Protein 5GGI (pdb70)

Nearest PDB structures (foldseek):
  5ggi-assembly1_A  TM=1.003E+00  e=5.857E-87  Homo sapiens
  5ggi-assembly2_B  TM=1.000E+00  e=3.140E-81  Homo sapiens
  5ggg-assembly1_A  TM=9.984E-01  e=1.823E-74  Homo sapiens
  1foa-assembly1_A  TM=8.583E-01  e=1.737E-26  Oryctolagus cuniculus
  1fo8-assembly1_A  TM=8.227E-01  e=7.008E-26  Oryctolagus cuniculus

InterPro domains:
  IPR004139 Glycosyl transferase, family 13 [PF03071] (301-560)
  IPR029044 Nucleotide-diphospho-sugar transferases [G3DSA:3.90.550.10] (301-516)
  IPR029044 Nucleotide-diphospho-sugar transferases [SSF53448] (302-629)
  IPR039474 Protein O-linked-mannose beta-1,2-N-acetylglucosaminyltransferase 1, PANDER-like domain [cd13937] (99-246)
  IPR039477 ILEI/PANDER domain [PF15711] (129-218)
  IPR052463 O-linked-mannose beta-1,2-N-acetylglucosaminyltransferase [PTHR46396] (1-652)

Organism: Homo sapiens (NCBI:txid9606)

Secondary structure (DSSP, 8-state):
----SSHHHHHHHHHHTT----GGGS-SSSPPPSS--PPP-SS-TTTT--EEEEE-S-HHHHHHHHHHHTTSTT--GGGEEEEESS--HHHHHHHHHHT-EEEE----SSHHHHHHHHHHHHHHHHHHH-TT-SEEEEEETTEEE-TTHHHHHHHHHHHHHH-TTEEEEES--TT-BTTT---TT-EEEESS---SSEEEEHHHIIIIIGGGPPPTT----HHHHHTSHHHHTT-EEEEESSBSEEE---SSSS--HHHHHHHTTTB-B---TTPPPS-GGGGSHHHHHHHHHHHHHHPEEP-TTS-TTSGGGS-S-SS-EEEEEEEE-STT--HHHHHHHHHHTS--SS--S-SSSEEEEEETTEEEEEEEEETSGGGGG--TTPPPB-----/-EEEEEEEEBSS-EEEEETTEEEEEE--SSS--EEEEEEE-TTT--EEEEEEE-TTSTTHHHHHHHHHHTSPTT-EEEEEEES---TT--HHHHHHHHHTT-SSGGG--TT-EEEEEEETTS-EEEEEEE--SSTTSPPPPEEEEEEEE---SSTTS------HHHHHHHHHHTT----GGGS-SSSPPPSS--PPP-TT-S-TT--EEEEE-S-HHHHHHHHHHHTTSTT--GGGEEEEEES--HHHHHHHHHTT-EEEEE---SSTHHHHHHHHHHHHHHHHHH-TT-SEEEEEETTEEEPTTHHHHHHHHHHHHHH-TTEEEEES--TT-BTTT---TT-EEEESS---SSEEEEHHHIIIIIGGGPPPTT----HHHHHTSHHHHTT-EEEEESS-SEEE---SSSS--HHHHHHHTTTB-----TTPPPS-GGGGSHHHHHHHHHHHHHHPEEP-TTS-TTSGGGS-S-SS-EEEEEEEE-STT--HHHHHHHHHTTS--SS--SEETTEEEEEETTEEEEEEEEETSGGGGGS-SS---B-----/--SSSS---/-PPP-

Foldseek 3Di:
DCPDDDPLVVLLCVLLVPDDDPPQCNDDPNHDDLAEDAAEDPPQQCLPAAEEEEEEPPQVLLLQQVVQQNRAYNHDQARYEYEYAADDDNNVSSCSSSPHHYDYDDFDADFQLRVLVSVLVRVVVSCVVPVPHFKHKYAYSQKRFENCNSLVCRQQVVLVVPAPLAQWAALDDQFQFLQWFDDQQAKAKKLFDDDNIMMHGPCLCVVPDNVPRDDSVDNDHRRVVCRDCSNSVNGIYMYGSAGRMAGDDQDDSPHHPVVCVQAGPRHGHDHDHNDHHDPNVCRHDVSVVVVVVVLLVQAAEWDQVDDLLDLVRDPPDAAGHHEAEAEDPEPPRCFQVLVNCVSVRGDRPDDIQDDQQWHWIHHNHYIYIYHYPPRRPPNVSDDPVDDHHYDHDD/DKWKWKWKAAAFWTWIAINNRTPDIGGDDPDQAAKWKWKAQQAPRDTADTDGFNQLDAPSLVVVVLQVQFFDAFIKMKIWGYNFYHNNNDQVSLVVCVQQVDDCSNVDDGQKTKIFIGGHVDYTFWIDIFDDPDNVDHTHMDMIIGMRHGDDPVPSAADDDDDPLVVLLRVQLSRHTRPHQCNPRPDHDDLAEDAAEDPQQQCLLAAEEEEEEPDQVLLLQQVVQQRRAYHHDQASYEYEYAADDDNNVSSCSSNPHHYDYDDFFADALLRSLVSVLVRVVVSCVVRVPHFKYKYAYSQKRFENCNSVVCRQQVVLVVPAPLAQWAALDAQFQFLFWFDDQQDKDKWLFDPDNIIMHGPCLCPVPDNVPRDDSVDSDHRRVVCSDCSNSVNGIYMYGSAGRMAGDCQDDRPHHPVVCVQAGPRHGHDHDHNDHHDPSVCRHDPSVVVVVVVLLVQADEWDPPDDLLDPVSDPQDAAHHHEAEAADPEPPRCFQVLVSCVSVSGDNPDDIQDDQQWHWIDHNNYIYIYHHPPRHPVCVSPDPVDDHDYDHDD/DDPDPDDDD/DDDDD

B-factor: mean 59.79, std 22.18, range [22.99, 195.92]

Sequence (959 aa):
CHWADTELNRRRRRFCSKVEGYGSVCSCKDPTPIEFSPDPLPDNKVLNVPVAVIAGNRPNNYLYRMLRSLLSAQGVSPQMITVFIDGYYEEPMDVVALFGLRGIQHTPISIKNARVSQHYKASLTATFNLFPEAKFAVVLEEDLDIAVDFFSFLSQSIHLLEEDDSLYCISAWNDQGYEHTAEDPALLYRVETMPGLGWVLRRSLYKEELEPKWPTPEKLWDWDMWMRMPEQRRGRECIIPDVSRSYHFGIVGLNMNNGYFHEAYFKKHKFNTVPGVQLRNVDSLKKEAYEVEVHRLLSEAEVLDHSKNPCEDSFLPDTEGHTYVAFIRMEKDDDFTTWTQLAKCLHIWDLDVRGNHRGLWRLFRKKNHFLVVGVPASPYSVKKPPSVTPIFLEPPRVLDVEVYSSRSKVYVAVDGTTVLEDEAREQGRGIHVIVLNQATGHVMAKKRVFDTYSPHEDEAMVLFLNMVAPGRVLICTVKDEGSFHLKDTAKALLRSLGSQAGPALGWRDTWAFVGRKGGPVFGEKHSKSPALSSWGDPVLLKTDVPLSSAEEAECHWADTELNRRRRRFCSKVEGYGSVCSCKDPTPIEFSPDPLPDDNKVLNVPVAVIAGNRPNNYLYRMLRSLLSAQGVSPQMITVFIDGYYEEPMDVVALFGLRGIQHTPISIKNARVSQHYKASLTATFNLFPEAKFAVVLEEDLDIAVDFFSFLSQSIHLLEEDDSLYCISAWNDQGYEEHTAEDPALLYRVETMPGLGWVLRRSLYKEELEPKWPTPEKLWDWDMWMRMPEQRRGRECIIPDVSRSYHFGIVGLNMNGYFHEAYFKKHKFNTVPGVQLRNVDSLKKEAYEVEVHRLLSEAEVLDHSKNPCEDSFLPDTEGHTYVAFIRMEEKDDDFTTWTQLAKCLHIWDLDVRGNHRRGLWRLFRKKNHFLVVGVPASPYSVKKPPSVTPIFLEPPAAPTPVAAPAAPTP

Radius of gyration: 34.6 Å; Cα contacts (8 Å, |Δi|>4): 1963; chains: 4; bounding box: 85×71×92 Å

CATH classification: 3.90.550.10

Structure (mmCIF, N/CA/C/O backbone):
data_5GGI
#
_entry.id   5GGI
#
_cell.length_a   68.162
_cell.length_b   126.539
_cell.length_c   172.865
_cell.angle_alpha   90.00
_cell.angle_beta   90.00
_cell.angle_gamma   90.00
#
_symmetry.space_group_name_H-M   'P 2 21 21'
#
loop_
_entity.id
_entity.type
_entity.pdbx_description
1 polymer 'Protein O-linked-mannose beta-1,2-N-acetylglucosaminyltransferase 1'
2 polymer mannosyl-peptide
3 non-polymer "URIDINE-5'-DIPHOSPHATE"
4 non-polymer 'MANGANESE (II) ION'
5 non-polymer 'PHOSPHATE ION'
6 non-polymer alpha-D-mannopyranose
7 water water
#
loop_
_atom_site.group_PDB
_atom_site.id
_atom_site.type_symbol
_atom_site.label_atom_id
_atom_site.label_alt_id
_atom_site.label_comp_id
_atom_site.label_asym_id
_atom_site.label_entity_id
_atom_site.label_seq_id
_atom_site.pdbx_PDB_ins_code
_atom_site.Cartn_x
_atom_site.Cartn_y
_atom_site.Cartn_z
_atom_site.occupancy
_atom_site.B_iso_or_equiv
_atom_site.auth_seq_id
_atom_site.auth_comp_id
_atom_site.auth_asym_id
_atom_site.auth_atom_id
_atom_site.pdbx_PDB_model_num
ATOM 1 N N . CYS A 1 163 ? 49.271 147.735 1.778 1.00 160.88 254 CYS A N 1
ATOM 2 C CA . CYS A 1 163 ? 49.216 146.279 1.719 1.00 162.53 254 CYS A CA 1
ATOM 3 C C . CYS A 1 163 ? 48.979 145.698 0.342 1.00 158.61 254 CYS A C 1
ATOM 4 O O . CYS A 1 163 ? 48.758 146.415 -0.636 1.00 159.19 254 CYS A O 1
ATOM 7 N N . HIS A 1 164 ? 49.051 144.373 0.284 1.00 154.78 255 HIS A N 1
ATOM 8 C CA . HIS A 1 164 ? 48.914 143.625 -0.955 1.00 153.97 255 HIS A CA 1
ATOM 9 C C . HIS A 1 164 ? 47.780 142.605 -0.844 1.00 145.11 255 HIS A C 1
ATOM 10 O O . HIS A 1 164 ? 47.852 141.496 -1.376 1.00 153.59 255 HIS A O 1
ATOM 17 N N . TRP A 1 165 ? 46.691 142.996 -0.178 1.00 128.43 256 TRP A N 1
ATOM 18 C CA . TRP A 1 165 ? 45.505 142.150 -0.115 1.00 113.79 256 TRP A CA 1
ATOM 19 C C . TRP A 1 165 ? 45.086 141.713 -1.514 1.00 106.32 256 TRP A C 1
ATOM 20 O O . TRP A 1 165 ? 45.376 142.383 -2.509 1.00 107.91 256 TRP A O 1
ATOM 31 N N . ALA A 1 166 ? 44.410 140.568 -1.588 1.00 112.52 257 ALA A N 1
ATOM 32 C CA . ALA A 1 166 ? 43.973 140.044 -2.876 1.00 113.25 257 ALA A CA 1
ATOM 33 C C . ALA A 1 166 ? 43.039 141.034 -3.561 1.00 113.11 257 ALA A C 1
ATOM 34 O O . ALA A 1 166 ? 42.100 141.549 -2.947 1.00 111.12 257 ALA A O 1
ATOM 36 N N . ASP A 1 167 ? 43.308 141.303 -4.838 1.00 115.18 258 ASP A N 1
ATOM 37 C CA . ASP A 1 167 ? 42.575 142.320 -5.583 1.00 113.58 258 ASP A CA 1
ATOM 38 C C . ASP A 1 167 ? 41.131 141.901 -5.834 1.00 107.73 258 ASP A C 1
ATOM 39 O O . ASP A 1 167 ? 40.827 141.265 -6.848 1.00 110.83 258 ASP A O 1
ATOM 44 N N . THR A 1 168 ? 40.240 142.243 -4.907 1.00 99.34 259 THR A N 1
ATOM 45 C CA . THR A 1 168 ? 38.807 142.042 -5.060 1.00 90.57 259 THR A CA 1
ATOM 46 C C . THR A 1 168 ? 38.093 143.336 -4.696 1.00 87.75 259 THR A C 1
ATOM 47 O O . THR A 1 168 ? 38.700 144.283 -4.189 1.00 85.61 259 THR A O 1
ATOM 51 N N . GLU A 1 169 ? 36.784 143.366 -4.959 1.00 89.82 260 GLU A N 1
ATOM 52 C CA . GLU A 1 169 ? 36.000 144.561 -4.666 1.00 88.85 260 GLU A CA 1
ATOM 53 C C . GLU A 1 169 ? 36.038 144.901 -3.182 1.00 89.40 260 GLU A C 1
ATOM 54 O O . GLU A 1 169 ? 36.149 146.076 -2.810 1.00 94.89 260 GLU A O 1
ATOM 60 N N . LEU A 1 170 ? 35.948 143.884 -2.319 1.00 87.62 261 LEU A N 1
ATOM 61 C CA . LEU A 1 170 ? 35.945 144.129 -0.880 1.00 82.45 261 LEU A CA 1
ATOM 62 C C . LEU A 1 170 ? 37.257 144.734 -0.406 1.00 79.29 261 LEU A C 1
ATOM 63 O O . LEU A 1 170 ? 37.263 145.569 0.506 1.00 72.11 261 LEU A O 1
ATOM 68 N N . ASN A 1 171 ? 38.375 144.329 -1.001 1.00 82.85 262 ASN A N 1
ATOM 69 C CA . ASN A 1 171 ? 39.652 144.870 -0.567 1.00 83.64 262 ASN A CA 1
ATOM 70 C C . ASN A 1 171 ? 39.962 146.220 -1.191 1.00 78.48 262 ASN A C 1
ATOM 71 O O . ASN A 1 171 ? 40.617 147.041 -0.545 1.00 75.51 262 ASN A O 1
ATOM 76 N N . ARG A 1 172 ? 39.487 146.487 -2.411 1.00 73.88 263 ARG A N 1
ATOM 77 C CA . ARG A 1 172 ? 39.563 147.845 -2.946 1.00 73.46 263 ARG A CA 1
ATOM 78 C C . ARG A 1 172 ? 38.776 148.821 -2.077 1.00 72.33 263 ARG A C 1
ATOM 79 O O . ARG A 1 172 ? 39.240 149.934 -1.800 1.00 72.86 263 ARG A O 1
ATOM 87 N N . ARG A 1 173 ? 37.581 148.420 -1.635 1.00 67.14 264 ARG A N 1
ATOM 88 C CA . ARG A 1 173 ? 36.849 149.210 -0.649 1.00 63.12 264 ARG A CA 1
ATOM 89 C C . ARG A 1 173 ? 37.663 149.394 0.624 1.00 64.03 264 ARG A C 1
ATOM 90 O O . ARG A 1 173 ? 37.576 150.440 1.279 1.00 60.20 264 ARG A O 1
ATOM 98 N N . ARG A 1 174 ? 38.460 148.389 0.981 1.00 63.49 265 ARG A N 1
ATOM 99 C CA . ARG A 1 174 ? 39.272 148.449 2.190 1.00 64.61 265 ARG A CA 1
ATOM 100 C C . ARG A 1 174 ? 40.451 149.407 2.033 1.00 77.47 265 ARG A C 1
ATOM 101 O O . ARG A 1 174 ? 40.830 150.095 2.991 1.00 68.14 265 ARG A O 1
ATOM 109 N N . ARG A 1 175 ? 41.051 149.463 0.839 1.00 77.61 266 ARG A N 1
ATOM 110 C CA . ARG A 1 175 ? 42.196 150.347 0.630 1.00 80.92 266 ARG A CA 1
ATOM 111 C C . ARG A 1 175 ? 41.796 151.802 0.788 1.00 83.34 266 ARG A C 1
ATOM 112 O O . ARG A 1 175 ? 42.466 152.570 1.487 1.00 86.46 266 ARG A O 1
ATOM 120 N N . ARG A 1 176 ? 40.720 152.205 0.108 1.00 79.45 267 ARG A N 1
ATOM 121 C CA . ARG A 1 176 ? 40.295 153.597 0.152 1.00 79.52 267 ARG A CA 1
ATOM 122 C C . ARG A 1 176 ? 40.004 154.040 1.578 1.00 77.25 267 ARG A C 1
ATOM 123 O O . ARG A 1 176 ? 40.274 155.192 1.939 1.00 79.30 267 ARG A O 1
ATOM 131 N N . PHE A 1 177 ? 39.484 153.132 2.408 1.00 72.55 268 PHE A N 1
ATOM 132 C CA . PHE A 1 177 ? 39.194 153.466 3.798 1.00 70.40 268 PHE A CA 1
ATOM 133 C C . PHE A 1 177 ? 40.471 153.518 4.627 1.00 77.95 268 PHE A C 1
ATOM 134 O O . PHE A 1 177 ? 40.743 154.512 5.310 1.00 81.78 268 PHE A O 1
ATOM 142 N N . CYS A 1 178 ? 41.273 152.455 4.571 1.00 83.35 269 CYS A N 1
ATOM 143 C CA . CYS A 1 178 ? 42.476 152.379 5.389 1.00 91.54 269 CYS A CA 1
ATOM 144 C C . CYS A 1 178 ? 43.553 153.364 4.963 1.00 89.75 269 CYS A C 1
ATOM 145 O O . CYS A 1 178 ? 44.500 153.581 5.725 1.00 90.92 269 CYS A O 1
ATOM 148 N N . SER A 1 179 ? 43.435 153.963 3.780 1.00 89.67 270 SER A N 1
ATOM 149 C CA . SER A 1 179 ? 44.372 154.997 3.361 1.00 94.59 270 SER A CA 1
ATOM 150 C C . SER A 1 179 ? 44.046 156.361 3.953 1.00 94.97 270 SER A C 1
ATOM 151 O O . SER A 1 179 ? 44.876 157.271 3.858 1.00 96.99 270 SER A O 1
ATOM 154 N N . LYS A 1 180 ? 42.875 156.522 4.564 1.00 91.50 271 LYS A N 1
ATOM 155 C CA . LYS A 1 180 ? 42.374 157.835 4.951 1.00 90.69 271 LYS A CA 1
ATOM 156 C C . LYS A 1 180 ? 42.191 158.012 6.450 1.00 90.87 271 LYS A C 1
ATOM 157 O O . LYS A 1 180 ? 42.436 159.106 6.965 1.00 98.73 271 LYS A O 1
ATOM 163 N N . VAL A 1 181 ? 41.762 156.976 7.172 1.00 83.24 272 VAL A N 1
ATOM 164 C CA . VAL A 1 181 ? 41.425 157.115 8.582 1.00 82.48 272 VAL A CA 1
ATOM 165 C C . VAL A 1 181 ? 42.223 156.112 9.404 1.00 83.09 272 VAL A C 1
ATOM 166 O O . VAL A 1 181 ? 42.731 155.111 8.895 1.00 86.22 272 VAL A O 1
ATOM 170 N N . GLU A 1 182 ? 42.313 156.392 10.702 1.00 83.51 273 GLU A N 1
ATOM 171 C CA . GLU A 1 182 ? 43.071 155.582 11.643 1.00 91.80 273 GLU A CA 1
ATOM 172 C C . GLU A 1 182 ? 42.183 155.232 12.833 1.00 89.98 273 GLU A C 1
ATOM 173 O O . GLU A 1 182 ? 41.113 155.813 13.032 1.00 92.59 273 GLU A O 1
ATOM 179 N N . GLY A 1 183 ? 42.629 154.258 13.621 1.00 88.34 274 GLY A N 1
ATOM 180 C CA . GLY A 1 183 ? 41.964 153.926 14.864 1.00 87.11 274 GLY A CA 1
ATOM 181 C C . GLY A 1 183 ? 40.927 152.833 14.782 1.00 91.95 274 GLY A C 1
ATOM 182 O O . GLY A 1 183 ? 40.042 152.776 15.645 1.00 99.96 274 GLY A O 1
ATOM 183 N N . TYR A 1 184 ? 41.001 151.956 13.782 1.00 88.92 275 TYR A N 1
ATOM 184 C CA . TYR A 1 184 ? 40.024 150.885 13.634 1.00 86.65 275 TYR A CA 1
ATOM 185 C C . TYR A 1 184 ? 40.660 149.501 13.662 1.00 90.41 275 TYR A C 1
ATOM 186 O O . TYR A 1 184 ? 39.982 148.511 13.364 1.00 91.19 275 TYR A O 1
ATOM 195 N N . GLY A 1 185 ? 41.941 149.407 14.013 1.00 93.75 276 GLY A N 1
ATOM 196 C CA . GLY A 1 185 ? 42.570 148.135 14.310 1.00 92.88 276 GLY A CA 1
ATOM 197 C C . GLY A 1 185 ? 42.721 147.173 13.150 1.00 89.70 276 GLY A C 1
ATOM 198 O O . GLY A 1 185 ? 43.294 147.514 12.111 1.00 84.81 276 GLY A O 1
ATOM 199 N N . SER A 1 186 ? 42.198 145.959 13.325 1.00 92.60 277 SER A N 1
ATOM 200 C CA . SER A 1 186 ? 42.452 144.850 12.413 1.00 97.12 277 SER A CA 1
ATOM 201 C C . SER A 1 186 ? 41.802 145.025 11.045 1.00 95.90 277 SER A C 1
ATOM 202 O O . SER A 1 186 ? 42.041 144.194 10.161 1.00 95.75 277 SER A O 1
ATOM 205 N N . VAL A 1 187 ? 40.990 146.064 10.841 1.00 96.17 278 VAL A N 1
ATOM 206 C CA . VAL A 1 187 ? 40.483 146.325 9.499 1.00 92.23 278 VAL A CA 1
ATOM 207 C C . VAL A 1 187 ? 41.627 146.692 8.558 1.00 94.52 278 VAL A C 1
ATOM 208 O O . VAL A 1 187 ? 41.605 146.339 7.375 1.00 87.78 278 VAL A O 1
ATOM 212 N N . CYS A 1 188 ? 42.665 147.351 9.071 1.00 100.19 279 CYS A N 1
ATOM 213 C CA . CYS A 1 188 ? 43.734 147.884 8.239 1.00 106.97 279 CYS A CA 1
ATOM 214 C C . CYS A 1 188 ? 45.014 147.061 8.276 1.00 112.93 279 CYS A C 1
ATOM 215 O O . CYS A 1 188 ? 45.968 147.398 7.565 1.00 117.96 279 CYS A O 1
ATOM 218 N N . SER A 1 189 ? 45.066 145.998 9.074 1.00 113.65 280 SER A N 1
ATOM 219 C CA . SER A 1 189 ? 46.247 145.148 9.107 1.00 111.90 280 SER A CA 1
ATOM 220 C C . SER A 1 189 ? 46.381 144.375 7.802 1.00 114.83 280 SER A C 1
ATOM 221 O O . SER A 1 189 ? 45.394 144.059 7.134 1.00 112.58 280 SER A O 1
ATOM 224 N N . CYS A 1 190 ? 47.624 144.049 7.457 1.00 122.84 281 CYS A N 1
ATOM 225 C CA . CYS A 1 190 ? 47.929 143.449 6.167 1.00 128.08 281 CYS A CA 1
ATOM 226 C C . CYS A 1 190 ? 47.350 142.045 6.161 1.00 127.59 281 CYS A C 1
ATOM 227 O O . CYS A 1 190 ? 46.272 141.798 5.608 1.00 135.49 281 CYS A O 1
ATOM 230 N N . LYS A 1 191 ? 48.068 141.125 6.795 1.00 121.85 282 LYS A N 1
ATOM 231 C CA . LYS A 1 191 ? 47.459 139.883 7.219 1.00 120.15 282 LYS A CA 1
ATOM 232 C C . LYS A 1 191 ? 46.420 140.176 8.305 1.00 124.97 282 LYS A C 1
ATOM 233 O O . LYS A 1 191 ? 46.307 141.294 8.814 1.00 128.94 282 LYS A O 1
ATOM 239 N N . ASP A 1 192 ? 45.647 139.149 8.641 1.00 126.30 283 ASP A N 1
ATOM 240 C CA . ASP A 1 192 ? 44.505 139.152 9.559 1.00 126.86 283 ASP A CA 1
ATOM 241 C C . ASP A 1 192 ? 43.462 140.243 9.294 1.00 115.54 283 ASP A C 1
ATOM 242 O O . ASP A 1 192 ? 42.913 140.802 10.251 1.00 122.09 283 ASP A O 1
ATOM 247 N N . PRO A 1 193 ? 43.080 140.519 8.043 1.00 102.57 284 PRO A N 1
ATOM 248 C CA . PRO A 1 193 ? 42.066 141.559 7.818 1.00 94.76 284 PRO A CA 1
ATOM 249 C C . PRO A 1 193 ? 40.705 141.114 8.339 1.00 87.99 284 PRO A C 1
ATOM 250 O O . PRO A 1 193 ? 40.286 139.973 8.137 1.00 83.77 284 PRO A O 1
ATOM 254 N N . THR A 1 194 ? 40.030 142.020 9.039 1.00 86.72 285 THR A N 1
ATOM 255 C CA . THR A 1 194 ? 38.708 141.714 9.575 1.00 85.70 285 THR A CA 1
ATOM 256 C C . THR A 1 194 ? 37.681 141.727 8.450 1.00 78.77 285 THR A C 1
ATOM 257 O O . THR A 1 194 ? 37.694 142.641 7.618 1.00 78.94 285 THR A O 1
ATOM 261 N N . PRO A 1 195 ? 36.795 140.735 8.380 1.00 79.19 286 PRO A N 1
ATOM 262 C CA . PRO A 1 195 ? 35.739 140.751 7.357 1.00 80.32 286 PRO A CA 1
ATOM 263 C C . PRO A 1 195 ? 34.894 142.014 7.444 1.00 78.71 286 PRO A C 1
ATOM 264 O O . PRO A 1 195 ? 34.405 142.386 8.514 1.00 78.19 286 PRO A O 1
ATOM 268 N N . ILE A 1 196 ? 34.740 142.684 6.302 1.00 76.56 287 ILE A N 1
ATOM 269 C CA . ILE A 1 196 ? 33.802 143.791 6.178 1.00 70.37 287 ILE A CA 1
ATOM 270 C C . ILE A 1 196 ? 32.553 143.385 5.403 1.00 75.40 287 ILE A C 1
ATOM 271 O O . ILE A 1 196 ? 31.761 144.249 5.014 1.00 74.06 287 ILE A O 1
ATOM 276 N N . GLU A 1 197 ? 32.358 142.092 5.165 1.00 83.75 288 GLU A N 1
ATOM 277 C CA . GLU A 1 197 ? 31.060 141.579 4.757 1.00 89.23 288 GLU A CA 1
ATOM 278 C C . GLU A 1 197 ? 30.712 140.383 5.637 1.00 93.26 288 GLU A C 1
ATOM 279 O O . GLU A 1 197 ? 31.589 139.692 6.165 1.00 97.39 288 GLU A O 1
ATOM 285 N N . PHE A 1 198 ? 29.414 140.157 5.781 1.00 91.37 289 PHE A N 1
ATOM 286 C CA . PHE A 1 198 ? 28.829 139.319 6.808 1.00 85.35 289 PHE A CA 1
ATOM 287 C C . PHE A 1 198 ? 27.951 138.289 6.121 1.00 82.35 289 PHE A C 1
ATOM 288 O O . PHE A 1 198 ? 27.536 138.469 4.976 1.00 81.81 289 PHE A O 1
ATOM 296 N N . SER A 1 199 ? 27.662 137.198 6.812 1.00 82.43 290 SER A N 1
ATOM 297 C CA . SER A 1 199 ? 26.722 136.200 6.306 1.00 87.01 290 SER A CA 1
ATOM 298 C C . SER A 1 199 ? 25.694 135.895 7.383 1.00 91.41 290 SER A C 1
ATOM 299 O O . SER A 1 199 ? 25.737 134.837 8.023 1.00 102.04 290 SER A O 1
ATOM 302 N N . PRO A 1 200 ? 24.755 136.810 7.619 1.00 86.62 291 PRO A N 1
ATOM 303 C CA . PRO A 1 200 ? 23.669 136.505 8.546 1.00 86.19 291 PRO A CA 1
ATOM 304 C C . PRO A 1 200 ? 22.815 135.372 8.005 1.00 90.19 291 PRO A C 1
ATOM 305 O O . PRO A 1 200 ? 22.836 135.046 6.816 1.00 89.30 291 PRO A O 1
ATOM 309 N N . ASP A 1 201 ? 22.066 134.759 8.901 1.00 97.45 292 ASP A N 1
ATOM 310 C CA . ASP A 1 201 ? 21.191 133.671 8.518 1.00 108.41 292 ASP A CA 1
ATOM 311 C C . ASP A 1 201 ? 19.965 134.199 7.773 1.00 107.67 292 ASP A C 1
ATOM 312 O O . ASP A 1 201 ? 19.527 135.333 7.990 1.00 99.34 292 ASP A O 1
ATOM 317 N N . PRO A 1 202 ? 19.397 133.396 6.881 1.00 114.86 293 PRO A N 1
ATOM 318 C CA . PRO A 1 202 ? 18.121 133.765 6.259 1.00 116.96 293 PRO A CA 1
ATOM 319 C C . PRO A 1 202 ? 16.969 133.670 7.248 1.00 118.98 293 PRO A C 1
ATOM 320 O O . PRO A 1 202 ? 16.997 132.902 8.211 1.00 118.97 293 PRO A O 1
ATOM 324 N N . LEU A 1 203 ? 15.940 134.472 6.990 1.00 69.12 294 LEU A N 1
ATOM 325 C CA . LEU A 1 203 ? 14.696 134.436 7.759 1.00 71.45 294 LEU A CA 1
ATOM 326 C C . LEU A 1 203 ? 13.573 133.926 6.865 1.00 75.42 294 LEU A C 1
ATOM 327 O O . LEU A 1 203 ? 13.092 134.664 5.986 1.00 76.85 294 LEU A O 1
ATOM 332 N N . PRO A 1 204 ? 13.131 132.680 7.033 1.00 78.49 295 PRO A N 1
ATOM 333 C CA . PRO A 1 204 ? 12.064 132.154 6.170 1.00 80.52 295 PRO A CA 1
ATOM 334 C C . PRO A 1 204 ? 10.744 132.875 6.415 1.00 81.16 295 PRO A C 1
ATOM 335 O O . PRO A 1 204 ? 10.337 133.090 7.560 1.00 75.59 295 PRO A O 1
ATOM 339 N N . ASP A 1 205 ? 10.079 133.242 5.317 1.00 83.44 296 ASP A N 1
ATOM 340 C CA . ASP A 1 205 ? 8.865 134.054 5.323 1.00 88.96 296 ASP A CA 1
ATOM 341 C C . ASP A 1 205 ? 9.068 135.339 6.118 1.00 80.72 296 ASP A C 1
ATOM 342 O O . ASP A 1 205 ? 8.601 135.460 7.255 1.00 80.54 296 ASP A O 1
ATOM 347 N N . ASN A 1 206 ? 9.749 136.308 5.512 1.00 73.19 297 ASN A N 1
ATOM 348 C CA . ASN A 1 206 ? 10.141 137.546 6.183 1.00 68.63 297 ASN A CA 1
ATOM 349 C C . ASN A 1 206 ? 9.100 138.619 5.877 1.00 63.88 297 ASN A C 1
ATOM 350 O O . ASN A 1 206 ? 9.066 139.176 4.776 1.00 69.26 297 ASN A O 1
ATOM 355 N N . LYS A 1 207 ? 8.244 138.912 6.859 1.00 58.26 298 LYS A N 1
ATOM 356 C CA . LYS A 1 207 ? 7.201 139.920 6.709 1.00 55.44 298 LYS A CA 1
ATOM 357 C C . LYS A 1 207 ? 7.741 141.343 6.771 1.00 57.74 298 LYS A C 1
ATOM 358 O O . LYS A 1 207 ? 7.000 142.285 6.473 1.00 59.91 298 LYS A O 1
ATOM 364 N N . VAL A 1 208 ? 9.007 141.510 7.155 1.00 56.12 299 VAL A N 1
ATOM 365 C CA . VAL A 1 208 ? 9.648 142.811 7.299 1.00 54.67 299 VAL A CA 1
ATOM 366 C C . VAL A 1 208 ? 10.579 143.117 6.125 1.00 57.27 299 VAL A C 1
ATOM 367 O O . VAL A 1 208 ? 11.109 144.234 6.019 1.00 49.97 299 VAL A O 1
ATOM 371 N N . LEU A 1 209 ? 10.683 142.183 5.173 1.00 65.82 300 LEU A N 1
ATOM 372 C CA . LEU A 1 209 ? 11.646 142.234 4.075 1.00 68.36 300 LEU A CA 1
ATOM 373 C C . LEU A 1 209 ? 11.538 143.493 3.214 1.00 67.66 300 LEU A C 1
ATOM 374 O O . LEU A 1 209 ? 12.482 143.803 2.478 1.00 66.90 300 LEU A O 1
ATOM 379 N N . ASN A 1 210 ? 10.421 144.221 3.271 1.00 63.91 301 ASN A N 1
ATOM 380 C CA . ASN A 1 210 ? 10.247 145.424 2.463 1.00 65.16 301 ASN A CA 1
ATOM 381 C C . ASN A 1 210 ? 10.067 146.678 3.313 1.00 62.62 301 ASN A C 1
ATOM 382 O O . ASN A 1 210 ? 9.525 147.677 2.827 1.00 63.00 301 ASN A O 1
ATOM 387 N N . VAL A 1 211 ? 10.503 146.649 4.565 1.00 49.70 302 VAL A N 1
ATOM 388 C CA . VAL A 1 211 ? 10.413 147.798 5.461 1.00 40.24 302 VAL A CA 1
ATOM 389 C C . VAL A 1 211 ? 11.772 148.494 5.459 1.00 42.15 302 VAL A C 1
ATOM 390 O O . VAL A 1 211 ? 12.786 147.842 5.750 1.00 43.16 302 VAL A O 1
ATOM 394 N N . PRO A 1 212 ? 11.847 149.777 5.113 1.00 40.31 303 PRO A N 1
ATOM 395 C CA . PRO A 1 212 ? 13.142 150.471 5.141 1.00 39.92 303 PRO A CA 1
ATOM 396 C C . PRO A 1 212 ? 13.627 150.730 6.557 1.00 35.61 303 PRO A C 1
ATOM 397 O O . PRO A 1 212 ? 12.836 150.890 7.490 1.00 37.87 303 PRO A O 1
ATOM 401 N N . VAL A 1 213 ? 14.950 150.799 6.698 1.00 33.15 304 VAL A N 1
ATOM 402 C CA . VAL A 1 213 ? 15.621 151.004 7.976 1.00 34.75 304 VAL A CA 1
ATOM 403 C C . VAL A 1 213 ? 16.375 152.329 7.921 1.00 38.75 304 VAL A C 1
ATOM 404 O O . VAL A 1 213 ? 17.276 152.499 7.091 1.00 45.07 304 VAL A O 1
ATOM 408 N N . ALA A 1 214 ? 16.030 153.251 8.823 1.00 33.33 305 ALA A N 1
ATOM 409 C CA . ALA A 1 214 ? 16.659 154.569 8.905 1.00 31.63 305 ALA A CA 1
ATOM 410 C C . ALA A 1 214 ? 17.595 154.617 10.112 1.00 39.82 305 ALA A C 1
ATOM 411 O O . ALA A 1 214 ? 17.145 154.533 11.261 1.00 40.91 305 ALA A O 1
ATOM 413 N N . VAL A 1 215 ? 18.891 154.767 9.849 1.00 38.19 306 VAL A N 1
ATOM 414 C CA . VAL A 1 215 ? 19.908 154.898 10.888 1.00 33.04 306 VAL A CA 1
ATOM 415 C C . VAL A 1 215 ? 20.224 156.378 11.063 1.00 37.61 306 VAL A C 1
ATOM 416 O O . VAL A 1 215 ? 20.681 157.037 10.122 1.00 41.67 306 VAL A O 1
ATOM 420 N N . ILE A 1 216 ? 19.996 156.903 12.263 1.00 39.85 307 ILE A N 1
ATOM 421 C CA . ILE A 1 216 ? 20.218 158.315 12.561 1.00 42.26 307 ILE A CA 1
ATOM 422 C C . ILE A 1 216 ? 21.605 158.463 13.178 1.00 41.67 307 ILE A C 1
ATOM 423 O O . ILE A 1 216 ? 21.912 157.825 14.193 1.00 36.89 307 ILE A O 1
ATOM 428 N N . ALA A 1 217 ? 22.443 159.313 12.581 1.00 37.88 308 ALA A N 1
ATOM 429 C CA . ALA A 1 217 ? 23.820 159.467 13.034 1.00 39.86 308 ALA A CA 1
ATOM 430 C C . ALA A 1 217 ? 24.256 160.928 12.967 1.00 47.53 308 ALA A C 1
ATOM 431 O O . ALA A 1 217 ? 23.757 161.713 12.156 1.00 49.46 308 ALA A O 1
ATOM 433 N N . GLY A 1 218 ? 25.192 161.280 13.850 1.00 46.04 309 GLY A N 1
ATOM 434 C CA . GLY A 1 218 ? 25.873 162.563 13.832 1.00 34.12 309 GLY A CA 1
ATOM 435 C C . GLY A 1 218 ? 27.358 162.366 13.599 1.00 41.37 309 GLY A C 1
ATOM 436 O O . GLY A 1 218 ? 27.738 161.568 12.737 1.00 52.16 309 GLY A O 1
ATOM 437 N N . ASN A 1 219 ? 28.215 163.051 14.354 1.00 44.88 310 ASN A N 1
ATOM 438 C CA . ASN A 1 219 ? 29.663 162.885 14.193 1.00 51.13 310 ASN A CA 1
ATOM 439 C C . ASN A 1 219 ? 30.236 162.051 15.339 1.00 52.24 310 ASN A C 1
ATOM 440 O O . ASN A 1 219 ? 30.967 162.528 16.209 1.00 50.82 310 ASN A O 1
ATOM 445 N N . ARG A 1 220 ? 29.894 160.766 15.310 1.00 54.23 311 ARG A N 1
ATOM 446 C CA . ARG A 1 220 ? 30.412 159.775 16.252 1.00 51.31 311 ARG A CA 1
ATOM 447 C C . ARG A 1 220 ? 30.819 158.536 15.464 1.00 48.77 311 ARG A C 1
ATOM 448 O O . ARG A 1 220 ? 30.215 157.463 15.600 1.00 42.41 311 ARG A O 1
ATOM 456 N N . PRO A 1 221 ? 31.864 158.651 14.636 1.00 49.02 312 PRO A N 1
ATOM 457 C CA . PRO A 1 221 ? 32.163 157.579 13.668 1.00 51.77 312 PRO A CA 1
ATOM 458 C C . PRO A 1 221 ? 32.473 156.242 14.313 1.00 53.67 312 PRO A C 1
ATOM 459 O O . PRO A 1 221 ? 32.159 155.195 13.732 1.00 47.02 312 PRO A O 1
ATOM 463 N N . ASN A 1 222 ? 33.081 156.246 15.499 1.00 60.35 313 ASN A N 1
ATOM 464 C CA A ASN A 1 222 ? 33.408 154.988 16.159 0.99 60.72 313 ASN A CA 1
ATOM 465 C CA B ASN A 1 222 ? 33.408 154.992 16.167 0.01 62.19 313 ASN A CA 1
ATOM 466 C C . ASN A 1 222 ? 32.150 154.261 16.619 1.00 57.39 313 ASN A C 1
ATOM 467 O O . ASN A 1 222 ? 32.061 153.032 16.497 1.00 55.74 313 ASN A O 1
ATOM 476 N N . TYR A 1 223 ? 31.165 154.997 17.142 1.00 50.15 314 TYR A N 1
ATOM 477 C CA . TYR A 1 223 ? 29.910 154.368 17.546 1.00 43.29 314 TYR A CA 1
ATOM 478 C C . TYR A 1 223 ? 29.192 153.777 16.342 1.00 41.82 314 TYR A C 1
ATOM 479 O O . TYR A 1 223 ? 28.715 152.637 16.384 1.00 33.57 314 TYR A O 1
ATOM 488 N N . LEU A 1 224 ? 29.108 154.550 15.256 1.00 42.54 315 LEU A N 1
ATOM 489 C CA . LEU A 1 224 ? 28.383 154.113 14.067 1.00 45.13 315 LEU A CA 1
ATOM 490 C C . LEU A 1 224 ? 28.955 152.816 13.511 1.00 44.39 315 LEU A C 1
ATOM 491 O O . LEU A 1 224 ? 28.205 151.910 13.132 1.00 44.57 315 LEU A O 1
ATOM 496 N N . TYR A 1 225 ? 30.285 152.706 13.463 1.00 48.51 316 TYR A N 1
ATOM 497 C CA . TYR A 1 225 ? 30.914 151.478 12.983 1.00 49.93 316 TYR A CA 1
ATOM 498 C C . TYR A 1 225 ? 30.563 150.298 13.880 1.00 53.09 316 TYR A C 1
ATOM 499 O O . TYR A 1 225 ? 30.272 149.200 13.390 1.00 55.58 316 TYR A O 1
ATOM 508 N N . ARG A 1 226 ? 30.586 150.503 15.197 1.00 51.63 317 ARG A N 1
ATOM 509 C CA . ARG A 1 226 ? 30.185 149.444 16.118 1.00 51.09 317 ARG A CA 1
ATOM 510 C C . ARG A 1 226 ? 28.735 149.024 15.881 1.00 47.43 317 ARG A C 1
ATOM 511 O O . ARG A 1 226 ? 28.422 147.828 15.825 1.00 44.78 317 ARG A O 1
ATOM 519 N N . MET A 1 227 ? 27.836 149.996 15.716 1.00 38.94 318 MET A N 1
ATOM 520 C CA . MET A 1 227 ? 26.420 149.661 15.595 1.00 44.81 318 MET A CA 1
ATOM 521 C C . MET A 1 227 ? 26.122 148.970 14.265 1.00 48.35 318 MET A C 1
ATOM 522 O O . MET A 1 227 ? 25.319 148.030 14.217 1.00 47.85 318 MET A O 1
ATOM 527 N N . LEU A 1 228 ? 26.772 149.400 13.177 1.00 46.53 319 LEU A N 1
ATOM 528 C CA . LEU A 1 228 ? 26.511 148.779 11.879 1.00 45.39 319 LEU A CA 1
ATOM 529 C C . LEU A 1 228 ? 26.990 147.331 11.828 1.00 41.76 319 LEU A C 1
ATOM 530 O O . LEU A 1 228 ? 26.382 146.509 11.134 1.00 34.09 319 LEU A O 1
ATOM 535 N N . ARG A 1 229 ? 28.063 146.993 12.550 1.00 41.05 320 ARG A N 1
ATOM 536 C CA . ARG A 1 229 ? 28.528 145.609 12.541 1.00 44.88 320 ARG A CA 1
ATOM 537 C C . ARG A 1 229 ? 27.476 144.667 13.119 1.00 49.49 320 ARG A C 1
ATOM 538 O O . ARG A 1 229 ? 27.304 143.546 12.628 1.00 52.84 320 ARG A O 1
ATOM 546 N N . SER A 1 230 ? 26.753 145.099 14.154 1.00 49.74 321 SER A N 1
ATOM 547 C CA . SER A 1 230 ? 25.721 144.227 14.706 1.00 52.26 321 SER A CA 1
ATOM 548 C C . SER A 1 230 ? 24.435 144.282 13.890 1.00 53.85 321 SER A C 1
ATOM 549 O O . SER A 1 230 ? 23.677 143.307 13.877 1.00 58.51 321 SER A O 1
ATOM 552 N N . LEU A 1 231 ? 24.174 145.396 13.202 1.00 52.19 322 LEU A N 1
ATOM 553 C CA . LEU A 1 231 ? 22.995 145.471 12.342 1.00 51.00 322 LEU A CA 1
ATOM 554 C C . LEU A 1 231 ? 23.131 144.535 11.148 1.00 53.19 322 LEU A C 1
ATOM 555 O O . LEU A 1 231 ? 22.178 143.838 10.782 1.00 53.21 322 LEU A O 1
ATOM 560 N N . LEU A 1 232 ? 24.314 144.507 10.529 1.00 57.77 323 LEU A N 1
ATOM 561 C CA . LEU A 1 232 ? 24.572 143.631 9.391 1.00 52.84 323 LEU A CA 1
ATOM 562 C C . LEU A 1 232 ? 24.718 142.170 9.793 1.00 53.88 323 LEU A C 1
ATOM 563 O O . LEU A 1 232 ? 24.806 141.307 8.913 1.00 52.73 323 LEU A O 1
ATOM 568 N N . SER A 1 233 ? 24.735 141.874 11.090 1.00 57.79 324 SER A N 1
ATOM 569 C CA . SER A 1 233 ? 24.857 140.510 11.579 1.00 58.02 324 SER A CA 1
ATOM 570 C C . SER A 1 233 ? 23.523 139.900 11.987 1.00 53.41 324 SER A C 1
ATOM 571 O O . SER A 1 233 ? 23.470 138.697 12.264 1.00 55.49 324 SER A O 1
ATOM 574 N N . ALA A 1 234 ? 22.455 140.693 12.028 1.00 47.10 325 ALA A N 1
ATOM 575 C CA . ALA A 1 234 ? 21.160 140.192 12.462 1.00 45.30 325 ALA A CA 1
ATOM 576 C C . ALA A 1 234 ? 20.518 139.337 11.378 1.00 51.84 325 ALA A C 1
ATOM 577 O O . ALA A 1 234 ? 20.692 139.576 10.180 1.00 55.36 325 ALA A O 1
ATOM 579 N N . GLN A 1 235 ? 19.758 138.337 11.816 1.00 53.29 326 GLN A N 1
ATOM 580 C CA . GLN A 1 235 ? 19.082 137.436 10.892 1.00 54.71 326 GLN A CA 1
ATOM 581 C C . GLN A 1 235 ? 18.021 138.176 10.082 1.00 51.69 326 GLN A C 1
ATOM 582 O O . GLN A 1 235 ? 17.264 138.993 10.615 1.00 50.68 326 GLN A O 1
ATOM 588 N N . GLY A 1 236 ? 17.978 137.891 8.781 1.00 48.54 327 GLY A N 1
ATOM 589 C CA . GLY A 1 236 ? 16.947 138.437 7.916 1.00 37.74 327 GLY A CA 1
ATOM 590 C C . GLY A 1 236 ? 17.113 139.890 7.546 1.00 37.88 327 GLY A C 1
ATOM 591 O O . GLY A 1 236 ? 16.150 140.515 7.100 1.00 46.88 327 GLY A O 1
ATOM 592 N N . VAL A 1 237 ? 18.306 140.452 7.721 1.00 43.53 328 VAL A N 1
ATOM 593 C CA . VAL A 1 237 ? 18.543 141.859 7.416 1.00 48.85 328 VAL A CA 1
ATOM 594 C C . VAL A 1 237 ? 18.634 142.039 5.905 1.00 51.22 328 VAL A C 1
ATOM 595 O O . VAL A 1 237 ? 19.080 141.146 5.176 1.00 56.54 328 VAL A O 1
ATOM 599 N N . SER A 1 238 ? 18.185 143.199 5.425 1.00 52.20 329 SER A N 1
ATOM 600 C CA . SER A 1 238 ? 18.253 143.558 4.007 1.00 51.63 329 SER A CA 1
ATOM 601 C C . SER A 1 238 ? 19.139 144.785 3.838 1.00 50.02 329 SER A C 1
ATOM 602 O O . SER A 1 238 ? 18.661 145.923 3.996 1.00 53.96 329 SER A O 1
ATOM 605 N N . PRO A 1 239 ? 20.425 144.614 3.518 1.00 48.84 330 PRO A N 1
ATOM 606 C CA . PRO A 1 239 ? 21.310 145.786 3.383 1.00 49.63 330 PRO A CA 1
ATOM 607 C C . PRO A 1 239 ? 20.817 146.833 2.390 1.00 52.48 330 PRO A C 1
ATOM 608 O O . PRO A 1 239 ? 21.121 148.021 2.564 1.00 52.52 330 PRO A O 1
ATOM 612 N N . GLN A 1 240 ? 20.058 146.439 1.362 1.00 53.01 331 GLN A N 1
ATOM 613 C CA . GLN A 1 240 ? 19.564 147.417 0.394 1.00 52.36 331 GLN A CA 1
ATOM 614 C C . GLN A 1 240 ? 18.560 148.388 1.010 1.00 44.82 331 GLN A C 1
ATOM 615 O O . GLN A 1 240 ? 18.426 149.520 0.534 1.00 45.26 331 GLN A O 1
ATOM 621 N N . MET A 1 241 ? 17.847 147.975 2.055 1.00 37.61 332 MET A N 1
ATOM 622 C CA . MET A 1 241 ? 16.831 148.825 2.662 1.00 41.01 332 MET A CA 1
ATOM 623 C C . MET A 1 241 ? 17.398 149.807 3.678 1.00 43.98 332 MET A C 1
ATOM 624 O O . MET A 1 241 ? 16.666 150.692 4.135 1.00 44.19 332 MET A O 1
ATOM 629 N N . ILE A 1 242 ? 18.676 149.683 4.029 1.00 43.12 333 ILE A N 1
ATOM 630 C CA . ILE A 1 242 ? 19.292 150.528 5.046 1.00 36.71 333 ILE A CA 1
ATOM 631 C C . ILE A 1 242 ? 19.680 151.868 4.437 1.00 34.45 333 ILE A C 1
ATOM 632 O O . ILE A 1 242 ? 20.183 151.934 3.310 1.00 43.59 333 ILE A O 1
ATOM 637 N N . THR A 1 243 ? 19.442 152.945 5.184 1.00 28.71 334 THR A N 1
ATOM 638 C CA . THR A 1 243 ? 19.900 154.279 4.820 1.00 27.08 334 THR A CA 1
ATOM 639 C C . THR A 1 243 ? 20.440 154.959 6.068 1.00 29.36 334 THR A C 1
ATOM 640 O O . THR A 1 243 ? 19.760 155.001 7.099 1.00 27.56 334 THR A O 1
ATOM 644 N N . VAL A 1 244 ? 21.660 155.484 5.976 1.00 30.47 335 VAL A N 1
ATOM 645 C CA . VAL A 1 244 ? 22.308 156.169 7.087 1.00 29.87 335 VAL A CA 1
ATOM 646 C C . VAL A 1 244 ? 22.199 157.671 6.852 1.00 32.99 335 VAL A C 1
ATOM 647 O O . VAL A 1 244 ? 22.696 158.191 5.845 1.00 35.24 335 VAL A O 1
ATOM 651 N N . PHE A 1 245 ? 21.538 158.363 7.781 1.00 31.89 336 PHE A N 1
ATOM 652 C CA . PHE A 1 245 ? 21.322 159.806 7.711 1.00 33.94 336 PHE A CA 1
ATOM 653 C C . PHE A 1 245 ? 22.273 160.502 8.680 1.00 36.12 336 PHE A C 1
ATOM 654 O O . PHE A 1 245 ? 22.151 160.344 9.898 1.00 40.22 336 PHE A O 1
ATOM 662 N N . ILE A 1 246 ? 23.196 161.293 8.141 1.00 40.28 337 ILE A N 1
ATOM 663 C CA . ILE A 1 246 ? 24.246 161.940 8.922 1.00 39.05 337 ILE A CA 1
ATOM 664 C C . ILE A 1 246 ? 23.908 163.418 9.095 1.00 46.39 337 ILE A C 1
ATOM 665 O O . ILE A 1 246 ? 23.606 164.115 8.118 1.00 50.37 337 ILE A O 1
ATOM 670 N N . ASP A 1 247 ? 23.971 163.899 10.339 1.00 44.59 338 ASP A N 1
ATOM 671 C CA . ASP A 1 247 ? 23.597 165.278 10.666 1.00 49.74 338 ASP A CA 1
ATOM 672 C C . ASP A 1 247 ? 24.794 166.210 10.452 1.00 55.84 338 ASP A C 1
ATOM 673 O O . ASP A 1 247 ? 25.380 166.770 11.382 1.00 58.16 338 ASP A O 1
ATOM 678 N N . GLY A 1 248 ? 25.149 166.381 9.182 1.00 55.47 339 GLY A N 1
ATOM 679 C CA . GLY A 1 248 ? 26.293 167.200 8.833 1.00 50.78 339 GLY A CA 1
ATOM 680 C C . GLY A 1 248 ? 27.118 166.601 7.715 1.00 47.99 339 GLY A C 1
ATOM 681 O O . GLY A 1 248 ? 26.761 165.555 7.166 1.00 55.46 339 GLY A O 1
ATOM 682 N N . TYR A 1 249 ? 28.227 167.247 7.367 1.00 47.34 340 TYR A N 1
ATOM 683 C CA . TYR A 1 249 ? 29.081 166.808 6.269 1.00 55.33 340 TYR A CA 1
ATOM 684 C C . TYR A 1 249 ? 30.434 166.307 6.769 1.00 61.99 340 TYR A C 1
ATOM 685 O O . TYR A 1 249 ? 31.461 166.487 6.113 1.00 67.36 340 TYR A O 1
ATOM 694 N N . TYR A 1 250 ? 30.445 165.658 7.931 1.00 63.08 341 TYR A N 1
ATOM 695 C CA . TYR A 1 250 ? 31.684 165.123 8.479 1.00 57.18 341 TYR A CA 1
ATOM 696 C C . TYR A 1 250 ? 32.193 163.971 7.620 1.00 55.64 341 TYR A C 1
ATOM 697 O O . TYR A 1 250 ? 31.421 163.129 7.156 1.00 54.23 341 TYR A O 1
ATOM 706 N N . GLU A 1 251 ? 33.512 163.929 7.424 1.00 61.63 342 GLU A N 1
ATOM 707 C CA . GLU A 1 251 ? 34.089 163.000 6.456 1.00 61.92 342 GLU A CA 1
ATOM 708 C C . GLU A 1 251 ? 34.120 161.573 6.990 1.00 57.68 342 GLU A C 1
ATOM 709 O O . GLU A 1 251 ? 33.718 160.633 6.295 1.00 53.64 342 GLU A O 1
ATOM 715 N N . GLU A 1 252 ? 34.600 161.388 8.220 1.00 54.42 343 GLU A N 1
ATOM 716 C CA . GLU A 1 252 ? 34.794 160.033 8.731 1.00 55.41 343 GLU A CA 1
ATOM 717 C C . GLU A 1 252 ? 33.501 159.223 8.815 1.00 53.43 343 GLU A C 1
ATOM 718 O O . GLU A 1 252 ? 33.534 158.034 8.451 1.00 50.68 343 GLU A O 1
ATOM 724 N N . PRO A 1 253 ? 32.357 159.765 9.261 1.00 51.27 344 PRO A N 1
ATOM 725 C CA . PRO A 1 253 ? 31.122 158.959 9.200 1.00 50.54 344 PRO A CA 1
ATOM 726 C C . PRO A 1 253 ? 30.771 158.500 7.794 1.00 45.87 344 PRO A C 1
ATOM 727 O O . PRO A 1 253 ? 30.372 157.344 7.606 1.00 44.36 344 PRO A O 1
ATOM 731 N N . MET A 1 254 ? 30.915 159.374 6.795 1.00 45.30 345 MET A N 1
ATOM 732 C CA . MET A 1 254 ? 30.645 158.964 5.421 1.00 43.00 345 MET A CA 1
ATOM 733 C C . MET A 1 254 ? 31.623 157.886 4.967 1.00 43.44 345 MET A C 1
ATOM 734 O O . MET A 1 254 ? 31.249 156.976 4.218 1.00 49.18 345 MET A O 1
ATOM 739 N N . ASP A 1 255 ? 32.878 157.959 5.424 1.00 45.95 346 ASP A N 1
ATOM 740 C CA . ASP A 1 255 ? 33.852 156.921 5.092 1.00 51.11 346 ASP A CA 1
ATOM 741 C C . ASP A 1 255 ? 33.436 155.566 5.655 1.00 48.99 346 ASP A C 1
ATOM 742 O O . ASP A 1 255 ? 33.589 154.535 4.988 1.00 43.97 346 ASP A O 1
ATOM 747 N N . VAL A 1 256 ? 32.910 155.547 6.885 1.00 43.50 347 VAL A N 1
ATOM 748 C CA . VAL A 1 256 ? 32.488 154.291 7.503 1.00 46.87 347 VAL A CA 1
ATOM 749 C C . VAL A 1 256 ? 31.322 153.680 6.734 1.00 41.46 347 VAL A C 1
ATOM 750 O O . VAL A 1 256 ? 31.280 152.466 6.499 1.00 38.45 347 VAL A O 1
ATOM 754 N N . VAL A 1 257 ? 30.356 154.509 6.336 1.00 42.79 348 VAL A N 1
ATOM 755 C CA . VAL A 1 257 ? 29.230 154.010 5.551 1.00 43.99 348 VAL A CA 1
ATOM 756 C C . VAL A 1 257 ? 29.721 153.420 4.236 1.00 47.57 348 VAL A C 1
ATOM 757 O O . VAL A 1 257 ? 29.234 152.374 3.787 1.00 47.51 348 VAL A O 1
ATOM 761 N N . ALA A 1 258 ? 30.711 154.066 3.612 1.00 46.15 349 ALA A N 1
ATOM 762 C CA . ALA A 1 258 ? 31.249 153.568 2.349 1.00 46.61 349 ALA A CA 1
ATOM 763 C C . ALA A 1 258 ? 31.959 152.229 2.515 1.00 43.38 349 ALA A C 1
ATOM 764 O O . ALA A 1 258 ? 31.924 151.398 1.601 1.00 42.43 349 ALA A O 1
ATOM 766 N N . LEU A 1 259 ? 32.596 151.996 3.667 1.00 46.55 350 LEU A N 1
ATOM 767 C CA . LEU A 1 259 ? 33.365 150.767 3.854 1.00 52.16 350 LEU A CA 1
ATOM 768 C C . LEU A 1 259 ? 32.463 149.539 3.827 1.00 50.71 350 LEU A C 1
ATOM 769 O O . LEU A 1 259 ? 32.851 148.484 3.308 1.00 53.84 350 LEU A O 1
ATOM 774 N N . PHE A 1 260 ? 31.253 149.657 4.369 1.00 44.55 351 PHE A N 1
ATOM 775 C C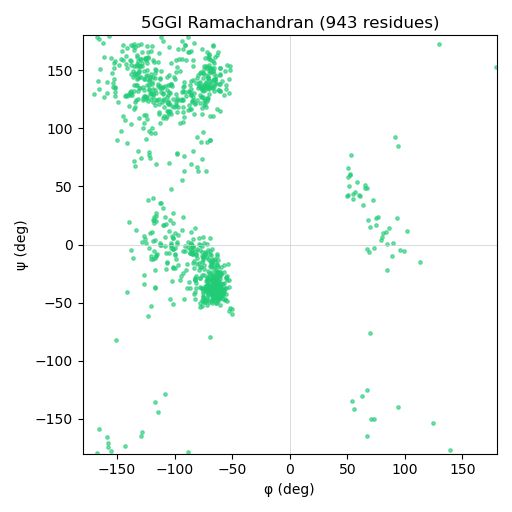A . PHE A 1 260 ? 30.273 148.579 4.326 1.00 50.11 351 PHE A CA 1
ATOM 776 C C . PHE A 1 260 ? 29.435 148.588 3.054 1.00 60.43 351 PHE A C 1
ATOM 777 O O . PHE A 1 260 ? 28.658 147.651 2.838 1.00 59.20 351 PHE A O 1
ATOM 785 N N . GLY A 1 261 ? 29.568 149.614 2.219 1.00 62.65 352 GLY A N 1
ATOM 786 C CA . GLY A 1 261 ? 28.826 149.679 0.970 1.00 57.92 352 GLY A CA 1
ATOM 787 C C . GLY A 1 261 ? 27.346 149.959 1.122 1.00 50.55 352 GLY A C 1
ATOM 788 O O . GLY A 1 261 ? 26.534 149.389 0.384 1.00 52.74 352 GLY A O 1
ATOM 789 N N . LEU A 1 262 ? 26.971 150.822 2.061 1.00 43.20 353 LEU A N 1
ATOM 790 C CA . LEU A 1 262 ? 25.580 151.198 2.256 1.00 45.41 353 LEU A CA 1
ATOM 791 C C . LEU A 1 262 ? 25.314 152.597 1.703 1.00 46.40 353 LEU A C 1
ATOM 792 O O . LEU A 1 262 ? 26.228 153.349 1.352 1.00 45.05 353 LEU A O 1
ATOM 797 N N . ARG A 1 263 ? 24.030 152.939 1.643 1.00 45.62 354 ARG A N 1
ATOM 798 C CA . ARG A 1 263 ? 23.585 154.239 1.159 1.00 44.29 354 ARG A CA 1
ATOM 799 C C . ARG A 1 263 ? 23.650 155.279 2.277 1.00 46.08 354 ARG A C 1
ATOM 800 O O . ARG A 1 263 ? 23.146 155.049 3.383 1.00 41.62 354 ARG A O 1
ATOM 808 N N . GLY A 1 264 ? 24.258 156.422 1.986 1.00 44.38 355 GLY A N 1
ATOM 809 C CA . GLY A 1 264 ? 24.371 157.512 2.949 1.00 44.62 355 GLY A CA 1
ATOM 810 C C . GLY A 1 264 ? 23.736 158.786 2.426 1.00 45.51 355 GLY A C 1
ATOM 811 O O . GLY A 1 264 ? 23.796 159.070 1.229 1.00 45.39 355 GLY A O 1
ATOM 812 N N . ILE A 1 265 ? 23.125 159.549 3.330 1.00 46.84 356 ILE A N 1
ATOM 813 C CA . ILE A 1 265 ? 22.491 160.821 2.996 1.00 42.51 356 ILE A CA 1
ATOM 814 C C . ILE A 1 265 ? 22.962 161.871 3.996 1.00 43.57 356 ILE A C 1
ATOM 815 O O . ILE A 1 265 ? 22.832 161.679 5.211 1.00 45.56 356 ILE A O 1
ATOM 820 N N . GLN A 1 266 ? 23.501 162.975 3.486 1.00 44.50 357 GLN A N 1
ATOM 821 C CA . GLN A 1 266 ? 23.990 164.070 4.311 1.00 43.14 357 GLN A CA 1
ATOM 822 C C . GLN A 1 266 ? 22.925 165.148 4.468 1.00 46.64 357 GLN A C 1
ATOM 823 O O . GLN A 1 266 ? 22.107 165.379 3.576 1.00 47.49 357 GLN A O 1
ATOM 829 N N . HIS A 1 267 ? 22.958 165.824 5.614 1.00 49.84 358 HIS A N 1
ATOM 830 C CA . HIS A 1 267 ? 21.966 166.832 5.962 1.00 45.31 358 HIS A CA 1
ATOM 831 C C . HIS A 1 267 ? 22.683 168.019 6.584 1.00 45.34 358 HIS A C 1
ATOM 832 O O . HIS A 1 267 ? 23.534 167.836 7.460 1.00 60.67 358 HIS A O 1
ATOM 839 N N . THR A 1 268 ? 22.357 169.225 6.131 1.00 38.79 359 THR A N 1
ATOM 840 C CA . THR A 1 268 ? 22.929 170.420 6.754 1.00 43.14 359 THR A CA 1
ATOM 841 C C . THR A 1 268 ? 22.239 170.683 8.090 1.00 44.51 359 THR A C 1
ATOM 842 O O . THR A 1 268 ? 21.008 170.759 8.142 1.00 41.81 359 THR A O 1
ATOM 846 N N . PRO A 1 269 ? 22.986 170.826 9.181 1.00 42.93 360 PRO A N 1
ATOM 847 C CA . PRO A 1 269 ? 22.346 170.959 10.498 1.00 38.86 360 PRO A CA 1
ATOM 848 C C . PRO A 1 269 ? 21.521 172.234 10.614 1.00 37.80 360 PRO A C 1
ATOM 849 O O . PRO A 1 269 ? 21.894 173.290 10.098 1.00 42.73 360 PRO A O 1
ATOM 853 N N . ILE A 1 270 ? 20.390 172.119 11.305 1.00 37.84 361 ILE A N 1
ATOM 854 C CA . ILE A 1 270 ? 19.476 173.229 11.552 1.00 41.84 361 ILE A CA 1
ATOM 855 C C . ILE A 1 270 ? 19.345 173.412 13.059 1.00 46.35 361 ILE A C 1
ATOM 856 O O . ILE A 1 270 ? 19.120 172.438 13.786 1.00 48.41 361 ILE A O 1
ATOM 861 N N . SER A 1 271 ? 19.504 174.654 13.521 1.00 52.93 362 SER A N 1
ATOM 862 C CA . SER A 1 271 ? 19.315 175.026 14.921 1.00 52.93 362 SER A CA 1
ATOM 863 C C . SER A 1 271 ? 20.368 174.393 15.828 1.00 58.03 362 SER A C 1
ATOM 864 O O . SER A 1 271 ? 21.399 173.910 15.347 1.00 64.29 362 SER A O 1
ATOM 867 N N . ILE A 1 272 ? 20.124 174.394 17.143 1.00 56.17 363 ILE A N 1
ATOM 868 C CA . ILE A 1 272 ? 21.132 174.029 18.132 1.00 52.52 363 ILE A CA 1
ATOM 869 C C . ILE A 1 272 ? 20.551 173.054 19.150 1.00 47.68 363 ILE A C 1
ATOM 870 O O . ILE A 1 272 ? 19.334 172.929 19.305 1.00 48.43 363 ILE A O 1
ATOM 875 N N . LYS A 1 273 ? 21.457 172.363 19.849 1.00 47.15 364 LYS A N 1
ATOM 876 C CA . LYS A 1 273 ? 21.163 171.496 21.014 1.00 46.05 364 LYS A CA 1
ATOM 877 C C . LYS A 1 273 ? 20.094 170.475 20.627 1.00 46.75 364 LYS A C 1
ATOM 878 O O . LYS A 1 273 ? 20.195 169.864 19.553 1.00 47.98 364 LYS A O 1
ATOM 884 N N . ASN A 1 274 ? 19.070 170.258 21.461 1.00 42.72 365 ASN A N 1
ATOM 885 C CA . ASN A 1 274 ? 18.083 169.217 21.190 1.00 42.00 365 ASN A CA 1
ATOM 886 C C . ASN A 1 274 ? 17.163 169.592 20.038 1.00 39.94 365 ASN A C 1
ATOM 887 O O . ASN A 1 274 ? 16.672 168.704 19.331 1.00 40.44 365 ASN A O 1
ATOM 892 N N . ALA A 1 275 ? 16.918 170.889 19.835 1.00 40.12 366 ALA A N 1
ATOM 893 C CA . ALA A 1 275 ? 16.122 171.317 18.690 1.00 46.77 366 ALA A CA 1
ATOM 894 C C . ALA A 1 275 ? 16.730 170.824 17.385 1.00 47.43 366 ALA A C 1
ATOM 895 O O . ALA A 1 275 ? 16.003 170.501 16.438 1.00 46.34 366 ALA A O 1
ATOM 897 N N . ARG A 1 276 ? 18.058 170.729 17.329 1.00 43.23 367 ARG A N 1
ATOM 898 C CA . ARG A 1 276 ? 18.717 170.305 16.102 1.00 42.70 367 ARG A CA 1
ATOM 899 C C . ARG A 1 276 ? 18.613 168.800 15.897 1.00 42.52 367 ARG A C 1
ATOM 900 O O . ARG A 1 276 ? 18.472 168.339 14.760 1.00 44.99 367 ARG A O 1
ATOM 908 N N . VAL A 1 277 ? 18.708 168.019 16.976 1.00 45.89 368 VAL A N 1
ATOM 909 C CA . VAL A 1 277 ? 18.393 166.596 16.886 1.00 38.98 368 VAL A CA 1
ATOM 910 C C . VAL A 1 277 ? 16.973 166.411 16.373 1.00 39.47 368 VAL A C 1
ATOM 911 O O . VAL A 1 277 ? 16.702 165.534 15.543 1.00 38.14 368 VAL A O 1
ATOM 915 N N . SER A 1 278 ? 16.048 167.246 16.853 1.00 40.10 369 SER A N 1
ATOM 916 C CA . SER A 1 278 ? 14.656 167.144 16.437 1.00 36.18 369 SER A CA 1
ATOM 917 C C . SER A 1 278 ? 14.511 167.393 14.940 1.00 38.50 369 SER A C 1
ATOM 918 O O . SER A 1 278 ? 13.826 166.638 14.238 1.00 35.27 369 SER A O 1
ATOM 921 N N . GLN A 1 279 ? 15.159 168.446 14.428 1.00 36.71 370 GLN A N 1
ATOM 922 C CA . GLN A 1 279 ? 15.030 168.772 13.009 1.00 36.87 370 GLN A CA 1
ATOM 923 C C . GLN A 1 279 ? 15.678 167.714 12.126 1.00 41.09 370 GLN A C 1
ATOM 924 O O . GLN A 1 279 ? 15.215 167.480 11.003 1.00 36.80 370 GLN A O 1
ATOM 930 N N . HIS A 1 280 ? 16.740 167.062 12.611 1.00 40.81 371 HIS A N 1
ATOM 931 C CA . HIS A 1 280 ? 17.353 165.986 11.839 1.00 41.76 371 HIS A CA 1
ATOM 932 C C . HIS A 1 280 ? 16.411 164.795 11.723 1.00 43.85 371 HIS A C 1
ATOM 933 O O . HIS A 1 280 ? 16.265 164.212 10.641 1.00 41.40 371 HIS A O 1
ATOM 940 N N . TYR A 1 281 ? 15.761 164.423 12.834 1.00 41.99 372 TYR A N 1
ATOM 941 C CA . TYR A 1 281 ? 14.779 163.340 12.811 1.00 43.53 372 TYR A CA 1
ATOM 942 C C . TYR A 1 281 ? 13.677 163.611 11.795 1.00 40.16 372 TYR A C 1
ATOM 943 O O . TYR A 1 281 ? 13.317 162.732 11.002 1.00 37.55 372 TYR A O 1
ATOM 952 N N . LYS A 1 282 ? 13.130 164.829 11.804 1.00 32.50 373 LYS A N 1
ATOM 953 C CA . LYS A 1 282 ? 12.060 165.160 10.869 1.00 39.61 373 LYS A CA 1
ATOM 954 C C . LYS A 1 282 ? 12.534 165.070 9.421 1.00 39.87 373 LYS A C 1
ATOM 955 O O . LYS A 1 282 ? 11.802 164.586 8.551 1.00 37.80 373 LYS A O 1
ATOM 961 N N . ALA A 1 283 ? 13.756 165.527 9.141 1.00 35.47 374 ALA A N 1
ATOM 962 C CA . ALA A 1 283 ? 14.272 165.421 7.781 1.00 28.69 374 ALA A CA 1
ATOM 963 C C . ALA A 1 283 ? 14.495 163.964 7.388 1.00 31.04 374 ALA A C 1
ATOM 964 O O . ALA A 1 283 ? 14.231 163.575 6.246 1.00 39.46 374 ALA A O 1
ATOM 966 N N . SER A 1 284 ? 14.960 163.137 8.325 1.00 33.84 375 SER A N 1
ATOM 967 C CA . SER A 1 284 ? 15.259 161.749 7.989 1.00 38.33 375 SER A CA 1
ATOM 968 C C . SER A 1 284 ? 13.986 160.937 7.773 1.00 37.01 375 SER A C 1
ATOM 969 O O . SER A 1 284 ? 13.926 160.098 6.868 1.00 38.03 375 SER A O 1
ATOM 972 N N . LEU A 1 285 ? 12.958 161.170 8.592 1.00 36.11 376 LEU A N 1
ATOM 973 C CA . LEU A 1 285 ? 11.714 160.425 8.438 1.00 36.31 376 LEU A CA 1
ATOM 974 C C . LEU A 1 285 ? 11.003 160.806 7.146 1.00 42.40 376 LEU A C 1
ATOM 975 O O . LEU A 1 285 ? 10.476 159.938 6.438 1.00 40.65 376 LEU A O 1
ATOM 980 N N . THR A 1 286 ? 10.991 162.101 6.817 1.00 40.62 377 THR A N 1
ATOM 981 C CA . THR A 1 286 ? 10.399 162.541 5.560 1.00 40.42 377 THR A CA 1
ATOM 982 C C . THR A 1 286 ? 11.182 162.017 4.362 1.00 41.00 377 THR A C 1
ATOM 983 O O . THR A 1 286 ? 10.591 161.710 3.318 1.00 42.29 377 THR A O 1
ATOM 987 N N . ALA A 1 287 ? 12.504 161.884 4.497 1.00 33.20 378 ALA A N 1
ATOM 988 C CA . ALA A 1 287 ? 13.301 161.348 3.398 1.00 35.62 378 ALA A CA 1
ATOM 989 C C . ALA A 1 287 ? 13.053 159.854 3.209 1.00 41.74 378 ALA A C 1
ATOM 990 O O . ALA A 1 287 ? 12.917 159.383 2.074 1.00 40.04 378 ALA A O 1
ATOM 992 N N . THR A 1 288 ? 12.984 159.095 4.307 1.00 38.37 379 THR A N 1
ATOM 993 C CA . THR A 1 288 ? 12.749 157.656 4.206 1.00 36.31 379 THR A CA 1
ATOM 994 C C . THR A 1 288 ? 11.470 157.346 3.430 1.00 35.83 379 THR A C 1
ATOM 995 O O . THR A 1 288 ? 11.464 156.502 2.527 1.00 32.42 379 THR A O 1
ATOM 999 N N . PHE A 1 289 ? 10.371 158.020 3.767 1.00 36.56 380 PHE A N 1
ATOM 1000 C CA . PHE A 1 289 ? 9.129 157.754 3.057 1.00 35.63 380 PHE A CA 1
ATOM 1001 C C . PHE A 1 289 ? 9.105 158.363 1.659 1.00 40.05 380 PHE A C 1
ATOM 1002 O O . PHE A 1 289 ? 8.232 157.998 0.865 1.00 46.66 380 PHE A O 1
ATOM 1010 N N . ASN A 1 290 ? 10.032 159.271 1.333 1.00 37.00 381 ASN A N 1
ATOM 1011 C CA . ASN A 1 290 ? 10.200 159.684 -0.058 1.00 33.30 381 ASN A CA 1
ATOM 1012 C C . ASN A 1 290 ? 11.052 158.690 -0.845 1.00 37.20 381 ASN A C 1
ATOM 1013 O O . ASN A 1 290 ? 10.807 158.483 -2.037 1.00 42.01 381 ASN A O 1
ATOM 1018 N N . LEU A 1 291 ? 12.035 158.058 -0.194 1.00 35.79 382 LEU A N 1
ATOM 1019 C CA . LEU A 1 291 ? 12.869 157.067 -0.871 1.00 36.75 382 LEU A CA 1
ATOM 1020 C C . LEU A 1 291 ? 12.062 155.846 -1.297 1.00 38.70 382 LEU A C 1
ATOM 1021 O O . LEU A 1 291 ? 12.307 155.280 -2.370 1.00 46.46 382 LEU A O 1
ATOM 1026 N N . PHE A 1 292 ? 11.104 155.418 -0.471 1.00 41.04 383 PHE A N 1
ATOM 1027 C CA . PHE A 1 292 ? 10.234 154.276 -0.764 1.00 46.61 383 PHE A CA 1
ATOM 1028 C C . PHE A 1 292 ? 8.781 154.724 -0.667 1.00 46.14 383 PHE A C 1
ATOM 1029 O O . PHE A 1 292 ? 8.172 154.671 0.415 1.00 49.45 383 PHE A O 1
ATOM 1037 N N . PRO A 1 293 ? 8.188 155.184 -1.776 1.00 46.00 384 PRO A N 1
ATOM 1038 C CA . PRO A 1 293 ? 6.803 155.689 -1.723 1.00 47.86 384 PRO A CA 1
ATOM 1039 C C . PRO A 1 293 ? 5.772 154.640 -1.342 1.00 48.51 384 PRO A C 1
ATOM 1040 O O . PRO A 1 293 ? 4.664 155.011 -0.940 1.00 49.50 384 PRO A O 1
ATOM 1044 N N . GLU A 1 294 ? 6.094 153.351 -1.439 1.00 52.80 385 GLU A N 1
ATOM 1045 C CA . GLU A 1 294 ? 5.134 152.289 -1.169 1.00 59.68 385 GLU A CA 1
ATOM 1046 C C . GLU A 1 294 ? 5.301 151.660 0.208 1.00 58.86 385 GLU A C 1
ATOM 1047 O O . GLU A 1 294 ? 4.497 150.800 0.584 1.00 66.80 385 GLU A O 1
ATOM 1053 N N . ALA A 1 295 ? 6.313 152.066 0.970 1.00 47.59 386 ALA A N 1
ATOM 1054 C CA . ALA A 1 295 ? 6.503 151.518 2.303 1.00 48.19 386 ALA A CA 1
ATOM 1055 C C . ALA A 1 295 ? 5.443 152.061 3.251 1.00 51.95 386 ALA A C 1
ATOM 1056 O O . ALA A 1 295 ? 5.079 153.238 3.196 1.00 59.34 386 ALA A O 1
ATOM 1058 N N . LYS A 1 296 ? 4.942 151.193 4.125 1.00 50.54 387 LYS A N 1
ATOM 1059 C CA . LYS A 1 296 ? 3.917 151.580 5.082 1.00 53.73 387 LYS A CA 1
ATOM 1060 C C . LYS A 1 296 ? 4.449 151.705 6.502 1.00 47.42 387 LYS A C 1
ATOM 1061 O O . LYS A 1 296 ? 3.773 152.296 7.350 1.00 44.75 387 LYS A O 1
ATOM 1067 N N . PHE A 1 297 ? 5.641 151.179 6.772 1.00 48.55 388 PHE A N 1
ATOM 1068 C CA . PHE A 1 297 ? 6.321 151.336 8.046 1.00 46.79 388 PHE A CA 1
ATOM 1069 C C . PHE A 1 297 ? 7.781 151.687 7.789 1.00 43.93 388 PHE A C 1
ATOM 1070 O O . PHE A 1 297 ? 8.274 151.615 6.660 1.00 45.39 388 PHE A O 1
ATOM 1078 N N . ALA A 1 298 ? 8.474 152.067 8.860 1.00 38.60 389 ALA A N 1
ATOM 1079 C CA . ALA A 1 298 ? 9.905 152.313 8.797 1.00 38.41 389 ALA A CA 1
ATOM 1080 C C . ALA A 1 298 ? 10.511 152.046 10.167 1.00 35.06 389 ALA A C 1
ATOM 1081 O O . ALA A 1 298 ? 9.962 152.466 11.189 1.00 37.31 389 ALA A O 1
ATOM 1083 N N . VAL A 1 299 ? 11.633 151.338 10.176 1.00 28.81 390 VAL A N 1
ATOM 1084 C CA . VAL A 1 299 ? 12.395 151.083 11.392 1.00 36.35 390 VAL A CA 1
ATOM 1085 C C . VAL A 1 299 ? 13.369 152.234 11.605 1.00 39.75 390 VAL A C 1
ATOM 1086 O O . VAL A 1 299 ? 14.096 152.622 10.681 1.00 40.86 390 VAL A O 1
ATOM 1090 N N . VAL A 1 300 ? 13.390 152.778 12.821 1.00 36.48 391 VAL A N 1
ATOM 1091 C CA . VAL A 1 300 ? 14.228 153.919 13.176 1.00 37.00 391 VAL A CA 1
ATOM 1092 C C . VAL A 1 300 ? 15.266 153.454 14.191 1.00 35.20 391 VAL A C 1
ATOM 1093 O O . VAL A 1 300 ? 14.908 152.968 15.273 1.00 38.25 391 VAL A O 1
ATOM 1097 N N . LEU A 1 301 ? 16.548 153.611 13.853 1.00 32.62 392 LEU A N 1
ATOM 1098 C CA . LEU A 1 301 ? 17.646 153.130 14.686 1.00 39.97 392 LEU A CA 1
ATOM 1099 C C . LEU A 1 301 ? 18.651 154.242 14.967 1.00 44.69 392 LEU A C 1
ATOM 1100 O O . LEU A 1 301 ? 19.050 154.975 14.058 1.00 43.45 392 LEU A O 1
ATOM 1105 N N . GLU A 1 302 ? 19.075 154.344 16.226 1.00 48.09 393 GLU A N 1
ATOM 1106 C CA . GLU A 1 302 ? 20.139 155.263 16.608 1.00 47.92 393 GLU A CA 1
ATOM 1107 C C . GLU A 1 302 ? 21.510 154.633 16.364 1.00 47.89 393 GLU A C 1
ATOM 1108 O O . GLU A 1 302 ? 21.673 153.408 16.386 1.00 47.88 393 GLU A O 1
ATOM 1114 N N . GLU A 1 303 ? 22.510 155.492 16.150 1.00 47.74 394 GLU A N 1
ATOM 1115 C CA . GLU A 1 303 ? 23.855 155.032 15.818 1.00 51.79 394 GLU A CA 1
ATOM 1116 C C . GLU A 1 303 ? 24.609 154.448 17.006 1.00 49.66 394 GLU A C 1
ATOM 1117 O O . GLU A 1 303 ? 25.694 153.892 16.807 1.00 53.51 394 GLU A O 1
ATOM 1123 N N . ASP A 1 304 ? 24.085 154.569 18.224 1.00 43.61 395 ASP A N 1
ATOM 1124 C CA . ASP A 1 304 ? 24.782 154.108 19.421 1.00 52.75 395 ASP A CA 1
ATOM 1125 C C . ASP A 1 304 ? 24.074 152.926 20.083 1.00 53.40 395 ASP A C 1
ATOM 1126 O O . ASP A 1 304 ? 24.083 152.794 21.311 1.00 51.52 395 ASP A O 1
ATOM 1131 N N . LEU A 1 305 ? 23.481 152.049 19.275 1.00 48.43 396 LEU A N 1
ATOM 1132 C CA . LEU A 1 305 ? 22.773 150.871 19.756 1.00 43.06 396 LEU A CA 1
ATOM 1133 C C . LEU A 1 305 ? 23.441 149.611 19.226 1.00 39.72 396 LEU A C 1
ATOM 1134 O O . LEU A 1 305 ? 23.751 149.525 18.038 1.00 43.10 396 LEU A O 1
ATOM 1139 N N . ASP A 1 306 ? 23.647 148.632 20.096 1.00 37.91 397 ASP A N 1
ATOM 1140 C CA . ASP A 1 306 ? 23.861 147.276 19.622 1.00 37.96 397 ASP A CA 1
ATOM 1141 C C . ASP A 1 306 ? 22.512 146.670 19.250 1.00 40.65 397 ASP A C 1
ATOM 1142 O O . ASP A 1 306 ? 21.511 146.876 19.942 1.00 39.50 397 ASP A O 1
ATOM 1147 N N . ILE A 1 307 ? 22.481 145.944 18.138 1.00 44.29 398 ILE A N 1
ATOM 1148 C CA . ILE A 1 307 ? 21.256 145.339 17.627 1.00 42.60 398 ILE A CA 1
ATOM 1149 C C . ILE A 1 307 ? 21.295 143.841 17.896 1.00 42.40 398 ILE A C 1
ATOM 1150 O O . ILE A 1 307 ? 22.280 143.167 17.567 1.00 41.88 398 ILE A O 1
ATOM 1155 N N . ALA A 1 308 ? 20.227 143.319 18.497 1.00 41.58 399 ALA A N 1
ATOM 1156 C CA . ALA A 1 308 ? 20.172 141.902 18.826 1.00 38.94 399 ALA A CA 1
ATOM 1157 C C . ALA A 1 308 ? 20.161 141.054 17.560 1.00 42.74 399 ALA A C 1
ATOM 1158 O O . ALA A 1 308 ? 19.693 141.480 16.499 1.00 49.14 399 ALA A O 1
ATOM 1160 N N . VAL A 1 309 ? 20.681 139.832 17.686 1.00 39.25 400 VAL A N 1
ATOM 1161 C CA . VAL A 1 309 ? 20.802 138.945 16.537 1.00 46.44 400 VAL A CA 1
ATOM 1162 C C . VAL A 1 309 ? 19.437 138.502 16.014 1.00 49.73 400 VAL A C 1
ATOM 1163 O O . VAL A 1 309 ? 19.341 138.018 14.881 1.00 53.16 400 VAL A O 1
ATOM 1167 N N . ASP A 1 310 ? 18.369 138.674 16.798 1.00 43.39 401 ASP A N 1
ATOM 1168 C CA . ASP A 1 310 ? 17.022 138.310 16.374 1.00 38.96 401 ASP A CA 1
ATOM 1169 C C . ASP A 1 310 ? 16.111 139.531 16.282 1.00 40.44 401 ASP A C 1
ATOM 1170 O O . ASP A 1 310 ? 14.892 139.416 16.424 1.00 37.76 401 ASP A O 1
ATOM 1175 N N . PHE A 1 311 ? 16.694 140.707 16.030 1.00 46.21 402 PHE A N 1
ATOM 1176 C CA . PHE A 1 311 ? 15.907 141.938 15.970 1.00 45.65 402 PHE A CA 1
ATOM 1177 C C . PHE A 1 311 ? 14.838 141.870 14.886 1.00 45.02 402 PHE A C 1
ATOM 1178 O O . PHE A 1 311 ? 13.690 142.273 15.111 1.00 42.63 402 PHE A O 1
ATOM 1186 N N . PHE A 1 312 ? 15.192 141.367 13.702 1.00 44.25 403 PHE A N 1
ATOM 1187 C CA . PHE A 1 312 ? 14.233 141.344 12.603 1.00 45.99 403 PHE A CA 1
ATOM 1188 C C . PHE A 1 312 ? 13.288 140.157 12.697 1.00 43.77 403 PHE A C 1
ATOM 1189 O O . PHE A 1 312 ? 12.146 140.244 12.230 1.00 43.60 403 PHE A O 1
ATOM 1197 N N . SER A 1 313 ? 13.735 139.049 13.291 1.00 47.56 404 SER A N 1
ATOM 1198 C CA . SER A 1 313 ? 12.811 137.967 13.618 1.00 50.29 404 SER A CA 1
ATOM 1199 C C . SER A 1 313 ? 11.731 138.449 14.581 1.00 51.06 404 SER A C 1
ATOM 1200 O O . SER A 1 313 ? 10.566 138.049 14.478 1.00 45.29 404 SER A O 1
ATOM 1203 N N . PHE A 1 314 ? 12.105 139.324 15.517 1.00 53.20 405 PHE A N 1
ATOM 1204 C CA . PHE A 1 314 ? 11.141 139.889 16.455 1.00 50.03 405 PHE A CA 1
ATOM 1205 C C . PHE A 1 314 ? 10.150 140.811 15.746 1.00 49.19 405 PHE A C 1
ATOM 1206 O O . PHE A 1 314 ? 8.946 140.762 16.022 1.00 46.47 405 PHE A O 1
ATOM 1214 N N . LEU A 1 315 ? 10.633 141.647 14.820 1.00 45.95 406 LEU A N 1
ATOM 1215 C CA . LEU A 1 315 ? 9.730 142.549 14.109 1.00 46.32 406 LEU A CA 1
ATOM 1216 C C . LEU A 1 315 ? 8.848 141.791 13.127 1.00 44.79 406 LEU A C 1
ATOM 1217 O O . LEU A 1 315 ? 7.680 142.150 12.927 1.00 37.73 406 LEU A O 1
ATOM 1222 N N . SER A 1 316 ? 9.391 140.746 12.497 1.00 45.08 407 SER A N 1
ATOM 1223 C CA . SER A 1 316 ? 8.626 140.003 11.503 1.00 45.65 407 SER A CA 1
ATOM 1224 C C . SER A 1 316 ? 7.393 139.346 12.113 1.00 43.97 407 SER A C 1
ATOM 1225 O O . SER A 1 316 ? 6.348 139.266 11.461 1.00 45.17 407 SER A O 1
ATOM 1228 N N . GLN A 1 317 ? 7.486 138.889 13.361 1.00 47.87 408 GLN A N 1
ATOM 1229 C CA . GLN A 1 317 ? 6.372 138.185 13.983 1.00 47.80 408 GLN A CA 1
ATOM 1230 C C . GLN A 1 317 ? 5.339 139.122 14.598 1.00 50.24 408 GLN A C 1
ATOM 1231 O O . GLN A 1 317 ? 4.218 138.684 14.875 1.00 50.95 408 GLN A O 1
ATOM 1237 N N . SER A 1 318 ? 5.682 140.391 14.811 1.00 47.98 409 SER A N 1
ATOM 1238 C CA . SER A 1 318 ? 4.785 141.324 15.477 1.00 45.13 409 SER A CA 1
ATOM 1239 C C . SER A 1 318 ? 4.322 142.486 14.605 1.00 43.14 409 SER A C 1
ATOM 1240 O O . SER A 1 318 ? 3.408 143.209 15.016 1.00 43.26 409 SER A O 1
ATOM 1243 N N . ILE A 1 319 ? 4.905 142.676 13.416 1.00 40.82 410 ILE A N 1
ATOM 1244 C CA . ILE A 1 319 ? 4.567 143.827 12.578 1.00 42.15 410 ILE A CA 1
ATOM 1245 C C . ILE A 1 319 ? 3.095 143.812 12.172 1.00 47.63 410 ILE A C 1
ATOM 1246 O O . ILE A 1 319 ? 2.508 144.868 11.903 1.00 51.43 410 ILE A O 1
ATOM 1251 N N . HIS A 1 320 ? 2.468 142.633 12.130 1.00 46.01 411 HIS A N 1
ATOM 1252 C CA . HIS A 1 320 ? 1.062 142.565 11.745 1.00 46.46 411 HIS A CA 1
ATOM 1253 C C . HIS A 1 320 ? 0.131 143.143 12.806 1.00 52.43 411 HIS A C 1
ATOM 1254 O O . HIS A 1 320 ? -1.048 143.363 12.512 1.00 54.72 411 HIS A O 1
ATOM 1261 N N . LEU A 1 321 ? 0.625 143.391 14.022 1.00 50.65 412 LEU A N 1
ATOM 1262 C CA . LEU A 1 321 ? -0.206 144.016 15.048 1.00 47.64 412 LEU A CA 1
ATOM 1263 C C . LEU A 1 321 ? -0.443 145.491 14.745 1.00 53.08 412 LEU A C 1
ATOM 1264 O O . LEU A 1 321 ? -1.545 146.005 14.968 1.00 56.18 412 LEU A O 1
ATOM 1269 N N . LEU A 1 322 ? 0.586 146.193 14.259 1.00 49.57 413 LEU A N 1
ATOM 1270 C CA . LEU A 1 322 ? 0.404 147.586 13.863 1.00 51.59 413 LEU A CA 1
ATOM 1271 C C . LEU A 1 322 ? -0.619 147.718 12.747 1.00 54.58 413 LEU A C 1
ATOM 1272 O O . LEU A 1 322 ? -1.350 148.712 12.686 1.00 52.76 413 LEU A O 1
ATOM 1277 N N . GLU A 1 323 ? -0.689 146.725 11.863 1.00 56.72 414 GLU A N 1
ATOM 1278 C CA . GLU A 1 323 ? -1.570 146.805 10.708 1.00 63.21 414 GLU A CA 1
ATOM 1279 C C . GLU A 1 323 ? -3.026 146.556 11.072 1.00 61.09 414 GLU A C 1
ATOM 1280 O O . GLU A 1 323 ? -3.925 147.040 10.375 1.00 70.91 414 GLU A O 1
ATOM 1286 N N . GLU A 1 324 ? -3.281 145.815 12.148 1.00 54.47 415 GLU A N 1
ATOM 1287 C CA . GLU A 1 324 ? -4.631 145.388 12.480 1.00 57.95 415 GLU A CA 1
ATOM 1288 C C . GLU A 1 324 ? -5.232 146.103 13.681 1.00 59.24 415 GLU A C 1
ATOM 1289 O O . GLU A 1 324 ? -6.460 146.135 13.801 1.00 69.56 415 GLU A O 1
ATOM 1295 N N . ASP A 1 325 ? -4.415 146.686 14.554 1.00 54.57 416 ASP A N 1
ATOM 1296 C CA . ASP A 1 325 ? -4.890 147.316 15.783 1.00 56.84 416 ASP A CA 1
ATOM 1297 C C . ASP A 1 325 ? -4.630 148.815 15.689 1.00 56.73 416 ASP A C 1
ATOM 1298 O O . ASP A 1 325 ? -3.475 149.253 15.709 1.00 63.44 416 ASP A O 1
ATOM 1303 N N . ASP A 1 326 ? -5.706 149.598 15.599 1.00 53.55 417 ASP A N 1
ATOM 1304 C CA . ASP A 1 326 ? -5.605 151.047 15.492 1.00 52.02 417 ASP A CA 1
ATOM 1305 C C . ASP A 1 326 ? -5.276 151.722 16.820 1.00 52.54 417 ASP A C 1
ATOM 1306 O O . ASP A 1 326 ? -4.999 152.926 16.832 1.00 49.16 417 ASP A O 1
ATOM 1311 N N . SER A 1 327 ? -5.311 150.988 17.932 1.00 50.68 418 SER A N 1
ATOM 1312 C CA . SER A 1 327 ? -4.953 151.540 19.232 1.00 46.09 418 SER A CA 1
ATOM 1313 C C . SER A 1 327 ? -3.453 151.510 19.495 1.00 39.66 418 SER A C 1
ATOM 1314 O O . SER A 1 327 ? -3.020 151.981 20.551 1.00 39.19 418 SER A O 1
ATOM 1317 N N . LEU A 1 328 ? -2.657 150.974 18.573 1.00 39.25 419 LEU A N 1
ATOM 1318 C CA . LEU A 1 328 ? -1.220 150.843 18.772 1.00 46.52 419 LEU A CA 1
ATOM 1319 C C . LEU A 1 328 ? -0.491 152.060 18.214 1.00 47.92 419 LEU A C 1
ATOM 1320 O O . LEU A 1 328 ? -0.748 152.492 17.087 1.00 45.70 419 LEU A O 1
ATOM 1325 N N . TYR A 1 329 ? 0.415 152.612 19.021 1.00 49.89 420 TYR A N 1
ATOM 1326 C CA . TYR A 1 329 ? 1.237 153.747 18.621 1.00 43.28 420 TYR A CA 1
ATOM 1327 C C . TYR A 1 329 ? 2.456 153.296 17.828 1.00 43.02 420 TYR A C 1
ATOM 1328 O O . TYR A 1 329 ? 2.806 153.914 16.819 1.00 46.50 420 TYR A O 1
ATOM 1337 N N . CYS A 1 330 ? 3.113 152.226 18.271 1.00 41.95 421 CYS A N 1
ATOM 1338 C CA . CYS A 1 330 ? 4.385 151.808 17.693 1.00 41.96 421 CYS A CA 1
ATOM 1339 C C . CYS A 1 330 ? 4.719 150.408 18.198 1.00 36.61 421 CYS A C 1
ATOM 1340 O O . CYS A 1 330 ? 3.958 149.795 18.952 1.00 30.39 421 CYS A O 1
ATOM 1343 N N . ILE A 1 331 ? 5.867 149.906 17.749 1.00 34.18 422 ILE A N 1
ATOM 1344 C CA . ILE A 1 331 ? 6.518 148.715 18.281 1.00 32.76 422 ILE A CA 1
ATOM 1345 C C . ILE A 1 331 ? 7.945 149.111 18.625 1.00 37.24 422 ILE A C 1
ATOM 1346 O O . ILE A 1 331 ? 8.619 149.759 17.819 1.00 38.67 422 ILE A O 1
ATOM 1351 N N . SER A 1 332 ? 8.405 148.735 19.813 1.00 33.72 423 SER A N 1
ATOM 1352 C CA . SER A 1 332 ? 9.734 149.111 20.265 1.00 34.08 423 SER A CA 1
ATOM 1353 C C . SER A 1 332 ? 10.504 147.867 20.678 1.00 38.63 423 SER A C 1
ATOM 1354 O O . SER A 1 332 ? 9.923 146.878 21.135 1.00 44.15 423 SER A O 1
ATOM 1357 N N . ALA A 1 333 ? 11.822 147.920 20.497 1.00 37.07 424 ALA A N 1
ATOM 1358 C CA . ALA A 1 333 ? 12.688 146.837 20.943 1.00 39.38 424 ALA A CA 1
ATOM 1359 C C . ALA A 1 333 ? 13.123 146.983 22.397 1.00 37.99 424 ALA A C 1
ATOM 1360 O O . ALA A 1 333 ? 13.771 146.073 22.927 1.00 38.23 424 ALA A O 1
ATOM 1362 N N . TRP A 1 334 ? 12.758 148.079 23.056 1.00 31.27 425 TRP A N 1
ATOM 1363 C CA . TRP A 1 334 ? 13.336 148.479 24.332 1.00 35.67 425 TRP A CA 1
ATOM 1364 C C . TRP A 1 334 ? 12.270 148.442 25.423 1.00 35.00 425 TRP A C 1
ATOM 1365 O O . TRP A 1 334 ? 11.224 149.087 25.296 1.00 40.57 425 TRP A O 1
ATOM 1376 N N . ASN A 1 335 ? 12.541 147.696 26.493 1.00 35.68 426 ASN A N 1
ATOM 1377 C CA . ASN A 1 335 ? 11.676 147.645 27.671 1.00 40.20 426 ASN A CA 1
ATOM 1378 C C . ASN A 1 335 ? 12.350 148.460 28.773 1.00 37.67 426 ASN A C 1
ATOM 1379 O O . ASN A 1 335 ? 13.405 148.068 29.286 1.00 36.52 426 ASN A O 1
ATOM 1384 N N . ASP A 1 336 ? 11.729 149.589 29.142 1.00 32.70 427 ASP A N 1
ATOM 1385 C CA . ASP A 1 336 ? 12.337 150.514 30.097 1.00 39.54 427 ASP A CA 1
ATOM 1386 C C . ASP A 1 336 ? 12.607 149.868 31.453 1.00 44.29 427 ASP A C 1
ATOM 1387 O O . ASP A 1 336 ? 13.495 150.321 32.184 1.00 51.04 427 ASP A O 1
ATOM 1392 N N . GLN A 1 337 ? 11.860 148.824 31.814 1.00 36.22 428 GLN A N 1
ATOM 1393 C CA . GLN A 1 337 ? 12.017 148.177 33.109 1.00 39.71 428 GLN A CA 1
ATOM 1394 C C . GLN A 1 337 ? 12.618 146.780 32.993 1.00 45.19 428 GLN A C 1
ATOM 1395 O O . GLN A 1 337 ? 12.534 145.992 33.942 1.00 39.99 428 GLN A O 1
ATOM 1401 N N . GLY A 1 338 ? 13.231 146.461 31.854 1.00 45.79 429 GLY A N 1
ATOM 1402 C CA . GLY A 1 338 ? 13.848 145.162 31.669 1.00 43.45 429 GLY A CA 1
ATOM 1403 C C . GLY A 1 338 ? 15.314 145.121 32.060 1.00 47.87 429 GLY A C 1
ATOM 1404 O O . GLY A 1 338 ? 16.194 145.127 31.194 1.00 50.80 429 GLY A O 1
ATOM 1405 N N . TYR A 1 339 ? 15.593 145.079 33.359 1.00 44.49 430 TYR A N 1
ATOM 1406 C CA . TYR A 1 339 ? 16.966 144.995 33.829 1.00 43.29 430 TYR A CA 1
ATOM 1407 C C . TYR A 1 339 ? 17.373 143.541 34.038 1.00 44.79 430 TYR A C 1
ATOM 1408 O O . TYR A 1 339 ? 16.549 142.623 34.026 1.00 48.32 430 TYR A O 1
ATOM 1417 N N . GLU A 1 340 ? 18.679 143.345 34.234 1.00 44.70 431 GLU A N 1
ATOM 1418 C CA . GLU A 1 340 ? 19.247 142.003 34.296 1.00 52.31 431 GLU A CA 1
ATOM 1419 C C . GLU A 1 340 ? 18.556 141.128 35.334 1.00 56.99 431 GLU A C 1
ATOM 1420 O O . GLU A 1 340 ? 18.469 139.907 35.155 1.00 58.11 431 GLU A O 1
ATOM 1426 N N . HIS A 1 341 ? 18.049 141.727 36.412 1.00 59.00 432 HIS A N 1
ATOM 1427 C CA . HIS A 1 341 ? 17.412 140.980 37.490 1.00 55.71 432 HIS A CA 1
ATOM 1428 C C . HIS A 1 341 ? 15.888 141.058 37.463 1.00 48.74 432 HIS A C 1
ATOM 1429 O O . HIS A 1 341 ? 15.240 140.456 38.325 1.00 46.63 432 HIS A O 1
ATOM 1436 N N . THR A 1 342 ? 15.295 141.771 36.500 1.00 46.13 433 THR A N 1
ATOM 1437 C CA . THR A 1 342 ? 13.843 141.899 36.441 1.00 50.05 433 THR A CA 1
ATOM 1438 C C . THR A 1 342 ? 13.24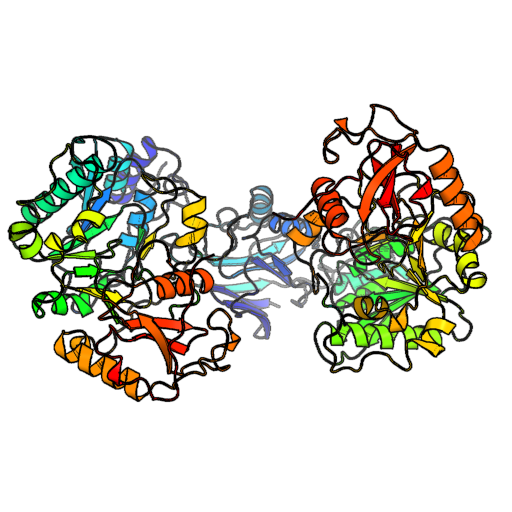6 141.517 35.087 1.00 50.36 433 THR A C 1
ATOM 1439 O O . THR A 1 342 ? 12.042 141.713 34.885 1.00 47.83 433 THR A O 1
ATOM 1443 N N . ALA A 1 343 ? 14.040 140.982 34.157 1.00 57.06 434 ALA A N 1
ATOM 1444 C CA . ALA A 1 343 ? 13.533 140.489 32.880 1.00 53.88 434 ALA A CA 1
ATOM 1445 C C . ALA A 1 343 ? 13.995 139.052 32.676 1.00 54.30 434 ALA A C 1
ATOM 1446 O O . ALA A 1 343 ? 15.121 138.700 33.040 1.00 51.76 434 ALA A O 1
ATOM 1448 N N . GLU A 1 344 ? 13.128 138.222 32.089 1.00 54.57 435 GLU A N 1
ATOM 1449 C CA . GLU A 1 344 ? 13.388 136.786 32.098 1.00 56.97 435 GLU A CA 1
ATOM 1450 C C . GLU A 1 344 ? 13.013 136.061 30.807 1.00 55.85 435 GLU A C 1
ATOM 1451 O O . GLU A 1 344 ? 13.752 135.178 30.363 1.00 57.54 435 GLU A O 1
ATOM 1457 N N . ASP A 1 345 ? 11.875 136.407 30.200 1.00 54.29 436 ASP A N 1
ATOM 1458 C CA . ASP A 1 345 ? 11.279 135.580 29.151 1.00 53.50 436 ASP A CA 1
ATOM 1459 C C . ASP A 1 345 ? 11.377 136.257 27.789 1.00 53.31 436 ASP A C 1
ATOM 1460 O O . ASP A 1 345 ? 10.650 137.232 27.535 1.00 54.97 436 ASP A O 1
ATOM 1465 N N . PRO A 1 346 ? 12.222 135.773 26.874 1.00 53.86 437 PRO A N 1
ATOM 1466 C CA . PRO A 1 346 ? 12.359 136.429 25.566 1.00 50.62 437 PRO A CA 1
ATOM 1467 C C . PRO A 1 346 ? 11.231 136.127 24.592 1.00 46.35 437 PRO A C 1
ATOM 1468 O O . PRO A 1 346 ? 11.259 136.639 23.469 1.00 56.71 437 PRO A O 1
ATOM 1472 N N . ALA A 1 347 ? 10.246 135.318 24.974 1.00 46.06 438 ALA A N 1
ATOM 1473 C CA . ALA A 1 347 ? 9.081 135.067 24.134 1.00 46.16 438 ALA A CA 1
ATOM 1474 C C . ALA A 1 347 ? 7.875 135.924 24.514 1.00 44.42 438 ALA A C 1
ATOM 1475 O O . ALA A 1 347 ? 6.817 135.790 23.891 1.00 45.00 438 ALA A O 1
ATOM 1477 N N . LEU A 1 348 ? 8.018 136.811 25.494 1.00 37.30 439 LEU A N 1
ATOM 1478 C CA . LEU A 1 348 ? 6.905 137.526 26.098 1.00 41.44 439 LEU A CA 1
ATOM 1479 C C . LEU A 1 348 ? 6.858 138.972 25.615 1.00 39.37 439 LEU A C 1
ATOM 1480 O O . LEU A 1 348 ? 7.894 139.599 25.377 1.00 37.48 439 LEU A O 1
ATOM 1485 N N . LEU A 1 349 ? 5.636 139.497 25.482 1.00 38.81 440 LEU A N 1
ATOM 1486 C CA . LEU A 1 349 ? 5.394 140.865 25.040 1.00 40.01 440 LEU A CA 1
ATOM 1487 C C . LEU A 1 349 ? 4.402 141.549 25.975 1.00 46.30 440 LEU A C 1
ATOM 1488 O O . LEU A 1 349 ? 3.615 140.895 26.665 1.00 47.84 440 LEU A O 1
ATOM 1493 N N . TYR A 1 350 ? 4.432 142.884 25.974 1.00 44.31 441 TYR A N 1
ATOM 1494 C CA . TYR A 1 350 ? 3.516 143.701 26.763 1.00 46.57 441 TYR A CA 1
ATOM 1495 C C . TYR A 1 350 ? 2.968 144.853 25.926 1.00 42.56 441 TYR A C 1
ATOM 1496 O O . TYR A 1 350 ? 3.466 145.160 24.839 1.00 41.58 441 TYR A O 1
ATOM 1505 N N . ARG A 1 351 ? 1.933 145.496 26.467 1.00 37.25 442 ARG A N 1
ATOM 1506 C CA . ARG A 1 351 ? 1.458 146.802 26.029 1.00 39.52 442 ARG A CA 1
ATOM 1507 C C . ARG A 1 351 ? 1.820 147.833 27.090 1.00 45.65 442 ARG A C 1
ATOM 1508 O O . ARG A 1 351 ? 1.650 147.582 28.288 1.00 51.82 442 ARG A O 1
ATOM 1516 N N . VAL A 1 352 ? 2.314 148.994 26.661 1.00 36.95 443 VAL A N 1
ATOM 1517 C CA . VAL A 1 352 ? 2.691 150.052 27.592 1.00 41.60 443 VAL A CA 1
ATOM 1518 C C . VAL A 1 352 ? 2.182 151.387 27.070 1.00 44.09 443 VAL A C 1
ATOM 1519 O O . VAL A 1 352 ? 2.088 151.607 25.860 1.00 40.19 443 VAL A O 1
ATOM 1523 N N . GLU A 1 353 ? 1.860 152.287 27.999 1.00 49.62 444 GLU A N 1
ATOM 1524 C CA . GLU A 1 353 ? 1.312 153.601 27.654 1.00 49.50 444 GLU A CA 1
ATOM 1525 C C . GLU A 1 353 ? 2.426 154.643 27.514 1.00 44.19 444 GLU A C 1
ATOM 1526 O O . GLU A 1 353 ? 2.489 155.631 28.245 1.00 48.79 444 GLU A O 1
ATOM 1532 N N . THR A 1 354 ? 3.303 154.412 26.540 1.00 39.97 445 THR A N 1
ATOM 1533 C CA . THR A 1 354 ? 4.369 155.356 26.210 1.00 45.92 445 THR A CA 1
ATOM 1534 C C . THR A 1 354 ? 4.989 154.944 24.875 1.00 44.33 445 THR A C 1
ATOM 1535 O O . THR A 1 354 ? 4.604 153.939 24.269 1.00 47.14 445 THR A O 1
ATOM 1539 N N . MET A 1 355 ? 5.959 155.736 24.425 1.00 39.84 446 MET A N 1
ATOM 1540 C CA . MET A 1 355 ? 6.720 155.472 23.202 1.00 41.71 446 MET A CA 1
ATOM 1541 C C . MET A 1 355 ? 8.187 155.333 23.590 1.00 48.42 446 MET A C 1
ATOM 1542 O O . MET A 1 355 ? 8.877 156.348 23.800 1.00 49.00 446 MET A O 1
ATOM 1547 N N . PRO A 1 356 ? 8.710 154.110 23.709 1.00 47.54 447 PRO A N 1
ATOM 1548 C CA . PRO A 1 356 ? 10.050 153.948 24.299 1.00 42.85 447 PRO A CA 1
ATOM 1549 C C . PRO A 1 356 ? 11.179 154.398 23.391 1.00 43.98 447 PRO A C 1
ATOM 1550 O O . PRO A 1 356 ? 12.213 154.852 23.897 1.00 47.55 447 PRO A O 1
ATOM 1554 N N . GLY A 1 357 ? 11.022 154.281 22.072 1.00 45.87 448 GLY A N 1
ATOM 1555 C CA . GLY A 1 357 ? 12.124 154.571 21.174 1.00 39.97 448 GLY A CA 1
ATOM 1556 C C . GLY A 1 357 ? 13.182 153.480 21.223 1.00 43.39 448 GLY A C 1
ATOM 1557 O O . GLY A 1 357 ? 12.895 152.305 21.481 1.00 40.43 448 GLY A O 1
ATOM 1558 N N . LEU A 1 358 ? 14.428 153.884 20.969 1.00 47.17 449 LEU A N 1
ATOM 1559 C CA . LEU A 1 358 ? 15.603 153.010 21.036 1.00 45.20 449 LEU A CA 1
ATOM 1560 C C . LEU A 1 358 ? 15.388 151.721 20.242 1.00 42.64 449 LEU A C 1
ATOM 1561 O O . LEU A 1 358 ? 15.488 150.606 20.762 1.00 37.10 449 LEU A O 1
ATOM 1566 N N . GLY A 1 359 ? 15.101 151.899 18.952 1.00 36.45 450 GLY A N 1
ATOM 1567 C CA . GLY A 1 359 ? 14.757 150.793 18.081 1.00 31.83 450 GLY A CA 1
ATOM 1568 C C . GLY A 1 359 ? 13.257 150.602 18.004 1.00 36.94 450 GLY A C 1
ATOM 1569 O O . GLY A 1 359 ? 12.697 149.787 18.742 1.00 40.17 450 GLY A O 1
ATOM 1570 N N . TRP A 1 360 ? 12.590 151.341 17.117 1.00 33.82 451 TRP A N 1
ATOM 1571 C CA . TRP A 1 360 ? 11.136 151.372 17.100 1.00 35.84 451 TRP A CA 1
ATOM 1572 C C . TRP A 1 360 ? 10.624 151.430 15.667 1.00 38.04 451 TRP A C 1
ATOM 1573 O O . TRP A 1 360 ? 11.357 151.769 14.736 1.00 40.22 451 TRP A O 1
ATOM 1584 N N . VAL A 1 361 ? 9.344 151.098 15.503 1.00 35.72 452 VAL A N 1
ATOM 1585 C CA . VAL A 1 361 ? 8.693 151.025 14.199 1.00 37.93 452 VAL A CA 1
ATOM 1586 C C . VAL A 1 361 ? 7.700 152.173 14.085 1.00 41.24 452 VAL A C 1
ATOM 1587 O O . VAL A 1 361 ? 6.858 152.364 14.971 1.00 46.01 452 VAL A O 1
ATOM 1591 N N . LEU A 1 362 ? 7.784 152.918 12.986 1.00 46.09 453 LEU A N 1
ATOM 1592 C CA . LEU A 1 362 ? 6.958 154.093 12.740 1.00 44.07 453 LEU A CA 1
ATOM 1593 C C . LEU A 1 362 ? 5.989 153.807 11.601 1.00 41.34 453 LEU A C 1
ATOM 1594 O O . LEU A 1 362 ? 6.397 153.313 10.546 1.00 47.21 453 LEU A O 1
ATOM 1599 N N . ARG A 1 363 ? 4.713 154.118 11.813 1.00 40.33 454 ARG A N 1
ATOM 1600 C CA . ARG A 1 363 ? 3.688 153.909 10.796 1.00 40.04 454 ARG A CA 1
ATOM 1601 C C . ARG A 1 363 ? 3.607 155.134 9.894 1.00 40.21 454 ARG A C 1
ATOM 1602 O O . ARG A 1 363 ? 3.540 156.269 10.379 1.00 41.33 454 ARG A O 1
ATOM 1610 N N . ARG A 1 364 ? 3.606 154.899 8.579 1.00 38.78 455 ARG A N 1
ATOM 1611 C CA . ARG A 1 364 ? 3.667 156.006 7.631 1.00 29.12 455 ARG A CA 1
ATOM 1612 C C . ARG A 1 364 ? 2.452 156.919 7.753 1.00 33.04 455 ARG A C 1
ATOM 1613 O O . ARG A 1 364 ? 2.591 158.149 7.747 1.00 41.13 455 ARG A O 1
ATOM 1621 N N . SER A 1 365 ? 1.252 156.342 7.868 1.00 31.83 456 SER A N 1
ATOM 1622 C CA . SER A 1 365 ? 0.055 157.169 8.011 1.00 40.87 456 SER A CA 1
ATOM 1623 C C . SER A 1 365 ? 0.131 158.033 9.263 1.00 45.92 456 SER A C 1
ATOM 1624 O O . SER A 1 365 ? -0.307 159.190 9.254 1.00 50.23 456 SER A O 1
ATOM 1627 N N . LEU A 1 366 ? 0.694 157.493 10.349 1.00 44.08 457 LEU A N 1
ATOM 1628 C CA . LEU A 1 366 ? 0.865 158.286 11.562 1.00 38.10 457 LEU A CA 1
ATOM 1629 C C . LEU A 1 366 ? 1.801 159.465 11.327 1.00 37.99 457 LEU A C 1
ATOM 1630 O O . LEU A 1 366 ? 1.518 160.588 11.759 1.00 40.44 457 LEU A O 1
ATOM 1635 N N . TYR A 1 367 ? 2.919 159.236 10.636 1.00 29.96 458 TYR A N 1
ATOM 1636 C CA . TYR A 1 367 ? 3.864 160.325 10.419 1.00 32.56 458 TYR A CA 1
ATOM 1637 C C . TYR A 1 367 ? 3.338 161.328 9.398 1.00 37.94 458 TYR A C 1
ATOM 1638 O O . TYR A 1 367 ? 3.376 162.541 9.635 1.00 47.52 458 TYR A O 1
ATOM 1647 N N . LYS A 1 368 ? 2.847 160.846 8.252 1.00 33.17 459 LYS A N 1
ATOM 1648 C CA . LYS A 1 368 ? 2.471 161.766 7.180 1.00 41.85 459 LYS A CA 1
ATOM 1649 C C . LYS A 1 368 ? 1.199 162.546 7.499 1.00 48.53 459 LYS A C 1
ATOM 1650 O O . LYS A 1 368 ? 1.057 163.693 7.062 1.00 54.74 459 LYS A O 1
ATOM 1656 N N . GLU A 1 369 ? 0.268 161.960 8.250 1.00 52.69 460 GLU A N 1
ATOM 1657 C CA . GLU A 1 369 ? -1.022 162.598 8.479 1.00 54.73 460 GLU A CA 1
ATOM 1658 C C . GLU A 1 369 ? -1.154 163.272 9.839 1.00 50.16 460 GLU A C 1
ATOM 1659 O O . GLU A 1 369 ? -2.021 164.138 9.992 1.00 47.34 460 GLU A O 1
ATOM 1665 N N . GLU A 1 370 ? -0.325 162.913 10.819 1.00 39.64 461 GLU A N 1
ATOM 1666 C CA . GLU A 1 370 ? -0.428 163.491 12.154 1.00 43.71 461 GLU A CA 1
ATOM 1667 C C . GLU A 1 370 ? 0.834 164.217 12.595 1.00 44.61 461 GLU A C 1
ATOM 1668 O O . GLU A 1 370 ? 0.758 165.383 12.996 1.00 51.42 461 GLU A O 1
ATOM 1674 N N . LEU A 1 371 ? 1.999 163.569 12.533 1.00 42.85 462 LEU A N 1
ATOM 1675 C CA . LEU A 1 371 ? 3.178 164.111 13.203 1.00 43.00 462 LEU A CA 1
ATOM 1676 C C . LEU A 1 371 ? 3.882 165.177 12.365 1.00 46.91 462 LEU A C 1
ATOM 1677 O O . LEU A 1 371 ? 4.222 166.250 12.876 1.00 47.62 462 LEU A O 1
ATOM 1682 N N . GLU A 1 372 ? 4.108 164.902 11.083 1.00 47.96 463 GLU A N 1
ATOM 1683 C CA . GLU A 1 372 ? 4.830 165.856 10.242 1.00 43.15 463 GLU A CA 1
ATOM 1684 C C . GLU A 1 372 ? 4.190 167.237 10.158 1.00 41.49 463 GLU A C 1
ATOM 1685 O O . GLU A 1 372 ? 4.935 168.229 10.243 1.00 46.49 463 GLU A O 1
ATOM 1691 N N . PRO A 1 373 ? 2.874 167.391 9.993 1.00 41.18 464 PRO A N 1
ATOM 1692 C CA . PRO A 1 373 ? 2.320 168.760 9.916 1.00 38.08 464 PRO A CA 1
ATOM 1693 C C . PRO A 1 373 ? 2.491 169.594 11.183 1.00 44.96 464 PRO A C 1
ATOM 1694 O O . PRO A 1 373 ? 2.494 170.828 11.084 1.00 52.71 464 PRO A O 1
ATOM 1698 N N . LYS A 1 374 ? 2.657 168.983 12.362 1.00 43.18 465 LYS A N 1
ATOM 1699 C CA . LYS A 1 374 ? 2.797 169.741 13.604 1.00 42.40 465 LYS A CA 1
ATOM 1700 C C . LYS A 1 374 ? 4.148 169.521 14.280 1.00 43.67 465 LYS A C 1
ATOM 1701 O O . LYS A 1 374 ? 4.269 169.731 15.492 1.00 45.63 465 LYS A O 1
ATOM 1707 N N . TRP A 1 375 ? 5.167 169.121 13.523 1.00 37.89 466 TRP A N 1
ATOM 1708 C CA . TRP A 1 375 ? 6.480 168.896 14.108 1.00 36.83 466 TRP A CA 1
ATOM 1709 C C . TRP A 1 375 ? 7.052 170.214 14.628 1.00 42.45 466 TRP A C 1
ATOM 1710 O O . TRP A 1 375 ? 6.929 171.251 13.964 1.00 42.74 466 TRP A O 1
ATOM 1721 N N . PRO A 1 376 ? 7.671 170.215 15.807 1.00 47.66 467 PRO A N 1
ATOM 1722 C CA . PRO A 1 376 ? 8.124 171.480 16.403 1.00 46.77 467 PRO A CA 1
ATOM 1723 C C . PRO A 1 376 ? 9.132 172.212 15.525 1.00 45.33 467 PRO A C 1
ATOM 1724 O O . PRO A 1 376 ? 10.046 171.613 14.956 1.00 43.55 467 PRO A O 1
ATOM 1728 N N . THR A 1 377 ? 8.956 173.530 15.439 1.00 43.45 468 THR A N 1
ATOM 1729 C CA . THR A 1 377 ? 9.802 174.397 14.635 1.00 45.17 468 THR A CA 1
ATOM 1730 C C . THR A 1 377 ? 11.183 174.550 15.284 1.00 50.38 468 THR A C 1
ATOM 1731 O O . THR A 1 377 ? 11.375 174.195 16.449 1.00 52.74 468 THR A O 1
ATOM 1735 N N . PRO A 1 378 ? 12.176 175.069 14.547 1.00 48.25 469 PRO A N 1
ATOM 1736 C CA . PRO A 1 378 ? 13.568 174.983 15.030 1.00 48.56 469 PRO A CA 1
ATOM 1737 C C . PRO A 1 378 ? 13.877 175.797 16.279 1.00 47.70 469 PRO A C 1
ATOM 1738 O O . PRO A 1 378 ? 14.943 175.581 16.868 1.00 47.91 469 PRO A O 1
ATOM 1742 N N . GLU A 1 379 ? 13.015 176.719 16.705 1.00 46.80 470 GLU A N 1
ATOM 1743 C CA . GLU A 1 379 ? 13.345 177.526 17.875 1.00 50.38 470 GLU A CA 1
ATOM 1744 C C . GLU A 1 379 ? 13.016 176.830 19.189 1.00 50.43 470 GLU A C 1
ATOM 1745 O O . GLU A 1 379 ? 13.494 177.269 20.242 1.00 51.88 470 GLU A O 1
ATOM 1751 N N . LYS A 1 380 ? 12.230 175.761 19.156 1.00 42.23 471 LYS A N 1
ATOM 1752 C CA . LYS A 1 380 ? 11.740 175.123 20.369 1.00 48.90 471 LYS A CA 1
ATOM 1753 C C . LYS A 1 380 ? 12.757 174.102 20.865 1.00 48.62 471 LYS A C 1
ATOM 1754 O O . LYS A 1 380 ? 13.035 173.110 20.181 1.00 40.86 471 LYS A O 1
ATOM 1760 N N . LEU A 1 381 ? 13.302 174.349 22.060 1.00 50.63 472 LEU A N 1
ATOM 1761 C CA . LEU A 1 381 ? 14.296 173.473 22.684 1.00 53.07 472 LEU A CA 1
ATOM 1762 C C . LEU A 1 381 ? 13.587 172.288 23.344 1.00 55.27 472 LEU A C 1
ATOM 1763 O O . LEU A 1 381 ? 13.559 172.128 24.567 1.00 52.40 472 LEU A O 1
ATOM 1768 N N . TRP A 1 382 ? 12.991 171.450 22.499 1.00 52.59 473 TRP A N 1
ATOM 1769 C CA . TRP A 1 382 ? 12.258 170.272 22.937 1.00 46.34 473 TRP A CA 1
ATOM 1770 C C . TRP A 1 382 ? 12.941 169.018 22.413 1.00 45.36 473 TRP A C 1
ATOM 1771 O O . TRP A 1 382 ? 13.564 169.028 21.347 1.00 47.79 473 TRP A O 1
ATOM 1782 N N . ASP A 1 383 ? 12.815 167.936 23.170 1.00 42.72 474 ASP A N 1
ATOM 1783 C CA . ASP A 1 383 ? 13.279 166.632 22.728 1.00 39.68 474 ASP A CA 1
ATOM 1784 C C . ASP A 1 383 ? 12.175 165.979 21.912 1.00 37.67 474 ASP A C 1
ATOM 1785 O O . ASP A 1 383 ? 11.016 165.945 22.341 1.00 37.13 474 ASP A O 1
ATOM 1790 N N . TRP A 1 384 ? 12.534 165.474 20.731 1.00 37.14 475 TRP A N 1
ATOM 1791 C CA . TRP A 1 384 ? 11.531 164.909 19.833 1.00 40.81 475 TRP A CA 1
ATOM 1792 C C . TRP A 1 384 ? 10.749 163.784 20.510 1.00 40.72 475 TRP A C 1
ATOM 1793 O O . TRP A 1 384 ? 9.527 163.685 20.349 1.00 44.93 475 TRP A O 1
ATOM 1804 N N . ASP A 1 385 ? 11.429 162.945 21.296 1.00 35.91 476 ASP A N 1
ATOM 1805 C CA . ASP A 1 385 ? 10.767 161.785 21.889 1.00 46.18 476 ASP A CA 1
ATOM 1806 C C . ASP A 1 385 ? 9.871 162.178 23.064 1.00 45.21 476 ASP A C 1
ATOM 1807 O O . ASP A 1 385 ? 8.791 161.603 23.243 1.00 42.51 476 ASP A O 1
ATOM 1812 N N . MET A 1 386 ? 10.300 163.143 23.884 1.00 36.29 477 MET A N 1
ATOM 1813 C CA . MET A 1 386 ? 9.413 163.662 24.923 1.00 36.18 477 MET A CA 1
ATOM 1814 C C . MET A 1 386 ? 8.178 164.323 24.314 1.00 44.19 477 MET A C 1
ATOM 1815 O O . MET A 1 386 ? 7.082 164.253 24.883 1.00 44.57 477 MET A O 1
ATOM 1820 N N . TRP A 1 387 ? 8.335 164.975 23.158 1.00 42.68 478 TRP A N 1
ATOM 1821 C CA . TRP A 1 387 ? 7.182 165.563 22.483 1.00 36.27 478 TRP A CA 1
ATOM 1822 C C . TRP A 1 387 ? 6.224 164.482 21.995 1.00 39.38 478 TRP A C 1
ATOM 1823 O O . TRP A 1 387 ? 5.000 164.631 22.105 1.00 36.73 478 TRP A O 1
ATOM 1834 N N . MET A 1 388 ? 6.762 163.376 21.471 1.00 35.27 479 MET A N 1
ATOM 1835 C CA . MET A 1 388 ? 5.916 162.284 21.003 1.00 36.77 479 MET A CA 1
ATOM 1836 C C . MET A 1 388 ? 5.216 161.558 22.143 1.00 39.82 479 MET A C 1
ATOM 1837 O O . MET A 1 388 ? 4.234 160.850 21.895 1.00 40.75 479 MET A O 1
ATOM 1842 N N . ARG A 1 389 ? 5.698 161.703 23.377 1.00 38.74 480 ARG A N 1
ATOM 1843 C CA . ARG A 1 389 ? 5.027 161.098 24.520 1.00 42.57 480 ARG A CA 1
ATOM 1844 C C . ARG A 1 389 ? 3.936 161.984 25.102 1.00 46.89 480 ARG A C 1
ATOM 1845 O O . ARG A 1 389 ? 3.193 161.528 25.976 1.00 50.47 480 ARG A O 1
ATOM 1853 N N . MET A 1 390 ? 3.816 163.223 24.630 1.00 49.05 481 MET A N 1
ATOM 1854 C CA . MET A 1 390 ? 2.768 164.111 25.103 1.00 51.65 481 MET A CA 1
ATOM 1855 C C . MET A 1 390 ? 1.390 163.579 24.703 1.00 52.19 481 MET A C 1
ATOM 1856 O O . MET A 1 390 ? 1.233 162.961 23.645 1.00 50.08 481 MET A O 1
ATOM 1861 N N . PRO A 1 391 ? 0.373 163.805 25.538 1.00 54.13 482 PRO A N 1
ATOM 1862 C CA . PRO A 1 391 ? -0.983 163.339 25.193 1.00 50.47 482 PRO A CA 1
ATOM 1863 C C . PRO A 1 391 ? -1.469 163.792 23.825 1.00 50.08 482 PRO A C 1
ATOM 1864 O O . PRO A 1 391 ? -2.167 163.029 23.147 1.00 52.35 482 PRO A O 1
ATOM 1868 N N . GLU A 1 392 ? -1.124 165.011 23.398 1.00 52.83 483 GLU A N 1
ATOM 1869 C CA . GLU A 1 392 ? -1.615 165.518 22.120 1.00 52.91 483 GLU A CA 1
ATOM 1870 C C . GLU A 1 392 ? -1.077 164.733 20.933 1.00 53.25 483 GLU A C 1
ATOM 1871 O O . GLU A 1 392 ? -1.673 164.781 19.852 1.00 59.13 483 GLU A O 1
ATOM 1877 N N . GLN A 1 393 ? 0.028 164.013 21.108 1.00 45.04 484 GLN A N 1
ATOM 1878 C CA . GLN A 1 393 ? 0.598 163.185 20.057 1.00 35.77 484 GLN A CA 1
ATOM 1879 C C . GLN A 1 393 ? 0.259 161.709 20.235 1.00 37.70 484 GLN A C 1
ATOM 1880 O O . GLN A 1 393 ? -0.248 161.076 19.301 1.00 40.48 484 GLN A O 1
ATOM 1886 N N . ARG A 1 394 ? 0.499 161.150 21.426 1.00 38.92 485 ARG A N 1
ATOM 1887 C CA . ARG A 1 394 ? 0.227 159.730 21.639 1.00 41.18 485 ARG A CA 1
ATOM 1888 C C . ARG A 1 394 ? -1.274 159.445 21.664 1.00 38.47 485 ARG A C 1
ATOM 1889 O O . ARG A 1 394 ? -1.749 158.512 21.006 1.00 34.10 485 ARG A O 1
ATOM 1897 N N . ARG A 1 395 ? -2.029 160.215 22.450 1.00 39.62 486 ARG A N 1
ATOM 1898 C CA . ARG A 1 395 ? -3.497 160.169 22.450 1.00 41.33 486 ARG A CA 1
ATOM 1899 C C . ARG A 1 395 ? -4.040 158.827 22.947 1.00 43.69 486 ARG A C 1
ATOM 1900 O O . ARG A 1 395 ? -4.917 158.220 22.329 1.00 44.02 486 ARG A O 1
ATOM 1908 N N . GLY A 1 396 ? -3.526 158.372 24.086 1.00 40.02 487 GLY A N 1
ATOM 1909 C CA . GLY A 1 396 ? -4.024 157.150 24.684 1.00 41.86 487 GLY A CA 1
ATOM 1910 C C . GLY A 1 396 ? -3.619 155.870 23.989 1.00 40.83 487 GLY A C 1
ATOM 1911 O O . GLY A 1 396 ? -3.961 154.789 24.478 1.00 42.56 487 GLY A O 1
ATOM 1912 N N . ARG A 1 397 ? -2.906 155.947 22.870 1.00 37.10 488 ARG A N 1
ATOM 1913 C CA . ARG A 1 397 ? -2.445 154.742 22.200 1.00 40.41 488 ARG A CA 1
ATOM 1914 C C . ARG A 1 397 ? -1.251 154.140 22.947 1.00 47.74 488 ARG A C 1
ATOM 1915 O O . ARG A 1 397 ? -0.669 154.752 23.850 1.00 47.38 488 ARG A O 1
ATOM 1923 N N . GLU A 1 398 ? -0.897 152.913 22.571 1.00 45.89 489 GLU A N 1
ATOM 1924 C CA . GLU A 1 398 ? 0.117 152.143 23.279 1.00 45.49 489 GLU A CA 1
ATOM 1925 C C . GLU A 1 398 ? 1.105 151.543 22.286 1.00 43.24 489 GLU A C 1
ATOM 1926 O O . GLU A 1 398 ? 0.838 151.468 21.085 1.00 45.08 489 GLU A O 1
ATOM 1932 N N . CYS A 1 399 ? 2.259 151.111 22.799 1.00 37.28 490 CYS A N 1
ATOM 1933 C CA . CYS A 1 399 ? 3.257 150.426 21.990 1.00 51.12 490 CYS A CA 1
ATOM 1934 C C . CYS A 1 399 ? 3.485 149.010 22.510 1.00 44.60 490 CYS A C 1
ATOM 1935 O O . CYS A 1 399 ? 3.220 148.696 23.673 1.00 40.26 490 CYS A O 1
ATOM 1938 N N . ILE A 1 400 ? 3.974 148.155 21.616 1.00 38.08 491 ILE A N 1
ATOM 1939 C CA . ILE A 1 400 ? 4.343 146.784 21.946 1.00 36.77 491 ILE A CA 1
ATOM 1940 C C . ILE A 1 400 ? 5.827 146.742 22.295 1.00 39.67 491 ILE A C 1
ATOM 1941 O O . ILE A 1 400 ? 6.666 147.283 21.562 1.00 31.95 491 ILE A O 1
ATOM 1946 N N . ILE A 1 401 ? 6.158 146.103 23.413 1.00 43.87 492 ILE A N 1
ATOM 1947 C CA . ILE A 1 401 ? 7.554 145.924 23.810 1.00 40.48 492 ILE A CA 1
ATOM 1948 C C . ILE A 1 401 ? 7.775 144.476 24.234 1.00 39.86 492 ILE A C 1
ATOM 1949 O O . ILE A 1 401 ? 6.824 143.799 24.651 1.00 36.19 492 ILE A O 1
ATOM 1954 N N . PRO A 1 402 ? 8.994 143.956 24.132 1.00 39.71 493 PRO A N 1
ATOM 1955 C CA . PRO A 1 402 ? 9.290 142.636 24.688 1.00 38.39 493 PRO A CA 1
ATOM 1956 C C . PRO A 1 402 ? 9.765 142.747 26.129 1.00 37.02 493 PRO A C 1
ATOM 1957 O O . PRO A 1 402 ? 10.225 143.796 26.583 1.00 33.07 493 PRO A O 1
ATOM 1961 N N . ASP A 1 403 ? 9.643 141.633 26.850 1.00 40.34 494 ASP A N 1
ATOM 1962 C CA . ASP A 1 403 ? 10.185 141.589 28.203 1.00 40.69 494 ASP A CA 1
ATOM 1963 C C . ASP A 1 403 ? 11.706 141.703 28.187 1.00 44.84 494 ASP A C 1
ATOM 1964 O O . ASP A 1 403 ? 12.287 142.419 29.011 1.00 51.46 494 ASP A O 1
ATOM 1969 N N . VAL A 1 404 ? 12.365 141.025 27.248 1.00 42.55 495 VAL A N 1
ATOM 1970 C CA . VAL A 1 404 ? 13.814 141.104 27.078 1.00 44.90 495 VAL A CA 1
ATOM 1971 C C . VAL A 1 404 ? 14.116 141.960 25.852 1.00 40.65 495 VAL A C 1
ATOM 1972 O O . VAL A 1 404 ? 13.691 141.633 24.738 1.00 42.34 495 VAL A O 1
ATOM 1976 N N . SER A 1 405 ? 14.875 143.037 26.049 1.00 38.20 496 SER A N 1
ATOM 1977 C CA . SER A 1 405 ? 15.104 144.010 24.987 1.00 38.66 496 SER A CA 1
ATOM 1978 C C . SER A 1 405 ? 15.916 143.421 23.837 1.00 39.40 496 SER A C 1
ATOM 1979 O O . SER A 1 405 ? 16.761 142.541 24.026 1.00 45.51 496 SER A O 1
ATOM 1982 N N . ARG A 1 406 ? 15.659 143.934 22.631 1.00 33.00 497 ARG A N 1
ATOM 1983 C CA . ARG A 1 406 ? 16.415 143.560 21.440 1.00 35.67 497 ARG A CA 1
ATOM 1984 C C . ARG A 1 406 ? 17.356 144.671 20.974 1.00 39.87 497 ARG A C 1
ATOM 1985 O O . ARG A 1 406 ? 17.812 144.655 19.825 1.00 40.62 497 ARG A O 1
ATOM 1993 N N . SER A 1 407 ? 17.654 145.638 21.840 1.00 35.46 498 SER A N 1
ATOM 1994 C CA . SER A 1 407 ? 18.677 146.634 21.561 1.00 37.95 498 SER A CA 1
ATOM 1995 C C . SER A 1 407 ? 19.356 147.010 22.871 1.00 42.66 498 SER A C 1
ATOM 1996 O O . SER A 1 407 ? 18.813 146.792 23.957 1.00 47.32 498 SER A O 1
ATOM 1999 N N . TYR A 1 408 ? 20.561 147.572 22.756 1.00 36.84 499 TYR A N 1
ATOM 2000 C CA . TYR A 1 408 ? 21.362 147.955 23.912 1.00 39.76 499 TYR A CA 1
ATOM 2001 C C . TYR A 1 408 ? 22.021 149.294 23.628 1.00 46.27 499 TYR A C 1
ATOM 2002 O O . TYR A 1 408 ? 22.646 149.467 22.578 1.00 51.94 499 TYR A O 1
ATOM 2011 N N . HIS A 1 409 ? 21.879 150.239 24.554 1.00 41.83 500 HIS A N 1
ATOM 2012 C CA . HIS A 1 409 ? 22.414 151.586 24.383 1.00 41.38 500 HIS A CA 1
ATOM 2013 C C . HIS A 1 409 ? 23.816 151.647 24.980 1.00 46.24 500 HIS A C 1
ATOM 2014 O O . HIS A 1 409 ? 23.978 151.602 26.205 1.00 50.71 500 HIS A O 1
ATOM 2021 N N . PHE A 1 410 ? 24.833 151.764 24.123 1.00 44.33 501 PHE A N 1
ATOM 2022 C CA . PHE A 1 410 ? 26.213 151.805 24.591 1.00 46.54 501 PHE A CA 1
ATOM 2023 C C . PHE A 1 410 ? 26.835 153.194 24.542 1.00 46.84 501 PHE A C 1
ATOM 2024 O O . PHE A 1 410 ? 27.946 153.370 25.050 1.00 47.12 501 PHE A O 1
ATOM 2032 N N . GLY A 1 411 ? 26.155 154.180 23.958 1.00 49.70 502 GLY A N 1
ATOM 2033 C CA . GLY A 1 411 ? 26.732 155.502 23.796 1.00 57.62 502 GLY A CA 1
ATOM 2034 C C . GLY A 1 411 ? 26.962 156.252 25.093 1.00 65.95 502 GLY A C 1
ATOM 2035 O O . GLY A 1 411 ? 26.004 156.664 25.751 1.00 77.57 502 GLY A O 1
ATOM 2036 N N . ILE A 1 412 ? 28.226 156.442 25.468 1.00 64.04 503 ILE A N 1
ATOM 2037 C CA . ILE A 1 412 ? 28.548 157.168 26.693 1.00 71.00 503 ILE A CA 1
ATOM 2038 C C . ILE A 1 412 ? 28.655 158.674 26.456 1.00 75.72 503 ILE A C 1
ATOM 2039 O O . ILE A 1 412 ? 28.329 159.466 27.346 1.00 82.13 503 ILE A O 1
ATOM 2044 N N . VAL A 1 413 ? 29.106 159.093 25.281 1.00 69.67 504 VAL A N 1
ATOM 2045 C CA . VAL A 1 413 ? 29.279 160.506 24.966 1.00 68.75 504 VAL A CA 1
ATOM 2046 C C . VAL A 1 413 ? 28.116 160.922 24.075 1.00 66.50 504 VAL A C 1
ATOM 2047 O O . VAL A 1 413 ? 28.006 160.470 22.930 1.00 64.94 504 VAL A O 1
ATOM 2051 N N . GLY A 1 414 ? 27.244 161.778 24.596 1.00 68.15 505 GLY A N 1
ATOM 2052 C CA . GLY A 1 414 ? 26.075 162.187 23.854 1.00 65.79 505 GLY A CA 1
ATOM 2053 C C . GLY A 1 414 ? 25.521 163.504 24.350 1.00 69.42 505 GLY A C 1
ATOM 2054 O O . GLY A 1 414 ? 26.135 164.193 25.168 1.00 75.08 505 GLY A O 1
ATOM 2055 N N . LEU A 1 415 ? 24.332 163.838 23.843 1.00 73.88 506 LEU A N 1
ATOM 2056 C CA . LEU A 1 415 ? 23.719 165.128 24.142 1.00 78.46 506 LEU A CA 1
ATOM 2057 C C . LEU A 1 415 ? 23.294 165.222 25.605 1.00 81.85 506 LEU A C 1
ATOM 2058 O O . LEU A 1 415 ? 23.498 166.259 26.248 1.00 86.90 506 LEU A O 1
ATOM 2063 N N . ASN A 1 416 ? 22.703 164.156 26.149 1.00 80.20 507 ASN A N 1
ATOM 2064 C CA . ASN A 1 416 ? 22.271 164.133 27.543 1.00 83.24 507 ASN A CA 1
ATOM 2065 C C . ASN A 1 416 ? 22.953 163.040 28.353 1.00 89.16 507 ASN A C 1
ATOM 2066 O O . ASN A 1 416 ? 22.540 162.777 29.489 1.00 97.63 507 ASN A O 1
ATOM 2071 N N . MET A 1 417 ? 23.985 162.402 27.813 1.00 86.73 508 MET A N 1
ATOM 2072 C CA . MET A 1 417 ? 24.557 161.202 28.403 1.00 86.35 508 MET A CA 1
ATOM 2073 C C . MET A 1 417 ? 25.939 161.477 28.981 1.00 84.35 508 MET A C 1
ATOM 2074 O O . MET A 1 417 ? 26.762 162.157 28.358 1.00 89.39 508 MET A O 1
ATOM 2079 N N . ASN A 1 418 ? 26.180 160.957 30.185 1.00 68.96 509 ASN A N 1
ATOM 2080 C CA A ASN A 1 418 ? 27.474 160.999 30.851 0.35 64.95 509 ASN A CA 1
ATOM 2081 C CA B ASN A 1 418 ? 27.504 160.983 30.791 0.65 64.79 509 ASN A CA 1
ATOM 2082 C C . ASN A 1 418 ? 27.818 159.598 31.342 1.00 66.59 509 ASN A C 1
ATOM 2083 O O . ASN A 1 418 ? 26.997 158.678 31.285 1.00 65.24 509 ASN A O 1
ATOM 2092 N N . GLY A 1 419 ? 29.035 159.448 31.867 1.00 69.19 510 GLY A N 1
ATOM 2093 C CA . GLY A 1 419 ? 29.460 158.152 32.370 1.00 68.33 510 GLY A CA 1
ATOM 2094 C C . GLY A 1 419 ? 28.687 157.685 33.587 1.00 68.92 510 GLY A C 1
ATOM 2095 O O . GLY A 1 419 ? 28.451 156.484 33.749 1.00 73.82 510 GLY A O 1
ATOM 2096 N N . TYR A 1 420 ? 28.283 158.615 34.455 1.00 66.64 511 TYR A N 1
ATOM 2097 C CA . TYR A 1 420 ? 27.560 158.239 35.667 1.00 68.57 511 TYR A CA 1
ATOM 2098 C C . TYR A 1 420 ? 26.147 157.769 35.348 1.00 67.12 511 TYR A C 1
ATOM 2099 O O . TYR A 1 420 ? 25.698 156.731 35.850 1.00 69.81 511 TYR A O 1
ATOM 2108 N N . PHE A 1 421 ? 25.425 158.536 34.526 1.00 65.56 512 PHE A N 1
ATOM 2109 C CA . PHE A 1 421 ? 24.047 158.196 34.190 1.00 66.46 512 PHE A CA 1
ATOM 2110 C C . PHE A 1 421 ? 23.958 156.842 33.490 1.00 63.13 512 PHE A C 1
ATOM 2111 O O . PHE A 1 421 ? 22.960 156.129 33.644 1.00 62.11 512 PHE A O 1
ATOM 2119 N N . HIS A 1 422 ? 25.002 156.458 32.749 1.00 58.97 513 HIS A N 1
ATOM 2120 C CA . HIS A 1 422 ? 24.998 155.171 32.059 1.00 59.04 513 HIS A CA 1
ATOM 2121 C C . HIS A 1 422 ? 25.229 154.017 33.027 1.00 62.66 513 HIS A C 1
ATOM 2122 O O . HIS A 1 422 ? 24.552 152.986 32.951 1.00 66.02 513 HIS A O 1
ATOM 2129 N N . GLU A 1 423 ? 26.195 154.167 33.935 1.00 63.11 514 GLU A N 1
ATOM 2130 C CA . GLU A 1 423 ? 26.432 153.129 34.932 1.00 71.65 514 GLU A CA 1
ATOM 2131 C C . GLU A 1 423 ? 25.214 152.925 35.825 1.00 70.77 514 GLU A C 1
ATOM 2132 O O . GLU A 1 423 ? 25.003 151.825 36.347 1.00 72.70 514 GLU A O 1
ATOM 2138 N N . ALA A 1 424 ? 24.385 153.956 35.981 1.00 68.85 515 ALA A N 1
ATOM 2139 C CA . ALA A 1 424 ? 23.277 153.913 36.924 1.00 67.71 515 ALA A CA 1
ATOM 2140 C C . ALA A 1 424 ? 21.962 153.436 36.317 1.00 64.03 515 ALA A C 1
ATOM 2141 O O . ALA A 1 424 ? 21.111 152.932 37.057 1.00 68.24 515 ALA A O 1
ATOM 2143 N N . TYR A 1 425 ? 21.764 153.571 35.001 1.00 60.22 516 TYR A N 1
ATOM 2144 C CA . TYR A 1 425 ? 20.465 153.243 34.423 1.00 59.72 516 TYR A CA 1
ATOM 2145 C C . TYR A 1 425 ? 20.502 152.476 33.107 1.00 55.44 516 TYR A C 1
ATOM 2146 O O . TYR A 1 425 ? 19.433 152.101 32.617 1.00 57.25 516 TYR A O 1
ATOM 2155 N N . PHE A 1 426 ? 21.669 152.234 32.511 1.00 55.21 517 PHE A N 1
ATOM 2156 C CA . PHE A 1 426 ? 21.700 151.563 31.213 1.00 53.96 517 PHE A CA 1
ATOM 2157 C C . PHE A 1 426 ? 22.612 150.344 31.218 1.00 48.61 517 PHE A C 1
ATOM 2158 O O . PHE A 1 426 ? 22.336 149.355 30.531 1.00 45.45 517 PHE A O 1
ATOM 2166 N N . LYS A 1 427 ? 23.700 150.414 31.987 1.00 50.68 518 LYS A N 1
ATOM 2167 C CA . LYS A 1 427 ? 24.714 149.365 31.952 1.00 50.98 518 LYS A CA 1
ATOM 2168 C C . LYS A 1 427 ? 24.117 147.996 32.257 1.00 55.35 518 LYS A C 1
ATOM 2169 O O . LYS A 1 427 ? 24.508 146.991 31.650 1.00 54.39 518 LYS A O 1
ATOM 2175 N N . LYS A 1 428 ? 23.154 147.938 33.173 1.00 60.01 519 LYS A N 1
ATOM 2176 C CA . LYS A 1 428 ? 22.572 146.677 33.612 1.00 61.66 519 LYS A CA 1
ATOM 2177 C C . LYS A 1 428 ? 21.312 146.296 32.841 1.00 53.70 519 LYS A C 1
ATOM 2178 O O . LYS A 1 428 ? 20.604 145.374 33.256 1.00 49.50 519 LYS A O 1
ATOM 2184 N N . HIS A 1 429 ? 21.020 146.970 31.733 1.00 49.15 520 HIS A N 1
ATOM 2185 C CA . HIS A 1 429 ? 19.859 146.604 30.932 1.00 48.16 520 HIS A CA 1
ATOM 2186 C C . HIS A 1 429 ? 20.077 145.241 30.284 1.00 42.53 520 HIS A C 1
ATOM 2187 O O . HIS A 1 429 ? 21.152 144.960 29.748 1.00 45.69 520 HIS A O 1
ATOM 2194 N N . LYS A 1 430 ? 19.055 144.392 30.334 1.00 38.50 521 LYS A N 1
ATOM 2195 C CA . LYS A 1 430 ? 19.174 143.046 29.793 1.00 44.15 521 LYS A CA 1
ATOM 2196 C C . LYS A 1 430 ? 19.064 143.068 28.274 1.00 46.82 521 LYS A C 1
ATOM 2197 O O . LYS A 1 430 ? 18.250 143.800 27.700 1.00 40.53 521 LYS A O 1
ATOM 2203 N N . PHE A 1 431 ? 19.890 142.247 27.629 1.00 45.72 522 PHE A N 1
ATOM 2204 C CA . PHE A 1 431 ? 20.018 142.204 26.179 1.00 45.55 522 PHE A CA 1
ATOM 2205 C C . PHE A 1 431 ? 19.838 140.763 25.727 1.00 46.94 522 PHE A C 1
ATOM 2206 O O . PHE A 1 431 ? 20.515 139.864 26.235 1.00 47.68 522 PHE A O 1
ATOM 2214 N N . ASN A 1 432 ? 18.918 140.540 24.790 1.00 43.85 523 ASN A N 1
ATOM 2215 C CA . ASN A 1 432 ? 18.634 139.189 24.321 1.00 48.12 523 ASN A CA 1
ATOM 2216 C C . ASN A 1 432 ? 19.732 138.701 23.384 1.00 51.38 523 ASN A C 1
ATOM 2217 O O . ASN A 1 432 ? 20.137 139.418 22.463 1.00 49.37 523 ASN A O 1
ATOM 2222 N N . THR A 1 433 ? 20.199 137.468 23.607 1.00 56.37 524 THR A N 1
ATOM 2223 C CA . THR A 1 433 ? 21.219 136.870 22.751 1.00 60.79 524 THR A CA 1
ATOM 2224 C C . THR A 1 433 ? 20.803 135.513 22.189 1.00 58.04 524 THR A C 1
ATOM 2225 O O . THR A 1 433 ? 21.614 134.860 21.523 1.00 62.08 524 THR A O 1
ATOM 2229 N N . VAL A 1 434 ? 19.572 135.074 22.430 1.00 56.85 525 VAL A N 1
ATOM 2230 C CA . VAL A 1 434 ? 19.081 133.797 21.911 1.00 55.44 525 VAL A CA 1
ATOM 2231 C C . VAL A 1 434 ? 18.574 133.994 20.484 1.00 51.93 525 VAL A C 1
ATOM 2232 O O . VAL A 1 434 ? 17.695 134.839 20.251 1.00 46.89 525 VAL A O 1
ATOM 2236 N N . PRO A 1 435 ? 19.081 133.245 19.508 1.00 55.41 526 PRO A N 1
ATOM 2237 C CA . PRO A 1 435 ? 18.654 133.450 18.121 1.00 53.91 526 PRO A CA 1
ATOM 2238 C C . PRO A 1 435 ? 17.283 132.859 17.840 1.00 58.15 526 PRO A C 1
ATOM 2239 O O . PRO A 1 435 ? 16.880 131.850 18.422 1.00 63.56 526 PRO A O 1
ATOM 2243 N N . GLY A 1 436 ? 16.568 133.518 16.929 1.00 66.40 527 GLY A N 1
ATOM 2244 C CA . GLY A 1 436 ? 15.313 133.023 16.389 1.00 65.33 527 GLY A CA 1
ATOM 2245 C C . GLY A 1 436 ? 14.262 132.610 17.398 1.00 64.01 527 GLY A C 1
ATOM 2246 O O . GLY A 1 436 ? 13.705 131.513 17.299 1.00 65.95 527 GLY A O 1
ATOM 2247 N N . VAL A 1 437 ? 13.972 133.477 18.368 1.00 57.77 528 VAL A N 1
ATOM 2248 C CA . VAL A 1 437 ? 12.958 133.160 19.366 1.00 54.29 528 VAL A CA 1
ATOM 2249 C C . VAL A 1 437 ? 11.574 133.257 18.741 1.00 51.21 528 VAL A C 1
ATOM 2250 O O . VAL A 1 437 ? 11.252 134.230 18.046 1.00 51.93 528 VAL A O 1
ATOM 2254 N N . GLN A 1 438 ? 10.745 132.248 18.991 1.00 50.23 529 GLN A N 1
ATOM 2255 C CA . GLN A 1 438 ? 9.351 132.268 18.569 1.00 52.09 529 GLN A CA 1
ATOM 2256 C C . GLN A 1 438 ? 8.519 132.945 19.651 1.00 48.27 529 GLN A C 1
ATOM 2257 O O . GLN A 1 438 ? 8.484 132.481 20.795 1.00 46.43 529 GLN A O 1
ATOM 2263 N N . LEU A 1 439 ? 7.860 134.043 19.291 1.00 45.25 530 LEU A N 1
ATOM 2264 C CA . LEU A 1 439 ? 7.050 134.777 20.252 1.00 48.14 530 LEU A CA 1
ATOM 2265 C C . LEU A 1 439 ? 5.787 133.993 20.600 1.00 48.83 530 LEU A C 1
ATOM 2266 O O . LEU A 1 439 ? 5.198 133.321 19.748 1.00 51.14 530 LEU A O 1
ATOM 2271 N N . ARG A 1 440 ? 5.376 134.077 21.864 1.00 43.42 531 ARG A N 1
ATOM 2272 C CA . ARG A 1 440 ? 4.284 133.263 22.387 1.00 50.57 531 ARG A CA 1
ATOM 2273 C C . ARG A 1 440 ? 2.960 134.015 22.270 1.00 50.31 531 ARG A C 1
ATOM 2274 O O . ARG A 1 440 ? 2.798 135.086 22.866 1.00 43.30 531 ARG A O 1
ATOM 2282 N N . ASN A 1 441 ? 2.029 133.450 21.495 1.00 52.13 532 ASN A N 1
ATOM 2283 C CA . ASN A 1 441 ? 0.638 133.905 21.372 1.00 55.34 532 ASN A CA 1
ATOM 2284 C C . ASN A 1 441 ? 0.548 135.408 21.078 1.00 54.26 532 ASN A C 1
ATOM 2285 O O . ASN A 1 441 ? 0.021 136.199 21.860 1.00 51.56 532 ASN A O 1
ATOM 2290 N N . VAL A 1 442 ? 1.047 135.766 19.891 1.00 56.22 533 VAL A N 1
ATOM 2291 C CA . VAL A 1 442 ? 1.207 137.175 19.528 1.00 52.64 533 VAL A CA 1
ATOM 2292 C C . VAL A 1 442 ? -0.141 137.884 19.453 1.00 51.76 533 VAL A C 1
ATOM 2293 O O . VAL A 1 442 ? -0.265 139.051 19.842 1.00 47.31 533 VAL A O 1
ATOM 2297 N N . ASP A 1 443 ? -1.172 137.199 18.954 1.00 58.35 534 ASP A N 1
ATOM 2298 C CA . ASP A 1 443 ? -2.451 137.859 18.716 1.00 55.77 534 ASP A CA 1
ATOM 2299 C C . ASP A 1 443 ? -3.166 138.269 19.997 1.00 52.77 534 ASP A C 1
ATOM 2300 O O . ASP A 1 443 ? -4.162 138.997 19.921 1.00 53.30 534 ASP A O 1
ATOM 2305 N N . SER A 1 444 ? -2.685 137.837 21.164 1.00 48.42 535 SER A N 1
ATOM 2306 C CA . SER A 1 444 ? -3.277 138.254 22.428 1.00 49.29 535 SER A CA 1
ATOM 2307 C C . SER A 1 444 ? -2.903 139.674 22.820 1.00 51.17 535 SER A C 1
ATOM 2308 O O . SER A 1 444 ? -3.431 140.178 23.816 1.00 54.46 535 SER A O 1
ATOM 2311 N N . LEU A 1 445 ? -2.001 140.321 22.080 1.00 46.04 536 LEU A N 1
ATOM 2312 C CA . LEU A 1 445 ? -1.597 141.685 22.394 1.00 42.49 536 LEU A CA 1
ATOM 2313 C C . LEU A 1 445 ? -2.531 142.727 21.792 1.00 42.07 536 LEU A C 1
ATOM 2314 O O . LEU A 1 445 ? -2.361 143.919 22.071 1.00 36.03 536 LEU A O 1
ATOM 2319 N N . LYS A 1 446 ? -3.507 142.311 20.987 1.00 45.68 537 LYS A N 1
ATOM 2320 C CA . LYS A 1 446 ? -4.530 143.223 20.501 1.00 44.94 537 LYS A CA 1
ATOM 2321 C C . LYS A 1 446 ? -5.393 143.713 21.658 1.00 49.88 537 LYS A C 1
ATOM 2322 O O . LYS A 1 446 ? -5.529 143.048 22.689 1.00 47.77 537 LYS A O 1
ATOM 2328 N N . LYS A 1 447 ? -6.014 144.878 21.448 1.00 54.41 538 LYS A N 1
ATOM 2329 C CA . LYS A 1 447 ? -6.578 145.672 22.539 1.00 50.52 538 LYS A CA 1
ATOM 2330 C C . LYS A 1 447 ? -7.476 144.848 23.454 1.00 54.86 538 LYS A C 1
ATOM 2331 O O . LYS A 1 447 ? -7.222 144.734 24.658 1.00 56.65 538 LYS A O 1
ATOM 2337 N N . GLU A 1 448 ? -8.537 144.263 22.900 1.00 58.02 539 GLU A N 1
ATOM 2338 C CA . GLU A 1 448 ? -9.495 143.559 23.743 1.00 60.21 539 GLU A CA 1
ATOM 2339 C C . GLU A 1 448 ? -8.994 142.181 24.155 1.00 58.98 539 GLU A C 1
ATOM 2340 O O . GLU A 1 448 ? -9.372 141.683 25.221 1.00 61.96 539 GLU A O 1
ATOM 2346 N N . ALA A 1 449 ? -8.152 141.550 23.335 1.00 57.41 540 ALA A N 1
ATOM 2347 C CA . ALA A 1 449 ? -7.596 140.257 23.716 1.00 50.70 540 ALA A CA 1
ATOM 2348 C C . ALA A 1 449 ? -6.597 140.392 24.859 1.00 48.95 540 ALA A C 1
ATOM 2349 O O . ALA A 1 449 ? -6.412 139.443 25.631 1.00 48.23 540 ALA A O 1
ATOM 2351 N N . TYR A 1 450 ? -5.952 141.556 24.991 1.00 40.85 541 TYR A N 1
ATOM 2352 C CA . TYR A 1 450 ? -4.966 141.730 26.053 1.00 44.23 541 TYR A CA 1
ATOM 2353 C C . TYR A 1 450 ? -5.633 141.846 27.417 1.00 47.10 541 TYR A C 1
ATOM 2354 O O . TYR A 1 450 ? -5.121 141.316 28.409 1.00 56.92 541 TYR A O 1
ATOM 2363 N N . GLU A 1 451 ? -6.774 142.535 27.492 1.00 41.44 542 GLU A N 1
ATOM 2364 C CA . GLU A 1 451 ? -7.494 142.599 28.759 1.00 48.25 542 GLU A CA 1
ATOM 2365 C C . GLU A 1 451 ? -7.981 141.222 29.191 1.00 57.53 542 GLU A C 1
ATOM 2366 O O . GLU A 1 451 ? -8.112 140.957 30.392 1.00 67.40 542 GLU A O 1
ATOM 2372 N N . VAL A 1 452 ? -8.246 140.331 28.232 1.00 50.71 543 VAL A N 1
ATOM 2373 C CA . VAL A 1 452 ? -8.526 138.939 28.570 1.00 44.08 543 VAL A CA 1
ATOM 2374 C C . VAL A 1 452 ? -7.298 138.294 29.197 1.00 42.38 543 VAL A C 1
ATOM 2375 O O . VAL A 1 452 ? -7.406 137.513 30.149 1.00 49.23 543 VAL A O 1
ATOM 2379 N N . GLU A 1 453 ? -6.108 138.626 28.687 1.00 44.19 544 GLU A N 1
ATOM 2380 C CA . GLU A 1 453 ? -4.884 137.999 29.181 1.00 44.31 544 GLU A CA 1
ATOM 2381 C C . GLU A 1 453 ? -4.512 138.506 30.569 1.00 43.76 544 GLU A C 1
ATOM 2382 O O . GLU A 1 453 ? -4.048 137.731 31.416 1.00 46.47 544 GLU A O 1
ATOM 2388 N N . VAL A 1 454 ? -4.710 139.802 30.822 1.00 40.54 545 VAL A N 1
ATOM 2389 C CA . VAL A 1 454 ? -4.398 140.366 32.133 1.00 42.37 545 VAL A CA 1
ATOM 2390 C C . VAL A 1 454 ? -5.341 139.810 33.198 1.00 45.03 545 VAL A C 1
ATOM 2391 O O . VAL A 1 454 ? -4.925 139.526 34.330 1.00 45.25 545 VAL A O 1
ATOM 2395 N N . HIS A 1 455 ? -6.622 139.647 32.858 1.00 42.85 546 HIS A N 1
ATOM 2396 C CA . HIS A 1 455 ? -7.565 139.054 33.802 1.00 45.05 546 HIS A CA 1
ATOM 2397 C C . HIS A 1 455 ? -7.221 137.598 34.082 1.00 49.22 546 HIS A C 1
ATOM 2398 O O . HIS A 1 455 ? -7.371 137.128 35.216 1.00 49.96 546 HIS A O 1
ATOM 2405 N N . ARG A 1 456 ? -6.755 136.865 33.065 1.00 47.84 547 ARG A N 1
ATOM 2406 C CA . ARG A 1 456 ? -6.304 135.497 33.304 1.00 53.67 547 ARG A CA 1
ATOM 2407 C C . ARG A 1 456 ? -5.076 135.474 34.208 1.00 54.50 547 ARG A C 1
ATOM 2408 O O . ARG A 1 456 ? -4.962 134.610 35.087 1.00 53.76 547 ARG A O 1
ATOM 2416 N N . LEU A 1 457 ? -4.152 136.420 34.011 1.00 47.93 548 LEU A N 1
ATOM 2417 C CA . LEU A 1 457 ? -2.965 136.495 34.858 1.00 45.19 548 LEU A CA 1
ATOM 2418 C C . LEU A 1 457 ? -3.335 136.804 36.304 1.00 47.48 548 LEU A C 1
ATOM 2419 O O . LEU A 1 457 ? -2.801 136.192 37.237 1.00 45.29 548 LEU A O 1
ATOM 2424 N N . LEU A 1 458 ? -4.253 137.756 36.510 1.00 49.79 549 LEU A N 1
ATOM 2425 C CA . LEU A 1 458 ? -4.626 138.142 37.869 1.00 54.43 549 LEU A CA 1
ATOM 2426 C C . LEU A 1 458 ? -5.415 137.049 38.581 1.00 57.49 549 LEU A C 1
ATOM 2427 O O . LEU A 1 458 ? -5.421 137.002 39.815 1.00 65.38 549 LEU A O 1
ATOM 2432 N N . SER A 1 459 ? -6.086 136.170 37.837 1.00 59.98 550 SER A N 1
ATOM 2433 C CA . SER A 1 459 ? -6.839 135.092 38.468 1.00 62.47 550 SER A CA 1
ATOM 2434 C C . SER A 1 459 ? -5.977 133.880 38.794 1.00 63.27 550 SER A C 1
ATOM 2435 O O . SER A 1 459 ? -6.457 132.965 39.470 1.00 67.92 550 SER A O 1
ATOM 2438 N N . GLU A 1 460 ? -4.727 133.845 38.335 1.00 67.72 551 GLU A N 1
ATOM 2439 C CA . GLU A 1 460 ? -3.799 132.791 38.713 1.00 73.57 551 GLU A CA 1
ATOM 2440 C C . GLU A 1 460 ? -2.723 133.264 39.680 1.00 67.61 551 GLU A C 1
ATOM 2441 O O . GLU A 1 460 ? -1.965 132.432 40.190 1.00 57.41 551 GLU A O 1
ATOM 2447 N N . ALA A 1 461 ? -2.647 134.566 39.952 1.00 51.88 552 ALA A N 1
ATOM 2448 C CA . ALA A 1 461 ? -1.593 135.113 40.792 1.00 48.42 552 ALA A CA 1
ATOM 2449 C C . ALA A 1 461 ? -1.906 134.919 42.270 1.00 53.10 552 ALA A C 1
ATOM 2450 O O . ALA A 1 461 ? -3.061 135.014 42.695 1.00 52.49 552 ALA A O 1
ATOM 2452 N N . GLU A 1 462 ? -0.863 134.651 43.055 1.00 52.30 553 GLU A N 1
ATOM 2453 C CA . GLU A 1 462 ? -0.983 134.561 44.505 1.00 47.35 553 GLU A CA 1
ATOM 2454 C C . GLU A 1 462 ? -0.853 135.952 45.106 1.00 45.64 553 GLU A C 1
ATOM 2455 O O . GLU A 1 462 ? 0.094 136.682 44.799 1.00 51.78 553 GLU A O 1
ATOM 2461 N N . VAL A 1 463 ? -1.812 136.319 45.954 1.00 44.45 554 VAL A N 1
ATOM 2462 C CA . VAL A 1 463 ? -1.749 137.600 46.644 1.00 45.02 554 VAL A CA 1
ATOM 2463 C C . VAL A 1 463 ? -0.696 137.519 47.741 1.00 49.03 554 VAL A C 1
ATOM 2464 O O . VAL A 1 463 ? -0.627 136.531 48.484 1.00 54.96 554 VAL A O 1
ATOM 2468 N N . LEU A 1 464 ? 0.135 138.550 47.841 1.00 49.43 555 LEU A N 1
ATOM 2469 C CA . LEU A 1 464 ? 1.255 138.531 48.771 1.00 53.65 555 LEU A CA 1
ATOM 2470 C C . LEU A 1 464 ? 0.883 139.178 50.101 1.00 56.43 555 LEU A C 1
ATOM 2471 O O . LEU A 1 464 ? -0.070 139.952 50.202 1.00 61.97 555 LEU A O 1
ATOM 2476 N N . ASP A 1 465 ? 1.662 138.841 51.129 1.00 53.01 556 ASP A N 1
ATOM 2477 C CA . ASP A 1 465 ? 1.528 139.439 52.455 1.00 44.59 556 ASP A CA 1
ATOM 2478 C C . ASP A 1 465 ? 1.974 140.894 52.394 1.00 49.40 556 ASP A C 1
ATOM 2479 O O . ASP A 1 465 ? 3.167 141.177 52.237 1.00 53.93 556 ASP A O 1
ATOM 2484 N N . HIS A 1 466 ? 1.025 141.818 52.530 1.00 46.00 557 HIS A N 1
ATOM 2485 C CA . HIS A 1 466 ? 1.313 143.242 52.420 1.00 48.07 557 HIS A CA 1
ATOM 2486 C C . HIS A 1 466 ? 1.773 143.867 53.731 1.00 54.45 557 HIS A C 1
ATOM 2487 O O . HIS A 1 466 ? 2.027 145.075 53.768 1.00 55.74 557 HIS A O 1
ATOM 2494 N N . SER A 1 467 ? 1.898 143.082 54.799 1.00 57.29 558 SER A N 1
ATOM 2495 C CA . SER A 1 467 ? 2.468 143.597 56.036 1.00 60.58 558 SER A CA 1
ATOM 2496 C C . SER A 1 467 ? 3.991 143.613 56.022 1.00 64.20 558 SER A C 1
ATOM 2497 O O . SER A 1 467 ? 4.594 144.163 56.949 1.00 76.33 558 SER A O 1
ATOM 2500 N N . LYS A 1 468 ? 4.620 143.035 55.005 1.00 61.04 559 LYS A N 1
ATOM 2501 C CA . LYS A 1 468 ? 6.068 142.913 54.938 1.00 66.30 559 LYS A CA 1
ATOM 2502 C C . LYS A 1 468 ? 6.668 144.032 54.089 1.00 71.36 559 LYS A C 1
ATOM 2503 O O . LYS A 1 468 ? 5.969 144.758 53.377 1.00 74.05 559 LYS A O 1
ATOM 2509 N N . ASN A 1 469 ? 7.986 144.155 54.170 1.00 68.95 560 ASN A N 1
ATOM 2510 C CA . ASN A 1 469 ? 8.706 145.201 53.452 1.00 65.60 560 ASN A CA 1
ATOM 2511 C C . ASN A 1 469 ? 8.738 144.895 51.960 1.00 65.21 560 ASN A C 1
ATOM 2512 O O . ASN A 1 469 ? 9.306 143.870 51.560 1.00 74.28 560 ASN A O 1
ATOM 2517 N N . PRO A 1 470 ? 8.159 145.743 51.107 1.00 60.44 561 PRO A N 1
ATOM 2518 C CA . PRO A 1 470 ? 8.209 145.476 49.660 1.00 63.96 561 PRO A CA 1
ATOM 2519 C C . PRO A 1 470 ? 9.599 145.597 49.068 1.00 71.42 561 PRO A C 1
ATOM 2520 O O . PRO A 1 470 ? 9.873 144.964 48.040 1.00 69.30 561 PRO A O 1
ATOM 2524 N N . CYS A 1 471 ? 10.483 146.378 49.684 1.00 79.78 562 CYS A N 1
ATOM 2525 C CA . CYS A 1 471 ? 11.767 146.733 49.100 1.00 87.26 562 CYS A CA 1
ATOM 2526 C C . CYS A 1 471 ? 12.848 145.683 49.328 1.00 81.54 562 CYS A C 1
ATOM 2527 O O . CYS A 1 471 ? 14.000 145.915 48.950 1.00 81.11 562 CYS A O 1
ATOM 2530 N N . GLU A 1 472 ? 12.515 144.542 49.930 1.00 82.64 563 GLU A N 1
ATOM 2531 C CA . GLU A 1 472 ? 13.497 143.514 50.246 1.00 82.80 563 GLU A CA 1
ATOM 2532 C C . GLU A 1 472 ? 13.068 142.191 49.628 1.00 77.42 563 GLU A C 1
ATOM 2533 O O . GLU A 1 472 ? 11.893 141.980 49.320 1.00 73.07 563 GLU A O 1
ATOM 2539 N N . ASP A 1 473 ? 14.043 141.292 49.460 1.00 73.75 564 ASP A N 1
ATOM 2540 C CA . ASP A 1 473 ? 13.770 140.027 48.783 1.00 76.57 564 ASP A CA 1
ATOM 2541 C C . ASP A 1 473 ? 12.767 139.175 49.548 1.00 73.28 564 ASP A C 1
ATOM 2542 O O . ASP A 1 473 ? 12.002 138.422 48.933 1.00 75.50 564 ASP A O 1
ATOM 2547 N N . SER A 1 474 ? 12.744 139.286 50.881 1.00 66.87 565 SER A N 1
ATOM 2548 C CA . SER A 1 474 ? 11.791 138.537 51.696 1.00 65.90 565 SER A CA 1
ATOM 2549 C C . SER A 1 474 ? 10.345 138.743 51.263 1.00 64.36 565 SER A C 1
ATOM 2550 O O . SER A 1 474 ? 9.481 137.943 51.642 1.00 72.69 565 SER A O 1
ATOM 2553 N N . PHE A 1 475 ? 10.063 139.790 50.483 1.00 54.81 566 PHE A N 1
ATOM 2554 C CA . PHE A 1 475 ? 8.687 140.099 50.114 1.00 56.57 566 PHE A CA 1
ATOM 2555 C C . PHE A 1 475 ? 8.040 138.958 49.339 1.00 59.22 566 PHE A C 1
ATOM 2556 O O . PHE A 1 475 ? 6.817 138.796 49.385 1.00 63.18 566 PHE A O 1
ATOM 2564 N N . LEU A 1 476 ? 8.844 138.154 48.630 1.00 59.37 567 LEU A N 1
ATOM 2565 C CA . LEU A 1 476 ? 8.372 137.025 47.858 1.00 59.33 567 LEU A CA 1
ATOM 2566 C C . LEU A 1 476 ? 8.855 135.721 48.475 1.00 60.08 567 LEU A C 1
ATOM 2567 O O . LEU A 1 476 ? 9.973 135.668 49.002 1.00 63.15 567 LEU A O 1
ATOM 2572 N N . PRO A 1 477 ? 8.027 134.674 48.458 1.00 59.11 568 PRO A N 1
ATOM 2573 C CA . PRO A 1 477 ? 8.511 133.340 48.828 1.00 59.19 568 PRO A CA 1
ATOM 2574 C C . PRO A 1 477 ? 9.720 132.944 47.991 1.00 64.75 568 PRO A C 1
ATOM 2575 O O . PRO A 1 477 ? 9.932 133.434 46.879 1.00 63.53 568 PRO A O 1
ATOM 2579 N N . ASP A 1 478 ? 10.534 132.055 48.558 1.00 68.03 569 ASP A N 1
ATOM 2580 C CA . ASP A 1 478 ? 11.655 131.472 47.834 1.00 74.48 569 ASP A CA 1
ATOM 2581 C C . ASP A 1 478 ? 11.129 130.552 46.741 1.00 75.10 569 ASP A C 1
ATOM 2582 O O . ASP A 1 478 ? 10.941 129.352 46.969 1.00 74.38 569 ASP A O 1
ATOM 2587 N N . THR A 1 479 ? 10.894 131.094 45.549 1.00 79.99 570 THR A N 1
ATOM 2588 C CA . THR A 1 479 ? 10.281 130.308 44.491 1.00 82.30 570 THR A CA 1
ATOM 2589 C C . THR A 1 479 ? 10.857 130.743 43.150 1.00 74.33 570 THR A C 1
ATOM 2590 O O . THR A 1 479 ? 11.528 131.772 43.041 1.00 66.41 570 THR A O 1
ATOM 2594 N N . GLU A 1 480 ? 10.602 129.924 42.131 1.00 76.95 571 GLU A N 1
ATOM 2595 C CA . GLU A 1 480 ? 10.874 130.259 40.741 1.00 71.12 571 GLU A CA 1
ATOM 2596 C C . GLU A 1 480 ? 9.698 129.785 39.900 1.00 62.77 571 GLU A C 1
ATOM 2597 O O . GLU A 1 480 ? 9.265 128.637 40.032 1.00 60.60 571 GLU A O 1
ATOM 2603 N N . GLY A 1 481 ? 9.178 130.670 39.050 1.00 56.74 572 GLY A N 1
ATOM 2604 C CA . GLY A 1 481 ? 8.121 130.309 38.128 1.00 52.66 572 GLY A CA 1
ATOM 2605 C C . GLY A 1 481 ? 6.708 130.620 38.576 1.00 56.04 572 GLY A C 1
ATOM 2606 O O . GLY A 1 481 ? 5.772 130.410 37.794 1.00 63.34 572 GLY A O 1
ATOM 2607 N N . HIS A 1 482 ? 6.512 131.103 39.800 1.00 50.08 573 HIS A N 1
ATOM 2608 C CA . HIS A 1 482 ? 5.174 131.455 40.240 1.00 47.86 573 HIS A CA 1
ATOM 2609 C C . HIS A 1 482 ? 4.802 132.853 39.759 1.00 51.61 573 HIS A C 1
ATOM 2610 O O . HIS A 1 482 ? 5.618 133.592 39.201 1.00 61.76 573 HIS A O 1
ATOM 2617 N N . THR A 1 483 ? 3.544 133.213 39.991 1.00 50.97 574 THR A N 1
ATOM 2618 C CA . THR A 1 483 ? 3.024 134.537 39.678 1.00 49.88 574 THR A CA 1
ATOM 2619 C C . THR A 1 483 ? 2.451 135.142 40.951 1.00 49.35 574 THR A C 1
ATOM 2620 O O . THR A 1 483 ? 1.582 134.542 41.594 1.00 50.56 574 THR A O 1
ATOM 2624 N N . TYR A 1 484 ? 2.946 136.318 41.320 1.00 46.99 575 TYR A N 1
ATOM 2625 C CA . TYR A 1 484 ? 2.516 137.005 42.526 1.00 50.08 575 TYR A CA 1
ATOM 2626 C C . TYR A 1 484 ? 2.026 138.400 42.169 1.00 48.49 575 TYR A C 1
ATOM 2627 O O . TYR A 1 484 ? 2.492 139.009 41.201 1.00 53.98 575 TYR A O 1
ATOM 2636 N N . VAL A 1 485 ? 1.079 138.900 42.958 1.00 38.71 576 VAL A N 1
ATOM 2637 C CA . VAL A 1 485 ? 0.504 140.221 42.746 1.00 37.62 576 VAL A CA 1
ATOM 2638 C C . VAL A 1 485 ? 0.657 141.039 44.023 1.00 41.31 576 VAL A C 1
ATOM 2639 O O . VAL A 1 485 ? 0.612 140.510 45.138 1.00 47.81 576 VAL A O 1
ATOM 2643 N N . ALA A 1 486 ? 0.872 142.340 43.847 1.00 42.59 577 ALA A N 1
ATOM 2644 C CA . ALA A 1 486 ? 0.939 143.287 44.949 1.00 43.10 577 ALA A CA 1
ATOM 2645 C C . ALA A 1 486 ? 0.150 144.529 44.566 1.00 47.76 577 ALA A C 1
ATOM 2646 O O . ALA A 1 486 ? 0.147 144.935 43.399 1.00 51.22 577 ALA A O 1
ATOM 2648 N N . PHE A 1 487 ? -0.522 145.126 45.545 1.00 38.24 578 PHE A N 1
ATOM 2649 C CA . PHE A 1 487 ? -1.351 146.302 45.324 1.00 36.96 578 PHE A CA 1
ATOM 2650 C C . PHE A 1 487 ? -0.726 147.506 46.020 1.00 42.81 578 PHE A C 1
ATOM 2651 O O . PHE A 1 487 ? -0.290 147.404 47.172 1.00 43.21 578 PHE A O 1
ATOM 2659 N N . ILE A 1 488 ? -0.669 148.637 45.311 1.00 39.48 579 ILE A N 1
ATOM 2660 C CA . ILE A 1 488 ? -0.090 149.867 45.836 1.00 44.92 579 ILE A CA 1
ATOM 2661 C C . ILE A 1 488 ? -1.131 150.978 45.762 1.00 49.76 579 ILE A C 1
ATOM 2662 O O . ILE A 1 488 ? -2.121 150.897 45.029 1.00 42.37 579 ILE A O 1
ATOM 2667 N N . ARG A 1 489 ? -0.890 152.036 46.535 1.00 56.40 580 ARG A N 1
ATOM 2668 C CA . ARG A 1 489 ? -1.821 153.156 46.601 1.00 54.28 580 ARG A CA 1
ATOM 2669 C C . ARG A 1 489 ? -1.656 154.048 45.374 1.00 57.41 580 ARG A C 1
ATOM 2670 O O . ARG A 1 489 ? -0.565 154.570 45.117 1.00 60.47 580 ARG A O 1
ATOM 2678 N N . MET A 1 490 ? -2.744 154.226 44.626 1.00 60.83 581 MET A N 1
ATOM 2679 C CA . MET A 1 490 ? -2.768 155.109 43.460 1.00 57.21 581 MET A CA 1
ATOM 2680 C C . MET A 1 490 ? -4.171 155.706 43.406 1.00 58.02 581 MET A C 1
ATOM 2681 O O . MET A 1 490 ? -5.101 155.063 42.911 1.00 61.48 581 MET A O 1
ATOM 2686 N N . GLU A 1 491 ? -4.321 156.921 43.930 1.00 60.37 582 GLU A N 1
ATOM 2687 C CA . GLU A 1 491 ? -5.649 157.486 44.134 1.00 71.40 582 GLU A CA 1
ATOM 2688 C C . GLU A 1 491 ? -6.169 158.267 42.935 1.00 72.83 582 GLU A C 1
ATOM 2689 O O . GLU A 1 491 ? -7.376 158.521 42.861 1.00 77.13 582 GLU A O 1
ATOM 2695 N N . LYS A 1 492 ? -5.304 158.645 41.998 1.00 69.55 583 LYS A N 1
ATOM 2696 C CA . LYS A 1 492 ? -5.720 159.244 40.739 1.00 68.16 583 LYS A CA 1
ATOM 2697 C C . LYS A 1 492 ? -4.926 158.607 39.607 1.00 67.27 583 LYS A C 1
ATOM 2698 O O . LYS A 1 492 ? -3.997 157.828 39.834 1.00 64.12 583 LYS A O 1
ATOM 2704 N N . ASP A 1 493 ? -5.302 158.945 38.371 1.00 74.45 584 ASP A N 1
ATOM 2705 C CA . ASP A 1 493 ? -4.614 158.399 37.204 1.00 78.97 584 ASP A CA 1
ATOM 2706 C C . ASP A 1 493 ? -3.164 158.852 37.106 1.00 82.23 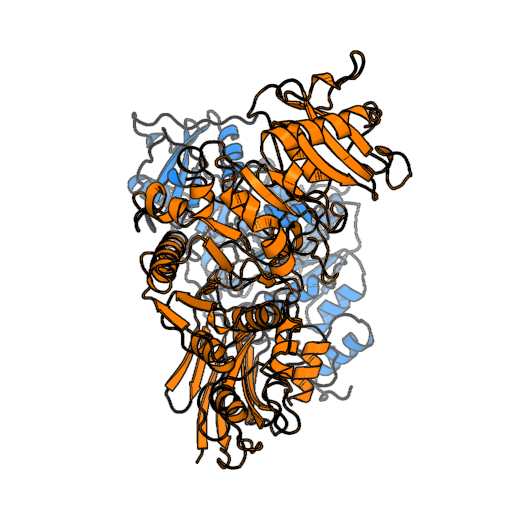584 ASP A C 1
ATOM 2707 O O . ASP A 1 493 ? -2.402 158.267 36.327 1.00 78.06 584 ASP A O 1
ATOM 2712 N N . ASP A 1 494 ? -2.764 159.866 37.871 1.00 89.37 585 ASP A N 1
ATOM 2713 C CA . ASP A 1 494 ? -1.414 160.404 37.820 1.00 91.15 585 ASP A CA 1
ATOM 2714 C C . ASP A 1 494 ? -0.646 160.245 39.125 1.00 82.67 585 ASP A C 1
ATOM 2715 O O . ASP A 1 494 ? 0.485 160.736 39.221 1.00 90.58 585 ASP A O 1
ATOM 2720 N N . ASP A 1 495 ? -1.221 159.587 40.130 1.00 71.72 586 ASP A N 1
ATOM 2721 C CA . ASP A 1 495 ? -0.569 159.420 41.429 1.00 65.78 586 ASP A CA 1
ATOM 2722 C C . ASP A 1 495 ? 0.426 158.273 41.328 1.00 65.42 586 ASP A C 1
ATOM 2723 O O . ASP A 1 495 ? 0.092 157.107 41.544 1.00 71.44 586 ASP A O 1
ATOM 2728 N N . PHE A 1 496 ? 1.675 158.608 41.002 1.00 60.82 587 PHE A N 1
ATOM 2729 C CA . PHE A 1 496 ? 2.737 157.619 40.868 1.00 56.94 587 PHE A CA 1
ATOM 2730 C C . PHE A 1 496 ? 3.752 157.699 42.004 1.00 53.13 587 PHE A C 1
ATOM 2731 O O . PHE A 1 496 ? 4.895 157.259 41.839 1.00 49.93 587 PHE A O 1
ATOM 2739 N N . THR A 1 497 ? 3.351 158.241 43.158 1.00 51.19 588 THR A N 1
ATOM 2740 C CA . THR A 1 497 ? 4.291 158.452 44.255 1.00 54.64 588 THR A CA 1
ATOM 2741 C C . THR A 1 497 ? 4.869 157.134 44.754 1.00 62.00 588 THR A C 1
ATOM 2742 O O . THR A 1 497 ? 6.088 156.999 44.922 1.00 64.46 588 THR A O 1
ATOM 2746 N N . THR A 1 498 ? 4.005 156.148 45.003 1.00 59.34 589 THR A N 1
ATOM 2747 C CA . THR A 1 498 ? 4.480 154.885 45.555 1.00 55.55 589 THR A CA 1
ATOM 2748 C C . THR A 1 498 ? 5.260 154.087 44.518 1.00 53.66 589 THR A C 1
ATOM 2749 O O . THR A 1 498 ? 6.302 153.501 44.837 1.00 52.73 589 THR A O 1
ATOM 2753 N N . TRP A 1 499 ? 4.786 154.060 43.268 1.00 53.06 590 TRP A N 1
ATOM 2754 C CA . TRP A 1 499 ? 5.515 153.326 42.237 1.00 52.07 590 TRP A CA 1
ATOM 2755 C C . TRP A 1 499 ? 6.934 153.857 42.074 1.00 49.20 590 TRP A C 1
ATOM 2756 O O . TRP A 1 499 ? 7.887 153.076 41.948 1.00 43.78 590 TRP A O 1
ATOM 2767 N N . THR A 1 500 ? 7.095 155.183 42.069 1.00 45.91 591 THR A N 1
ATOM 2768 C CA . THR A 1 500 ? 8.426 155.758 41.910 1.00 47.29 591 THR A CA 1
ATOM 2769 C C . THR A 1 500 ? 9.346 155.342 43.051 1.00 48.67 591 THR A C 1
ATOM 2770 O O . THR A 1 500 ? 10.512 154.997 42.823 1.00 45.27 591 THR A O 1
ATOM 2774 N N . GLN A 1 501 ? 8.838 155.358 44.288 1.00 49.69 592 GLN A N 1
ATOM 2775 C CA . GLN A 1 501 ? 9.648 154.899 45.413 1.00 48.67 592 GLN A CA 1
ATOM 2776 C C . GLN A 1 501 ? 9.902 153.399 45.330 1.00 45.12 592 GLN A C 1
ATOM 2777 O O . GLN A 1 501 ? 10.987 152.928 45.691 1.00 47.57 592 GLN A O 1
ATOM 2783 N N . LEU A 1 502 ? 8.919 152.635 44.848 1.00 39.17 593 LEU A N 1
ATOM 2784 C CA . LEU A 1 502 ? 9.120 151.200 44.679 1.00 43.93 593 LEU A CA 1
ATOM 2785 C C . LEU A 1 502 ? 10.184 150.910 43.626 1.00 50.17 593 LEU A C 1
ATOM 2786 O O . LEU A 1 502 ? 11.022 150.020 43.809 1.00 55.53 593 LEU A O 1
ATOM 2791 N N . ALA A 1 503 ? 10.167 151.652 42.515 1.00 48.71 594 ALA A N 1
ATOM 2792 C CA . ALA A 1 503 ? 11.157 151.438 41.463 1.00 47.67 594 ALA A CA 1
ATOM 2793 C C . ALA A 1 503 ? 12.559 151.816 41.924 1.00 51.30 594 ALA A C 1
ATOM 2794 O O . ALA A 1 503 ? 13.542 151.195 41.499 1.00 46.16 594 ALA A O 1
ATOM 2796 N N . LYS A 1 504 ? 12.670 152.827 42.786 1.00 54.60 595 LYS A N 1
ATOM 2797 C CA . LYS A 1 504 ? 13.977 153.242 43.280 1.00 55.45 595 LYS A CA 1
ATOM 2798 C C . LYS A 1 504 ? 14.629 152.132 44.095 1.00 55.58 595 LYS A C 1
ATOM 2799 O O . LYS A 1 504 ? 15.811 151.819 43.907 1.00 60.78 595 LYS A O 1
ATOM 2805 N N . CYS A 1 505 ? 13.868 151.514 45.002 1.00 52.48 596 CYS A N 1
ATOM 2806 C CA . CYS A 1 505 ? 14.429 150.470 45.849 1.00 61.90 596 CYS A CA 1
ATOM 2807 C C . CYS A 1 505 ? 14.502 149.120 45.149 1.00 58.33 596 CYS A C 1
ATOM 2808 O O . CYS A 1 505 ? 15.230 148.237 45.614 1.00 61.38 596 CYS A O 1
ATOM 2811 N N . LEU A 1 506 ? 13.772 148.934 44.049 1.00 51.82 597 LEU A N 1
ATOM 2812 C CA . LEU A 1 506 ? 13.974 147.756 43.217 1.00 48.81 597 LEU A CA 1
ATOM 2813 C C . LEU A 1 506 ? 15.158 147.905 42.271 1.00 49.43 597 LEU A C 1
ATOM 2814 O O . LEU A 1 506 ? 15.545 146.920 41.634 1.00 48.16 597 LEU A O 1
ATOM 2819 N N . HIS A 1 507 ? 15.734 149.107 42.174 1.00 51.21 598 HIS A N 1
ATOM 2820 C CA . HIS A 1 507 ? 16.893 149.384 41.322 1.00 58.54 598 HIS A CA 1
ATOM 2821 C C . HIS A 1 507 ? 16.552 149.220 39.839 1.00 59.67 598 HIS A C 1
ATOM 2822 O O . HIS A 1 507 ? 17.239 148.523 39.089 1.00 59.89 598 HIS A O 1
ATOM 2829 N N . ILE A 1 508 ? 15.473 149.882 39.417 1.00 57.60 599 ILE A N 1
ATOM 2830 C CA . ILE A 1 508 ? 15.093 149.946 38.008 1.00 54.08 599 ILE A CA 1
ATOM 2831 C C . ILE A 1 508 ? 14.863 151.408 37.635 1.00 58.35 599 ILE A C 1
ATOM 2832 O O . ILE A 1 508 ? 15.276 152.313 38.370 1.00 60.77 599 ILE A O 1
ATOM 2837 N N . TRP A 1 509 ? 14.214 151.659 36.497 1.00 58.36 600 TRP A N 1
ATOM 2838 C CA . TRP A 1 509 ? 14.039 153.032 36.031 1.00 56.18 600 TRP A CA 1
ATOM 2839 C C . TRP A 1 509 ? 13.031 153.771 36.908 1.00 55.17 600 TRP A C 1
ATOM 2840 O O . TRP A 1 509 ? 11.879 153.342 37.044 1.00 54.26 600 TRP A O 1
ATOM 2851 N N . ASP A 1 510 ? 13.457 154.908 37.479 1.00 53.49 601 ASP A N 1
ATOM 2852 C CA . ASP A 1 510 ? 12.624 155.621 38.440 1.00 52.70 601 ASP A CA 1
ATOM 2853 C C . ASP A 1 510 ? 12.669 157.138 38.264 1.00 54.40 601 ASP A C 1
ATOM 2854 O O . ASP A 1 510 ? 12.322 157.868 39.200 1.00 54.80 601 ASP A O 1
ATOM 2859 N N . LEU A 1 511 ? 13.083 157.636 37.101 1.00 55.64 602 LEU A N 1
ATOM 2860 C CA . LEU A 1 511 ? 13.161 159.078 36.898 1.00 66.46 602 LEU A CA 1
ATOM 2861 C C . LEU A 1 511 ? 11.858 159.665 36.368 1.00 74.75 602 LEU A C 1
ATOM 2862 O O . LEU A 1 511 ? 11.483 160.779 36.746 1.00 86.61 602 LEU A O 1
ATOM 2867 N N . ASP A 1 512 ? 11.168 158.943 35.490 1.00 69.28 603 ASP A N 1
ATOM 2868 C CA . ASP A 1 512 ? 9.822 159.304 35.075 1.00 67.03 603 ASP A CA 1
ATOM 2869 C C . ASP A 1 512 ? 9.079 158.013 34.769 1.00 60.36 603 ASP A C 1
ATOM 2870 O O . ASP A 1 512 ? 9.692 156.993 34.443 1.00 65.42 603 ASP A O 1
ATOM 2875 N N . VAL A 1 513 ? 7.754 158.064 34.884 1.00 50.76 604 VAL A N 1
ATOM 2876 C CA . VAL A 1 513 ? 6.959 156.845 35.001 1.00 49.21 604 VAL A CA 1
ATOM 2877 C C . VAL A 1 513 ? 6.925 156.112 33.668 1.00 56.95 604 VAL A C 1
ATOM 2878 O O . VAL A 1 513 ? 6.541 156.681 32.639 1.00 66.26 604 VAL A O 1
ATOM 2882 N N . ARG A 1 514 ? 7.321 154.837 33.686 1.00 53.90 605 ARG A N 1
ATOM 2883 C CA . ARG A 1 514 ? 7.178 153.953 32.537 1.00 56.28 605 ARG A CA 1
ATOM 2884 C C . ARG A 1 514 ? 6.874 152.541 33.006 1.00 51.09 605 ARG A C 1
ATOM 2885 O O . ARG A 1 514 ? 7.153 152.164 34.148 1.00 45.05 605 ARG A O 1
ATOM 2893 N N . GLY A 1 515 ? 6.299 151.762 32.090 1.00 48.90 606 GLY A N 1
ATOM 2894 C CA . GLY A 1 515 ? 5.896 150.399 32.353 1.00 43.19 606 GLY A CA 1
ATOM 2895 C C . GLY A 1 515 ? 4.425 150.216 32.656 1.00 49.20 606 GLY A C 1
ATOM 2896 O O . GLY A 1 515 ? 3.975 149.070 32.776 1.00 49.38 606 GLY A O 1
ATOM 2897 N N . ASN A 1 516 ? 3.662 151.301 32.769 1.00 46.89 607 ASN A N 1
ATOM 2898 C CA . ASN A 1 516 ? 2.284 151.214 33.229 1.00 50.88 607 ASN A CA 1
ATOM 2899 C C . ASN A 1 516 ? 1.328 150.875 32.090 1.00 46.61 607 ASN A C 1
ATOM 2900 O O . ASN A 1 516 ? 1.480 151.351 30.961 1.00 39.25 607 ASN A O 1
ATOM 2905 N N . HIS A 1 517 ? 0.333 150.044 32.402 1.00 46.90 608 HIS A N 1
ATOM 2906 C CA . HIS A 1 517 ? -0.789 149.765 31.504 1.00 47.71 608 HIS A CA 1
ATOM 2907 C C . HIS A 1 517 ? -2.049 149.750 32.365 1.00 48.28 608 HIS A C 1
ATOM 2908 O O . HIS A 1 517 ? -2.298 148.780 33.087 1.00 50.52 608 HIS A O 1
ATOM 2915 N N . ARG A 1 518 ? -2.831 150.828 32.295 1.00 48.98 609 ARG A N 1
ATOM 2916 C CA . ARG A 1 518 ? -4.059 150.963 33.081 1.00 48.81 609 ARG A CA 1
ATOM 2917 C C . ARG A 1 518 ? -3.781 150.778 34.573 1.00 48.74 609 ARG A C 1
ATOM 2918 O O . ARG A 1 518 ? -4.560 150.160 35.302 1.00 47.69 609 ARG A O 1
ATOM 2926 N N . GLY A 1 519 ? -2.654 151.317 35.032 1.00 44.27 610 GLY A N 1
ATOM 2927 C CA . GLY A 1 519 ? -2.276 151.172 36.423 1.00 41.84 610 GLY A CA 1
ATOM 2928 C C . GLY A 1 519 ? -1.717 149.820 36.798 1.00 43.14 610 GLY A C 1
ATOM 2929 O O . GLY A 1 519 ? -1.790 149.435 37.970 1.00 48.71 610 GLY A O 1
ATOM 2930 N N . LEU A 1 520 ? -1.168 149.082 35.838 1.00 42.46 611 LEU A N 1
ATOM 2931 C CA . LEU A 1 520 ? -0.564 147.779 36.069 1.00 39.62 611 LEU A CA 1
ATOM 2932 C C . LEU A 1 520 ? 0.887 147.795 35.601 1.00 39.91 611 LEU A C 1
ATOM 2933 O O . LEU A 1 520 ? 1.199 148.339 34.535 1.00 39.68 611 LEU A O 1
ATOM 2938 N N . TRP A 1 521 ? 1.771 147.201 36.402 1.00 39.35 612 TRP A N 1
ATOM 2939 C CA . TRP A 1 521 ? 3.182 147.039 36.063 1.00 37.08 612 TRP A CA 1
ATOM 2940 C C . TRP A 1 521 ? 3.545 145.560 36.093 1.00 34.34 612 TRP A C 1
ATOM 2941 O O . TRP A 1 521 ? 3.209 144.854 37.050 1.00 37.89 612 TRP A O 1
ATOM 2952 N N . ARG A 1 522 ? 4.241 145.097 35.055 1.00 31.64 613 ARG A N 1
ATOM 2953 C CA . ARG A 1 522 ? 4.633 143.700 34.928 1.00 37.08 613 ARG A CA 1
ATOM 2954 C C . ARG A 1 522 ? 6.149 143.602 34.845 1.00 43.32 613 ARG A C 1
ATOM 2955 O O . ARG A 1 522 ? 6.774 144.303 34.044 1.00 46.12 613 ARG A O 1
ATOM 2963 N N . LEU A 1 523 ? 6.732 142.731 35.665 1.00 47.41 614 LEU A N 1
ATOM 2964 C CA . LEU A 1 523 ? 8.177 142.518 35.679 1.00 45.67 614 LEU A CA 1
ATOM 2965 C C . LEU A 1 523 ? 8.449 141.147 36.300 1.00 46.63 614 LEU A C 1
ATOM 2966 O O . LEU A 1 523 ? 7.536 140.325 36.430 1.00 49.05 614 LEU A O 1
ATOM 2971 N N . PHE A 1 524 ? 9.706 140.896 36.669 1.00 47.56 615 PHE A N 1
ATOM 2972 C CA . PHE A 1 524 ? 10.118 139.651 37.302 1.00 44.44 615 PHE A CA 1
ATOM 2973 C C . PHE A 1 524 ? 10.948 139.951 38.541 1.00 46.77 615 PHE A C 1
ATOM 2974 O O . PHE A 1 524 ? 11.710 140.923 38.565 1.00 45.27 615 PHE A O 1
ATOM 2982 N N . ARG A 1 525 ? 10.790 139.118 39.571 1.00 47.75 616 ARG A N 1
ATOM 2983 C CA . ARG A 1 525 ? 11.595 139.195 40.788 1.00 43.54 616 ARG A CA 1
ATOM 2984 C C . ARG A 1 525 ? 12.023 137.788 41.162 1.00 45.22 616 ARG A C 1
ATOM 2985 O O . ARG A 1 525 ? 11.176 136.946 41.472 1.00 48.55 616 ARG A O 1
ATOM 2993 N N . LYS A 1 526 ? 13.333 137.542 41.143 1.00 51.06 617 LYS A N 1
ATOM 2994 C CA . LYS A 1 526 ? 13.892 136.209 41.373 1.00 54.06 617 LYS A CA 1
ATOM 2995 C C . LYS A 1 526 ? 13.198 135.159 40.504 1.00 52.33 617 LYS A C 1
ATOM 2996 O O . LYS A 1 526 ? 12.902 134.048 40.948 1.00 51.13 617 LYS A O 1
ATOM 3002 N N . LYS A 1 527 ? 12.940 135.528 39.244 1.00 52.98 618 LYS A N 1
ATOM 3003 C CA . LYS A 1 527 ? 12.352 134.642 38.235 1.00 52.39 618 LYS A CA 1
ATOM 3004 C C . LYS A 1 527 ? 10.939 134.188 38.598 1.00 46.95 618 LYS A C 1
ATOM 3005 O O . LYS A 1 527 ? 10.531 133.065 38.284 1.00 50.43 618 LYS A O 1
ATOM 3011 N N . ASN A 1 528 ? 10.181 135.057 39.258 1.00 38.64 619 ASN A N 1
ATOM 3012 C CA . ASN A 1 528 ? 8.736 134.927 39.358 1.00 41.86 619 ASN A CA 1
ATOM 3013 C C . ASN A 1 528 ? 8.111 136.132 38.679 1.00 41.17 619 ASN A C 1
ATOM 3014 O O . ASN A 1 528 ? 8.650 137.240 38.760 1.00 44.64 619 ASN A O 1
ATOM 3019 N N . HIS A 1 529 ? 6.984 135.925 38.008 1.00 39.60 620 HIS A N 1
ATOM 3020 C CA . HIS A 1 529 ? 6.271 137.060 37.441 1.00 37.50 620 HIS A CA 1
ATOM 3021 C C . HIS A 1 529 ? 5.643 137.868 38.570 1.00 42.46 620 HIS A C 1
ATOM 3022 O O . HIS A 1 529 ? 5.071 137.310 39.511 1.00 44.64 620 HIS A O 1
ATOM 3029 N N . PHE A 1 530 ? 5.773 139.190 38.483 1.00 45.27 621 PHE A N 1
ATOM 3030 C CA . PHE A 1 530 ? 5.450 140.100 39.578 1.00 47.16 621 PHE A CA 1
ATOM 3031 C C . PHE A 1 530 ? 4.562 141.210 39.031 1.00 48.15 621 PHE A C 1
ATOM 3032 O O . PHE A 1 530 ? 5.026 142.061 38.264 1.00 54.78 621 PHE A O 1
ATOM 3040 N N . LEU A 1 531 ? 3.287 141.193 39.413 1.00 43.68 622 LEU A N 1
ATOM 3041 C CA . LEU A 1 531 ? 2.315 142.182 38.963 1.00 38.85 622 LEU A CA 1
ATOM 3042 C C . LEU A 1 531 ? 2.049 143.203 40.062 1.00 44.93 622 LEU A C 1
ATOM 3043 O O . LEU A 1 531 ? 1.928 142.849 41.238 1.00 46.90 622 LEU A O 1
ATOM 3048 N N . VAL A 1 532 ? 1.969 144.473 39.674 1.00 46.89 623 VAL A N 1
ATOM 3049 C CA . VAL A 1 532 ? 1.722 145.571 40.602 1.00 48.05 623 VAL A CA 1
ATOM 3050 C C . VAL A 1 532 ? 0.511 146.345 40.103 1.00 46.69 623 VAL A C 1
ATOM 3051 O O . VAL A 1 532 ? 0.490 146.796 38.952 1.00 49.26 623 VAL A O 1
ATOM 3055 N N . VAL A 1 533 ? -0.493 146.498 40.964 1.00 42.88 624 VAL A N 1
ATOM 3056 C CA . VAL A 1 533 ? -1.772 147.099 40.603 1.00 39.80 624 VAL A CA 1
ATOM 3057 C C . VAL A 1 533 ? -1.978 148.349 41.447 1.00 47.46 624 VAL A C 1
ATOM 3058 O O . VAL A 1 533 ? -1.844 148.304 42.676 1.00 50.31 624 VAL A O 1
ATOM 3062 N N . GLY A 1 534 ? -2.307 149.458 40.787 1.00 46.60 625 GLY A N 1
ATOM 3063 C CA . GLY A 1 534 ? -2.613 150.692 41.484 1.00 47.07 625 GLY A CA 1
ATOM 3064 C C . GLY A 1 534 ? -4.043 150.757 41.984 1.00 51.58 625 GLY A C 1
ATOM 3065 O O . GLY A 1 534 ? -4.991 150.683 41.199 1.00 51.10 625 GLY A O 1
ATOM 3066 N N . VAL A 1 535 ? -4.213 150.902 43.292 1.00 48.80 626 VAL A N 1
ATOM 3067 C CA . VAL A 1 535 ? -5.537 150.961 43.894 1.00 46.72 626 VAL A CA 1
ATOM 3068 C C . VAL A 1 535 ? -5.723 152.355 44.472 1.00 54.36 626 VAL A C 1
ATOM 3069 O O . VAL A 1 535 ? -4.809 152.871 45.110 1.00 66.10 626 VAL A O 1
ATOM 3073 N N . PRO A 1 536 ? -6.896 152.985 44.279 1.00 56.29 627 PRO A N 1
ATOM 3074 C CA . PRO A 1 536 ? -8.162 152.717 43.571 1.00 57.40 627 PRO A CA 1
ATOM 3075 C C . PRO A 1 536 ? -8.204 153.051 42.066 1.00 61.72 627 PRO A C 1
ATOM 3076 O O . PRO A 1 536 ? -9.252 152.848 41.450 1.00 63.33 627 PRO A O 1
ATOM 3080 N N . ALA A 1 537 ? -7.121 153.578 41.490 1.00 57.64 628 ALA A N 1
ATOM 3081 C CA . ALA A 1 537 ? -7.223 154.163 40.153 1.00 59.31 628 ALA A CA 1
ATOM 3082 C C . ALA A 1 537 ? -7.323 153.101 39.062 1.00 58.53 628 ALA A C 1
ATOM 3083 O O . ALA A 1 537 ? -8.083 153.269 38.101 1.00 60.91 628 ALA A O 1
ATOM 3085 N N . SER A 1 538 ? -6.562 152.016 39.175 1.00 55.19 629 SER A N 1
ATOM 3086 C CA . SER A 1 538 ? -6.556 151.018 38.114 1.00 55.48 629 SER A CA 1
ATOM 3087 C C . SER A 1 538 ? -7.927 150.358 37.986 1.00 56.28 629 SER A C 1
ATOM 3088 O O . SER A 1 538 ? -8.598 150.113 38.994 1.00 60.75 629 SER A O 1
ATOM 3091 N N . PRO A 1 539 ? -8.376 150.079 36.761 1.00 56.14 630 PRO A N 1
ATOM 3092 C CA . PRO A 1 539 ? -9.594 149.268 36.584 1.00 50.01 630 PRO A CA 1
ATOM 3093 C C . PRO A 1 539 ? -9.483 147.885 37.198 1.00 51.57 630 PRO A C 1
ATOM 3094 O O . PRO A 1 539 ? -10.512 147.238 37.429 1.00 57.46 630 PRO A O 1
ATOM 3098 N N . TYR A 1 540 ? -8.267 147.404 37.451 1.00 45.02 631 TYR A N 1
ATOM 3099 C CA . TYR A 1 540 ? -8.039 146.085 38.021 1.00 45.16 631 TYR A CA 1
ATOM 3100 C C . TYR A 1 540 ? -8.109 146.077 39.540 1.00 51.97 631 TYR A C 1
ATOM 3101 O O . TYR A 1 540 ? -7.928 145.014 40.143 1.00 50.87 631 TYR A O 1
ATOM 3110 N N . SER A 1 541 ? -8.366 147.229 40.172 1.00 53.16 632 SER A N 1
ATOM 3111 C CA . SER A 1 541 ? -8.502 147.277 41.625 1.00 54.19 632 SER A CA 1
ATOM 3112 C C . SER A 1 541 ? -9.584 146.336 42.134 1.00 61.23 632 SER A C 1
ATOM 3113 O O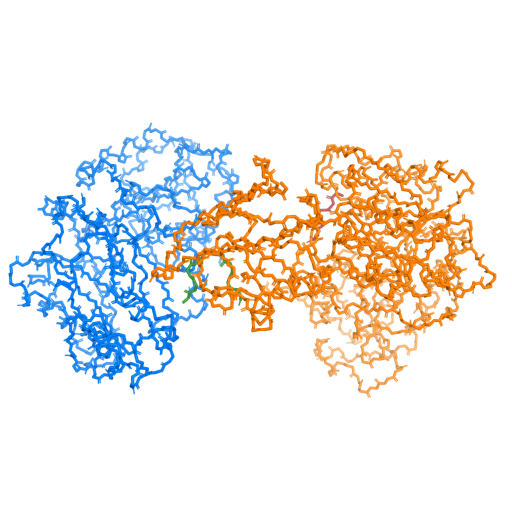 . SER A 1 541 ? -9.528 145.917 43.295 1.00 67.88 632 SER A O 1
ATOM 3116 N N . VAL A 1 542 ? -10.557 145.985 41.290 1.00 57.45 633 VAL A N 1
ATOM 3117 C CA . VAL A 1 542 ? -11.666 145.130 41.688 1.00 59.04 633 VAL A CA 1
ATOM 3118 C C . VAL A 1 542 ? -11.231 143.730 42.101 1.00 55.93 633 VAL A C 1
ATOM 3119 O O . VAL A 1 542 ? -12.056 142.962 42.598 1.00 65.25 633 VAL A O 1
ATOM 3123 N N . LYS A 1 543 ? -9.965 143.371 41.906 1.00 53.61 634 LYS A N 1
ATOM 3124 C CA . LYS A 1 543 ? -9.482 142.047 42.272 1.00 59.63 634 LYS A CA 1
ATOM 3125 C C . LYS A 1 543 ? -8.688 142.039 43.575 1.00 64.07 634 LYS A C 1
ATOM 3126 O O . LYS A 1 543 ? -8.121 141.003 43.936 1.00 69.69 634 LYS A O 1
ATOM 3132 N N . LYS A 1 544 ? -8.639 143.157 44.292 1.00 57.89 635 LYS A N 1
ATOM 3133 C CA . LYS A 1 544 ? -7.972 143.178 45.588 1.00 51.97 635 LYS A CA 1
ATOM 3134 C C . LYS A 1 544 ? -8.898 142.596 46.648 1.00 51.61 635 LYS A C 1
ATOM 3135 O O . LYS A 1 544 ? -10.026 143.077 46.801 1.00 53.54 635 LYS A O 1
ATOM 3141 N N . PRO A 1 545 ? -8.479 141.572 47.385 1.00 50.83 636 PRO A N 1
ATOM 3142 C CA . PRO A 1 545 ? -9.328 141.023 48.447 1.00 48.79 636 PRO A CA 1
ATOM 3143 C C . PRO A 1 545 ? -9.438 141.992 49.611 1.00 50.78 636 PRO A C 1
ATOM 3144 O O . PRO A 1 545 ? -8.599 142.895 49.762 1.00 50.81 636 PRO A O 1
ATOM 3148 N N . PRO A 1 546 ? -10.471 141.852 50.447 1.00 50.21 637 PRO A N 1
ATOM 3149 C CA . PRO A 1 546 ? -10.624 142.769 51.592 1.00 52.09 637 PRO A CA 1
ATOM 3150 C C . PRO A 1 546 ? -9.463 142.732 52.570 1.00 53.93 637 PRO A C 1
ATOM 3151 O O . PRO A 1 546 ? -9.246 143.717 53.290 1.00 51.38 637 PRO A O 1
ATOM 3155 N N . SER A 1 547 ? -8.708 141.636 52.621 1.00 56.65 638 SER A N 1
ATOM 3156 C CA . SER A 1 547 ? -7.638 141.504 53.600 1.00 54.13 638 SER A CA 1
ATOM 3157 C C . SER A 1 547 ? -6.414 142.349 53.271 1.00 50.53 638 SER A C 1
ATOM 3158 O O . SER A 1 547 ? -5.528 142.470 54.122 1.00 59.12 638 SER A O 1
ATOM 3161 N N . VAL A 1 548 ? -6.341 142.939 52.083 1.00 44.34 639 VAL A N 1
ATOM 3162 C CA . VAL A 1 548 ? -5.154 143.659 51.637 1.00 50.97 639 VAL A CA 1
ATOM 3163 C C . VAL A 1 548 ? -5.386 145.155 51.801 1.00 57.00 639 VAL A C 1
ATOM 3164 O O . VAL A 1 548 ? -6.369 145.702 51.287 1.00 56.51 639 VAL A O 1
ATOM 3168 N N . THR A 1 549 ? -4.476 145.815 52.516 1.00 59.81 640 THR A N 1
ATOM 3169 C CA . THR A 1 549 ? -4.409 147.268 52.535 1.00 54.64 640 THR A CA 1
ATOM 3170 C C . THR A 1 549 ? -3.296 147.717 51.603 1.00 55.46 640 THR A C 1
ATOM 3171 O O . THR A 1 549 ? -2.136 147.351 51.837 1.00 61.72 640 THR A O 1
ATOM 3175 N N . PRO A 1 550 ? -3.589 148.481 50.548 1.00 52.01 641 PRO A N 1
ATOM 3176 C CA . PRO A 1 550 ? -2.555 148.821 49.555 1.00 47.21 641 PRO A CA 1
ATOM 3177 C C . PRO A 1 550 ? -1.304 149.418 50.191 1.00 48.22 641 PRO A C 1
ATOM 3178 O O . PRO A 1 550 ? -1.370 150.166 51.170 1.00 57.78 641 PRO A O 1
ATOM 3182 N N . ILE A 1 551 ? -0.154 149.053 49.624 1.00 40.62 642 ILE A N 1
ATOM 3183 C CA . ILE A 1 551 ? 1.134 149.533 50.110 1.00 46.06 642 ILE A CA 1
ATOM 3184 C C . ILE A 1 551 ? 1.330 150.993 49.718 1.00 51.97 642 ILE A C 1
ATOM 3185 O O . ILE A 1 551 ? 1.064 151.395 48.576 1.00 52.79 642 ILE A O 1
ATOM 3190 N N . PHE A 1 552 ? 1.817 151.793 50.665 1.00 55.94 643 PHE A N 1
ATOM 3191 C CA . PHE A 1 552 ? 2.093 153.204 50.445 1.00 55.63 643 PHE A CA 1
ATOM 3192 C C . PHE A 1 552 ? 3.496 153.534 50.934 1.00 54.30 643 PHE A C 1
ATOM 3193 O O . PHE A 1 552 ? 3.899 153.104 52.017 1.00 61.89 643 PHE A O 1
ATOM 3201 N N . LEU A 1 553 ? 4.242 154.285 50.124 1.00 54.98 644 LEU A N 1
ATOM 3202 C CA . LEU A 1 553 ? 5.586 154.738 50.473 1.00 60.38 644 LEU A CA 1
ATOM 3203 C C . LEU A 1 553 ? 5.778 156.160 49.973 1.00 69.92 644 LEU A C 1
ATOM 3204 O O . LEU A 1 553 ? 5.559 156.435 48.790 1.00 68.70 644 LEU A O 1
ATOM 3209 N N . GLU A 1 554 ? 6.203 157.051 50.861 1.00 77.48 645 GLU A N 1
ATOM 3210 C CA . GLU A 1 554 ? 6.458 158.417 50.437 1.00 87.84 645 GLU A CA 1
ATOM 3211 C C . GLU A 1 554 ? 7.950 158.736 50.502 1.00 94.33 645 GLU A C 1
ATOM 3212 O O . GLU A 1 554 ? 8.674 158.178 51.333 1.00 93.59 645 GLU A O 1
ATOM 3218 N N . PRO A 1 555 ? 8.440 159.616 49.633 1.00 102.90 646 PRO A N 1
ATOM 3219 C CA . PRO A 1 555 ? 9.874 159.928 49.615 1.00 107.66 646 PRO A CA 1
ATOM 3220 C C . PRO A 1 555 ? 10.278 160.733 50.836 1.00 114.86 646 PRO A C 1
ATOM 3221 O O . PRO A 1 555 ? 9.517 161.592 51.305 1.00 114.07 646 PRO A O 1
ATOM 3225 N N . PRO A 1 556 ? 11.478 160.484 51.382 1.00 124.41 647 PRO A N 1
ATOM 3226 C CA . PRO A 1 556 ? 12.038 161.255 52.498 1.00 131.31 647 PRO A CA 1
ATOM 3227 C C . PRO A 1 556 ? 12.223 162.730 52.151 1.00 136.45 647 PRO A C 1
ATOM 3228 O O . PRO A 1 556 ? 12.752 163.479 52.972 1.00 141.45 647 PRO A O 1
ATOM 3232 N N . ARG B 1 6 ? 52.789 105.466 20.880 1.00 127.20 97 ARG B N 1
ATOM 3233 C CA . ARG B 1 6 ? 53.595 106.358 21.704 1.00 121.17 97 ARG B CA 1
ATOM 3234 C C . ARG B 1 6 ? 53.082 107.793 21.590 1.00 120.49 97 ARG B C 1
ATOM 3235 O O . ARG B 1 6 ? 53.802 108.750 21.873 1.00 128.82 97 ARG B O 1
ATOM 3243 N N . VAL B 1 7 ? 51.824 107.929 21.180 1.00 115.98 98 VAL B N 1
ATOM 3244 C CA . VAL B 1 7 ? 51.180 109.221 20.978 1.00 103.17 98 VAL B CA 1
ATOM 3245 C C . VAL B 1 7 ? 49.912 109.266 21.821 1.00 96.55 98 VAL B C 1
ATOM 3246 O O . VAL B 1 7 ? 49.241 108.247 22.015 1.00 97.85 98 VAL B O 1
ATOM 3250 N N . LEU B 1 8 ? 49.587 110.449 22.332 1.00 93.93 99 LEU B N 1
ATOM 3251 C CA . LEU B 1 8 ? 48.353 110.643 23.078 1.00 97.69 99 LEU B CA 1
ATOM 3252 C C . LEU B 1 8 ? 47.375 111.509 22.290 1.00 98.63 99 LEU B C 1
ATOM 3253 O O . LEU B 1 8 ? 47.685 112.049 21.225 1.00 92.85 99 LEU B O 1
ATOM 3258 N N . ASP B 1 9 ? 46.178 111.645 22.852 1.00 104.49 100 ASP B N 1
ATOM 3259 C CA . ASP B 1 9 ? 44.992 112.079 22.122 1.00 108.14 100 ASP B CA 1
ATOM 3260 C C . ASP B 1 9 ? 44.379 113.263 22.854 1.00 102.82 100 ASP B C 1
ATOM 3261 O O . ASP B 1 9 ? 43.738 113.080 23.892 1.00 106.45 100 ASP B O 1
ATOM 3266 N N . VAL B 1 10 ? 44.558 114.472 22.325 1.00 97.68 101 VAL B N 1
ATOM 3267 C CA . VAL B 1 10 ? 44.116 115.683 23.007 1.00 89.18 101 VAL B CA 1
ATOM 3268 C C . VAL B 1 10 ? 42.946 116.296 22.246 1.00 82.17 101 VAL B C 1
ATOM 3269 O O . VAL B 1 10 ? 42.965 116.375 21.010 1.00 83.96 101 VAL B O 1
ATOM 3273 N N . GLU B 1 11 ? 41.914 116.692 22.989 1.00 73.01 102 GLU B N 1
ATOM 3274 C CA . GLU B 1 11 ? 40.824 117.503 22.474 1.00 70.50 102 GLU B CA 1
ATOM 3275 C C . GLU B 1 11 ? 40.713 118.743 23.339 1.00 65.24 102 GLU B C 1
ATOM 3276 O O . GLU B 1 11 ? 40.620 118.638 24.565 1.00 65.06 102 GLU B O 1
ATOM 3282 N N . VAL B 1 12 ? 40.728 119.911 22.707 1.00 62.11 103 VAL B N 1
ATOM 3283 C CA . VAL B 1 12 ? 40.566 121.177 23.406 1.00 61.01 103 VAL B CA 1
ATOM 3284 C C . VAL B 1 12 ? 39.319 121.857 22.863 1.00 57.44 103 VAL B C 1
ATOM 3285 O O . VAL B 1 12 ? 39.172 122.016 21.645 1.00 55.98 103 VAL B O 1
ATOM 3289 N N . TYR B 1 13 ? 38.418 122.240 23.764 1.00 55.10 104 TYR B N 1
ATOM 3290 C CA . TYR B 1 13 ? 37.155 122.869 23.403 1.00 58.08 104 TYR B CA 1
ATOM 3291 C C . TYR B 1 13 ? 37.074 124.247 24.041 1.00 61.66 104 TYR B C 1
ATOM 3292 O O . TYR B 1 13 ? 37.218 124.382 25.261 1.00 61.42 104 TYR B O 1
ATOM 3301 N N . SER B 1 14 ? 36.838 125.263 23.213 1.00 61.74 105 SER B N 1
ATOM 3302 C CA . SER B 1 14 ? 36.740 126.647 23.658 1.00 55.38 105 SER B CA 1
ATOM 3303 C C . SER B 1 14 ? 35.427 127.238 23.162 1.00 59.24 105 SER B C 1
ATOM 3304 O O . SER B 1 14 ? 35.121 127.160 21.968 1.00 61.29 105 SER B O 1
ATOM 3307 N N . SER B 1 15 ? 34.652 127.823 24.071 1.00 55.43 106 SER B N 1
ATOM 3308 C CA . SER B 1 15 ? 33.354 128.370 23.700 1.00 56.75 106 SER B CA 1
ATOM 3309 C C . SER B 1 15 ? 32.977 129.471 24.682 1.00 60.60 106 SER B C 1
ATOM 3310 O O . SER B 1 15 ? 33.731 129.809 25.598 1.00 62.93 106 SER B O 1
ATOM 3313 N N . ARG B 1 16 ? 31.778 130.019 24.481 1.00 62.26 107 ARG B N 1
ATOM 3314 C CA . ARG B 1 16 ? 31.280 131.089 25.336 1.00 59.48 107 ARG B CA 1
ATOM 3315 C C . ARG B 1 16 ? 30.995 130.600 26.751 1.00 58.15 107 ARG B C 1
ATOM 3316 O O . ARG B 1 16 ? 31.311 131.292 27.725 1.00 63.88 107 ARG B O 1
ATOM 3324 N N . SER B 1 17 ? 30.392 129.419 26.888 1.00 54.18 108 SER B N 1
ATOM 3325 C CA . SER B 1 17 ? 29.895 128.961 28.177 1.00 58.96 108 SER B CA 1
ATOM 3326 C C . SER B 1 17 ? 30.532 127.670 28.677 1.00 58.45 108 SER B C 1
ATOM 3327 O O . SER B 1 17 ? 30.131 127.179 29.738 1.00 58.65 108 SER B O 1
ATOM 3330 N N . LYS B 1 18 ? 31.506 127.108 27.964 1.00 54.83 109 LYS B N 1
ATOM 3331 C CA . LYS B 1 18 ? 32.073 125.838 28.391 1.00 55.36 109 LYS B CA 1
ATOM 3332 C C . LYS B 1 18 ? 33.457 125.649 27.783 1.00 59.81 109 LYS B C 1
ATOM 3333 O O . LYS B 1 18 ? 33.685 125.996 26.621 1.00 68.33 109 LYS B O 1
ATOM 3339 N N . VAL B 1 19 ? 34.375 125.109 28.584 1.00 54.81 110 VAL B N 1
ATOM 3340 C CA . VAL B 1 19 ? 35.667 124.633 28.109 1.00 54.34 110 VAL B CA 1
ATOM 3341 C C . VAL B 1 19 ? 35.896 123.245 28.682 1.00 60.50 110 VAL B C 1
ATOM 3342 O O . VAL B 1 19 ? 35.443 122.926 29.786 1.00 60.36 110 VAL B O 1
ATOM 3346 N N . TYR B 1 20 ? 36.598 122.410 27.919 1.00 65.30 111 TYR B N 1
ATOM 3347 C CA . TYR B 1 20 ? 37.041 121.126 28.440 1.00 63.47 111 TYR B CA 1
ATOM 3348 C C . TYR B 1 20 ? 38.273 120.673 27.673 1.00 58.52 111 TYR B C 1
ATOM 3349 O O . TYR B 1 20 ? 38.563 121.158 26.576 1.00 59.30 111 TYR B O 1
ATOM 3358 N N . VAL B 1 21 ? 39.006 119.744 28.283 1.00 57.49 112 VAL B N 1
ATOM 3359 C CA . VAL B 1 21 ? 40.184 119.127 27.682 1.00 61.17 112 VAL B CA 1
ATOM 3360 C C . VAL B 1 21 ? 40.157 117.640 28.005 1.00 64.58 112 VAL B C 1
ATOM 3361 O O . VAL B 1 21 ? 39.954 117.255 29.161 1.00 60.96 112 VAL B O 1
ATOM 3365 N N . ALA B 1 22 ? 40.355 116.806 26.987 1.00 68.17 113 ALA B N 1
ATOM 3366 C CA . ALA B 1 22 ? 40.461 115.365 27.157 1.00 69.02 113 ALA B CA 1
ATOM 3367 C C . ALA B 1 22 ? 41.819 114.898 26.659 1.00 71.06 113 ALA B C 1
ATOM 3368 O O . ALA B 1 22 ? 42.321 115.388 25.643 1.00 68.21 113 ALA B O 1
ATOM 3370 N N . VAL B 1 23 ? 42.416 113.960 27.389 1.00 75.58 114 VAL B N 1
ATOM 3371 C CA . VAL B 1 23 ? 43.706 113.374 27.040 1.00 73.36 114 VAL B CA 1
ATOM 3372 C C . VAL B 1 23 ? 43.502 111.868 26.965 1.00 77.49 114 VAL B C 1
ATOM 3373 O O . VAL B 1 23 ? 43.318 111.209 27.997 1.00 74.56 114 VAL B O 1
ATOM 3377 N N . ASP B 1 24 ? 43.528 111.326 25.745 1.00 86.85 115 ASP B N 1
ATOM 3378 C CA . ASP B 1 24 ? 43.292 109.903 25.501 1.00 91.52 115 ASP B CA 1
ATOM 3379 C C . ASP B 1 24 ? 41.940 109.466 26.062 1.00 93.09 115 ASP B C 1
ATOM 3380 O O . ASP B 1 24 ? 41.816 108.432 26.723 1.00 96.48 115 ASP B O 1
ATOM 3385 N N . GLY B 1 25 ? 40.914 110.275 25.795 1.00 92.66 116 GLY B N 1
ATOM 3386 C CA . GLY B 1 25 ? 39.564 109.978 26.222 1.00 98.92 116 GLY B CA 1
ATOM 3387 C C . GLY B 1 25 ? 39.218 110.391 27.636 1.00 97.68 116 GLY B C 1
ATOM 3388 O O . GLY B 1 25 ? 38.032 110.560 27.942 1.00 100.12 116 GLY B O 1
ATOM 3389 N N . THR B 1 26 ? 40.207 110.556 28.509 1.00 93.74 117 THR B N 1
ATOM 3390 C CA . THR B 1 26 ? 39.967 110.957 29.889 1.00 89.23 117 THR B CA 1
ATOM 3391 C C . THR B 1 26 ? 39.871 112.476 29.960 1.00 83.30 117 THR B C 1
ATOM 3392 O O . THR B 1 26 ? 40.795 113.181 29.539 1.00 80.90 117 THR B O 1
ATOM 3396 N N . THR B 1 27 ? 38.757 112.976 30.488 1.00 79.07 118 THR B N 1
ATOM 3397 C CA . THR B 1 27 ? 38.586 114.410 30.681 1.00 79.91 118 THR B CA 1
ATOM 3398 C C . THR B 1 27 ? 39.395 114.851 31.896 1.00 77.82 118 THR B C 1
ATOM 3399 O O . THR B 1 27 ? 39.146 114.394 33.017 1.00 81.72 118 THR B O 1
ATOM 3403 N N . VAL B 1 28 ? 40.383 115.720 31.671 1.00 71.92 119 VAL B N 1
ATOM 3404 C CA . VAL B 1 28 ? 41.173 116.288 32.755 1.00 69.44 119 VAL B CA 1
ATOM 3405 C C . VAL B 1 28 ? 40.715 117.686 33.123 1.00 69.23 119 VAL B C 1
ATOM 3406 O O . VAL B 1 28 ? 41.261 118.285 34.060 1.00 68.67 119 VAL B O 1
ATOM 3410 N N . LEU B 1 29 ? 39.730 118.228 32.410 1.00 70.05 120 LEU B N 1
ATOM 3411 C CA . LEU B 1 29 ? 39.240 119.576 32.660 1.00 68.97 120 LEU B CA 1
ATOM 3412 C C . LEU B 1 29 ? 37.842 119.692 32.078 1.00 74.46 120 LEU B C 1
ATOM 3413 O O . LEU B 1 29 ? 37.617 119.316 30.925 1.00 82.17 120 LEU B O 1
ATOM 3418 N N . GLU B 1 30 ? 36.907 120.187 32.878 1.00 74.03 121 GLU B N 1
ATOM 3419 C CA . GLU B 1 30 ? 35.580 120.501 32.372 1.00 79.21 121 GLU B CA 1
ATOM 3420 C C . GLU B 1 30 ? 35.003 121.624 33.208 1.00 84.58 121 GLU B C 1
ATOM 3421 O O . GLU B 1 30 ? 35.018 121.555 34.442 1.00 86.14 121 GLU B O 1
ATOM 3427 N N . ASP B 1 31 ? 34.484 122.644 32.533 1.00 88.81 122 ASP B N 1
ATOM 3428 C CA . ASP B 1 31 ? 34.031 123.849 33.209 1.00 91.88 122 ASP B CA 1
ATOM 3429 C C . ASP B 1 31 ? 32.873 124.468 32.447 1.00 89.89 122 ASP B C 1
ATOM 3430 O O . ASP B 1 31 ? 33.021 124.827 31.275 1.00 81.18 122 ASP B O 1
ATOM 3435 N N . GLU B 1 32 ? 31.740 124.638 33.132 1.00 101.81 123 GLU B N 1
ATOM 3436 C CA . GLU B 1 32 ? 30.535 125.164 32.505 1.00 113.70 123 GLU B CA 1
ATOM 3437 C C . GLU B 1 32 ? 29.786 126.204 33.329 1.00 116.40 123 GLU B C 1
ATOM 3438 O O . GLU B 1 32 ? 28.882 126.845 32.780 1.00 132.08 123 GLU B O 1
ATOM 3444 N N . ALA B 1 33 ? 30.113 126.396 34.608 1.00 105.44 124 ALA B N 1
ATOM 3445 C CA . ALA B 1 33 ? 29.253 127.186 35.481 1.00 100.33 124 ALA B CA 1
ATOM 3446 C C . ALA B 1 33 ? 29.139 128.631 34.995 1.00 91.78 124 ALA B C 1
ATOM 3447 O O . ALA B 1 33 ? 29.908 129.100 34.150 1.00 82.60 124 ALA B O 1
ATOM 3449 N N . ARG B 1 34 ? 28.154 129.341 35.553 1.00 94.23 125 ARG B N 1
ATOM 3450 C CA . ARG B 1 34 ? 27.683 130.602 34.992 1.00 95.10 125 ARG B CA 1
ATOM 3451 C C . ARG B 1 34 ? 28.414 131.823 35.522 1.00 91.68 125 ARG B C 1
ATOM 3452 O O . ARG B 1 34 ? 28.397 132.871 34.863 1.00 86.70 125 ARG B O 1
ATOM 3460 N N . GLU B 1 35 ? 29.035 131.722 36.695 1.00 95.52 126 GLU B N 1
ATOM 3461 C CA . GLU B 1 35 ? 29.750 132.841 37.283 1.00 98.02 126 GLU B CA 1
ATOM 3462 C C . GLU B 1 35 ? 31.242 132.596 37.423 1.00 95.02 126 GLU B C 1
ATOM 3463 O O . GLU B 1 35 ? 31.973 133.532 37.756 1.00 94.21 126 GLU B O 1
ATOM 3469 N N . GLN B 1 36 ? 31.718 131.381 37.190 1.00 94.89 127 GLN B N 1
ATOM 3470 C CA . GLN B 1 36 ? 33.121 131.071 37.396 1.00 94.67 127 GLN B CA 1
ATOM 3471 C C . GLN B 1 36 ? 33.780 130.596 36.107 1.00 82.03 127 GLN B C 1
ATOM 3472 O O . GLN B 1 36 ? 33.117 130.295 35.108 1.00 84.13 127 GLN B O 1
ATOM 3478 N N . GLY B 1 37 ? 35.111 130.555 36.147 1.00 69.02 128 GLY B N 1
ATOM 3479 C CA . GLY B 1 37 ? 35.916 129.988 35.086 1.00 62.30 128 GLY B CA 1
ATOM 3480 C C . GLY B 1 37 ? 36.166 130.878 33.893 1.00 57.10 128 GLY B C 1
ATOM 3481 O O . GLY B 1 37 ? 36.686 130.393 32.882 1.00 62.04 128 GLY B O 1
ATOM 3482 N N . ARG B 1 38 ? 35.817 132.157 33.965 1.00 51.28 129 ARG B N 1
ATOM 3483 C CA . ARG B 1 38 ? 36.058 133.044 32.837 1.00 50.27 129 ARG B CA 1
ATOM 3484 C C . ARG B 1 38 ? 37.552 133.303 32.690 1.00 50.20 129 ARG B C 1
ATOM 3485 O O . ARG B 1 38 ? 38.262 133.511 33.678 1.00 48.13 129 ARG B O 1
ATOM 3493 N N . GLY B 1 39 ? 38.033 133.276 31.446 1.00 50.59 130 GLY B N 1
ATOM 3494 C CA . GLY B 1 39 ? 39.399 133.648 31.142 1.00 49.96 130 GLY B CA 1
ATOM 3495 C C . GLY B 1 39 ? 40.133 132.542 30.404 1.00 46.38 130 GLY B C 1
ATOM 3496 O O . GLY B 1 39 ? 39.521 131.724 29.707 1.00 42.57 130 GLY B O 1
ATOM 3497 N N . ILE B 1 40 ? 41.452 132.533 30.568 1.00 44.50 131 ILE B N 1
ATOM 3498 C CA . ILE B 1 40 ? 42.335 131.589 29.894 1.00 43.45 131 ILE B CA 1
ATOM 3499 C C . ILE B 1 40 ? 42.632 130.451 30.864 1.00 47.66 131 ILE B C 1
ATOM 3500 O O . ILE B 1 40 ? 43.266 130.659 31.905 1.00 50.97 131 ILE B O 1
ATOM 3505 N N . HIS B 1 41 ? 42.165 129.249 30.532 1.00 46.14 132 HIS B N 1
ATOM 3506 C CA . HIS B 1 41 ? 42.521 128.044 31.270 1.00 46.59 132 HIS B CA 1
ATOM 3507 C C . HIS B 1 41 ? 43.814 127.471 30.704 1.00 50.65 132 HIS B C 1
ATOM 3508 O O . HIS B 1 41 ? 44.000 127.418 29.486 1.00 54.08 132 HIS B O 1
ATOM 3515 N N . VAL B 1 42 ? 44.715 127.050 31.590 1.00 53.38 133 VAL B N 1
ATOM 3516 C CA . VAL B 1 42 ? 46.012 126.513 31.188 1.00 52.49 133 VAL B CA 1
ATOM 3517 C C . VAL B 1 42 ? 46.248 125.198 31.918 1.00 47.41 133 VAL B C 1
ATOM 3518 O O . VAL B 1 42 ? 46.031 125.108 33.131 1.00 42.41 133 VAL B O 1
ATOM 3522 N N . ILE B 1 43 ? 46.705 124.187 31.179 1.00 48.25 134 ILE B N 1
ATOM 3523 C CA . ILE B 1 43 ? 46.970 122.856 31.711 1.00 51.76 134 ILE B CA 1
ATOM 3524 C C . ILE B 1 43 ? 48.336 122.396 31.218 1.00 53.44 134 ILE B C 1
ATOM 3525 O O . ILE B 1 43 ? 48.683 122.593 30.049 1.00 56.07 134 ILE B O 1
ATOM 3530 N N . VAL B 1 44 ? 49.116 121.792 32.112 1.00 55.28 135 VAL B N 1
ATOM 3531 C CA . VAL B 1 44 ? 50.477 121.363 31.814 1.00 51.33 135 VAL B CA 1
ATOM 3532 C C . VAL B 1 44 ? 50.552 119.847 31.939 1.00 53.90 135 VAL B C 1
ATOM 3533 O O . VAL B 1 44 ? 50.073 119.275 32.925 1.00 54.33 135 VAL B O 1
ATOM 3537 N N . LEU B 1 45 ? 51.158 119.204 30.946 1.00 60.01 136 LEU B N 1
ATOM 3538 C CA . LEU B 1 45 ? 51.298 117.757 30.912 1.00 59.51 136 LEU B CA 1
ATOM 3539 C C . LEU B 1 45 ? 52.770 117.369 30.939 1.00 60.80 136 LEU B C 1
ATOM 3540 O O . LEU B 1 45 ? 53.630 118.086 30.417 1.00 58.91 136 LEU B O 1
ATOM 3545 N N . ASN B 1 46 ? 53.049 116.223 31.555 1.00 61.08 137 ASN B N 1
ATOM 3546 C CA . ASN B 1 46 ? 54.365 115.612 31.443 1.00 59.47 137 ASN B CA 1
ATOM 3547 C C . ASN B 1 46 ? 54.542 115.068 30.030 1.00 65.33 137 ASN B C 1
ATOM 3548 O O . ASN B 1 46 ? 53.705 114.303 29.541 1.00 62.23 137 ASN B O 1
ATOM 3553 N N . GLN B 1 47 ? 55.628 115.470 29.363 1.00 68.57 138 GLN B N 1
ATOM 3554 C CA . GLN B 1 47 ? 55.804 115.120 27.955 1.00 67.37 138 GLN B CA 1
ATOM 3555 C C . GLN B 1 47 ? 56.238 113.673 27.742 1.00 69.89 138 GLN B C 1
ATOM 3556 O O . GLN B 1 47 ? 56.401 113.260 26.590 1.00 70.60 138 GLN B O 1
ATOM 3562 N N . ALA B 1 48 ? 56.439 112.900 28.805 1.00 72.14 139 ALA B N 1
ATOM 3563 C CA . ALA B 1 48 ? 56.728 111.479 28.664 1.00 71.40 139 ALA B CA 1
ATOM 3564 C C . ALA B 1 48 ? 55.521 110.599 28.950 1.00 76.57 139 ALA B C 1
ATOM 3565 O O . ALA B 1 48 ? 55.392 109.531 28.343 1.00 86.11 139 ALA B O 1
ATOM 3567 N N . THR B 1 49 ? 54.629 111.029 29.849 1.00 69.56 140 THR B N 1
ATOM 3568 C CA . THR B 1 49 ? 53.450 110.258 30.214 1.00 65.25 140 THR B CA 1
ATOM 3569 C C . THR B 1 49 ? 52.133 110.932 29.868 1.00 61.41 140 THR B C 1
ATOM 3570 O O . THR B 1 49 ? 51.119 110.235 29.759 1.00 61.20 140 THR B O 1
ATOM 3574 N N . GLY B 1 50 ? 52.109 112.251 29.704 1.00 61.12 141 GLY B N 1
ATOM 3575 C CA . GLY B 1 50 ? 50.864 112.956 29.492 1.00 57.51 141 GLY B CA 1
ATOM 3576 C C . GLY B 1 50 ? 50.059 113.231 30.742 1.00 64.11 141 GLY B C 1
ATOM 3577 O O . GLY B 1 50 ? 48.928 113.721 30.631 1.00 67.77 141 GLY B O 1
ATOM 3578 N N . HIS B 1 51 ? 50.597 112.935 31.924 1.00 66.02 142 HIS B N 1
ATOM 3579 C CA . HIS B 1 51 ? 49.867 113.180 33.159 1.00 68.51 142 HIS B CA 1
ATOM 3580 C C . HIS B 1 51 ? 49.810 114.671 33.469 1.00 68.24 142 HIS B C 1
ATOM 3581 O O . HIS B 1 51 ? 50.747 115.425 33.194 1.00 70.48 142 HIS B O 1
ATOM 3588 N N . VAL B 1 52 ? 48.690 115.090 34.058 1.00 63.24 143 VAL B N 1
ATOM 3589 C CA . VAL B 1 52 ? 48.510 116.489 34.421 1.00 58.14 143 VAL B CA 1
ATOM 3590 C C . VAL B 1 52 ? 49.427 116.837 35.586 1.00 49.25 143 VAL B C 1
ATOM 3591 O O . VAL B 1 52 ? 49.461 116.137 36.605 1.00 46.63 143 VAL B O 1
ATOM 3595 N N . MET B 1 53 ? 50.187 117.922 35.434 1.00 46.91 144 MET B N 1
ATOM 3596 C CA . MET B 1 53 ? 51.042 118.433 36.491 1.00 47.24 144 MET B CA 1
ATOM 3597 C C . MET B 1 53 ? 50.631 119.809 36.998 1.00 49.88 144 MET B C 1
ATOM 3598 O O . MET B 1 53 ? 51.205 120.272 37.992 1.00 44.14 144 MET B O 1
ATOM 3603 N N . ALA B 1 54 ? 49.672 120.478 36.351 1.00 48.49 145 ALA B N 1
ATOM 3604 C CA . ALA B 1 54 ? 49.229 121.792 36.800 1.00 46.95 145 ALA B CA 1
ATOM 3605 C C . ALA B 1 54 ? 47.922 122.164 36.108 1.00 45.33 145 ALA B C 1
ATOM 3606 O O . ALA B 1 54 ? 47.741 121.888 34.918 1.00 49.19 145 ALA B O 1
ATOM 3608 N N . LYS B 1 55 ? 47.021 122.784 36.871 1.00 42.92 146 LYS B N 1
ATOM 3609 C CA A LYS B 1 55 ? 45.761 123.308 36.359 0.62 40.44 146 LYS B CA 1
ATOM 3610 C CA B LYS B 1 55 ? 45.759 123.307 36.361 0.38 40.68 146 LYS B CA 1
ATOM 3611 C C . LYS B 1 55 ? 45.596 124.738 36.848 1.00 42.91 146 LYS B C 1
ATOM 3612 O O . LYS B 1 55 ? 45.694 125.000 38.051 1.00 50.60 146 LYS B O 1
ATOM 3623 N N . ARG B 1 56 ? 45.351 125.659 35.918 1.00 42.45 147 ARG B N 1
ATOM 3624 C CA . ARG B 1 56 ? 45.191 127.067 36.254 1.00 40.75 147 ARG B CA 1
ATOM 3625 C C . ARG B 1 56 ? 44.107 127.683 35.385 1.00 46.51 147 ARG B C 1
ATOM 3626 O O . ARG B 1 56 ? 43.817 127.209 34.282 1.00 53.40 147 ARG B O 1
ATOM 3634 N N . VAL B 1 57 ? 43.511 128.757 35.900 1.00 42.31 148 VAL B N 1
ATOM 3635 C CA . VAL B 1 57 ? 42.641 129.635 35.127 1.00 48.83 148 VAL B CA 1
ATOM 3636 C C . VAL B 1 57 ? 43.026 131.069 35.460 1.00 44.23 148 VAL B C 1
ATOM 3637 O O . VAL B 1 57 ? 43.285 131.394 36.623 1.00 43.63 148 VAL B O 1
ATOM 3641 N N . PHE B 1 58 ? 43.098 131.918 34.439 1.00 42.20 149 PHE B N 1
ATOM 3642 C CA . PHE B 1 58 ? 43.490 133.314 34.616 1.00 45.56 149 PHE B CA 1
ATOM 3643 C C . PHE B 1 58 ? 42.414 134.192 33.992 1.00 45.10 149 PHE B C 1
ATOM 3644 O O . PHE B 1 58 ? 42.250 134.205 32.768 1.00 43.61 149 PHE B O 1
ATOM 3652 N N . ASP B 1 59 ? 41.680 134.922 34.834 1.00 44.63 150 ASP B N 1
ATOM 3653 C CA . ASP B 1 59 ? 40.624 135.822 34.372 1.00 45.29 150 ASP B CA 1
ATOM 3654 C C . ASP B 1 59 ? 41.257 137.092 33.797 1.00 46.63 150 ASP B C 1
ATOM 3655 O O . ASP B 1 59 ? 41.228 138.174 34.388 1.00 49.36 150 ASP B O 1
ATOM 3660 N N . THR B 1 60 ? 41.832 136.942 32.599 1.00 44.74 151 THR B N 1
ATOM 3661 C CA . THR B 1 60 ? 42.487 138.057 31.921 1.00 51.51 151 THR B CA 1
ATOM 3662 C C . THR B 1 60 ? 41.498 139.088 31.395 1.00 56.12 151 THR B C 1
ATOM 3663 O O . THR B 1 60 ? 41.921 140.074 30.777 1.00 55.24 151 THR B O 1
ATOM 3667 N N . TYR B 1 61 ? 40.200 138.869 31.605 1.00 56.67 152 TYR B N 1
ATOM 3668 C CA . TYR B 1 61 ? 39.226 139.943 31.464 1.00 50.52 152 TYR B CA 1
ATOM 3669 C C . TYR B 1 61 ? 39.457 141.029 32.511 1.00 47.44 152 TYR B C 1
ATOM 3670 O O . TYR B 1 61 ? 39.167 142.207 32.265 1.00 44.24 152 TYR B O 1
ATOM 3679 N N . SER B 1 62 ? 40.014 140.650 33.697 1.00 47.49 153 SER B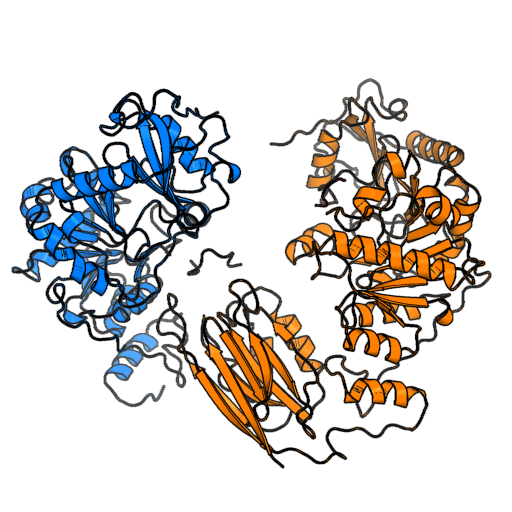 N 1
ATOM 3680 C CA . SER B 1 62 ? 40.248 141.520 34.841 1.00 55.14 153 SER B CA 1
ATOM 3681 C C . SER B 1 62 ? 41.691 142.013 34.873 1.00 59.61 153 SER B C 1
ATOM 3682 O O . SER B 1 62 ? 42.598 141.340 34.371 1.00 58.69 153 SER B O 1
ATOM 3685 N N . PRO B 1 63 ? 41.923 143.188 35.460 1.00 61.84 154 PRO B N 1
ATOM 3686 C CA . PRO B 1 63 ? 43.290 143.717 35.540 1.00 63.32 154 PRO B CA 1
ATOM 3687 C C . PRO B 1 63 ? 44.223 142.799 36.317 1.00 62.22 154 PRO B C 1
ATOM 3688 O O . PRO B 1 63 ? 43.801 142.037 37.189 1.00 64.21 154 PRO B O 1
ATOM 3692 N N . HIS B 1 64 ? 45.509 142.870 35.962 1.00 69.17 155 HIS B N 1
ATOM 3693 C CA . HIS B 1 64 ? 46.606 142.246 36.697 1.00 69.16 155 HIS B CA 1
ATOM 3694 C C . HIS B 1 64 ? 46.612 140.721 36.633 1.00 64.22 155 HIS B C 1
ATOM 3695 O O . HIS B 1 64 ? 47.563 140.089 37.105 1.00 70.32 155 HIS B O 1
ATOM 3702 N N . GLU B 1 65 ? 45.579 140.112 36.048 1.00 54.37 156 GLU B N 1
ATOM 3703 C CA . GLU B 1 65 ? 45.568 138.656 35.950 1.00 54.32 156 GLU B CA 1
ATOM 3704 C C . GLU B 1 65 ? 46.542 138.152 34.890 1.00 53.77 156 GLU B C 1
ATOM 3705 O O . GLU B 1 65 ? 47.034 137.022 34.991 1.00 57.14 156 GLU B O 1
ATOM 3711 N N . ASP B 1 66 ? 46.841 138.965 33.874 1.00 50.72 157 ASP B N 1
ATOM 3712 C CA . ASP B 1 66 ? 47.806 138.539 32.865 1.00 54.13 157 ASP B CA 1
ATOM 3713 C C . ASP B 1 66 ? 49.226 138.517 33.420 1.00 55.60 157 ASP B C 1
ATOM 3714 O O . ASP B 1 66 ? 50.058 137.728 32.957 1.00 54.83 157 ASP B O 1
ATOM 3719 N N . GLU B 1 67 ? 49.523 139.372 34.403 1.00 57.67 158 GLU B N 1
ATOM 3720 C CA . GLU B 1 67 ? 50.822 139.307 35.064 1.00 57.73 158 GLU B CA 1
ATOM 3721 C C . GLU B 1 67 ? 51.000 137.978 35.785 1.00 52.19 158 GLU B C 1
ATOM 3722 O O . GLU B 1 67 ? 52.075 137.369 35.727 1.00 47.68 158 GLU B O 1
ATOM 3728 N N . ALA B 1 68 ? 49.948 137.505 36.461 1.00 49.08 159 ALA B N 1
ATOM 3729 C CA . ALA B 1 68 ? 50.011 136.206 37.120 1.00 43.10 159 ALA B CA 1
ATOM 3730 C C . ALA B 1 68 ? 50.166 135.073 36.114 1.00 43.94 159 ALA B C 1
ATOM 3731 O O . ALA B 1 68 ? 50.800 134.056 36.418 1.00 48.42 159 ALA B O 1
ATOM 3733 N N . MET B 1 69 ? 49.599 135.229 34.916 1.00 39.24 160 MET B N 1
ATOM 3734 C CA . MET B 1 69 ? 49.769 134.212 33.884 1.00 39.92 160 MET B CA 1
ATOM 3735 C C . MET B 1 69 ? 51.206 134.176 33.377 1.00 44.41 160 MET B C 1
ATOM 3736 O O . MET B 1 69 ? 51.764 133.094 33.148 1.00 38.85 160 MET B O 1
ATOM 3741 N N . VAL B 1 70 ? 51.818 135.351 33.198 1.00 43.32 161 VAL B N 1
ATOM 3742 C CA . VAL B 1 70 ? 53.212 135.415 32.765 1.00 44.46 161 VAL B CA 1
ATOM 3743 C C . VAL B 1 70 ? 54.123 134.793 33.812 1.00 43.44 161 VAL B C 1
ATOM 3744 O O . VAL B 1 70 ? 55.054 134.047 33.483 1.00 44.53 161 VAL B O 1
ATOM 3748 N N . LEU B 1 71 ? 53.868 135.083 35.090 1.00 43.17 162 LEU B N 1
ATOM 3749 C CA . LEU B 1 71 ? 54.695 134.523 36.155 1.00 39.04 162 LEU B CA 1
ATOM 3750 C C . LEU B 1 71 ? 54.606 133.001 36.180 1.00 37.38 162 LEU B C 1
ATOM 3751 O O . LEU B 1 71 ? 55.622 132.316 36.346 1.00 39.74 162 LEU B O 1
ATOM 3756 N N . PHE B 1 72 ? 53.402 132.453 35.996 1.00 32.86 163 PHE B N 1
ATOM 3757 C CA . PHE B 1 72 ? 53.240 131.002 36.013 1.00 34.60 163 PHE B CA 1
ATOM 3758 C C . PHE B 1 72 ? 53.947 130.353 34.830 1.00 42.15 163 PHE B C 1
ATOM 3759 O O . PHE B 1 72 ? 54.667 129.361 34.996 1.00 46.26 163 PHE B O 1
ATOM 3767 N N . LEU B 1 73 ? 53.757 130.897 33.623 1.00 43.01 164 LEU B N 1
ATOM 3768 C CA . LEU B 1 73 ? 54.373 130.290 32.445 1.00 40.91 164 LEU B CA 1
ATOM 3769 C C . LEU B 1 73 ? 55.891 130.399 32.480 1.00 43.89 164 LEU B C 1
ATOM 3770 O O . LEU B 1 73 ? 56.585 129.504 31.984 1.00 48.39 164 LEU B O 1
ATOM 3775 N N . ASN B 1 74 ? 56.428 131.468 33.068 1.00 44.91 165 ASN B N 1
ATOM 3776 C CA . ASN B 1 74 ? 57.873 131.565 33.224 1.00 49.19 165 ASN B CA 1
ATOM 3777 C C . ASN B 1 74 ? 58.417 130.545 34.216 1.00 51.08 165 ASN B C 1
ATOM 3778 O O . ASN B 1 74 ? 59.629 130.314 34.241 1.00 56.56 165 ASN B O 1
ATOM 3783 N N . MET B 1 75 ? 57.558 129.925 35.025 1.00 55.37 166 MET B N 1
ATOM 3784 C CA . MET B 1 75 ? 57.993 129.004 36.068 1.00 54.90 166 MET B CA 1
ATOM 3785 C C . MET B 1 75 ? 57.675 127.543 35.757 1.00 54.79 166 MET B C 1
ATOM 3786 O O . MET B 1 75 ? 57.889 126.679 36.613 1.00 65.36 166 MET B O 1
ATOM 3791 N N . VAL B 1 76 ? 57.179 127.247 34.566 1.00 48.79 167 VAL B N 1
ATOM 3792 C CA . VAL B 1 76 ? 57.011 125.874 34.103 1.00 50.47 167 VAL B CA 1
ATOM 3793 C C . VAL B 1 76 ? 58.276 125.467 33.358 1.00 49.56 167 VAL B C 1
ATOM 3794 O O . VAL B 1 76 ? 58.853 126.267 32.614 1.00 55.86 167 VAL B O 1
ATOM 3798 N N . ALA B 1 77 ? 58.714 124.226 33.559 1.00 49.03 168 ALA B N 1
ATOM 3799 C CA . ALA B 1 77 ? 60.000 123.790 33.032 1.00 51.26 168 ALA B CA 1
ATOM 3800 C C . ALA B 1 77 ? 59.972 123.692 31.505 1.00 53.56 168 ALA B C 1
ATOM 3801 O O . ALA B 1 77 ? 58.932 123.399 30.907 1.00 49.48 168 ALA B O 1
ATOM 3803 N N . PRO B 1 78 ? 61.106 123.941 30.850 1.00 59.98 169 PRO B N 1
ATOM 3804 C CA . PRO B 1 78 ? 61.168 123.782 29.388 1.00 65.07 169 PRO B CA 1
ATOM 3805 C C . PRO B 1 78 ? 60.986 122.324 28.985 1.00 63.24 169 PRO B C 1
ATOM 3806 O O . PRO B 1 78 ? 61.629 121.427 29.534 1.00 62.39 169 PRO B O 1
ATOM 3810 N N . GLY B 1 79 ? 60.105 122.097 28.012 1.00 62.65 170 GLY B N 1
ATOM 3811 C CA . GLY B 1 79 ? 59.838 120.778 27.480 1.00 58.47 170 GLY B CA 1
ATOM 3812 C C . GLY B 1 79 ? 58.448 120.250 27.768 1.00 58.26 170 GLY B C 1
ATOM 3813 O O . GLY B 1 79 ? 58.031 119.270 27.136 1.00 62.71 170 GLY B O 1
ATOM 3814 N N . ARG B 1 80 ? 57.722 120.865 28.700 1.00 53.20 171 ARG B N 1
ATOM 3815 C CA . ARG B 1 80 ? 56.392 120.398 29.055 1.00 50.40 171 ARG B CA 1
ATOM 3816 C C . ARG B 1 80 ? 55.383 120.747 27.962 1.00 52.00 171 ARG B C 1
ATOM 3817 O O . ARG B 1 80 ? 55.601 121.634 27.131 1.00 52.55 171 ARG B O 1
ATOM 3825 N N . VAL B 1 81 ? 54.259 120.034 27.978 1.00 48.33 172 VAL B N 1
ATOM 3826 C CA . VAL B 1 81 ? 53.147 120.300 27.073 1.00 46.51 172 VAL B CA 1
ATOM 3827 C C . VAL B 1 81 ? 52.209 121.300 27.730 1.00 50.33 172 VAL B C 1
ATOM 3828 O O . VAL B 1 81 ? 51.772 121.098 28.869 1.00 55.83 172 VAL B O 1
ATOM 3832 N N . LEU B 1 82 ? 51.893 122.378 27.018 1.00 52.39 173 LEU B N 1
ATOM 3833 C CA . LEU B 1 82 ? 50.978 123.403 27.504 1.00 51.62 173 LEU B CA 1
ATOM 3834 C C . LEU B 1 82 ? 49.705 123.407 26.672 1.00 50.12 173 LEU B C 1
ATOM 3835 O O . LEU B 1 82 ? 49.758 123.309 25.443 1.00 52.70 173 LEU B O 1
ATOM 3840 N N . ILE B 1 83 ? 48.563 123.513 27.351 1.00 50.32 174 ILE B N 1
ATOM 3841 C CA . ILE B 1 83 ? 47.246 123.526 26.721 1.00 50.79 174 ILE B CA 1
ATOM 3842 C C . ILE B 1 83 ? 46.501 124.755 27.224 1.00 52.78 174 ILE B C 1
ATOM 3843 O O . ILE B 1 83 ? 46.344 124.928 28.439 1.00 50.81 174 ILE B O 1
ATOM 3848 N N . CYS B 1 84 ? 46.037 125.600 26.299 1.00 53.02 175 CYS B N 1
ATOM 3849 C CA . CYS B 1 84 ? 45.300 126.815 26.634 1.00 51.67 175 CYS B CA 1
ATOM 3850 C C . CYS B 1 84 ? 43.930 126.809 25.969 1.00 52.03 175 CYS B C 1
ATOM 3851 O O . CYS B 1 84 ? 43.790 126.388 24.815 1.00 52.25 175 CYS B O 1
ATOM 3854 N N . THR B 1 85 ? 42.922 127.296 26.694 1.00 49.20 176 THR B N 1
ATOM 3855 C CA . THR B 1 85 ? 41.576 127.411 26.150 1.00 52.98 176 THR B CA 1
ATOM 3856 C C . THR B 1 85 ? 40.840 128.548 26.851 1.00 52.61 176 THR B C 1
ATOM 3857 O O . THR B 1 85 ? 41.013 128.765 28.055 1.00 49.36 176 THR B O 1
ATOM 3861 N N . VAL B 1 86 ? 40.026 129.276 26.085 1.00 48.97 177 VAL B N 1
ATOM 3862 C CA . VAL B 1 86 ? 39.344 130.476 26.561 1.00 46.45 177 VAL B CA 1
ATOM 3863 C C . VAL B 1 86 ? 37.881 130.161 26.838 1.00 51.43 177 VAL B C 1
ATOM 3864 O O . VAL B 1 86 ? 37.220 129.464 26.056 1.00 50.66 177 VAL B O 1
ATOM 3868 N N . LYS B 1 87 ? 37.371 130.683 27.951 1.00 50.33 178 LYS B N 1
ATOM 3869 C CA . LYS B 1 87 ? 35.953 130.630 28.279 1.00 49.13 178 LYS B CA 1
ATOM 3870 C C . LYS B 1 87 ? 35.421 132.054 28.379 1.00 55.02 178 LYS B C 1
ATOM 3871 O O . LYS B 1 87 ? 35.944 132.859 29.160 1.00 57.31 178 LYS B O 1
ATOM 3877 N N . ASP B 1 88 ? 34.395 132.359 27.581 1.00 56.00 179 ASP B N 1
ATOM 3878 C CA . ASP B 1 88 ? 33.700 133.645 27.611 1.00 57.45 179 ASP B CA 1
ATOM 3879 C C . ASP B 1 88 ? 34.572 134.782 27.074 1.00 58.22 179 ASP B C 1
ATOM 3880 O O . ASP B 1 88 ? 34.361 135.240 25.946 1.00 62.27 179 ASP B O 1
ATOM 3885 N N . GLU B 1 89 ? 35.542 135.253 27.857 1.00 46.48 180 GLU B N 1
ATOM 3886 C CA . GLU B 1 89 ? 36.324 136.416 27.454 1.00 45.22 180 GLU B CA 1
ATOM 3887 C C . GLU B 1 89 ? 37.712 136.347 28.075 1.00 46.53 180 GLU B C 1
ATOM 3888 O O . GLU B 1 89 ? 37.843 136.193 29.293 1.00 52.91 180 GLU B O 1
ATOM 3894 N N . GLY B 1 90 ? 38.740 136.482 27.240 1.00 38.45 181 GLY B N 1
ATOM 3895 C CA . GLY B 1 90 ? 40.103 136.375 27.722 1.00 38.85 181 GLY B CA 1
ATOM 3896 C C . GLY B 1 90 ? 41.065 137.447 27.244 1.00 41.81 181 GLY B C 1
ATOM 3897 O O . GLY B 1 90 ? 42.277 137.311 27.436 1.00 50.71 181 GLY B O 1
ATOM 3898 N N . SER B 1 91 ? 40.559 138.525 26.643 1.00 36.68 182 SER B N 1
ATOM 3899 C CA . SER B 1 91 ? 41.426 139.525 26.041 1.00 41.33 182 SER B CA 1
ATOM 3900 C C . SER B 1 91 ? 41.312 140.919 26.644 1.00 44.28 182 SER B C 1
ATOM 3901 O O . SER B 1 91 ? 42.179 141.756 26.361 1.00 46.61 182 SER B O 1
ATOM 3904 N N . PHE B 1 92 ? 40.290 141.193 27.463 1.00 42.72 183 PHE B N 1
ATOM 3905 C CA . PHE B 1 92 ? 40.002 142.569 27.867 1.00 50.51 183 PHE B CA 1
ATOM 3906 C C . PHE B 1 92 ? 41.226 143.242 28.480 1.00 50.81 183 PHE B C 1
ATOM 3907 O O . PHE B 1 92 ? 41.586 144.362 28.098 1.00 57.42 183 PHE B O 1
ATOM 3915 N N . HIS B 1 93 ? 41.884 142.575 29.424 1.00 50.43 184 HIS B N 1
ATOM 3916 C CA . HIS B 1 93 ? 43.078 143.114 30.066 1.00 53.95 184 HIS B CA 1
ATOM 3917 C C . HIS B 1 93 ? 44.288 142.220 29.822 1.00 56.10 184 HIS B C 1
ATOM 3918 O O . HIS B 1 93 ? 45.115 141.996 30.708 1.00 54.28 184 HIS B O 1
ATOM 3925 N N . LEU B 1 94 ? 44.404 141.707 28.601 1.00 57.22 185 LEU B N 1
ATOM 3926 C CA . LEU B 1 94 ? 45.571 140.942 28.177 1.00 50.70 185 LEU B CA 1
ATOM 3927 C C . LEU B 1 94 ? 46.550 141.911 27.521 1.00 49.40 185 LEU B C 1
ATOM 3928 O O . LEU B 1 94 ? 46.329 142.356 26.390 1.00 45.32 185 LEU B O 1
ATOM 3933 N N . LYS B 1 95 ? 47.625 142.243 28.234 1.00 53.43 186 LYS B N 1
ATOM 3934 C CA . LYS B 1 95 ? 48.542 143.295 27.822 1.00 56.63 186 LYS B CA 1
ATOM 3935 C C . LYS B 1 95 ? 49.647 142.747 26.914 1.00 56.45 186 LYS B C 1
ATOM 3936 O O . LYS B 1 95 ? 49.704 141.557 26.596 1.00 51.40 186 LYS B O 1
ATOM 3942 N N . ASP B 1 96 ? 50.556 143.639 26.508 1.00 67.26 187 ASP B N 1
ATOM 3943 C CA . ASP B 1 96 ? 51.503 143.317 25.443 1.00 76.20 187 ASP B CA 1
ATOM 3944 C C . ASP B 1 96 ? 52.574 142.333 25.901 1.00 66.45 187 ASP B C 1
ATOM 3945 O O . ASP B 1 96 ? 53.013 141.484 25.117 1.00 63.93 187 ASP B O 1
ATOM 3950 N N . THR B 1 97 ? 53.024 142.438 27.154 1.00 61.07 188 THR B N 1
ATOM 3951 C CA . THR B 1 97 ? 54.043 141.512 27.640 1.00 55.75 188 THR B CA 1
ATOM 3952 C C . THR B 1 97 ? 53.534 140.074 27.627 1.00 47.21 188 THR B C 1
ATOM 3953 O O . THR B 1 97 ? 54.261 139.153 27.238 1.00 46.43 188 THR B O 1
ATOM 3957 N N . ALA B 1 98 ? 52.279 139.863 28.032 1.00 45.57 189 ALA B N 1
ATOM 3958 C CA . ALA B 1 98 ? 51.703 138.522 27.981 1.00 43.40 189 ALA B CA 1
ATOM 3959 C C . ALA B 1 98 ? 51.525 138.048 26.542 1.00 51.07 189 ALA B C 1
ATOM 3960 O O . ALA B 1 98 ? 51.793 136.880 26.229 1.00 48.79 189 ALA B O 1
ATOM 3962 N N . LYS B 1 99 ? 51.066 138.937 25.654 1.00 52.62 190 LYS B N 1
ATOM 3963 C CA . LYS B 1 99 ? 50.910 138.568 24.250 1.00 49.32 190 LYS B CA 1
ATOM 3964 C C . LYS B 1 99 ? 52.247 138.178 23.635 1.00 48.97 190 LYS B C 1
ATOM 3965 O O . LYS B 1 99 ? 52.322 137.240 22.832 1.00 46.61 190 LYS B O 1
ATOM 3971 N N . ALA B 1 100 ? 53.316 138.895 23.998 1.00 51.30 191 ALA B N 1
ATOM 3972 C CA . ALA B 1 100 ? 54.642 138.559 23.494 1.00 49.91 191 ALA B CA 1
ATOM 3973 C C . ALA B 1 100 ? 55.088 137.187 23.982 1.00 49.86 191 ALA B C 1
ATOM 3974 O O . ALA B 1 100 ? 55.740 136.439 23.244 1.00 54.79 191 ALA B O 1
ATOM 3976 N N . LEU B 1 101 ? 54.748 136.837 25.224 1.00 44.16 192 LEU B N 1
ATOM 3977 C CA . LEU B 1 101 ? 55.102 135.517 25.732 1.00 46.65 192 LEU B CA 1
ATOM 3978 C C . LEU B 1 101 ? 54.366 134.420 24.971 1.00 54.34 192 LEU B C 1
ATOM 3979 O O . LEU B 1 101 ? 54.960 133.392 24.626 1.00 59.87 192 LEU B O 1
ATOM 3984 N N . LEU B 1 102 ? 53.073 134.620 24.699 1.00 50.28 193 LEU B N 1
ATOM 3985 C CA . LEU B 1 102 ? 52.340 133.658 23.882 1.00 51.88 193 LEU B CA 1
ATOM 3986 C C . LEU B 1 102 ? 52.965 133.524 22.498 1.00 53.46 193 LEU B C 1
ATOM 3987 O O . LEU B 1 102 ? 53.024 132.422 21.937 1.00 50.07 193 LEU B O 1
ATOM 3992 N N . ARG B 1 103 ? 53.448 134.635 21.933 1.00 52.71 194 ARG B N 1
ATOM 3993 C CA . ARG B 1 103 ? 54.080 134.575 20.619 1.00 60.06 194 ARG B CA 1
ATOM 3994 C C . ARG B 1 103 ? 55.390 133.800 20.670 1.00 64.54 194 ARG B C 1
ATOM 3995 O O . ARG B 1 103 ? 55.708 133.052 19.738 1.00 72.30 194 ARG B O 1
ATOM 4003 N N . SER B 1 104 ? 56.168 133.965 21.745 1.00 63.08 195 SER B N 1
ATOM 4004 C CA . SER B 1 104 ? 57.417 133.221 21.870 1.00 67.61 195 SER B CA 1
ATOM 4005 C C . SER B 1 104 ? 57.177 131.741 22.131 1.00 64.11 195 SER B C 1
ATOM 4006 O O . SER B 1 104 ? 58.059 130.925 21.842 1.00 64.67 195 SER B O 1
ATOM 4009 N N . LEU B 1 105 ? 56.012 131.380 22.667 1.00 56.74 196 LEU B N 1
ATOM 4010 C CA . LEU B 1 105 ? 55.597 129.989 22.781 1.00 60.32 196 LEU B CA 1
ATOM 4011 C C . LEU B 1 105 ? 55.064 129.425 21.467 1.00 68.89 196 LEU B C 1
ATOM 4012 O O . LEU B 1 105 ? 54.574 128.291 21.451 1.00 79.83 196 LEU B O 1
ATOM 4017 N N . GLY B 1 106 ? 55.141 130.191 20.377 1.00 67.94 197 GLY B N 1
ATOM 4018 C CA . GLY B 1 106 ? 54.728 129.732 19.068 1.00 63.63 197 GLY B CA 1
ATOM 4019 C C . GLY B 1 106 ? 53.280 129.983 18.708 1.00 66.20 197 GLY B C 1
ATOM 4020 O O . GLY B 1 106 ? 52.858 129.587 17.615 1.00 71.11 197 GLY B O 1
ATOM 4021 N N . SER B 1 107 ? 52.505 130.626 19.581 1.00 64.81 198 SER B N 1
ATOM 4022 C CA . SER B 1 107 ? 51.089 130.842 19.312 1.00 63.34 198 SER B CA 1
ATOM 4023 C C . SER B 1 107 ? 50.892 131.944 18.277 1.00 64.82 198 SER B C 1
ATOM 4024 O O . SER B 1 107 ? 51.483 133.023 18.379 1.00 63.86 198 SER B O 1
ATOM 4027 N N . GLN B 1 108 ? 50.049 131.671 17.280 1.00 68.28 199 GLN B N 1
ATOM 4028 C CA . GLN B 1 108 ? 49.764 132.637 16.226 1.00 72.72 199 GLN B CA 1
ATOM 4029 C C . GLN B 1 108 ? 48.508 133.454 16.498 1.00 71.30 199 GLN B C 1
ATOM 4030 O O . GLN B 1 108 ? 48.423 134.609 16.066 1.00 71.67 199 GLN B O 1
ATOM 4036 N N . ALA B 1 109 ? 47.533 132.880 17.201 1.00 68.48 200 ALA B N 1
ATOM 4037 C CA . ALA B 1 109 ? 46.285 133.562 17.511 1.00 61.05 200 ALA B CA 1
ATOM 4038 C C . ALA B 1 109 ? 46.298 134.247 18.867 1.00 61.13 200 ALA B C 1
ATOM 4039 O O . ALA B 1 109 ? 45.573 135.230 19.058 1.00 63.52 200 ALA B O 1
ATOM 4041 N N . GLY B 1 110 ? 47.102 133.748 19.804 1.00 58.70 201 GLY B N 1
ATOM 4042 C CA . GLY B 1 110 ? 47.211 134.309 21.132 1.00 54.29 201 GLY B CA 1
ATOM 4043 C C . GLY B 1 110 ? 47.515 135.796 21.168 1.00 57.10 201 GLY B C 1
ATOM 4044 O O . GLY B 1 110 ? 46.770 136.582 21.762 1.00 61.31 201 GLY B O 1
ATOM 4045 N N . PRO B 1 111 ? 48.621 136.220 20.545 1.00 56.01 202 PRO B N 1
ATOM 4046 C CA . PRO B 1 111 ? 48.975 137.648 20.572 1.00 61.03 202 PRO B CA 1
ATOM 4047 C C . PRO B 1 111 ? 48.023 138.552 19.795 1.00 64.71 202 PRO B C 1
ATOM 4048 O O . PRO B 1 111 ? 48.199 139.776 19.828 1.00 71.50 202 PRO B O 1
ATOM 4052 N N . ALA B 1 112 ? 47.024 138.007 19.101 1.00 57.20 203 ALA B N 1
ATOM 4053 C CA . ALA B 1 112 ? 46.030 138.820 18.408 1.00 59.48 203 ALA B CA 1
ATOM 4054 C C . ALA B 1 112 ? 44.624 138.594 18.959 1.00 61.94 203 ALA B C 1
ATOM 4055 O O . ALA B 1 112 ? 43.638 138.934 18.295 1.00 59.31 203 ALA B O 1
ATOM 4057 N N . LEU B 1 113 ? 44.518 138.036 20.165 1.00 58.91 204 LEU B N 1
ATOM 4058 C CA . LEU B 1 113 ? 43.222 137.695 20.738 1.00 55.90 204 LEU B CA 1
ATOM 4059 C C . LEU B 1 113 ? 42.362 138.941 20.925 1.00 58.96 204 LEU B C 1
ATOM 4060 O O . LEU B 1 113 ? 42.824 139.961 21.447 1.00 58.52 204 LEU B O 1
ATOM 4065 N N . GLY B 1 114 ? 41.102 138.850 20.499 1.00 55.44 205 GLY B N 1
ATOM 4066 C CA . GLY B 1 114 ? 40.172 139.952 20.560 1.00 45.71 205 GLY B CA 1
ATOM 4067 C C . GLY B 1 114 ? 39.046 139.717 21.554 1.00 40.86 205 GLY B C 1
ATOM 4068 O O . GLY B 1 114 ? 38.946 138.680 22.206 1.00 40.42 205 GLY B O 1
ATOM 4069 N N . TRP B 1 115 ? 38.189 140.730 21.654 1.00 41.83 206 TRP B N 1
ATOM 4070 C CA . TRP B 1 115 ? 37.065 140.701 22.581 1.00 44.05 206 TRP B CA 1
ATOM 4071 C C . TRP B 1 115 ? 36.139 139.532 22.264 1.00 48.46 206 TRP B C 1
ATOM 4072 O O . TRP B 1 115 ? 35.542 139.476 21.185 1.00 52.09 206 TRP B O 1
ATOM 4083 N N . ARG B 1 116 ? 36.055 138.587 23.205 1.00 48.08 207 ARG B N 1
ATOM 4084 C CA . ARG B 1 116 ? 35.145 137.438 23.172 1.00 48.64 207 ARG B CA 1
ATOM 4085 C C . ARG B 1 116 ? 35.482 136.436 22.075 1.00 46.26 207 ARG B C 1
ATOM 4086 O O . ARG B 1 116 ? 34.621 135.651 21.665 1.00 49.28 207 ARG B O 1
ATOM 4094 N N . ASP B 1 117 ? 36.716 136.435 21.587 1.00 44.28 208 ASP B N 1
ATOM 4095 C CA . ASP B 1 117 ? 37.121 135.369 20.692 1.00 51.27 208 ASP B CA 1
ATOM 4096 C C . ASP B 1 117 ? 37.247 134.054 21.455 1.00 50.93 208 ASP B C 1
ATOM 4097 O O . ASP B 1 117 ? 37.462 134.022 22.670 1.00 56.16 208 ASP B O 1
ATOM 4102 N N . THR B 1 118 ? 37.095 132.958 20.724 1.00 46.37 209 THR B N 1
ATOM 4103 C CA . THR B 1 118 ? 37.392 131.634 21.245 1.00 46.65 209 THR B CA 1
ATOM 4104 C C . THR B 1 118 ? 38.760 131.206 20.734 1.00 47.75 209 THR B C 1
ATOM 4105 O O . THR B 1 118 ? 39.138 131.526 19.603 1.00 45.34 209 THR B O 1
ATOM 4109 N N . TRP B 1 119 ? 39.507 130.497 21.576 1.00 47.29 210 TRP B N 1
ATOM 4110 C CA . TRP B 1 119 ? 40.883 130.160 21.247 1.00 47.47 210 TRP B CA 1
ATOM 4111 C C . TRP B 1 119 ? 41.270 128.864 21.940 1.00 50.75 210 TRP B C 1
ATOM 4112 O O . TRP B 1 119 ? 40.963 128.665 23.119 1.00 49.44 210 TRP B O 1
ATOM 4123 N N . ALA B 1 120 ? 41.941 127.986 21.194 1.00 53.43 211 ALA B N 1
ATOM 4124 C CA . ALA B 1 120 ? 42.492 126.745 21.717 1.00 51.37 211 ALA B CA 1
ATOM 4125 C C . ALA B 1 120 ? 43.917 126.577 21.206 1.00 51.39 211 ALA B C 1
ATOM 4126 O O . ALA B 1 120 ? 44.239 126.971 20.080 1.00 49.76 211 ALA B O 1
ATOM 4128 N N . PHE B 1 121 ? 44.770 125.989 22.043 1.00 49.78 212 PHE B N 1
ATOM 4129 C CA . PHE B 1 121 ? 46.193 125.918 21.742 1.00 50.59 212 PHE B CA 1
ATOM 4130 C C . PHE B 1 121 ? 46.817 124.713 22.432 1.00 56.37 212 PHE B C 1
ATOM 4131 O O . PHE B 1 121 ? 46.549 124.453 23.609 1.00 64.04 212 PHE B O 1
ATOM 4139 N N . VAL B 1 122 ? 47.652 123.985 21.693 1.00 51.83 213 VAL B N 1
ATOM 4140 C CA . VAL B 1 122 ? 48.461 122.899 22.238 1.00 52.59 213 VAL B CA 1
ATOM 4141 C C . VAL B 1 122 ? 49.876 123.049 21.693 1.00 55.31 213 VAL B C 1
ATOM 4142 O O . VAL B 1 122 ? 50.075 123.066 20.471 1.00 58.12 213 VAL B O 1
ATOM 4146 N N . GLY B 1 123 ? 50.853 123.155 22.592 1.00 54.20 214 GLY B N 1
ATOM 4147 C CA . GLY B 1 123 ? 52.238 123.283 22.180 1.00 55.11 214 GLY B CA 1
ATOM 4148 C C . GLY B 1 123 ? 53.186 122.941 23.304 1.00 57.55 214 GLY B C 1
ATOM 4149 O O . GLY B 1 123 ? 52.814 122.938 24.482 1.00 65.15 214 GLY B O 1
ATOM 4150 N N . ARG B 1 124 ? 54.427 122.655 22.927 1.00 62.93 215 ARG B N 1
ATOM 4151 C CA . ARG B 1 124 ? 55.479 122.313 23.875 1.00 68.56 215 ARG B CA 1
ATOM 4152 C C . ARG B 1 124 ? 56.332 123.543 24.157 1.00 67.99 215 ARG B C 1
ATOM 4153 O O . ARG B 1 124 ? 56.792 124.211 23.224 1.00 67.37 215 ARG B O 1
ATOM 4161 N N . LYS B 1 125 ? 56.542 123.839 25.440 1.00 68.89 216 LYS B N 1
ATOM 4162 C CA . LYS B 1 125 ? 57.364 124.983 25.816 1.00 68.99 216 LYS B CA 1
ATOM 4163 C C . LYS B 1 125 ? 58.794 124.780 25.341 1.00 77.69 216 LYS B C 1
ATOM 4164 O O . LYS B 1 125 ? 59.480 123.853 25.784 1.00 80.28 216 LYS B O 1
ATOM 4170 N N . GLY B 1 126 ? 59.245 125.655 24.442 1.00 82.27 217 GLY B N 1
ATOM 4171 C CA . GLY B 1 126 ? 60.558 125.542 23.850 1.00 85.59 217 GLY B CA 1
ATOM 4172 C C . GLY B 1 126 ? 60.618 124.692 22.600 1.00 96.21 217 GLY B C 1
ATOM 4173 O O . GLY B 1 126 ? 61.651 124.692 21.919 1.00 100.03 217 GLY B O 1
ATOM 4174 N N . GLY B 1 127 ? 59.548 123.973 22.275 1.00 100.57 218 GLY B N 1
ATOM 4175 C CA . GLY B 1 127 ? 59.523 123.132 21.104 1.00 104.78 218 GLY B CA 1
ATOM 4176 C C . GLY B 1 127 ? 58.523 123.607 20.071 1.00 108.86 218 GLY B C 1
ATOM 4177 O O . GLY B 1 127 ? 58.317 124.810 19.875 1.00 123.96 218 GLY B O 1
ATOM 4178 N N . PRO B 1 128 ? 57.876 122.662 19.387 1.00 97.13 219 PRO B N 1
ATOM 4179 C CA . PRO B 1 128 ? 56.963 123.034 18.301 1.00 88.93 219 PRO B CA 1
ATOM 4180 C C . PRO B 1 128 ? 55.546 123.288 18.785 1.00 78.02 219 PRO B C 1
ATOM 4181 O O . PRO B 1 128 ? 55.247 123.155 19.975 1.00 77.06 219 PRO B O 1
ATOM 4185 N N . VAL B 1 129 ? 54.671 123.656 17.859 1.00 71.36 220 VAL B N 1
ATOM 4186 C CA . VAL B 1 129 ? 53.242 123.779 18.115 1.00 66.94 220 VAL B CA 1
ATOM 4187 C C . VAL B 1 129 ? 52.557 122.551 17.538 1.00 66.97 220 VAL B C 1
ATOM 4188 O O . VAL B 1 129 ? 52.880 122.114 16.427 1.00 78.27 220 VAL B O 1
ATOM 4192 N N . PHE B 1 130 ? 51.616 121.982 18.291 1.00 63.76 221 PHE B N 1
ATOM 4193 C CA . PHE B 1 130 ? 50.900 120.802 17.825 1.00 66.90 221 PHE B CA 1
ATOM 4194 C C . PHE B 1 130 ? 49.508 121.113 17.289 1.00 73.83 221 PHE B C 1
ATOM 4195 O O . PHE B 1 130 ? 48.966 120.308 16.523 1.00 78.88 221 PHE B O 1
ATOM 4203 N N . GLY B 1 131 ? 48.926 122.252 17.655 1.00 65.12 222 GLY B N 1
ATOM 4204 C CA . GLY B 1 131 ? 47.625 122.625 17.137 1.00 62.78 222 GLY B CA 1
ATOM 4205 C C . GLY B 1 131 ? 47.123 123.942 17.688 1.00 66.47 222 GLY B C 1
ATOM 4206 O O . GLY B 1 131 ? 47.484 124.330 18.804 1.00 72.62 222 GLY B O 1
ATOM 4207 N N . GLU B 1 132 ? 46.286 124.638 16.920 1.00 65.23 223 GLU B N 1
ATOM 4208 C CA . GLU B 1 132 ? 45.736 125.913 17.363 1.00 63.18 223 GLU B CA 1
ATOM 4209 C C . GLU B 1 132 ? 44.498 126.235 16.539 1.00 64.57 223 GLU B C 1
ATOM 4210 O O . GLU B 1 132 ? 44.556 126.224 15.307 1.00 66.46 223 GLU B O 1
ATOM 4216 N N . LYS B 1 133 ? 43.387 126.519 17.218 1.00 63.23 224 LYS B N 1
ATOM 4217 C CA . LYS B 1 133 ? 42.151 126.932 16.571 1.00 62.00 224 LYS B CA 1
ATOM 4218 C C . LYS B 1 133 ? 41.665 128.246 17.167 1.00 62.94 224 LYS B C 1
ATOM 4219 O O . LYS B 1 133 ? 42.037 128.626 18.281 1.00 62.83 224 LYS B O 1
ATOM 4225 N N . HIS B 1 134 ? 40.807 128.932 16.413 1.00 61.11 225 HIS B N 1
ATOM 4226 C CA . HIS B 1 134 ? 40.613 130.362 16.617 1.00 62.19 225 HIS B CA 1
ATOM 4227 C C . HIS B 1 134 ? 39.352 130.821 15.897 1.00 64.81 225 HIS B C 1
ATOM 4228 O O . HIS B 1 134 ? 39.141 130.474 14.730 1.00 67.52 225 HIS B O 1
ATOM 4235 N N . SER B 1 135 ? 38.524 131.606 16.586 1.00 59.43 226 SER B N 1
ATOM 4236 C CA . SER B 1 135 ? 37.312 132.163 15.996 1.00 59.82 226 SER B CA 1
ATOM 4237 C C . SER B 1 135 ? 37.097 133.571 16.527 1.00 62.13 226 SER B C 1
ATOM 4238 O O . SER B 1 135 ? 37.093 133.779 17.744 1.00 59.48 226 SER B O 1
ATOM 4241 N N . LYS B 1 136 ? 36.914 134.527 15.617 1.00 64.51 227 LYS B N 1
ATOM 4242 C CA . LYS B 1 136 ? 36.710 135.923 15.980 1.00 70.53 227 LYS B CA 1
ATOM 4243 C C . LYS B 1 136 ? 35.241 136.296 15.825 1.00 69.20 227 LYS B C 1
ATOM 4244 O O . LYS B 1 136 ? 34.594 135.918 14.846 1.00 75.74 227 LYS B O 1
ATOM 4250 N N . SER B 1 137 ? 34.719 137.039 16.800 1.00 73.81 228 SER B N 1
ATOM 4251 C CA . SER B 1 137 ? 33.310 137.412 16.793 1.00 77.61 228 SER B CA 1
ATOM 4252 C C . SER B 1 137 ? 33.052 138.527 15.778 1.00 73.24 228 SER B C 1
ATOM 4253 O O . SER B 1 137 ? 33.809 139.500 15.714 1.00 72.44 228 SER B O 1
ATOM 4256 N N . PRO B 1 138 ? 31.994 138.402 14.974 1.00 71.84 229 PRO B N 1
ATOM 4257 C CA . PRO B 1 138 ? 31.689 139.447 13.981 1.00 67.82 229 PRO B CA 1
ATOM 4258 C C . PRO B 1 138 ? 31.405 140.813 14.587 1.00 64.48 229 PRO B C 1
ATOM 4259 O O . PRO B 1 138 ? 31.625 141.832 13.920 1.00 64.15 229 PRO B O 1
ATOM 4263 N N . ALA B 1 139 ? 30.908 140.869 15.821 1.00 61.15 230 ALA B N 1
ATOM 4264 C CA . ALA B 1 139 ? 30.589 142.138 16.459 1.00 56.90 230 ALA B CA 1
ATOM 4265 C C . ALA B 1 139 ? 30.719 141.981 17.966 1.00 49.13 230 ALA B C 1
ATOM 4266 O O . ALA B 1 139 ? 30.649 140.869 18.500 1.00 57.46 230 ALA B O 1
ATOM 4268 N N . LEU B 1 140 ? 30.908 143.116 18.651 1.00 52.09 231 LEU B N 1
ATOM 4269 C CA . LEU B 1 140 ? 31.177 143.083 20.090 1.00 58.46 231 LEU B CA 1
ATOM 4270 C C . LEU B 1 140 ? 30.003 142.528 20.886 1.00 63.64 231 LEU B C 1
ATOM 4271 O O . LEU B 1 140 ? 30.207 141.862 21.906 1.00 73.52 231 LEU B O 1
ATOM 4276 N N . SER B 1 141 ? 28.782 142.792 20.450 1.00 62.74 232 SER B N 1
ATOM 4277 C CA . SER B 1 141 ? 27.604 142.288 21.145 1.00 55.47 232 SER B CA 1
ATOM 4278 C C . SER B 1 141 ? 27.437 140.766 21.034 1.00 53.54 232 SER B C 1
ATOM 4279 O O . SER B 1 141 ? 26.404 140.263 21.514 1.00 52.79 232 SER B O 1
ATOM 4282 N N . SER B 1 142 ? 28.380 140.025 20.447 1.00 48.75 233 SER B N 1
ATOM 4283 C CA . SER B 1 142 ? 28.257 138.582 20.305 1.00 55.61 233 SER B CA 1
ATOM 4284 C C . SER B 1 142 ? 29.610 137.925 20.541 1.00 57.42 233 SER B C 1
ATOM 4285 O O . SER B 1 142 ? 30.648 138.589 20.616 1.00 55.98 233 SER B O 1
ATOM 4288 N N . TRP B 1 143 ? 29.582 136.599 20.656 1.00 60.11 234 TRP B N 1
ATOM 4289 C CA . TRP B 1 143 ? 30.751 135.776 20.930 1.00 58.00 234 TRP B CA 1
ATOM 4290 C C . TRP B 1 143 ? 31.232 135.078 19.665 1.00 67.81 234 TRP B C 1
ATOM 4291 O O . TRP B 1 143 ? 30.470 134.847 18.724 1.00 72.27 234 TRP B O 1
ATOM 4302 N N . GLY B 1 144 ? 32.515 134.727 19.663 1.00 68.76 235 GLY B N 1
ATOM 4303 C CA . GLY B 1 144 ? 33.045 133.905 18.595 1.00 63.92 235 GLY B CA 1
ATOM 4304 C C . GLY B 1 144 ? 32.488 132.496 18.648 1.00 65.97 235 GLY B C 1
ATOM 4305 O O . GLY B 1 144 ? 32.127 131.981 19.706 1.00 71.09 235 GLY B O 1
ATOM 4306 N N . ASP B 1 145 ? 32.409 131.869 17.476 1.00 68.51 236 ASP B N 1
ATOM 4307 C CA . ASP B 1 145 ? 31.898 130.511 17.383 1.00 72.15 236 ASP B CA 1
ATOM 4308 C C . ASP B 1 145 ? 32.770 129.556 18.198 1.00 70.58 236 ASP B C 1
ATOM 4309 O O . ASP B 1 145 ? 33.987 129.744 18.294 1.00 74.96 236 ASP B O 1
ATOM 4314 N N . PRO B 1 146 ? 32.173 128.528 18.802 1.00 65.61 237 PRO B N 1
ATOM 4315 C CA . PRO B 1 146 ? 32.976 127.531 19.521 1.00 60.63 237 PRO B CA 1
ATOM 4316 C C . PRO B 1 146 ? 33.965 126.842 18.592 1.00 67.28 237 PRO B C 1
ATOM 4317 O O . PRO B 1 146 ? 33.738 126.718 17.386 1.00 75.15 237 PRO B O 1
ATOM 4321 N N . VAL B 1 147 ? 35.079 126.397 19.167 1.00 65.41 238 VAL B N 1
ATOM 4322 C CA . VAL B 1 147 ? 36.118 125.696 18.423 1.00 66.46 238 VAL B CA 1
ATOM 4323 C C . VAL B 1 147 ? 36.455 124.400 19.146 1.00 66.05 238 VAL B C 1
ATOM 4324 O O . VAL B 1 147 ? 36.436 124.338 20.380 1.00 65.50 238 VAL B O 1
ATOM 4328 N N . LEU B 1 148 ? 36.750 123.360 18.369 1.00 66.07 239 LEU B N 1
ATOM 4329 C CA . LEU B 1 148 ? 37.081 122.039 18.897 1.00 63.42 239 LEU B CA 1
ATOM 4330 C C . LEU B 1 148 ? 38.409 121.616 18.278 1.00 64.99 239 LEU B C 1
ATOM 4331 O O . LEU B 1 148 ? 38.451 121.167 17.130 1.00 71.95 239 LEU B O 1
ATOM 4336 N N . LEU B 1 149 ? 39.488 121.761 19.039 1.00 65.84 240 LEU B N 1
ATOM 4337 C CA . LEU B 1 149 ? 40.819 121.398 18.572 1.00 67.85 240 LEU B CA 1
ATOM 4338 C C . LEU B 1 149 ? 41.082 119.920 18.823 1.00 71.10 240 LEU B C 1
ATOM 4339 O O . LEU B 1 149 ? 40.707 119.373 19.863 1.00 79.20 240 LEU B O 1
ATOM 4344 N N . LYS B 1 150 ? 41.738 119.280 17.862 1.00 72.37 241 LYS B N 1
ATOM 4345 C CA . LYS B 1 150 ? 42.006 117.846 17.911 1.00 72.07 241 LYS B CA 1
ATOM 4346 C C . LYS B 1 150 ? 43.363 117.599 17.268 1.00 75.79 241 LYS B C 1
ATOM 4347 O O . LYS B 1 150 ? 43.505 117.747 16.051 1.00 77.47 241 LYS B O 1
ATOM 4353 N N . THR B 1 151 ? 44.358 117.219 18.068 1.00 79.46 242 THR B N 1
ATOM 4354 C CA . THR B 1 151 ? 45.697 116.989 17.548 1.00 88.66 242 THR B CA 1
ATOM 4355 C C . THR B 1 151 ? 46.365 115.842 18.297 1.00 95.43 242 THR B C 1
ATOM 4356 O O . THR B 1 151 ? 45.853 115.331 19.297 1.00 99.11 242 THR B O 1
ATOM 4360 N N . ASP B 1 152 ? 47.522 115.432 17.781 1.00 97.63 243 ASP B N 1
ATOM 4361 C CA . ASP B 1 152 ? 48.325 114.357 18.347 1.00 96.19 243 ASP B CA 1
ATOM 4362 C C . ASP B 1 152 ? 49.656 114.927 18.812 1.00 90.40 243 ASP B C 1
ATOM 4363 O O . ASP B 1 152 ? 50.328 115.635 18.056 1.00 91.51 243 ASP B O 1
ATOM 4368 N N . VAL B 1 153 ? 50.035 114.619 20.045 1.00 83.71 244 VAL B N 1
ATOM 4369 C CA . VAL B 1 153 ? 51.291 115.089 20.620 1.00 79.54 244 VAL B CA 1
ATOM 4370 C C . VAL B 1 153 ? 52.252 113.908 20.685 1.00 80.07 244 VAL B C 1
ATOM 4371 O O . VAL B 1 153 ? 51.925 112.883 21.298 1.00 78.69 244 VAL B O 1
ATOM 4375 N N . PRO B 1 154 ? 53.428 113.994 20.064 1.00 77.76 245 PRO B N 1
ATOM 4376 C CA . PRO B 1 154 ? 54.430 112.934 20.234 1.00 79.08 245 PRO B CA 1
ATOM 4377 C C . PRO B 1 154 ? 55.022 112.978 21.635 1.00 80.96 245 PRO B C 1
ATOM 4378 O O . PRO B 1 154 ? 55.362 114.047 22.148 1.00 88.74 245 PRO B O 1
ATOM 4382 N N . LEU B 1 155 ? 55.136 111.809 22.256 1.00 77.67 246 LEU B N 1
ATOM 4383 C CA . LEU B 1 155 ? 55.732 111.700 23.577 1.00 74.68 246 LEU B CA 1
ATOM 4384 C C . LEU B 1 155 ? 57.250 111.578 23.458 1.00 78.87 246 LEU B C 1
ATOM 4385 O O . LEU B 1 155 ? 57.801 111.352 22.378 1.00 83.54 246 LEU B O 1
ATOM 4390 N N . SER B 1 156 ? 57.932 111.743 24.586 1.00 75.52 247 SER B N 1
ATOM 4391 C CA . SER B 1 156 ? 59.384 111.687 24.637 1.00 77.40 247 SER B CA 1
ATOM 4392 C C . SER B 1 156 ? 59.826 110.565 25.566 1.00 80.05 247 SER B C 1
ATOM 4393 O O . SER B 1 156 ? 59.020 109.962 26.279 1.00 81.21 247 SER B O 1
ATOM 4396 N N . SER B 1 157 ? 61.127 110.285 25.545 1.00 82.55 248 SER B N 1
ATOM 4397 C CA . SER B 1 157 ? 61.686 109.273 26.426 1.00 83.65 248 SER B CA 1
ATOM 4398 C C . SER B 1 157 ? 61.682 109.768 27.868 1.00 84.81 248 SER B C 1
ATOM 4399 O O . SER B 1 157 ? 61.586 110.967 28.143 1.00 78.44 248 SER B O 1
ATOM 4402 N N . ALA B 1 158 ? 61.795 108.817 28.798 1.00 94.95 249 ALA B N 1
ATOM 4403 C CA . ALA B 1 158 ? 61.833 109.149 30.216 1.00 94.95 249 ALA B CA 1
ATOM 4404 C C . ALA B 1 158 ? 63.164 109.753 30.644 1.00 99.60 249 ALA B C 1
ATOM 4405 O O . ALA B 1 158 ? 63.216 110.418 31.684 1.00 97.34 249 ALA B O 1
ATOM 4407 N N . GLU B 1 159 ? 64.237 109.529 29.878 1.00 107.71 250 GLU B N 1
ATOM 4408 C CA . GLU B 1 159 ? 65.503 110.204 30.159 1.00 107.59 250 GLU B CA 1
ATOM 4409 C C . GLU B 1 159 ? 65.357 111.709 29.978 1.00 101.55 250 GLU B C 1
ATOM 4410 O O . GLU B 1 159 ? 65.733 112.494 30.855 1.00 92.97 250 GLU B O 1
ATOM 4412 N N . GLU B 1 160 ? 64.812 112.128 28.838 1.00 104.01 251 GLU B N 1
ATOM 4413 C CA . GLU B 1 160 ? 64.264 113.468 28.735 1.00 104.03 251 GLU B CA 1
ATOM 4414 C C . GLU B 1 160 ? 63.045 113.583 29.647 1.00 103.46 251 GLU B C 1
ATOM 4415 O O . GLU B 1 160 ? 62.585 112.600 30.233 1.00 113.95 251 GLU B O 1
ATOM 4417 N N . ALA B 1 161 ? 62.535 114.807 29.788 1.00 87.53 252 ALA B N 1
ATOM 4418 C CA . ALA B 1 161 ? 61.392 115.086 30.657 1.00 86.67 252 ALA B CA 1
ATOM 4419 C C . ALA B 1 161 ? 61.731 114.884 32.131 1.00 84.35 252 ALA B C 1
ATOM 4420 O O . ALA B 1 161 ? 60.907 115.158 33.011 1.00 78.77 252 ALA B O 1
ATOM 4422 N N . GLU B 1 162 ? 62.943 114.414 32.406 1.00 85.06 253 GLU B N 1
ATOM 4423 C CA . GLU B 1 162 ? 63.417 114.144 33.751 1.00 88.27 253 GLU B CA 1
ATOM 4424 C C . GLU B 1 162 ? 64.765 114.824 33.926 1.00 93.76 253 GLU B C 1
ATOM 4425 O O . GLU B 1 162 ? 65.344 115.357 32.977 1.00 97.04 253 GLU B O 1
ATOM 4431 N N . CYS B 1 163 ? 65.271 114.801 35.154 1.00 97.29 254 CYS B N 1
ATOM 4432 C CA . CYS B 1 163 ? 66.508 115.495 35.472 1.00 99.54 254 CYS B CA 1
ATOM 4433 C C . CYS B 1 163 ? 67.361 114.612 36.368 1.00 92.71 254 CYS B C 1
ATOM 4434 O O . CYS B 1 163 ? 66.863 113.695 37.023 1.00 91.04 254 CYS B O 1
ATOM 4437 N N . HIS B 1 164 ? 68.665 114.885 36.377 1.00 87.32 255 HIS B N 1
ATOM 4438 C CA . HIS B 1 164 ? 69.642 113.991 37.002 1.00 92.91 255 HIS B CA 1
ATOM 4439 C C . HIS B 1 164 ? 70.562 114.809 37.903 1.00 86.92 255 HIS B C 1
ATOM 4440 O O . HIS B 1 164 ? 71.685 115.148 37.523 1.00 90.45 255 HIS B O 1
ATOM 4447 N N . TRP B 1 165 ? 70.092 115.116 39.106 1.00 78.51 256 TRP B N 1
ATOM 4448 C CA . TRP B 1 165 ? 70.937 115.789 40.079 1.00 72.20 256 TRP B CA 1
ATOM 4449 C C . TRP B 1 165 ? 71.726 114.774 40.889 1.00 71.78 256 TRP B C 1
ATOM 4450 O O . TRP B 1 165 ? 71.424 113.578 40.898 1.00 71.92 256 TRP B O 1
ATOM 4461 N N . ALA B 1 166 ? 72.740 115.282 41.590 1.00 76.01 257 ALA B N 1
ATOM 4462 C CA . ALA B 1 166 ? 73.496 114.462 42.523 1.00 73.94 257 ALA B CA 1
ATOM 4463 C C . ALA B 1 166 ? 72.556 113.838 43.542 1.00 86.96 257 ALA B C 1
ATOM 4464 O O . ALA B 1 166 ? 71.530 114.419 43.910 1.00 87.15 257 ALA B O 1
ATOM 4466 N N . ASP B 1 167 ? 72.921 112.650 44.010 1.00 88.30 258 ASP B N 1
ATOM 4467 C CA . ASP B 1 167 ? 71.949 111.751 44.620 1.00 96.20 258 ASP B CA 1
ATOM 4468 C C . ASP B 1 167 ? 72.025 111.899 46.138 1.00 98.98 258 ASP B C 1
ATOM 4469 O O . ASP B 1 167 ? 72.608 111.080 46.852 1.00 98.22 258 ASP B O 1
ATOM 4474 N N . THR B 1 168 ? 71.410 112.969 46.633 1.00 98.48 259 THR B N 1
ATOM 4475 C CA . THR B 1 168 ? 71.348 113.272 48.054 1.00 93.93 259 THR B CA 1
ATOM 4476 C C . THR B 1 168 ? 69.905 113.198 48.542 1.00 95.09 259 THR B C 1
ATOM 4477 O O . THR B 1 168 ? 68.957 113.334 47.762 1.00 94.70 259 THR B O 1
ATOM 4481 N N . GLU B 1 169 ? 69.749 112.987 49.855 1.00 78.09 260 GLU B N 1
ATOM 4482 C CA . GLU B 1 169 ? 68.413 112.912 50.443 1.00 83.54 260 GLU B CA 1
ATOM 4483 C C . GLU B 1 169 ? 67.603 114.157 50.120 1.00 77.94 260 GLU B C 1
ATOM 4484 O O . GLU B 1 169 ? 66.369 114.103 50.037 1.00 71.21 260 GLU B O 1
ATOM 4490 N N . LEU B 1 170 ? 68.292 115.278 49.915 1.00 73.94 261 LEU B N 1
ATOM 4491 C CA . LEU B 1 170 ? 67.634 116.512 49.522 1.00 66.20 261 LEU B CA 1
ATOM 4492 C C . LEU B 1 170 ? 67.050 116.421 48.133 1.00 63.68 261 LEU B C 1
ATOM 4493 O O . LEU B 1 170 ? 65.901 116.820 47.909 1.00 56.60 261 LEU B O 1
ATOM 4498 N N . ASN B 1 171 ? 67.850 115.952 47.177 1.00 60.14 262 ASN B N 1
ATOM 4499 C CA . ASN B 1 171 ? 67.387 115.891 45.806 1.00 60.10 262 ASN B CA 1
ATOM 4500 C C . ASN B 1 171 ? 66.365 114.786 45.588 1.00 64.78 262 ASN B C 1
ATOM 4501 O O . ASN B 1 171 ? 65.774 114.730 44.506 1.00 70.57 262 ASN B O 1
ATOM 4506 N N . ARG B 1 172 ? 66.127 113.926 46.586 1.00 68.07 263 ARG B N 1
ATOM 4507 C CA . ARG B 1 172 ? 64.997 113.001 46.523 1.00 72.97 263 ARG B CA 1
ATOM 4508 C C . ARG B 1 172 ? 63.695 113.698 46.850 1.00 63.59 263 ARG B C 1
ATOM 4509 O O . ARG B 1 172 ? 62.686 113.506 46.162 1.00 66.07 263 ARG B O 1
ATOM 4517 N N . ARG B 1 173 ? 63.676 114.428 47.963 1.00 58.52 264 ARG B N 1
ATOM 4518 C CA . ARG B 1 173 ? 62.523 115.258 48.260 1.00 60.93 264 ARG B CA 1
ATOM 4519 C C . ARG B 1 173 ? 62.247 116.202 47.102 1.00 60.88 264 ARG B C 1
ATOM 4520 O O . ARG B 1 173 ? 61.089 116.439 46.742 1.00 74.88 264 ARG B O 1
ATOM 4528 N N . ARG B 1 174 ? 63.309 116.717 46.479 1.00 53.36 265 ARG B N 1
ATOM 4529 C CA . ARG B 1 174 ? 63.145 117.586 45.323 1.00 53.69 265 ARG B CA 1
ATOM 4530 C C . ARG B 1 174 ? 62.618 116.808 44.118 1.00 61.79 265 ARG B C 1
ATOM 4531 O O . ARG B 1 174 ? 61.736 117.294 43.400 1.00 58.67 265 ARG B O 1
ATOM 4539 N N . ARG B 1 175 ? 63.128 115.587 43.898 1.00 46.31 266 ARG B N 1
ATOM 4540 C CA . ARG B 1 175 ? 62.690 114.785 42.756 1.00 54.49 266 ARG B CA 1
ATOM 4541 C C . ARG B 1 175 ? 61.270 114.263 42.943 1.00 52.93 266 ARG B C 1
ATOM 4542 O O . ARG B 1 175 ? 60.488 114.215 41.985 1.00 53.36 266 ARG B O 1
ATOM 4550 N N . ARG B 1 176 ? 60.918 113.863 44.167 1.00 56.23 267 ARG B N 1
ATOM 4551 C CA . ARG B 1 176 ? 59.546 113.449 44.444 1.00 57.16 267 ARG B CA 1
ATOM 4552 C C . ARG B 1 176 ? 58.560 114.563 44.111 1.00 57.30 267 ARG B C 1
ATOM 4553 O O . ARG B 1 176 ? 57.468 114.307 43.587 1.00 59.66 267 ARG B O 1
ATOM 4561 N N . PHE B 1 177 ? 58.940 115.807 44.399 1.00 52.60 268 PHE B N 1
ATOM 4562 C CA . PHE B 1 177 ? 58.101 116.968 44.127 1.00 52.20 268 PHE B CA 1
ATOM 4563 C C . PHE B 1 177 ? 58.147 117.354 42.650 1.00 54.55 268 PHE B C 1
ATOM 4564 O O . PHE B 1 177 ? 57.104 117.440 41.991 1.00 57.36 268 PHE B O 1
ATOM 4572 N N . CYS B 1 178 ? 59.352 117.555 42.106 1.00 54.67 269 CYS B N 1
ATOM 4573 C CA . CYS B 1 178 ? 59.494 118.136 40.774 1.00 58.81 269 CYS B CA 1
ATOM 4574 C C . CYS B 1 178 ? 58.931 117.257 39.662 1.00 62.76 269 CYS B C 1
ATOM 4575 O O . CYS B 1 178 ? 58.548 117.791 38.616 1.00 67.90 269 CYS B O 1
ATOM 4578 N N . SER B 1 179 ? 58.874 115.939 39.843 1.00 63.08 270 SER B N 1
ATOM 4579 C CA . SER B 1 179 ? 58.318 115.072 38.809 1.00 66.75 270 SER B CA 1
ATOM 4580 C C . SER B 1 179 ? 56.809 114.890 38.936 1.00 63.57 270 SER B C 1
ATOM 4581 O O . SER B 1 179 ? 56.216 114.160 38.135 1.00 64.33 270 SER B O 1
ATOM 4584 N N . LYS B 1 180 ? 56.177 115.538 39.906 1.00 61.56 271 LYS B N 1
ATOM 4585 C CA . LYS B 1 180 ? 54.735 115.466 40.101 1.00 65.14 271 LYS B CA 1
ATOM 4586 C C . LYS B 1 180 ? 54.041 116.807 39.921 1.00 63.09 271 LYS B C 1
ATOM 4587 O O . LYS B 1 180 ? 52.941 116.857 39.364 1.00 59.98 271 LYS B O 1
ATOM 4593 N N . VAL B 1 181 ? 54.666 117.897 40.360 1.00 59.57 272 VAL B N 1
ATOM 4594 C CA . VAL B 1 181 ? 54.058 119.222 40.384 1.00 52.74 272 VAL B CA 1
ATOM 4595 C C . VAL B 1 181 ? 54.921 120.173 39.567 1.00 54.69 272 VAL B C 1
ATOM 4596 O O . VAL B 1 181 ? 56.154 120.101 39.615 1.00 53.73 272 VAL B O 1
ATOM 4600 N N . GLU B 1 182 ? 54.275 121.058 38.811 1.00 54.85 273 GLU B N 1
ATOM 4601 C CA . GLU B 1 182 ? 54.960 122.120 38.093 1.00 56.31 273 GLU B CA 1
ATOM 4602 C C . GLU B 1 182 ? 54.387 123.467 38.520 1.00 59.84 273 GLU B C 1
ATOM 4603 O O . GLU B 1 182 ? 53.343 123.549 39.175 1.00 66.12 273 GLU B O 1
ATOM 4609 N N . GLY B 1 183 ? 55.111 124.529 38.179 1.00 57.63 274 GLY B N 1
ATOM 4610 C CA . GLY B 1 183 ? 54.726 125.880 38.516 1.00 46.76 274 GLY B CA 1
ATOM 4611 C C . GLY B 1 183 ? 55.463 126.497 39.682 1.00 49.41 274 GLY B C 1
ATOM 4612 O O . GLY B 1 183 ? 55.048 127.561 40.158 1.00 56.81 274 GLY B O 1
ATOM 4613 N N . TYR B 1 184 ? 56.539 125.873 40.159 1.00 47.35 275 TYR B N 1
ATOM 4614 C CA . TYR B 1 184 ? 57.239 126.362 41.338 1.00 45.35 275 TYR B CA 1
ATOM 4615 C C . TYR B 1 184 ? 58.639 126.887 41.045 1.00 48.60 275 TYR B C 1
ATOM 4616 O O . TYR B 1 184 ? 59.321 127.336 41.973 1.00 50.45 275 TYR B O 1
ATOM 4625 N N . GLY B 1 185 ? 59.082 126.849 39.790 1.00 48.20 276 GLY B N 1
ATOM 4626 C CA . GLY B 1 185 ? 60.171 127.703 39.359 1.00 50.29 276 GLY B CA 1
ATOM 4627 C C . GLY B 1 185 ? 61.573 127.135 39.410 1.00 55.96 276 GLY B C 1
ATOM 4628 O O . GLY B 1 185 ? 61.805 125.974 39.060 1.00 52.72 276 GLY B O 1
ATOM 4629 N N . SER B 1 186 ? 62.525 127.971 39.832 1.00 66.12 277 SER B N 1
ATOM 4630 C CA . SER B 1 186 ? 63.935 127.602 39.825 1.00 70.81 277 SER B CA 1
ATOM 4631 C C . SER B 1 186 ? 64.271 126.524 40.848 1.00 66.86 277 SER B C 1
ATOM 4632 O O . SER B 1 186 ? 65.396 126.014 40.841 1.00 64.36 277 SER B O 1
ATOM 4635 N N . VAL B 1 187 ? 63.332 126.162 41.725 1.00 64.11 278 VAL B N 1
ATOM 4636 C CA . VAL B 1 187 ? 63.565 125.046 42.639 1.00 63.03 278 VAL B CA 1
ATOM 4637 C C . VAL B 1 187 ? 63.462 123.709 41.930 1.00 61.20 278 VAL B C 1
ATOM 4638 O O . VAL B 1 187 ? 63.848 122.677 42.495 1.00 65.67 278 VAL B O 1
ATOM 4642 N N . CYS B 1 188 ? 62.953 123.712 40.703 1.00 56.53 279 CYS B N 1
ATOM 4643 C CA . CYS B 1 188 ? 62.896 122.534 39.867 1.00 58.66 279 CYS B CA 1
ATOM 4644 C C . CYS B 1 188 ? 63.843 122.673 38.683 1.00 64.52 279 CYS B C 1
ATOM 4645 O O . CYS B 1 188 ? 63.943 121.753 37.863 1.00 64.98 279 CYS B O 1
ATOM 4648 N N . SER B 1 189 ? 64.545 123.808 38.588 1.00 72.22 280 SER B N 1
ATOM 4649 C CA . SER B 1 189 ? 65.556 124.009 37.558 1.00 72.81 280 SER B CA 1
ATOM 4650 C C . SER B 1 189 ? 66.586 122.892 37.613 1.00 72.50 280 SER B C 1
ATOM 4651 O O . SER B 1 189 ? 67.073 122.521 38.685 1.00 78.18 280 SER B O 1
ATOM 4654 N N . CYS B 1 190 ? 66.913 122.353 36.452 1.00 79.81 281 CYS B N 1
ATOM 4655 C CA . CYS B 1 190 ? 67.659 121.111 36.394 1.00 98.99 281 CYS B CA 1
ATOM 4656 C C . CYS B 1 190 ? 69.145 121.303 36.138 1.00 100.85 281 CYS B C 1
ATOM 4657 O O . CYS B 1 190 ? 69.901 120.334 36.243 1.00 101.49 281 CYS B O 1
ATOM 4660 N N . LYS B 1 191 ? 69.585 122.519 35.826 1.00 101.58 282 LYS B N 1
ATOM 4661 C CA . LYS B 1 191 ? 71.014 122.793 35.795 1.00 106.98 282 LYS B CA 1
ATOM 4662 C C . LYS B 1 191 ? 71.510 123.298 37.147 1.00 107.01 282 LYS B C 1
ATOM 4663 O O . LYS B 1 191 ? 72.532 122.821 37.653 1.00 111.48 282 LYS B O 1
ATOM 4669 N N . ASP B 1 192 ? 70.798 124.249 37.750 1.00 98.95 283 ASP B N 1
ATOM 4670 C CA . ASP B 1 192 ? 71.158 124.785 39.063 1.00 99.96 283 ASP B CA 1
ATOM 4671 C C . ASP B 1 192 ? 69.891 125.027 39.875 1.00 89.45 283 ASP B C 1
ATOM 4672 O O . ASP B 1 192 ? 69.310 126.118 39.853 1.00 88.83 283 ASP B O 1
ATOM 4677 N N . PRO B 1 193 ? 69.417 124.010 40.591 1.00 76.54 284 PRO B N 1
ATOM 4678 C CA . PRO B 1 193 ? 68.248 124.207 41.455 1.00 68.27 284 PRO B CA 1
ATOM 4679 C C . PRO B 1 193 ? 68.583 125.112 42.629 1.00 67.90 284 PRO B C 1
ATOM 4680 O O . PRO B 1 193 ? 69.742 125.291 43.006 1.00 75.56 284 PRO B O 1
ATOM 4684 N N . THR B 1 194 ? 67.542 125.694 43.201 1.00 58.40 285 THR B N 1
ATOM 4685 C CA . THR B 1 194 ? 67.687 126.615 44.311 1.00 59.02 285 THR B CA 1
ATOM 4686 C C . THR B 1 194 ? 67.423 125.902 45.633 1.00 58.97 285 THR B C 1
ATOM 4687 O O . THR B 1 194 ? 66.792 124.841 45.662 1.00 61.15 285 THR B O 1
ATOM 4691 N N . PRO B 1 195 ? 67.910 126.445 46.753 1.00 57.84 286 PRO B N 1
ATOM 4692 C CA . PRO B 1 195 ? 67.862 125.689 48.012 1.00 58.69 286 PRO B CA 1
ATOM 4693 C C . PRO B 1 195 ? 66.444 125.418 48.496 1.00 58.39 286 PRO B C 1
ATOM 4694 O O . PRO B 1 195 ? 65.551 126.260 48.372 1.00 56.99 286 PRO B O 1
ATOM 4698 N N . ILE B 1 196 ? 66.257 124.218 49.058 1.00 57.50 287 ILE B N 1
ATOM 4699 C CA . ILE B 1 196 ? 65.034 123.833 49.761 1.00 54.00 287 ILE B CA 1
ATOM 4700 C C . ILE B 1 196 ? 65.225 123.726 51.269 1.00 60.77 287 ILE B C 1
ATOM 4701 O O . ILE B 1 196 ? 64.255 123.411 51.974 1.00 65.03 287 ILE B O 1
ATOM 4706 N N . GLU B 1 197 ? 66.434 123.953 51.794 1.00 63.96 288 GLU B N 1
ATOM 4707 C CA . GLU B 1 197 ? 66.615 124.169 53.227 1.00 68.69 288 GLU B CA 1
ATOM 4708 C C . GLU B 1 197 ? 67.288 125.498 53.471 1.00 64.04 288 GLU B C 1
ATOM 4709 O O . GLU B 1 197 ? 68.007 126.020 52.617 1.00 60.67 288 GLU B O 1
ATOM 4715 N N . PHE B 1 198 ? 67.131 125.963 54.698 1.00 67.51 289 PHE B N 1
ATOM 4716 C CA . PHE B 1 198 ? 67.495 127.306 55.086 1.00 71.14 289 PHE B CA 1
ATOM 4717 C C . PHE B 1 198 ? 68.325 127.249 56.357 1.00 70.98 289 PHE B C 1
ATOM 4718 O O . PHE B 1 198 ? 68.181 126.336 57.176 1.00 73.18 289 PHE B O 1
ATOM 4726 N N . SER B 1 199 ? 69.211 128.232 56.503 1.00 67.89 290 SER B N 1
ATOM 4727 C CA . SER B 1 199 ? 70.116 128.326 57.643 1.00 72.54 290 SER B CA 1
ATOM 4728 C C . SER B 1 199 ? 69.881 129.650 58.365 1.00 64.37 290 SER B C 1
ATOM 4729 O O . SER B 1 199 ? 70.692 130.580 58.260 1.00 66.87 290 SER B O 1
ATOM 4732 N N . PRO B 1 200 ? 68.784 129.769 59.107 1.00 54.05 291 PRO B N 1
ATOM 4733 C CA . PRO B 1 200 ? 68.558 130.997 59.875 1.00 53.01 291 PRO B CA 1
ATOM 4734 C C . PRO B 1 200 ? 69.484 131.069 61.079 1.00 50.45 291 PRO B C 1
ATOM 4735 O O . PRO B 1 200 ? 69.947 130.051 61.600 1.00 49.92 291 PRO B O 1
ATOM 4739 N N . ASP B 1 201 ? 69.764 132.292 61.509 1.00 51.85 292 ASP B N 1
ATOM 4740 C CA . ASP B 1 201 ? 70.617 132.478 62.673 1.00 62.91 292 ASP B CA 1
ATOM 4741 C C . ASP B 1 201 ? 69.923 131.932 63.920 1.00 61.27 292 ASP B C 1
ATOM 4742 O O . ASP B 1 201 ? 68.698 132.058 64.058 1.00 56.98 292 ASP B O 1
ATOM 4747 N N . PRO B 1 202 ? 70.660 131.312 64.836 1.00 62.38 293 PRO B N 1
ATOM 4748 C CA . PRO B 1 202 ? 70.049 130.875 66.094 1.00 60.54 293 PRO B CA 1
ATOM 4749 C C . PRO B 1 202 ? 69.700 132.065 66.973 1.00 58.11 293 PRO B C 1
ATOM 4750 O O . PRO B 1 202 ? 70.214 133.175 66.811 1.00 48.94 293 PRO B O 1
ATOM 4754 N N . LEU B 1 203 ? 68.796 131.817 67.912 1.00 59.85 294 LEU B N 1
ATOM 4755 C CA . LEU B 1 203 ? 68.333 132.846 68.834 1.00 58.55 294 LEU B CA 1
ATOM 4756 C C . LEU B 1 203 ? 68.890 132.554 70.219 1.00 65.12 294 LEU B C 1
ATOM 4757 O O . LEU B 1 203 ? 68.481 131.564 70.846 1.00 63.85 294 LEU B O 1
ATOM 4762 N N . PRO B 1 204 ? 69.822 133.356 70.733 1.00 74.92 295 PRO B N 1
ATOM 4763 C CA . PRO B 1 204 ? 70.376 133.070 72.062 1.00 77.55 295 PRO B CA 1
ATOM 4764 C C . PRO B 1 204 ? 69.336 133.307 73.146 1.00 74.99 295 PRO B C 1
ATOM 4765 O O . PRO B 1 204 ? 68.584 134.285 73.107 1.00 76.97 295 PRO B O 1
ATOM 4769 N N . ASP B 1 205 ? 69.298 132.385 74.112 1.00 74.61 296 ASP B N 1
ATOM 4770 C CA A ASP B 1 205 ? 68.316 132.401 75.198 0.44 74.02 296 ASP B CA 1
ATOM 4771 C CA B ASP B 1 205 ? 68.316 132.415 75.196 0.56 74.13 296 ASP B CA 1
ATOM 4772 C C . ASP B 1 205 ? 66.893 132.403 74.639 1.00 69.67 296 ASP B C 1
ATOM 4773 O O . ASP B 1 205 ? 66.068 133.261 74.959 1.00 67.33 296 ASP B O 1
ATOM 4782 N N . ASN B 1 206 ? 66.611 131.415 73.796 1.00 67.83 297 ASN B N 1
ATOM 4783 C CA . ASN B 1 206 ? 65.308 131.297 73.155 1.00 60.05 297 ASN B CA 1
ATOM 4784 C C . ASN B 1 206 ? 64.272 130.798 74.159 1.00 57.15 297 ASN B C 1
ATOM 4785 O O . ASN B 1 206 ? 64.400 129.696 74.702 1.00 60.97 297 ASN B O 1
ATOM 4790 N N . LYS B 1 207 ? 63.236 131.603 74.391 1.00 55.93 298 LYS B N 1
ATOM 4791 C CA . LYS B 1 207 ? 62.179 131.261 75.335 1.00 54.21 298 LYS B CA 1
ATOM 4792 C C . LYS B 1 207 ? 61.007 130.524 74.700 1.00 55.92 298 LYS B C 1
ATOM 4793 O O . LYS B 1 207 ? 60.101 130.101 75.426 1.00 59.76 298 LYS B O 1
ATOM 4799 N N . VAL B 1 208 ? 60.987 130.364 73.378 1.00 51.35 299 VAL B N 1
ATOM 4800 C CA . VAL B 1 208 ? 59.884 129.675 72.721 1.00 49.93 299 VAL B CA 1
ATOM 4801 C C . VAL B 1 208 ? 60.350 128.388 72.035 1.00 46.20 299 VAL B C 1
ATOM 4802 O O . VAL B 1 208 ? 59.696 127.898 71.120 1.00 45.45 299 VAL B O 1
ATOM 4806 N N . LEU B 1 209 ? 61.463 127.816 72.504 1.00 49.03 300 LEU B N 1
ATOM 4807 C CA . LEU B 1 209 ? 61.976 126.579 71.924 1.00 51.33 300 LEU B CA 1
ATOM 4808 C C . LEU B 1 209 ? 60.974 125.437 72.048 1.00 53.86 300 LEU B C 1
ATOM 4809 O O . LEU B 1 209 ? 60.880 124.584 71.157 1.00 62.71 300 LEU B O 1
ATOM 4814 N N . ASN B 1 210 ? 60.224 125.392 73.147 1.00 54.54 301 ASN B N 1
ATOM 4815 C CA . ASN B 1 210 ? 59.260 124.325 73.383 1.00 59.06 301 ASN B CA 1
ATOM 4816 C C . ASN B 1 210 ? 57.826 124.757 73.091 1.00 47.78 301 ASN B C 1
ATOM 4817 O O . ASN B 1 210 ? 56.887 124.200 73.669 1.00 49.89 301 ASN B O 1
ATOM 4822 N N . VAL B 1 211 ? 57.643 125.720 72.199 1.00 43.80 302 VAL B N 1
ATOM 4823 C CA . VAL B 1 211 ? 56.327 126.257 71.844 1.00 45.18 302 VAL B CA 1
ATOM 4824 C C . VAL B 1 211 ? 55.958 125.736 70.463 1.00 42.92 302 VAL B C 1
ATOM 4825 O O . VAL B 1 211 ? 56.570 126.136 69.457 1.00 44.90 302 VAL B O 1
ATOM 4829 N N . PRO B 1 212 ? 54.968 124.851 70.352 1.00 38.11 303 PRO B N 1
ATOM 4830 C CA . PRO B 1 212 ? 54.605 124.280 69.051 1.00 33.82 303 PRO B CA 1
ATOM 4831 C C . PRO B 1 212 ? 53.982 125.317 68.128 1.00 32.95 303 PRO B C 1
ATOM 4832 O O . PRO B 1 212 ? 53.333 126.270 68.567 1.00 34.66 303 PRO B O 1
ATOM 4836 N N . VAL B 1 213 ? 54.178 125.109 66.828 1.00 34.62 304 VAL B N 1
ATOM 4837 C CA . VAL B 1 213 ? 53.672 125.997 65.784 1.00 35.23 304 VAL B CA 1
ATOM 4838 C C . VAL B 1 213 ? 52.661 125.220 64.949 1.00 37.47 304 VAL B C 1
ATOM 4839 O O . VAL B 1 213 ? 52.986 124.156 64.407 1.00 43.64 304 VAL B O 1
ATOM 4843 N N . ALA B 1 214 ? 51.445 125.756 64.833 1.00 35.03 305 ALA B N 1
ATOM 4844 C CA . ALA B 1 214 ? 50.361 125.123 64.085 1.00 36.42 305 ALA B CA 1
ATOM 4845 C C . ALA B 1 214 ? 50.031 125.976 62.863 1.00 36.25 305 ALA B C 1
ATOM 4846 O O . ALA B 1 214 ? 49.551 127.107 62.997 1.00 36.85 305 ALA B O 1
ATOM 4848 N N . VAL B 1 215 ? 50.290 125.435 61.679 1.00 31.25 306 VAL B N 1
ATOM 4849 C CA . VAL B 1 215 ? 49.946 126.092 60.424 1.00 34.27 306 VAL B CA 1
ATOM 4850 C C . VAL B 1 215 ? 48.578 125.610 59.961 1.00 36.23 306 VAL B C 1
ATOM 4851 O O . VAL B 1 215 ? 48.352 124.402 59.814 1.00 41.89 306 VAL B O 1
ATOM 4855 N N . ILE B 1 216 ? 47.669 126.551 59.718 1.00 35.74 307 ILE B N 1
ATOM 4856 C CA . ILE B 1 216 ? 46.321 126.247 59.252 1.00 41.63 307 ILE B CA 1
ATOM 4857 C C . ILE B 1 216 ? 46.288 126.450 57.743 1.00 47.19 307 ILE B C 1
ATOM 4858 O O . ILE B 1 216 ? 46.540 127.558 57.252 1.00 47.61 307 ILE B O 1
ATOM 4863 N N . ALA B 1 217 ? 45.975 125.386 57.004 1.00 46.63 308 ALA B N 1
ATOM 4864 C CA . ALA B 1 217 ? 46.008 125.422 55.551 1.00 44.59 308 ALA B CA 1
ATOM 4865 C C . ALA B 1 217 ? 44.749 124.798 54.963 1.00 45.17 308 ALA B C 1
ATOM 4866 O O . ALA B 1 217 ? 44.169 123.866 55.526 1.00 44.20 308 ALA B O 1
ATOM 4868 N N . GLY B 1 218 ? 44.328 125.339 53.822 1.00 46.58 309 GLY B N 1
ATOM 4869 C CA . GLY B 1 218 ? 43.288 124.740 53.011 1.00 48.55 309 GLY B CA 1
ATOM 4870 C C . GLY B 1 218 ? 43.882 124.160 51.744 1.00 49.12 309 GLY B C 1
ATOM 4871 O O . GLY B 1 218 ? 44.857 123.405 51.812 1.00 50.65 309 GLY B O 1
ATOM 4872 N N . ASN B 1 219 ? 43.332 124.507 50.585 1.00 52.19 310 ASN B N 1
ATOM 4873 C CA . ASN B 1 219 ? 43.866 124.048 49.304 1.00 53.81 310 ASN B CA 1
ATOM 4874 C C . ASN B 1 219 ? 44.364 125.262 48.517 1.00 51.90 310 ASN B C 1
ATOM 4875 O O . ASN B 1 219 ? 43.777 125.650 47.505 1.00 48.03 310 ASN B O 1
ATOM 4880 N N . ARG B 1 220 ? 45.452 125.867 48.993 1.00 50.56 311 ARG B N 1
ATOM 4881 C CA . ARG B 1 220 ? 46.140 126.949 48.286 1.00 46.35 311 ARG B CA 1
ATOM 4882 C C . ARG B 1 220 ? 47.641 126.685 48.336 1.00 41.76 311 ARG B C 1
ATOM 4883 O O . ARG B 1 220 ? 48.382 127.369 49.051 1.00 40.09 311 ARG B O 1
ATOM 4891 N N . PRO B 1 221 ? 48.124 125.690 47.582 1.00 47.23 312 PRO B N 1
ATOM 4892 C CA . PRO B 1 221 ? 49.535 125.274 47.728 1.00 41.92 312 PRO B CA 1
ATOM 4893 C C . PRO B 1 221 ? 50.539 126.372 47.408 1.00 40.41 312 PRO B C 1
ATOM 4894 O O . PRO B 1 221 ? 51.602 126.420 48.038 1.00 42.03 312 PRO B O 1
ATOM 4898 N N . ASN B 1 222 ? 50.246 127.248 46.443 1.00 44.46 313 ASN B N 1
ATOM 4899 C CA A ASN B 1 222 ? 51.174 128.332 46.138 0.54 43.69 313 ASN B CA 1
ATOM 4900 C CA B ASN B 1 222 ? 51.163 128.341 46.133 0.46 43.70 313 ASN B CA 1
ATOM 4901 C C . ASN B 1 222 ? 51.349 129.263 47.332 1.00 44.66 313 ASN B C 1
ATOM 4902 O O . ASN B 1 222 ? 52.465 129.717 47.611 1.00 40.91 313 ASN B O 1
ATOM 4911 N N . TYR B 1 223 ? 50.260 129.555 48.052 1.00 40.03 314 TYR B N 1
ATOM 4912 C CA . TYR B 1 223 ? 50.362 130.381 49.250 1.00 35.59 314 TYR B CA 1
ATOM 4913 C C . TYR B 1 223 ? 51.153 129.664 50.338 1.00 40.33 314 TYR B C 1
ATOM 4914 O O . TYR B 1 223 ? 52.059 130.246 50.952 1.00 34.62 314 TYR B O 1
ATOM 4923 N N . LEU B 1 224 ? 50.812 128.396 50.597 1.00 36.08 315 LEU B N 1
ATOM 4924 C CA . LEU B 1 224 ? 51.495 127.630 51.636 1.00 35.68 315 LEU B CA 1
ATOM 4925 C C . LEU B 1 224 ? 52.983 127.520 51.345 1.00 39.96 315 LEU B C 1
ATOM 4926 O O . LEU B 1 224 ? 53.816 127.647 52.252 1.00 35.10 315 LEU B O 1
ATOM 4931 N N . TYR B 1 225 ? 53.328 127.270 50.080 1.00 39.18 316 TYR B N 1
ATOM 4932 C CA . TYR B 1 225 ? 54.721 127.236 49.652 1.00 36.40 316 TYR B CA 1
ATOM 4933 C C . TYR B 1 225 ? 55.476 128.477 50.114 1.00 42.84 316 TYR B C 1
ATOM 4934 O O . TYR B 1 225 ? 56.504 128.381 50.796 1.00 43.23 316 TYR B O 1
ATOM 4943 N N . ARG B 1 226 ? 54.963 129.657 49.755 1.00 39.81 317 ARG B N 1
ATOM 4944 C CA . ARG B 1 226 ? 55.652 130.908 50.055 1.00 41.21 317 ARG B CA 1
ATOM 4945 C C . ARG B 1 226 ? 55.686 131.195 51.556 1.00 45.60 317 ARG B C 1
ATOM 4946 O O . ARG B 1 226 ? 56.692 131.698 52.073 1.00 48.73 317 ARG B O 1
ATOM 4954 N N . MET B 1 227 ? 54.603 130.878 52.271 1.00 36.22 318 MET B N 1
ATOM 4955 C CA . MET B 1 227 ? 54.561 131.125 53.711 1.00 38.45 318 MET B CA 1
ATOM 4956 C C . MET B 1 227 ? 55.594 130.281 54.452 1.00 40.50 318 MET B C 1
ATOM 4957 O O . MET B 1 227 ? 56.257 130.768 55.378 1.00 40.79 318 MET B O 1
ATOM 4962 N N . LEU B 1 228 ? 55.737 129.008 54.071 1.00 34.36 319 LEU B N 1
ATOM 4963 C CA . LEU B 1 228 ? 56.689 128.139 54.754 1.00 33.24 319 LEU B CA 1
ATOM 4964 C C . LEU B 1 228 ? 58.128 128.579 54.520 1.00 39.73 319 LEU B C 1
ATOM 4965 O O . LEU B 1 228 ? 58.975 128.407 55.404 1.00 48.73 319 LEU B O 1
ATOM 4970 N N . ARG B 1 229 ? 58.428 129.146 53.349 1.00 35.03 320 ARG B N 1
ATOM 4971 C CA . ARG B 1 229 ? 59.792 129.596 53.094 1.00 41.01 320 ARG B CA 1
ATOM 4972 C C . ARG B 1 229 ? 60.207 130.685 54.077 1.00 45.38 320 ARG B C 1
ATOM 4973 O O . ARG B 1 229 ? 61.330 130.668 54.595 1.00 45.30 320 ARG B O 1
ATOM 4981 N N . SER B 1 230 ? 59.310 131.636 54.352 1.00 40.03 321 SER B N 1
ATOM 4982 C CA . SER B 1 230 ? 59.635 132.700 55.295 1.00 42.14 321 SER B CA 1
ATOM 4983 C C . SER B 1 230 ? 59.673 132.175 56.726 1.00 41.70 321 SER B C 1
ATOM 4984 O O . SER B 1 230 ? 60.509 132.608 57.529 1.00 32.87 321 SER B O 1
ATOM 4987 N N . LEU B 1 231 ? 58.776 131.243 57.059 1.00 38.89 322 LEU B N 1
ATOM 4988 C CA . LEU B 1 231 ? 58.747 130.667 58.400 1.00 33.45 322 LEU B CA 1
ATOM 4989 C C . LEU B 1 231 ? 60.054 129.945 58.714 1.00 39.33 322 LEU B C 1
ATOM 4990 O O . LEU B 1 231 ? 60.635 130.125 59.791 1.00 41.06 322 LEU B O 1
ATOM 4995 N N . LEU B 1 232 ? 60.551 129.147 57.768 1.00 39.88 323 LEU B N 1
ATOM 4996 C CA . LEU B 1 232 ? 61.806 128.432 57.970 1.00 36.85 323 LEU B CA 1
ATOM 4997 C C . LEU B 1 232 ? 63.029 129.337 57.886 1.00 36.98 323 LEU B C 1
ATOM 4998 O O . LEU B 1 232 ? 64.135 128.882 58.193 1.00 45.82 323 LEU B O 1
ATOM 5003 N N . SER B 1 233 ? 62.863 130.598 57.490 1.00 36.52 324 SER B N 1
ATOM 5004 C CA . SER B 1 233 ? 63.966 131.549 57.451 1.00 39.86 324 SER B CA 1
ATOM 5005 C C . SER B 1 233 ? 64.015 132.472 58.662 1.00 37.91 324 SER B C 1
ATOM 5006 O O . SER B 1 233 ? 65.031 133.144 58.864 1.00 44.02 324 SER B O 1
ATOM 5009 N N . ALA B 1 234 ? 62.960 132.517 59.471 1.00 38.00 325 ALA B N 1
ATOM 5010 C CA . ALA B 1 234 ? 62.946 133.387 60.639 1.00 39.71 325 ALA B CA 1
ATOM 5011 C C . ALA B 1 234 ? 63.966 132.922 61.672 1.00 42.12 325 ALA B C 1
ATOM 5012 O O . ALA B 1 234 ? 64.161 131.722 61.887 1.00 41.42 325 ALA B O 1
ATOM 5014 N N . GLN B 1 235 ? 64.624 133.887 62.308 1.00 43.64 326 GLN B N 1
ATOM 5015 C CA . GLN B 1 235 ? 65.622 133.575 63.323 1.00 40.31 326 GLN B CA 1
ATOM 5016 C C . GLN B 1 235 ? 64.989 132.826 64.492 1.00 45.20 326 GLN B C 1
ATOM 5017 O O . GLN B 1 235 ? 63.932 133.215 64.998 1.00 48.27 326 GLN B O 1
ATOM 5023 N N . GLY B 1 236 ? 65.635 131.740 64.911 1.00 44.02 327 GLY B N 1
ATOM 5024 C CA . GLY B 1 236 ? 65.186 130.983 66.060 1.00 37.40 327 GLY B CA 1
ATOM 5025 C C . GLY B 1 236 ? 64.103 129.963 65.791 1.00 40.23 327 GLY B C 1
ATOM 5026 O O . GLY B 1 236 ? 63.532 129.426 66.749 1.00 44.39 327 GLY B O 1
ATOM 5027 N N . VAL B 1 237 ? 63.799 129.671 64.525 1.00 37.23 328 VAL B N 1
ATOM 5028 C CA . VAL B 1 237 ? 62.760 128.698 64.214 1.00 39.59 328 VAL B CA 1
ATOM 5029 C C . VAL B 1 237 ? 63.241 127.294 64.579 1.00 43.28 328 VAL B C 1
ATOM 5030 O O . VAL B 1 237 ? 64.443 126.987 64.538 1.00 42.92 328 VAL B O 1
ATOM 5034 N N . SER B 1 238 ? 62.297 126.436 64.962 1.00 42.88 329 SER B N 1
ATOM 5035 C CA . SER B 1 238 ? 62.571 125.022 65.233 1.00 47.06 329 SER B CA 1
ATOM 5036 C C . SER B 1 238 ? 61.726 124.168 64.300 1.00 49.20 329 SER B C 1
ATOM 5037 O O . SER B 1 238 ? 60.553 123.888 64.605 1.00 48.03 329 SER B O 1
ATOM 5040 N N . PRO B 1 239 ? 62.276 123.720 63.166 1.00 52.84 330 PRO B N 1
ATOM 5041 C CA . PRO B 1 239 ? 61.450 123.038 62.151 1.00 52.18 330 PRO B CA 1
ATOM 5042 C C . PRO B 1 239 ? 60.634 121.869 62.678 1.00 52.06 330 PRO B C 1
ATOM 5043 O O . PRO B 1 239 ? 59.540 121.603 62.161 1.00 53.89 330 PRO B O 1
ATOM 5047 N N . GLN B 1 240 ? 61.119 121.168 63.696 1.00 53.26 331 GLN B N 1
ATOM 5048 C CA . GLN B 1 240 ? 60.411 120.001 64.204 1.00 57.20 331 GLN B CA 1
ATOM 5049 C C . GLN B 1 240 ? 59.276 120.362 65.152 1.00 51.49 331 GLN B C 1
ATOM 5050 O O . GLN B 1 240 ? 58.522 119.470 65.553 1.00 47.20 331 GLN B O 1
ATOM 5056 N N . MET B 1 241 ? 59.130 121.640 65.504 1.00 48.95 332 MET B N 1
ATOM 5057 C CA . MET B 1 241 ? 57.984 122.108 66.272 1.00 44.98 332 MET B CA 1
ATOM 5058 C C . MET B 1 241 ? 56.775 122.423 65.399 1.00 46.30 332 MET B C 1
ATOM 5059 O O . MET B 1 241 ? 55.696 122.688 65.939 1.00 44.15 332 MET B O 1
ATOM 5064 N N . ILE B 1 242 ? 56.929 122.389 64.071 1.00 38.11 333 ILE B N 1
ATOM 5065 C CA . ILE B 1 242 ? 55.904 122.841 63.136 1.00 35.96 333 ILE B CA 1
ATOM 5066 C C . ILE B 1 242 ? 55.010 121.670 62.747 1.00 40.80 333 ILE B C 1
ATOM 5067 O O . ILE B 1 242 ? 55.495 120.569 62.459 1.00 47.50 333 ILE B O 1
ATOM 5072 N N . THR B 1 243 ? 53.699 121.908 62.726 1.00 31.89 334 THR B N 1
ATOM 5073 C CA . THR B 1 243 ? 52.736 120.945 62.206 1.00 35.86 334 THR B CA 1
ATOM 5074 C C . THR B 1 243 ? 51.799 121.663 61.249 1.00 34.37 334 THR B C 1
ATOM 5075 O O . THR B 1 243 ? 51.272 122.729 61.583 1.00 32.73 334 THR B O 1
ATOM 5079 N N . VAL B 1 244 ? 51.582 121.076 60.073 1.00 33.47 335 VAL B N 1
ATOM 5080 C CA . VAL B 1 244 ? 50.737 121.661 59.035 1.00 34.06 335 VAL B CA 1
ATOM 5081 C C . VAL B 1 244 ? 49.409 120.911 59.002 1.00 40.21 335 VAL B C 1
ATOM 5082 O O . VAL B 1 244 ? 49.377 119.696 58.760 1.00 48.02 335 VAL B O 1
ATOM 5086 N N . PHE B 1 245 ? 48.314 121.642 59.219 1.00 32.06 336 PHE B N 1
ATOM 5087 C CA . PHE B 1 245 ? 46.968 121.077 59.244 1.00 35.93 336 PHE B CA 1
ATOM 5088 C C . PHE B 1 245 ? 46.224 121.486 57.975 1.00 43.43 336 PHE B C 1
ATOM 5089 O O . PHE B 1 245 ? 45.941 122.671 57.765 1.00 46.51 336 PHE B O 1
ATOM 5097 N N . ILE B 1 246 ? 45.895 120.501 57.142 1.00 43.15 337 ILE B N 1
ATOM 5098 C CA . ILE B 1 246 ? 45.262 120.723 55.846 1.00 44.17 337 ILE B CA 1
ATOM 5099 C C . ILE B 1 246 ? 43.799 120.313 55.956 1.00 48.36 337 ILE B C 1
ATOM 5100 O O . ILE B 1 246 ? 43.489 119.169 56.312 1.00 49.91 337 ILE B O 1
ATOM 5105 N N . ASP B 1 247 ? 42.900 121.246 55.638 1.00 51.21 338 ASP B N 1
ATOM 5106 C CA . ASP B 1 247 ? 41.458 121.026 55.749 1.00 59.37 338 ASP B CA 1
ATOM 5107 C C . ASP B 1 247 ? 40.971 120.330 54.481 1.00 64.35 338 ASP B C 1
ATOM 5108 O O . ASP B 1 247 ? 40.423 120.941 53.561 1.00 74.32 338 ASP B O 1
ATOM 5113 N N . GLY B 1 248 ? 41.170 119.019 54.445 1.00 57.15 339 GLY B N 1
ATOM 5114 C CA . GLY B 1 248 ? 40.855 118.214 53.283 1.00 57.27 339 GLY B CA 1
ATOM 5115 C C . GLY B 1 248 ? 42.021 117.333 52.879 1.00 58.09 339 GLY B C 1
ATOM 5116 O O . GLY B 1 248 ? 43.130 117.429 53.403 1.00 58.78 339 GLY B O 1
ATOM 5117 N N . TYR B 1 249 ? 41.741 116.465 51.913 1.00 51.39 340 TYR B N 1
ATOM 5118 C CA . TYR B 1 249 ? 42.722 115.488 51.435 1.00 55.25 340 TYR B CA 1
ATOM 5119 C C . TYR B 1 249 ? 43.329 115.904 50.100 1.00 61.93 340 TYR B C 1
ATOM 5120 O O . TYR B 1 249 ? 43.445 115.107 49.169 1.00 66.91 340 TYR B O 1
ATOM 5129 N N . TYR B 1 250 ? 43.747 117.164 50.009 1.00 59.33 341 TYR B N 1
ATOM 5130 C CA . TYR B 1 250 ? 44.326 117.692 48.783 1.00 51.67 341 TYR B CA 1
ATOM 5131 C C . TYR B 1 250 ? 45.781 117.260 48.644 1.00 53.21 341 TYR B C 1
ATOM 5132 O O . TYR B 1 250 ? 46.558 117.317 49.602 1.00 57.99 341 TYR B O 1
ATOM 5141 N N . GLU B 1 251 ? 46.153 116.840 47.433 1.00 52.77 342 GLU B N 1
ATOM 5142 C CA . GLU B 1 251 ? 47.468 116.241 47.226 1.00 55.01 342 GLU B CA 1
ATOM 5143 C C . GLU B 1 251 ? 48.586 117.279 47.212 1.00 51.84 342 GLU B C 1
ATOM 5144 O O . GLU B 1 251 ? 49.606 117.106 47.889 1.00 50.11 342 GLU B O 1
ATOM 5150 N N . GLU B 1 252 ? 48.423 118.357 46.443 1.00 49.20 343 GLU B N 1
ATOM 5151 C CA . GLU B 1 252 ? 49.544 119.266 46.218 1.00 51.30 343 GLU B CA 1
ATOM 5152 C C . GLU B 1 252 ? 49.972 120.028 47.476 1.00 54.43 343 GLU B C 1
ATOM 5153 O O . GLU B 1 252 ? 51.177 120.237 47.672 1.00 49.06 343 GLU B O 1
ATOM 5159 N N . PRO B 1 253 ? 49.053 120.470 48.347 1.00 49.19 344 PRO B N 1
ATOM 5160 C CA . PRO B 1 253 ? 49.519 121.035 49.625 1.00 44.31 344 PRO B CA 1
ATOM 5161 C C . PRO B 1 253 ? 50.343 120.050 50.433 1.00 39.91 344 PRO B C 1
ATOM 5162 O O . PRO B 1 253 ? 51.364 120.429 51.023 1.00 42.47 344 PRO B O 1
ATOM 5166 N N . MET B 1 254 ? 49.932 118.783 50.461 1.00 40.04 345 MET B N 1
ATOM 5167 C CA . MET B 1 254 ? 50.694 117.771 51.181 1.00 40.69 345 MET B CA 1
ATOM 5168 C C . MET B 1 254 ? 52.065 117.561 50.555 1.00 43.72 345 MET B C 1
ATOM 5169 O O . MET B 1 254 ? 53.035 117.278 51.269 1.00 42.27 345 MET B O 1
ATOM 5174 N N . ASP B 1 255 ? 52.166 117.709 49.230 1.00 43.26 346 ASP B N 1
ATOM 5175 C CA . ASP B 1 255 ? 53.457 117.581 48.563 1.00 47.49 346 ASP B CA 1
ATOM 5176 C C . ASP B 1 255 ? 54.389 118.733 48.923 1.00 43.14 346 ASP B C 1
ATOM 5177 O O . ASP B 1 255 ? 55.602 118.534 49.061 1.00 45.43 346 ASP B O 1
ATOM 5182 N N . VAL B 1 256 ? 53.848 119.946 49.066 1.00 39.08 347 VAL B N 1
ATOM 5183 C CA . VAL B 1 256 ? 54.665 121.082 49.491 1.00 43.02 347 VAL B CA 1
ATOM 5184 C C . VAL B 1 256 ? 55.259 120.822 50.872 1.00 42.83 347 VAL B C 1
ATOM 5185 O O . VAL B 1 256 ? 56.445 121.075 51.119 1.00 39.12 347 VAL B O 1
ATOM 5189 N N . VAL B 1 257 ? 54.441 120.307 51.793 1.00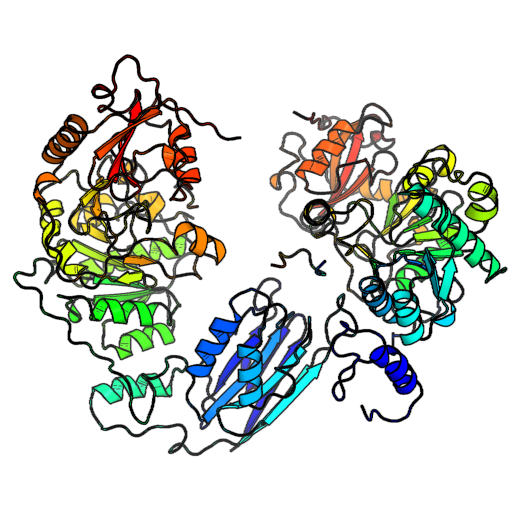 43.05 348 VAL B N 1
ATOM 5190 C CA . VAL B 1 257 ? 54.922 120.020 53.142 1.00 44.89 348 VAL B CA 1
ATOM 5191 C C . VAL B 1 257 ? 55.997 118.940 53.106 1.00 44.78 348 VAL B C 1
ATOM 5192 O O . VAL B 1 257 ? 56.993 119.011 53.837 1.00 47.31 348 VAL B O 1
ATOM 5196 N N . ALA B 1 258 ? 55.822 117.931 52.250 1.00 39.33 349 ALA B N 1
ATOM 5197 C CA . ALA B 1 258 ? 56.836 116.885 52.144 1.00 41.72 349 ALA B CA 1
ATOM 5198 C C . ALA B 1 258 ? 58.129 117.420 51.546 1.00 41.78 349 ALA B C 1
ATOM 5199 O O . ALA B 1 258 ? 59.213 116.922 51.875 1.00 43.56 349 ALA B O 1
ATOM 5201 N N . LEU B 1 259 ? 58.036 118.434 50.680 1.00 38.02 350 LEU B N 1
ATOM 5202 C CA . LEU B 1 259 ? 59.231 118.992 50.054 1.00 45.29 350 LEU B CA 1
ATOM 5203 C C . LEU B 1 259 ? 60.171 119.592 51.092 1.00 51.02 350 LEU B C 1
ATOM 5204 O O . LEU B 1 259 ? 61.397 119.485 50.969 1.00 53.15 350 LEU B O 1
ATOM 5209 N N . PHE B 1 260 ? 59.617 120.224 52.122 1.00 45.21 351 PHE B N 1
ATOM 5210 C CA . PHE B 1 260 ? 60.423 120.800 53.187 1.00 46.34 351 PHE B CA 1
ATOM 5211 C C . PHE B 1 260 ? 60.664 119.829 54.335 1.00 48.52 351 PHE B C 1
ATOM 5212 O O . PHE B 1 260 ? 61.359 120.186 55.291 1.00 51.26 351 PHE B O 1
ATOM 5220 N N . GLY B 1 261 ? 60.118 118.617 54.260 1.00 43.95 352 GLY B N 1
ATOM 5221 C CA . GLY B 1 261 ? 60.332 117.619 55.289 1.00 43.13 352 GLY B CA 1
ATOM 5222 C C . GLY B 1 261 ? 59.702 117.989 56.615 1.00 47.85 352 GLY B C 1
ATOM 5223 O O . GLY B 1 261 ? 60.357 117.925 57.658 1.00 44.81 352 GLY B O 1
ATOM 5224 N N . LEU B 1 262 ? 58.435 118.393 56.586 1.00 47.71 353 LEU B N 1
ATOM 5225 C CA . LEU B 1 262 ? 57.697 118.775 57.780 1.00 43.16 353 LEU B CA 1
ATOM 5226 C C . LEU B 1 262 ? 56.569 117.791 58.051 1.00 41.06 353 LEU B C 1
ATOM 5227 O O . LEU B 1 262 ? 56.174 116.998 57.191 1.00 44.07 353 LEU B O 1
ATOM 5232 N N . ARG B 1 263 ? 56.046 117.872 59.271 1.00 35.77 354 ARG B N 1
ATOM 5233 C CA . ARG B 1 263 ? 54.916 117.056 59.689 1.00 41.49 354 ARG B CA 1
ATOM 5234 C C . ARG B 1 263 ? 53.620 117.635 59.124 1.00 41.09 354 ARG B C 1
ATOM 5235 O O . ARG B 1 263 ? 53.352 118.832 59.266 1.00 37.44 354 ARG B O 1
ATOM 5243 N N . GLY B 1 264 ? 52.826 116.794 58.479 1.00 38.16 355 GLY B N 1
ATOM 5244 C CA . GLY B 1 264 ? 51.565 117.230 57.897 1.00 39.52 355 GLY B CA 1
ATOM 5245 C C . GLY B 1 264 ? 50.431 116.293 58.250 1.00 44.78 355 GLY B C 1
ATOM 5246 O O . GLY B 1 264 ? 50.609 115.077 58.307 1.00 50.89 355 GLY B O 1
ATOM 5247 N N . ILE B 1 265 ? 49.255 116.873 58.482 1.00 39.63 356 ILE B N 1
ATOM 5248 C CA . ILE B 1 265 ? 48.081 116.123 58.911 1.00 37.52 356 ILE B CA 1
ATOM 5249 C C . ILE B 1 265 ? 46.892 116.560 58.069 1.00 39.02 356 ILE B C 1
ATOM 5250 O O . ILE B 1 265 ? 46.564 117.751 58.023 1.00 44.26 356 ILE B O 1
ATOM 5255 N N . GLN B 1 266 ? 46.246 115.601 57.412 1.00 46.75 357 GLN B N 1
ATOM 5256 C CA . GLN B 1 266 ? 45.063 115.862 56.605 1.00 56.22 357 GLN B CA 1
ATOM 5257 C C . GLN B 1 266 ? 43.806 115.507 57.388 1.00 60.62 357 GLN B C 1
ATOM 5258 O O . GLN B 1 266 ? 43.777 114.519 58.128 1.00 54.88 357 GLN B O 1
ATOM 5264 N N . HIS B 1 267 ? 42.765 116.311 57.202 1.00 72.94 358 HIS B N 1
ATOM 5265 C CA . HIS B 1 267 ? 41.588 116.317 58.058 1.00 77.01 358 HIS B CA 1
ATOM 5266 C C . HIS B 1 267 ? 40.337 116.328 57.192 1.00 77.15 358 HIS B C 1
ATOM 5267 O O . HIS B 1 267 ? 40.280 117.035 56.182 1.00 88.36 358 HIS B O 1
ATOM 5274 N N . THR B 1 268 ? 39.346 115.530 57.575 1.00 68.59 359 THR B N 1
ATOM 5275 C CA . THR B 1 268 ? 38.109 115.458 56.799 1.00 63.83 359 THR B CA 1
ATOM 5276 C C . THR B 1 268 ? 37.252 116.689 57.075 1.00 61.02 359 THR B C 1
ATOM 5277 O O . THR B 1 268 ? 36.978 116.997 58.239 1.00 63.00 359 THR B O 1
ATOM 5281 N N . PRO B 1 269 ? 36.818 117.414 56.044 1.00 59.94 360 PRO B N 1
ATOM 5282 C CA . PRO B 1 269 ? 36.085 118.665 56.283 1.00 57.11 360 PRO B CA 1
ATOM 5283 C C . PRO B 1 269 ? 34.699 118.399 56.848 1.00 57.27 360 PRO B C 1
ATOM 5284 O O . PRO B 1 269 ? 34.019 117.447 56.458 1.00 57.47 360 PRO B O 1
ATOM 5288 N N . ILE B 1 270 ? 34.284 119.255 57.776 1.00 57.26 361 ILE B N 1
ATOM 5289 C CA . ILE B 1 270 ? 32.969 119.173 58.395 1.00 61.86 361 ILE B CA 1
ATOM 5290 C C . ILE B 1 270 ? 32.208 120.448 58.075 1.00 63.65 361 ILE B C 1
ATOM 5291 O O . ILE B 1 270 ? 32.801 121.531 58.008 1.00 64.16 361 ILE B O 1
ATOM 5296 N N . SER B 1 271 ? 30.901 120.315 57.879 1.00 67.74 362 SER B N 1
ATOM 5297 C CA . SER B 1 271 ? 29.997 121.442 57.617 1.00 67.85 362 SER B CA 1
ATOM 5298 C C . SER B 1 271 ? 30.530 122.204 56.400 1.00 64.54 362 SER B C 1
ATOM 5299 O O . SER B 1 271 ? 31.025 121.585 55.446 1.00 61.35 362 SER B O 1
ATOM 5302 N N . ILE B 1 272 ? 30.461 123.531 56.391 1.00 63.73 363 ILE B N 1
ATOM 5303 C CA . ILE B 1 272 ? 30.395 124.214 55.110 1.00 68.30 363 ILE B CA 1
ATOM 5304 C C . ILE B 1 272 ? 30.570 125.718 55.310 1.00 69.67 363 ILE B C 1
ATOM 5305 O O . ILE B 1 272 ? 29.937 126.330 56.181 1.00 71.32 363 ILE B O 1
ATOM 5310 N N . LYS B 1 273 ? 31.486 126.299 54.540 1.00 69.81 364 LYS B N 1
ATOM 5311 C CA . LYS B 1 273 ? 31.883 127.704 54.595 1.00 68.89 364 LYS B CA 1
ATOM 5312 C C . LYS B 1 273 ? 32.508 128.099 55.934 1.00 62.68 364 LYS B C 1
ATOM 5313 O O . LYS B 1 273 ? 33.444 127.431 56.385 1.00 60.30 364 LYS B O 1
ATOM 5319 N N . ASN B 1 274 ? 32.054 129.192 56.566 1.00 58.83 365 ASN B N 1
ATOM 5320 C CA . ASN B 1 274 ? 32.748 129.645 57.773 1.00 56.87 365 ASN B CA 1
ATOM 5321 C C . ASN B 1 274 ? 32.593 128.666 58.929 1.00 63.12 365 ASN B C 1
ATOM 5322 O O . ASN B 1 274 ? 33.431 128.659 59.838 1.00 71.78 365 ASN B O 1
ATOM 5327 N N . ALA B 1 275 ? 31.547 127.840 58.914 1.00 60.38 366 ALA B N 1
ATOM 5328 C CA . ALA B 1 275 ? 31.460 126.756 59.884 1.00 58.90 366 ALA B CA 1
ATOM 5329 C C . ALA B 1 275 ? 32.560 125.730 59.651 1.00 57.08 366 ALA B C 1
ATOM 5330 O O . ALA B 1 275 ? 33.153 125.218 60.607 1.00 58.75 366 ALA B O 1
ATOM 5332 N N . ARG B 1 276 ? 32.848 125.422 58.384 1.00 57.99 367 ARG B N 1
ATOM 5333 C CA . ARG B 1 276 ? 33.914 124.479 58.062 1.00 59.70 367 ARG B CA 1
ATOM 5334 C C . ARG B 1 276 ? 35.260 124.969 58.587 1.00 53.55 367 ARG B C 1
ATOM 5335 O O . ARG B 1 276 ? 36.020 124.202 59.190 1.00 47.07 367 ARG B O 1
ATOM 5343 N N . VAL B 1 277 ? 35.568 126.250 58.368 1.00 51.80 368 VAL B N 1
ATOM 5344 C CA . VAL B 1 277 ? 36.826 126.811 58.859 1.00 52.54 368 VAL B CA 1
ATOM 5345 C C . VAL B 1 277 ? 36.886 126.725 60.377 1.00 48.35 368 VAL B C 1
ATOM 5346 O O . VAL B 1 277 ? 37.904 126.326 60.956 1.00 44.69 368 VAL B O 1
ATOM 5350 N N . SER B 1 278 ? 35.786 127.089 61.041 1.00 50.41 369 SER B N 1
ATOM 5351 C CA . SER B 1 278 ? 35.748 127.085 62.499 1.00 52.48 369 SER B CA 1
ATOM 5352 C C . SER B 1 278 ? 36.055 125.700 63.061 1.00 49.67 369 SER B C 1
ATOM 5353 O O . SER B 1 278 ? 36.867 125.561 63.984 1.00 47.08 369 SER B O 1
ATOM 5356 N N . GLN B 1 279 ? 35.417 124.659 62.509 1.00 44.46 370 GLN B N 1
ATOM 5357 C CA . GLN B 1 279 ? 35.655 123.300 62.993 1.00 42.99 370 GLN B CA 1
ATOM 5358 C C . GLN B 1 279 ? 37.065 122.819 62.662 1.00 42.42 370 GLN B C 1
ATOM 5359 O O . GLN B 1 279 ? 37.634 122.013 63.405 1.00 47.59 370 GLN B O 1
ATOM 5365 N N . HIS B 1 280 ? 37.641 123.289 61.556 1.00 39.78 371 HIS B N 1
ATOM 5366 C CA . HIS B 1 280 ? 39.032 122.963 61.258 1.00 40.05 371 HIS B CA 1
ATOM 5367 C C . HIS B 1 280 ? 39.969 123.554 62.306 1.00 40.76 371 HIS B C 1
ATOM 5368 O O . HIS B 1 280 ? 40.954 122.918 62.700 1.00 35.64 371 HIS B O 1
ATOM 5375 N N . TYR B 1 281 ? 39.675 124.770 62.776 1.00 38.33 372 TYR B N 1
ATOM 5376 C CA . TYR B 1 281 ? 40.495 125.383 63.817 1.00 35.36 372 TYR B CA 1
ATOM 5377 C C . TYR B 1 281 ? 40.448 124.573 65.103 1.00 40.61 372 TYR B C 1
ATOM 5378 O O . TYR B 1 281 ? 41.487 124.271 65.703 1.00 44.78 372 TYR B O 1
ATOM 5387 N N . LYS B 1 282 ? 39.244 124.212 65.545 1.00 41.87 373 LYS B N 1
ATOM 5388 C CA . LYS B 1 282 ? 39.119 123.467 66.790 1.00 44.95 373 LYS B CA 1
ATOM 5389 C C . LYS B 1 282 ? 39.774 122.099 66.668 1.00 43.46 373 LYS B C 1
ATOM 5390 O O . LYS B 1 282 ? 40.429 121.630 67.606 1.00 46.51 373 LYS B O 1
ATOM 5396 N N . ALA B 1 283 ? 39.635 121.457 65.505 1.00 45.37 374 ALA B N 1
ATOM 5397 C CA . ALA B 1 283 ? 40.302 120.177 65.278 1.00 46.97 374 ALA B CA 1
ATOM 5398 C C . ALA B 1 283 ? 41.818 120.325 65.315 1.00 42.82 374 ALA B C 1
ATOM 5399 O O . ALA B 1 283 ? 42.522 119.440 65.813 1.00 41.76 374 ALA B O 1
ATOM 5401 N N . SER B 1 284 ? 42.340 121.439 64.799 1.00 34.72 375 SER B N 1
ATOM 5402 C CA . SER B 1 284 ? 43.787 121.621 64.748 1.00 44.30 375 SER B CA 1
ATOM 5403 C C . SER B 1 284 ? 44.353 121.942 66.127 1.00 43.79 375 SER B C 1
ATOM 5404 O O . SER B 1 284 ? 45.367 121.368 66.538 1.00 44.25 375 SER B O 1
ATOM 5407 N N . LEU B 1 285 ? 43.717 122.867 66.854 1.00 43.14 376 LEU B N 1
ATOM 5408 C CA . LEU B 1 285 ? 44.237 123.254 68.163 1.00 42.23 376 LEU B CA 1
ATOM 5409 C C . LEU B 1 285 ? 44.141 122.107 69.159 1.00 40.54 376 LEU B C 1
ATOM 5410 O O . LEU B 1 285 ? 45.044 121.918 69.982 1.00 41.43 376 LEU B O 1
ATOM 5415 N N . THR B 1 286 ? 43.054 121.335 69.103 1.00 42.23 377 THR B N 1
ATOM 5416 C CA . THR B 1 286 ? 42.966 120.130 69.923 1.00 46.31 377 THR B CA 1
ATOM 5417 C C . THR B 1 286 ? 44.101 119.165 69.597 1.00 52.80 377 THR B C 1
ATOM 5418 O O . THR B 1 286 ? 44.713 118.581 70.500 1.00 58.75 377 THR B O 1
ATOM 5422 N N . ALA B 1 287 ? 44.410 119.001 68.308 1.00 51.18 378 ALA B N 1
ATOM 5423 C CA . ALA B 1 287 ? 45.449 118.056 67.914 1.00 49.83 378 ALA B CA 1
ATOM 5424 C C . ALA B 1 287 ? 46.828 118.522 68.365 1.00 49.71 378 ALA B C 1
ATOM 5425 O O . ALA B 1 287 ? 47.648 117.707 68.809 1.00 50.91 378 ALA B O 1
ATOM 5427 N N . THR B 1 288 ? 47.101 119.826 68.259 1.00 43.26 379 THR B N 1
ATOM 5428 C CA . THR B 1 288 ? 48.416 120.341 68.634 1.00 46.08 379 THR B CA 1
ATOM 5429 C C . THR B 1 288 ? 48.710 120.080 70.105 1.00 45.83 379 THR B C 1
ATOM 5430 O O . THR B 1 288 ? 49.797 119.607 70.461 1.00 38.44 379 THR B O 1
ATOM 5434 N N . PHE B 1 289 ? 47.744 120.368 70.976 1.00 44.38 380 PHE B N 1
ATOM 5435 C CA . PHE B 1 289 ? 47.945 120.144 72.401 1.00 46.18 380 PHE B CA 1
ATOM 5436 C C . PHE B 1 289 ? 47.940 118.666 72.771 1.00 46.70 380 PHE B C 1
ATOM 5437 O O . PHE B 1 289 ? 48.306 118.329 73.901 1.00 53.40 380 PHE B O 1
ATOM 5445 N N . ASN B 1 290 ? 47.542 117.781 71.855 1.00 50.22 381 ASN B N 1
ATOM 5446 C CA . ASN B 1 290 ? 47.688 116.344 72.065 1.00 51.37 381 ASN B CA 1
ATOM 5447 C C . ASN B 1 290 ? 49.054 115.838 71.617 1.00 50.44 381 ASN B C 1
ATOM 5448 O O . ASN B 1 290 ? 49.629 114.957 72.264 1.00 50.09 381 ASN B O 1
ATOM 5453 N N . LEU B 1 291 ? 49.585 116.377 70.515 1.00 50.93 382 LEU B N 1
ATOM 5454 C CA . LEU B 1 291 ? 50.920 115.987 70.070 1.00 45.74 382 LEU B CA 1
ATOM 5455 C C . LEU B 1 291 ? 51.996 116.476 71.026 1.00 45.73 382 LEU B C 1
ATOM 5456 O O . LEU B 1 291 ? 53.043 115.831 71.160 1.00 47.52 382 LEU B O 1
ATOM 5461 N N . PHE B 1 292 ? 51.757 117.607 71.697 1.00 50.45 383 PHE B N 1
ATOM 5462 C CA . PHE B 1 292 ? 52.703 118.209 72.635 1.00 47.95 383 PHE B CA 1
ATOM 5463 C C . PHE B 1 292 ? 52.025 118.341 73.997 1.00 49.65 383 PHE B C 1
ATOM 5464 O O . PHE B 1 292 ? 51.591 119.438 74.385 1.00 45.25 383 PHE B O 1
ATOM 5472 N N . PRO B 1 293 ? 51.948 117.249 74.767 1.00 53.60 384 PRO B N 1
ATOM 5473 C CA . PRO B 1 293 ? 51.184 117.272 76.029 1.00 51.23 384 PRO B CA 1
ATOM 5474 C C . PRO B 1 293 ? 51.786 118.160 77.108 1.00 51.88 384 PRO B C 1
ATOM 5475 O O . PRO B 1 293 ? 51.101 118.431 78.102 1.00 55.04 384 PRO B O 1
ATOM 5479 N N . GLU B 1 294 ? 53.026 118.615 76.950 1.00 52.28 385 GLU B N 1
ATOM 5480 C CA . GLU B 1 294 ? 53.674 119.471 77.931 1.00 59.70 385 GLU B CA 1
ATOM 5481 C C . GLU B 1 294 ? 53.714 120.935 77.511 1.00 59.72 385 GLU B C 1
ATOM 5482 O O . GLU B 1 294 ? 54.264 121.763 78.245 1.00 61.75 385 GLU B O 1
ATOM 5488 N N . ALA B 1 295 ? 53.155 121.275 76.355 1.00 59.61 386 ALA B N 1
ATOM 5489 C CA . ALA B 1 295 ? 53.177 122.657 75.900 1.00 51.87 386 ALA B CA 1
ATOM 5490 C C . ALA B 1 295 ? 52.213 123.509 76.716 1.00 47.60 386 ALA B C 1
ATOM 5491 O O . ALA B 1 295 ? 51.104 123.082 77.043 1.00 49.51 386 ALA B O 1
ATOM 5493 N N . LYS B 1 296 ? 52.648 124.724 77.051 1.00 46.19 387 LYS B N 1
ATOM 5494 C CA . LYS B 1 296 ? 51.783 125.693 77.709 1.00 47.80 387 LYS B CA 1
ATOM 5495 C C . LYS B 1 296 ? 51.212 126.728 76.749 1.00 45.64 387 LYS B C 1
ATOM 5496 O O . LYS B 1 296 ? 50.198 127.358 77.071 1.00 48.88 387 LYS B O 1
ATOM 5502 N N . PHE B 1 297 ? 51.831 126.911 75.587 1.00 44.26 388 PHE B N 1
ATOM 5503 C CA . PHE B 1 297 ? 51.364 127.844 74.573 1.00 44.15 388 PHE B CA 1
ATOM 5504 C C . PHE B 1 297 ? 51.437 127.178 73.207 1.00 41.99 388 PHE B C 1
ATOM 5505 O O . PHE B 1 297 ? 51.998 126.090 73.048 1.00 41.45 388 PHE B O 1
ATOM 5513 N N . ALA B 1 298 ? 50.863 127.846 72.210 1.00 39.22 389 ALA B N 1
ATOM 5514 C CA . ALA B 1 298 ? 50.962 127.390 70.830 1.00 34.30 389 ALA B CA 1
ATOM 5515 C C . ALA B 1 298 ? 50.825 128.589 69.907 1.00 29.84 389 ALA B C 1
ATOM 5516 O O . ALA B 1 298 ? 50.001 129.474 70.149 1.00 39.50 389 ALA B O 1
ATOM 5518 N N . VAL B 1 299 ? 51.642 128.614 68.862 1.00 29.82 390 VAL B N 1
ATOM 5519 C CA . VAL B 1 299 ? 51.603 129.670 67.857 1.00 32.30 390 VAL B CA 1
ATOM 5520 C C . VAL B 1 299 ? 50.702 129.206 66.717 1.00 35.37 390 VAL B C 1
ATOM 5521 O O . VAL B 1 299 ? 50.916 128.133 66.140 1.00 39.93 390 VAL B O 1
ATOM 5525 N N . VAL B 1 300 ? 49.690 130.006 66.395 1.00 31.43 391 VAL B N 1
ATOM 5526 C CA . VAL B 1 300 ? 48.738 129.690 65.334 1.00 34.11 391 VAL B CA 1
ATOM 5527 C C . VAL B 1 300 ? 48.999 130.643 64.177 1.00 32.45 391 VAL B C 1
ATOM 5528 O O . VAL B 1 300 ? 48.886 131.863 64.337 1.00 38.43 391 VAL B O 1
ATOM 5532 N N . LEU B 1 301 ? 49.365 130.089 63.018 1.00 33.53 392 LEU B N 1
ATOM 5533 C CA . LEU B 1 301 ? 49.634 130.856 61.806 1.00 35.69 392 LEU B CA 1
ATOM 5534 C C . LEU B 1 301 ? 48.787 130.337 60.658 1.00 39.03 392 LEU B C 1
ATOM 5535 O O . LEU B 1 301 ? 48.579 129.129 60.523 1.00 49.12 392 LEU B O 1
ATOM 5540 N N . GLU B 1 302 ? 48.320 131.248 59.821 1.00 37.50 393 GLU B N 1
ATOM 5541 C CA . GLU B 1 302 ? 47.614 130.868 58.610 1.00 42.90 393 GLU B CA 1
ATOM 5542 C C . GLU B 1 302 ? 48.578 130.856 57.427 1.00 42.89 393 GLU B C 1
ATOM 5543 O O . GLU B 1 302 ? 49.656 131.455 57.467 1.00 42.20 393 GLU B O 1
ATOM 5549 N N . GLU B 1 303 ? 48.182 130.144 56.370 1.00 43.98 394 GLU B N 1
ATOM 5550 C CA . GLU B 1 303 ? 49.082 129.855 55.257 1.00 46.04 394 GLU B CA 1
ATOM 5551 C C . GLU B 1 303 ? 49.280 131.025 54.300 1.00 47.61 394 GLU B C 1
ATOM 5552 O O . GLU B 1 303 ? 50.082 130.904 53.370 1.00 60.49 394 GLU B O 1
ATOM 5558 N N . ASP B 1 304 ? 48.570 132.138 54.478 1.00 43.57 395 ASP B N 1
ATOM 5559 C CA . ASP B 1 304 ? 48.690 133.285 53.586 1.00 57.06 395 ASP B CA 1
ATOM 5560 C C . ASP B 1 304 ? 49.371 134.473 54.265 1.00 50.47 395 ASP B C 1
ATOM 5561 O O . ASP B 1 304 ? 49.082 135.631 53.949 1.00 40.07 395 ASP B O 1
ATOM 5566 N N . LEU B 1 305 ? 50.290 134.194 55.189 1.00 44.24 396 LEU B N 1
ATOM 5567 C CA . LEU B 1 305 ? 51.047 135.216 55.898 1.00 43.29 396 LEU B CA 1
ATOM 5568 C C . LEU B 1 305 ? 52.517 135.162 55.500 1.00 35.99 396 LEU B C 1
ATOM 5569 O O . LEU B 1 305 ? 53.070 134.084 55.285 1.00 42.39 396 LEU B O 1
ATOM 5574 N N . ASP B 1 306 ? 53.152 136.322 55.404 1.00 33.05 397 ASP B N 1
ATOM 5575 C CA . ASP B 1 306 ? 54.606 136.385 55.419 1.00 35.93 397 ASP B CA 1
ATOM 5576 C C . ASP B 1 306 ? 55.063 136.560 56.861 1.00 39.83 397 ASP B C 1
ATOM 5577 O O . ASP B 1 306 ? 54.529 137.406 57.587 1.00 40.82 397 ASP B O 1
ATOM 5582 N N . ILE B 1 307 ? 56.031 135.748 57.278 1.00 37.13 398 ILE B N 1
ATOM 5583 C CA . ILE B 1 307 ? 56.527 135.746 58.651 1.00 38.09 398 ILE B CA 1
ATOM 5584 C C . ILE B 1 307 ? 57.801 136.579 58.706 1.00 34.12 398 ILE B C 1
ATOM 5585 O O . ILE B 1 307 ? 58.757 136.313 57.968 1.00 34.20 398 ILE B O 1
ATOM 5590 N N . ALA B 1 308 ? 57.821 137.580 59.585 1.00 29.43 399 ALA B N 1
ATOM 5591 C CA . ALA B 1 308 ? 58.971 138.470 59.694 1.00 34.16 399 ALA B CA 1
ATOM 5592 C C . ALA B 1 308 ? 60.189 137.734 60.247 1.00 38.05 399 ALA B C 1
ATOM 5593 O O . ALA B 1 308 ? 60.075 136.772 61.011 1.00 41.52 399 ALA B O 1
ATOM 5595 N N . VAL B 1 309 ? 61.374 138.213 59.858 1.00 39.38 400 VAL B N 1
ATOM 5596 C CA . VAL B 1 309 ? 62.614 137.525 60.205 1.00 38.61 400 VAL B CA 1
ATOM 5597 C C . VAL B 1 309 ? 62.847 137.515 61.716 1.00 39.28 400 VAL B C 1
ATOM 5598 O O . VAL B 1 309 ? 63.502 136.608 62.243 1.00 39.84 400 VAL B O 1
ATOM 5602 N N . ASP B 1 310 ? 62.308 138.498 62.439 1.00 41.21 401 ASP B N 1
ATOM 5603 C CA . ASP B 1 310 ? 62.458 138.568 63.886 1.00 39.66 401 ASP B CA 1
ATOM 5604 C C . ASP B 1 310 ? 61.211 138.085 64.624 1.00 45.31 401 ASP B C 1
ATOM 5605 O O . ASP B 1 310 ? 61.048 138.382 65.814 1.00 44.51 401 ASP B O 1
ATOM 5610 N N . PHE B 1 311 ? 60.337 137.337 63.943 1.00 45.40 402 PHE B N 1
ATOM 5611 C CA . PHE B 1 311 ? 59.062 136.937 64.535 1.00 41.41 402 PHE B CA 1
ATOM 5612 C C . PHE B 1 311 ? 59.253 136.205 65.859 1.00 40.26 402 PHE B C 1
ATOM 5613 O O . PHE B 1 311 ? 58.523 136.453 66.826 1.00 43.34 402 PHE B O 1
ATOM 5621 N N . PHE B 1 312 ? 60.227 135.297 65.924 1.00 37.31 403 PHE B N 1
ATOM 5622 C CA . PHE B 1 312 ? 60.418 134.521 67.143 1.00 41.89 403 PHE B CA 1
ATOM 5623 C C . PHE B 1 312 ? 61.223 135.283 68.185 1.00 41.80 403 PHE B C 1
ATOM 5624 O O . PHE B 1 312 ? 61.014 135.080 69.385 1.00 42.68 403 PHE B O 1
ATOM 5632 N N . SER B 1 313 ? 62.139 136.152 67.755 1.00 45.30 404 SER B N 1
ATOM 5633 C CA . SER B 1 313 ? 62.766 137.085 68.687 1.00 51.12 404 SER B CA 1
ATOM 5634 C C . SER B 1 313 ? 61.717 137.946 69.384 1.00 44.51 404 SER B C 1
ATOM 5635 O O . SER B 1 313 ? 61.824 138.230 70.582 1.00 44.66 404 SER B O 1
ATOM 5638 N N . PHE B 1 314 ? 60.692 138.360 68.643 1.00 41.33 405 PHE B N 1
ATOM 5639 C CA . PHE B 1 314 ? 59.604 139.145 69.216 1.00 46.10 405 PHE B CA 1
ATOM 5640 C C . PHE B 1 314 ? 58.818 138.332 70.243 1.00 46.72 405 PHE B C 1
ATOM 5641 O O . PHE B 1 314 ? 58.529 138.815 71.346 1.00 43.62 405 PHE B O 1
ATOM 5649 N N . LEU B 1 315 ? 58.483 137.080 69.908 1.00 37.79 406 LEU B N 1
ATOM 5650 C CA . LEU B 1 315 ? 57.766 136.234 70.858 1.00 35.71 406 LEU B CA 1
ATOM 5651 C C . LEU B 1 315 ? 58.652 135.808 72.020 1.00 39.10 406 LEU B C 1
ATOM 5652 O O . LEU B 1 315 ? 58.169 135.679 73.150 1.00 43.42 406 LEU B O 1
ATOM 5657 N N . SER B 1 316 ? 59.944 135.592 71.770 1.00 38.02 407 SER B N 1
ATOM 5658 C CA . SER B 1 316 ? 60.847 135.178 72.835 1.00 39.66 407 SER B CA 1
ATOM 5659 C C . SER B 1 316 ? 60.994 136.240 73.916 1.00 42.28 407 SER B C 1
ATOM 5660 O O . SER B 1 316 ? 61.367 135.908 75.046 1.00 42.46 407 SER B O 1
ATOM 5663 N N . GLN B 1 317 ? 60.712 137.502 73.597 1.00 39.60 408 GLN B N 1
ATOM 5664 C CA . GLN B 1 317 ? 60.900 138.596 74.536 1.00 35.25 408 GLN B CA 1
ATOM 5665 C C . GLN B 1 317 ? 59.625 138.996 75.261 1.00 38.22 408 GLN B C 1
ATOM 5666 O O . GLN B 1 317 ? 59.709 139.662 76.299 1.00 43.89 408 GLN B O 1
ATOM 5672 N N . SER B 1 318 ? 58.457 138.614 74.746 1.00 34.44 409 SER B N 1
ATOM 5673 C CA . SER B 1 318 ? 57.190 139.022 75.328 1.00 33.60 409 SER B CA 1
ATOM 5674 C C . SER B 1 318 ? 56.339 137.869 75.844 1.00 36.51 409 SER B C 1
ATOM 5675 O O . SER B 1 318 ? 55.293 138.130 76.452 1.00 40.50 409 SER B O 1
ATOM 5678 N N . ILE B 1 319 ? 56.748 136.615 75.624 1.00 32.78 410 ILE B N 1
ATOM 5679 C CA . ILE B 1 319 ? 55.917 135.476 76.013 1.00 42.76 410 ILE B CA 1
ATOM 5680 C C . ILE B 1 319 ? 55.697 135.446 77.521 1.00 49.37 410 ILE B C 1
ATOM 5681 O O . ILE B 1 319 ? 54.646 134.994 77.992 1.00 55.68 410 ILE B O 1
ATOM 5686 N N . HIS B 1 320 ? 56.663 135.940 78.302 1.00 42.45 411 HIS B N 1
ATOM 5687 C CA . HIS B 1 320 ? 56.511 135.912 79.752 1.00 39.51 411 HIS B CA 1
ATOM 5688 C C . HIS B 1 320 ? 55.377 136.813 80.230 1.00 43.23 411 HIS B C 1
ATOM 5689 O O . HIS B 1 320 ? 54.901 136.637 81.358 1.00 46.18 411 HIS B O 1
ATOM 5696 N N . LEU B 1 321 ? 54.929 137.763 79.402 1.00 37.23 412 LEU B N 1
ATOM 5697 C CA . LEU B 1 321 ? 53.767 138.571 79.765 1.00 42.64 412 LEU B CA 1
ATOM 5698 C C . LEU B 1 321 ? 52.514 137.709 79.889 1.00 50.76 412 LEU B C 1
ATOM 5699 O O . LEU B 1 321 ? 51.658 137.968 80.743 1.00 57.10 412 LEU B O 1
ATOM 5704 N N . LEU B 1 322 ? 52.385 136.683 79.040 1.00 51.03 413 LEU B N 1
ATOM 5705 C CA . LEU B 1 322 ? 51.231 135.792 79.132 1.00 54.01 413 LEU B CA 1
ATOM 5706 C C . LEU B 1 322 ? 51.297 134.911 80.370 1.00 60.04 413 LEU B C 1
ATOM 5707 O O . LEU B 1 322 ? 50.254 134.528 80.908 1.00 64.63 413 LEU B O 1
ATOM 5712 N N . GLU B 1 323 ? 52.503 134.571 80.830 1.00 66.27 414 GLU B N 1
ATOM 5713 C CA . GLU B 1 323 ? 52.635 133.749 82.027 1.00 72.32 414 GLU B CA 1
ATOM 5714 C C . GLU B 1 323 ? 52.374 134.531 83.307 1.00 69.44 414 GLU B C 1
ATOM 5715 O O . GLU B 1 323 ? 52.165 133.917 84.359 1.00 75.86 414 GLU B O 1
ATOM 5721 N N . GLU B 1 324 ? 52.373 135.863 83.248 1.00 62.98 415 GLU B N 1
ATOM 5722 C CA . GLU B 1 324 ? 52.355 136.676 84.453 1.00 60.83 415 GLU B CA 1
ATOM 5723 C C . GLU B 1 324 ? 51.163 137.617 84.573 1.00 59.28 415 GLU B C 1
ATOM 5724 O O . GLU B 1 324 ? 50.942 138.159 85.661 1.00 70.79 415 GLU B O 1
ATOM 5730 N N . ASP B 1 325 ? 50.387 137.823 83.513 1.00 50.60 416 ASP B N 1
ATOM 5731 C CA . ASP B 1 325 ? 49.250 138.739 83.542 1.00 52.40 416 ASP B CA 1
ATOM 5732 C C . ASP B 1 325 ? 47.997 137.984 83.113 1.00 52.73 416 ASP B C 1
ATOM 5733 O O . ASP B 1 325 ? 47.863 137.606 81.944 1.00 55.44 416 ASP B O 1
ATOM 5738 N N . ASP B 1 326 ? 47.074 137.779 84.057 1.00 58.56 417 ASP B N 1
ATOM 5739 C CA . ASP B 1 326 ? 45.824 137.089 83.751 1.00 66.55 417 ASP B CA 1
ATOM 5740 C C . ASP B 1 326 ? 44.852 137.951 82.953 1.00 61.60 417 ASP B C 1
ATOM 5741 O O . ASP B 1 326 ? 43.909 137.413 82.365 1.00 53.55 417 ASP B O 1
ATOM 5746 N N . SER B 1 327 ? 45.045 139.266 82.924 1.00 36.71 418 SER B N 1
ATOM 5747 C CA . SER B 1 327 ? 44.204 140.113 82.093 1.00 46.41 418 SER B CA 1
ATOM 5748 C C . SER B 1 327 ? 44.607 140.089 80.620 1.00 46.12 418 SER B C 1
ATOM 5749 O O . SER B 1 327 ? 43.966 140.769 79.811 1.00 46.22 418 SER B O 1
ATOM 5752 N N . LEU B 1 328 ? 45.638 139.328 80.251 1.00 41.37 419 LEU B N 1
ATOM 5753 C CA . LEU B 1 328 ? 46.074 139.235 78.863 1.00 43.09 419 LEU B CA 1
ATOM 5754 C C . LEU B 1 328 ? 45.393 138.051 78.187 1.00 38.34 419 LEU B C 1
ATOM 5755 O O . LEU B 1 328 ? 45.494 136.915 78.658 1.00 46.54 419 LEU B O 1
ATOM 5760 N N . TYR B 1 329 ? 44.705 138.328 77.082 1.00 37.51 420 TYR B N 1
ATOM 5761 C CA . TYR B 1 329 ? 43.994 137.310 76.318 1.00 37.36 420 TYR B CA 1
ATOM 5762 C C . TYR B 1 329 ? 44.930 136.557 75.380 1.00 41.97 420 TYR B C 1
ATOM 5763 O O . TYR B 1 329 ? 44.816 135.335 75.237 1.00 44.16 420 TYR B O 1
ATOM 5772 N N . CYS B 1 330 ? 45.857 137.263 74.736 1.00 41.11 421 CYS B N 1
ATOM 5773 C CA . CYS B 1 330 ? 46.714 136.663 73.719 1.00 44.04 421 CYS B CA 1
ATOM 5774 C C . CYS B 1 330 ? 47.871 137.610 73.432 1.00 40.70 421 CYS B C 1
ATOM 5775 O O . CYS B 1 330 ? 47.947 138.715 73.979 1.00 27.99 421 CYS B O 1
ATOM 5778 N N . ILE B 1 331 ? 48.779 137.153 72.568 1.00 33.83 422 ILE B N 1
ATOM 5779 C CA . ILE B 1 331 ? 49.794 137.980 71.925 1.00 35.33 422 ILE B CA 1
ATOM 5780 C C . ILE B 1 331 ? 49.635 137.810 70.421 1.00 36.93 422 ILE B C 1
ATOM 5781 O O . ILE B 1 331 ? 49.424 136.692 69.940 1.00 37.80 422 ILE B O 1
ATOM 5786 N N . SER B 1 332 ? 49.727 138.912 69.677 1.00 34.03 423 SER B N 1
ATOM 5787 C CA . SER B 1 332 ? 49.547 138.879 68.233 1.00 31.53 423 SER B CA 1
ATOM 5788 C C . SER B 1 332 ? 50.630 139.692 67.541 1.00 32.83 423 SER B C 1
ATOM 5789 O O . SER B 1 332 ? 51.109 140.700 68.067 1.00 34.97 423 SER B O 1
ATOM 5792 N N . ALA B 1 333 ? 50.999 139.249 66.341 1.00 33.68 424 ALA B N 1
ATOM 5793 C CA . ALA B 1 333 ? 51.970 139.950 65.512 1.00 33.48 424 ALA B CA 1
ATOM 5794 C C . ALA B 1 333 ? 51.350 141.057 64.669 1.00 35.94 424 ALA B C 1
ATOM 5795 O O . ALA B 1 333 ? 52.088 141.787 64.000 1.00 33.81 424 ALA B O 1
ATOM 5797 N N . TRP B 1 334 ? 50.028 141.213 64.699 1.00 41.43 425 TRP B N 1
ATOM 5798 C CA . TRP B 1 334 ? 49.297 142.048 63.753 1.00 40.27 425 TRP B CA 1
ATOM 5799 C C . TRP B 1 334 ? 48.769 143.298 64.447 1.00 35.43 425 TRP B C 1
ATOM 5800 O O . TRP B 1 334 ? 48.058 143.198 65.450 1.00 38.95 425 TRP B O 1
ATOM 5811 N N . ASN B 1 335 ? 49.103 144.472 63.903 1.00 39.70 426 ASN B N 1
ATOM 5812 C CA . ASN B 1 335 ? 48.565 145.751 64.367 1.00 38.82 426 ASN B CA 1
ATOM 5813 C C . ASN B 1 335 ? 47.573 146.257 63.324 1.00 42.47 426 ASN B C 1
ATOM 5814 O O . ASN B 1 335 ? 47.976 146.687 62.238 1.00 45.53 426 ASN B O 1
ATOM 5819 N N . ASP B 1 336 ? 46.278 146.219 63.668 1.00 45.98 427 ASP B N 1
ATOM 5820 C CA . ASP B 1 336 ? 45.224 146.531 62.702 1.00 41.35 427 ASP B CA 1
ATOM 5821 C C . ASP B 1 336 ? 45.345 147.945 62.150 1.00 49.62 427 ASP B C 1
ATOM 5822 O O . ASP B 1 336 ? 44.878 148.215 61.037 1.00 51.99 427 ASP B O 1
ATOM 5827 N N . GLN B 1 337 ? 45.958 148.864 62.896 1.00 48.85 428 GLN B N 1
ATOM 5828 C CA . GLN B 1 337 ? 46.046 150.250 62.454 1.00 46.90 428 GLN B CA 1
ATOM 5829 C C . GLN B 1 337 ? 47.462 150.655 62.050 1.00 44.42 428 GLN B C 1
ATOM 5830 O O . GLN B 1 337 ? 47.747 151.850 61.929 1.00 43.85 428 GLN B O 1
ATOM 5836 N N . GLY B 1 338 ? 48.347 149.687 61.815 1.00 39.12 429 GLY B N 1
ATOM 5837 C CA . GLY B 1 338 ? 49.731 150.001 61.519 1.00 31.38 429 GLY B CA 1
ATOM 5838 C C . GLY B 1 338 ? 50.083 149.997 60.044 1.00 37.99 429 GLY B C 1
ATOM 5839 O O . GLY B 1 338 ? 50.689 149.043 59.553 1.00 39.30 429 GLY B O 1
ATOM 5840 N N . TYR B 1 339 ? 49.721 151.057 59.329 1.00 32.21 430 TYR B N 1
ATOM 5841 C CA . TYR B 1 339 ? 50.020 151.151 57.909 1.00 40.04 430 TYR B CA 1
ATOM 5842 C C . TYR B 1 339 ? 51.365 151.842 57.696 1.00 44.98 430 TYR B C 1
ATOM 5843 O O . TYR B 1 339 ? 51.981 152.366 58.629 1.00 44.72 430 TYR B O 1
ATOM 5852 N N . GLU B 1 340 ? 51.825 151.823 56.439 1.00 47.55 431 GLU B N 1
ATOM 5853 C CA A GLU B 1 340 ? 53.149 152.353 56.123 0.52 50.43 431 GLU B CA 1
ATOM 5854 C CA B GLU B 1 340 ? 53.146 152.354 56.116 0.48 50.43 431 GLU B CA 1
ATOM 5855 C C . GLU B 1 340 ? 53.301 153.807 56.550 1.00 49.47 431 GLU B C 1
ATOM 5856 O O . GLU B 1 340 ? 54.419 154.256 56.822 1.00 52.89 431 GLU B O 1
ATOM 5867 N N . HIS B 1 341 ? 52.202 154.556 56.628 1.00 51.88 432 HIS B N 1
ATOM 5868 C CA . HIS B 1 341 ? 52.284 155.958 57.010 1.00 52.39 432 HIS B CA 1
ATOM 5869 C C . HIS B 1 341 ? 51.896 156.228 58.462 1.00 52.15 432 HIS B C 1
ATOM 5870 O O . HIS B 1 341 ? 52.035 157.369 58.912 1.00 60.33 432 HIS B O 1
ATOM 5877 N N . THR B 1 342 ? 51.447 155.218 59.216 1.00 54.21 433 THR B N 1
ATOM 5878 C CA . THR B 1 342 ? 50.994 155.430 60.589 1.00 56.78 433 THR B CA 1
ATOM 5879 C C . THR B 1 342 ? 51.696 154.559 61.634 1.00 55.82 433 THR B C 1
ATOM 5880 O O . THR B 1 342 ? 51.358 154.664 62.820 1.00 51.85 433 THR B O 1
ATOM 5884 N N . ALA B 1 343 ? 52.663 153.719 61.246 1.00 54.43 434 ALA B N 1
ATOM 5885 C CA . ALA B 1 343 ? 53.368 152.820 62.158 1.00 56.35 434 ALA B CA 1
ATOM 5886 C C . ALA B 1 343 ? 54.879 152.945 61.971 1.00 64.08 434 ALA B C 1
ATOM 5887 O O . ALA B 1 343 ? 55.357 153.338 60.907 1.00 62.58 434 ALA B O 1
ATOM 5889 N N . GLU B 1 344 ? 55.643 152.634 63.035 1.00 71.36 435 GLU B N 1
ATOM 5890 C CA . GLU B 1 344 ? 57.020 153.137 63.151 1.00 71.75 435 GLU B CA 1
ATOM 5891 C C . GLU B 1 344 ? 58.024 152.303 63.907 1.00 71.47 435 GLU B C 1
ATOM 5892 O O . GLU B 1 344 ? 58.877 151.626 63.323 1.00 79.29 435 GLU B O 1
ATOM 5898 N N . ASP B 1 345 ? 57.967 152.466 65.216 1.00 68.33 436 ASP B N 1
ATOM 5899 C CA . ASP B 1 345 ? 59.025 152.045 66.106 1.00 61.85 436 ASP B CA 1
ATOM 5900 C C . ASP B 1 345 ? 58.919 150.542 66.230 1.00 54.73 436 ASP B C 1
ATOM 5901 O O . ASP B 1 345 ? 57.931 150.025 66.767 1.00 53.45 436 ASP B O 1
ATOM 5906 N N . PRO B 1 346 ? 59.902 149.807 65.707 1.00 47.04 437 PRO B N 1
ATOM 5907 C CA . PRO B 1 346 ? 59.858 148.347 65.809 1.00 43.03 437 PRO B CA 1
ATOM 5908 C C . PRO B 1 346 ? 60.109 147.827 67.214 1.00 46.13 437 PRO B C 1
ATOM 5909 O O . PRO B 1 346 ? 59.987 146.617 67.428 1.00 49.81 437 PRO B O 1
ATOM 5913 N N . ALA B 1 347 ? 60.435 148.689 68.180 1.00 44.65 438 ALA B N 1
ATOM 5914 C CA . ALA B 1 347 ? 60.684 148.262 69.553 1.00 46.67 438 ALA B CA 1
ATOM 5915 C C . ALA B 1 347 ? 59.504 148.512 70.486 1.00 41.88 438 ALA B C 1
ATOM 5916 O O . ALA B 1 347 ? 59.620 148.258 71.688 1.00 43.26 438 ALA B O 1
ATOM 5918 N N . LEU B 1 348 ? 58.373 148.970 69.959 1.00 38.25 439 LEU B N 1
ATOM 5919 C CA . LEU B 1 348 ? 57.250 149.460 70.744 1.00 35.43 439 LEU B CA 1
ATOM 5920 C C . LEU B 1 348 ? 56.102 148.457 70.727 1.00 35.11 439 LEU B C 1
ATOM 5921 O O . LEU B 1 348 ? 55.860 147.800 69.710 1.00 33.96 439 LEU B O 1
ATOM 5926 N N . LEU B 1 349 ? 55.393 148.346 71.858 1.00 35.38 440 LEU B N 1
ATOM 5927 C CA . LEU B 1 349 ? 54.276 147.419 72.010 1.00 33.97 440 LEU B CA 1
ATOM 5928 C C . LEU B 1 349 ? 53.047 148.149 72.544 1.00 35.17 440 LEU B C 1
ATOM 5929 O O . LEU B 1 349 ? 53.154 149.184 73.207 1.00 43.34 440 LEU B O 1
ATOM 5934 N N . TYR B 1 350 ? 51.872 147.575 72.273 1.00 34.41 441 TYR B N 1
ATOM 5935 C CA . TYR B 1 350 ? 50.590 148.130 72.696 1.00 38.47 441 TYR B CA 1
ATOM 5936 C C . TYR B 1 350 ? 49.743 147.062 73.382 1.00 39.83 441 TYR B C 1
ATOM 5937 O O . TYR B 1 350 ? 49.956 145.859 73.207 1.00 42.08 441 TYR B O 1
ATOM 5946 N N . ARG B 1 351 ? 48.768 147.526 74.164 1.00 37.62 442 ARG B N 1
ATOM 5947 C CA . ARG B 1 351 ? 47.651 146.710 74.633 1.00 39.68 442 ARG B CA 1
ATOM 5948 C C . ARG B 1 351 ? 46.383 147.187 73.939 1.00 41.92 442 ARG B C 1
ATOM 5949 O O . ARG B 1 351 ? 46.101 148.391 73.926 1.00 39.24 442 ARG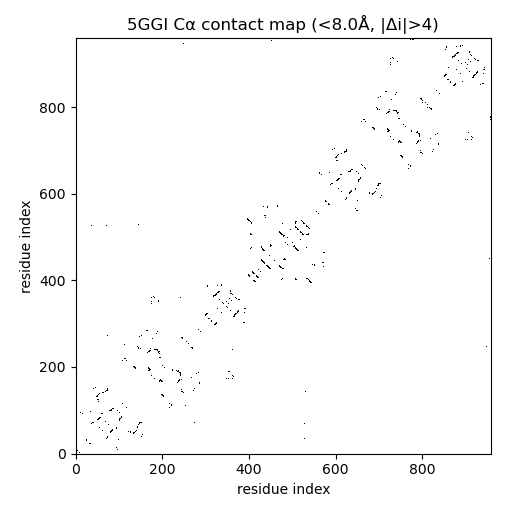 B O 1
ATOM 5957 N N . VAL B 1 352 ? 45.619 146.253 73.366 1.00 37.13 443 VAL B N 1
ATOM 5958 C CA . VAL B 1 352 ? 44.379 146.595 72.678 1.00 40.35 443 VAL B CA 1
ATOM 5959 C C . VAL B 1 352 ? 43.264 145.665 73.138 1.00 40.20 443 VAL B C 1
ATOM 5960 O O . VAL B 1 352 ? 43.510 144.540 73.585 1.00 40.71 443 VAL B O 1
ATOM 5964 N N . GLU B 1 353 ? 42.025 146.145 73.017 1.00 45.53 444 GLU B N 1
ATOM 5965 C CA . GLU B 1 353 ? 40.842 145.422 73.499 1.00 53.91 444 GLU B CA 1
ATOM 5966 C C . GLU B 1 353 ? 40.214 144.564 72.395 1.00 57.19 444 GLU B C 1
ATOM 5967 O O . GLU B 1 353 ? 39.028 144.672 72.090 1.00 63.50 444 GLU B O 1
ATOM 5973 N N . THR B 1 354 ? 41.017 143.683 71.808 1.00 52.81 445 THR B N 1
ATOM 5974 C CA . THR B 1 354 ? 40.526 142.819 70.740 1.00 50.41 445 THR B CA 1
ATOM 5975 C C . THR B 1 354 ? 41.411 141.580 70.657 1.00 48.65 445 THR B C 1
ATOM 5976 O O . THR B 1 354 ? 42.376 141.429 71.412 1.00 48.45 445 THR B O 1
ATOM 5980 N N . MET B 1 355 ? 41.067 140.690 69.726 1.00 42.30 446 MET B N 1
ATOM 5981 C CA . MET B 1 355 ? 41.904 139.547 69.352 1.00 41.96 446 MET B CA 1
ATOM 5982 C C . MET B 1 355 ? 42.201 139.646 67.862 1.00 42.27 446 MET B C 1
ATOM 5983 O O . MET B 1 355 ? 41.369 139.243 67.031 1.00 40.12 446 MET B O 1
ATOM 5988 N N . PRO B 1 356 ? 43.358 140.176 67.469 1.00 44.84 447 PRO B N 1
ATOM 5989 C CA . PRO B 1 356 ? 43.601 140.412 66.033 1.00 50.04 447 PRO B CA 1
ATOM 5990 C C . PRO B 1 356 ? 43.839 139.150 65.221 1.00 46.29 447 PRO B C 1
ATOM 5991 O O . PRO B 1 356 ? 43.533 139.147 64.023 1.00 51.18 447 PRO B O 1
ATOM 5995 N N . GLY B 1 357 ? 44.359 138.079 65.821 1.00 45.43 448 GLY B N 1
ATOM 5996 C CA . GLY B 1 357 ? 44.722 136.932 65.001 1.00 47.34 448 GLY B CA 1
ATOM 5997 C C . GLY B 1 357 ? 45.938 137.221 64.130 1.00 47.55 448 GLY B C 1
ATOM 5998 O O . GLY B 1 357 ? 46.820 138.010 64.485 1.00 50.18 448 GLY B O 1
ATOM 5999 N N . LEU B 1 358 ? 45.985 136.560 62.972 1.00 43.41 449 LEU B N 1
ATOM 6000 C CA . LEU B 1 358 ? 47.032 136.758 61.964 1.00 43.95 449 LEU B CA 1
ATOM 6001 C C . LEU B 1 358 ? 48.429 136.632 62.575 1.00 41.28 449 LEU B C 1
ATOM 6002 O O . LEU B 1 358 ? 49.246 137.555 62.539 1.00 43.65 449 LEU B O 1
ATOM 6007 N N . GLY B 1 359 ? 48.694 135.453 63.134 1.00 35.48 450 GLY B N 1
ATOM 6008 C CA . GLY B 1 359 ? 49.930 135.213 63.853 1.00 34.91 450 GLY B CA 1
ATOM 6009 C C . GLY B 1 359 ? 49.760 135.530 65.324 1.00 37.54 450 GLY B C 1
ATOM 6010 O O . GLY B 1 359 ? 49.928 136.684 65.730 1.00 36.71 450 GLY B O 1
ATOM 6011 N N . TRP B 1 360 ? 49.412 134.528 66.134 1.00 34.57 451 TRP B N 1
ATOM 6012 C CA . TRP B 1 360 ? 49.039 134.797 67.514 1.00 37.47 451 TRP B CA 1
ATOM 6013 C C . TRP B 1 360 ? 49.336 133.591 68.398 1.00 37.53 451 TRP B C 1
ATOM 6014 O O . TRP B 1 360 ? 49.407 132.449 67.935 1.00 38.69 451 TRP B O 1
ATOM 6025 N N . VAL B 1 361 ? 49.512 133.871 69.687 1.00 37.15 452 VAL B N 1
ATOM 6026 C CA . VAL B 1 361 ? 49.903 132.877 70.679 1.00 42.02 452 VAL B CA 1
ATOM 6027 C C . VAL B 1 361 ? 48.691 132.524 71.529 1.00 40.72 452 VAL B C 1
ATOM 6028 O O . VAL B 1 361 ? 47.992 133.414 72.030 1.00 37.74 452 VAL B O 1
ATOM 6032 N N . LEU B 1 362 ? 48.454 131.227 71.706 1.00 45.50 453 LEU B N 1
ATOM 6033 C CA . LEU B 1 362 ? 47.277 130.705 72.391 1.00 46.42 453 LEU B CA 1
ATOM 6034 C C . LEU B 1 362 ? 47.697 130.025 73.689 1.00 43.78 453 LEU B C 1
ATOM 6035 O O . LEU B 1 362 ? 48.535 129.115 73.675 1.00 46.73 453 LEU B O 1
ATOM 6040 N N . ARG B 1 363 ? 47.111 130.458 74.803 1.00 47.53 454 ARG B N 1
ATOM 6041 C CA . ARG B 1 363 ? 47.373 129.807 76.081 1.00 47.08 454 ARG B CA 1
ATOM 6042 C C . ARG B 1 363 ? 46.649 128.469 76.156 1.00 43.65 454 ARG B C 1
ATOM 6043 O O . ARG B 1 363 ? 45.484 128.350 75.765 1.00 39.23 454 ARG B O 1
ATOM 6051 N N . ARG B 1 364 ? 47.349 127.451 76.665 1.00 44.52 455 ARG B N 1
ATOM 6052 C CA . ARG B 1 364 ? 46.749 126.123 76.739 1.00 43.10 455 ARG B CA 1
ATOM 6053 C C . ARG B 1 364 ? 45.622 126.070 77.759 1.00 46.91 455 ARG B C 1
ATOM 6054 O O . ARG B 1 364 ? 44.618 125.384 77.542 1.00 50.49 455 ARG B O 1
ATOM 6062 N N . SER B 1 365 ? 45.774 126.763 78.887 1.00 52.76 456 SER B N 1
ATOM 6063 C CA . SER B 1 365 ? 44.687 126.808 79.861 1.00 52.87 456 SER B CA 1
ATOM 6064 C C . SER B 1 365 ? 43.464 127.501 79.274 1.00 48.91 456 SER B C 1
ATOM 6065 O O . SER B 1 365 ? 42.326 127.085 79.522 1.00 46.61 456 SER B O 1
ATOM 6068 N N . LEU B 1 366 ? 43.683 128.547 78.474 1.00 46.59 457 LEU B N 1
ATOM 6069 C CA . LEU B 1 366 ? 42.569 129.260 77.856 1.00 50.74 457 LEU B CA 1
ATOM 6070 C C . LEU B 1 366 ? 41.751 128.338 76.957 1.00 52.05 457 LEU B C 1
ATOM 6071 O O . LEU B 1 366 ? 40.516 128.315 77.027 1.00 52.12 457 LEU B O 1
ATOM 6076 N N . TYR B 1 367 ? 42.425 127.553 76.116 1.00 44.38 458 TYR B N 1
ATOM 6077 C CA . TYR B 1 367 ? 41.703 126.758 75.130 1.00 48.79 458 TYR B CA 1
ATOM 6078 C C . TYR B 1 367 ? 40.995 125.569 75.775 1.00 50.07 458 TYR B C 1
ATOM 6079 O O . TYR B 1 367 ? 39.804 125.342 75.534 1.00 5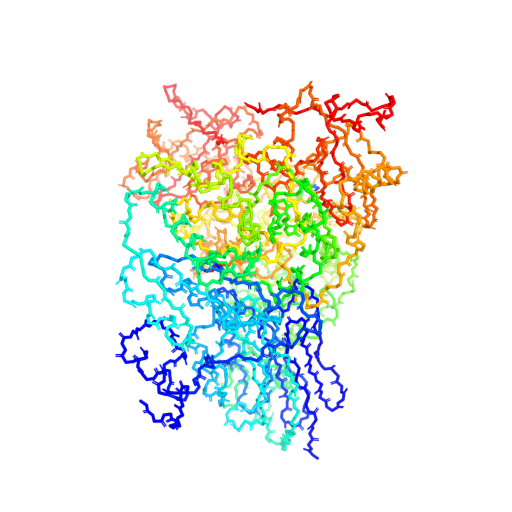4.45 458 TYR B O 1
ATOM 6088 N N . LYS B 1 368 ? 41.709 124.798 76.598 1.00 48.64 459 LYS B N 1
ATOM 6089 C CA . LYS B 1 368 ? 41.171 123.531 77.085 1.00 52.35 459 LYS B CA 1
ATOM 6090 C C . LYS B 1 368 ? 40.174 123.694 78.225 1.00 55.89 459 LYS B C 1
ATOM 6091 O O . LYS B 1 368 ? 39.351 122.798 78.433 1.00 61.24 459 LYS B O 1
ATOM 6097 N N . GLU B 1 369 ? 40.209 124.812 78.954 1.00 57.72 460 GLU B N 1
ATOM 6098 C CA . GLU B 1 369 ? 39.316 125.013 80.089 1.00 61.16 460 GLU B CA 1
ATOM 6099 C C . GLU B 1 369 ? 38.196 126.013 79.838 1.00 58.96 460 GLU B C 1
ATOM 6100 O O . GLU B 1 369 ? 37.235 126.037 80.612 1.00 58.68 460 GLU B O 1
ATOM 6106 N N . GLU B 1 370 ? 38.289 126.831 78.790 1.00 57.21 461 GLU B N 1
ATOM 6107 C CA . GLU B 1 370 ? 37.271 127.835 78.501 1.00 53.31 461 GLU B CA 1
ATOM 6108 C C . GLU B 1 370 ? 36.683 127.678 77.104 1.00 56.93 461 GLU B C 1
ATOM 6109 O O . GLU B 1 370 ? 35.482 127.425 76.971 1.00 60.47 461 GLU B O 1
ATOM 6115 N N . LEU B 1 371 ? 37.495 127.807 76.053 1.00 54.97 462 LEU B N 1
ATOM 6116 C CA . LEU B 1 371 ? 36.945 127.962 74.709 1.00 58.12 462 LEU B CA 1
ATOM 6117 C C . LEU B 1 371 ? 36.384 126.650 74.163 1.00 60.30 462 LEU B C 1
ATOM 6118 O O . LEU B 1 371 ? 35.254 126.608 73.662 1.00 64.88 462 LEU B O 1
ATOM 6123 N N . GLU B 1 372 ? 37.150 125.569 74.248 1.00 55.13 463 GLU B N 1
ATOM 6124 C CA . GLU B 1 372 ? 36.790 124.349 73.530 1.00 55.04 463 GLU B CA 1
ATOM 6125 C C . GLU B 1 372 ? 35.546 123.650 74.086 1.00 61.10 463 GLU B C 1
ATOM 6126 O O . GLU B 1 372 ? 34.772 123.086 73.299 1.00 62.90 463 GLU B O 1
ATOM 6132 N N . PRO B 1 373 ? 35.322 123.620 75.408 1.00 58.04 464 PRO B N 1
ATOM 6133 C CA . PRO B 1 373 ? 34.030 123.106 75.903 1.00 58.95 464 PRO B CA 1
ATOM 6134 C C . PRO B 1 373 ? 32.811 123.800 75.304 1.00 61.53 464 PRO B C 1
ATOM 6135 O O . PRO B 1 373 ? 31.746 123.179 75.211 1.00 64.56 464 PRO B O 1
ATOM 6139 N N . LYS B 1 374 ? 32.927 125.063 74.885 1.00 56.51 465 LYS B N 1
ATOM 6140 C CA . LYS B 1 374 ? 31.789 125.802 74.347 1.00 56.27 465 LYS B CA 1
ATOM 6141 C C . LYS B 1 374 ? 32.002 126.233 72.899 1.00 58.68 465 LYS B C 1
ATOM 6142 O O . LYS B 1 374 ? 31.339 127.165 72.435 1.00 61.88 465 LYS B O 1
ATOM 6148 N N . TRP B 1 375 ? 32.909 125.576 72.179 1.00 57.24 466 TRP B N 1
ATOM 6149 C CA . TRP B 1 375 ? 33.167 125.939 70.791 1.00 51.47 466 TRP B CA 1
ATOM 6150 C C . TRP B 1 375 ? 31.884 125.818 69.968 1.00 57.51 466 TRP B C 1
ATOM 6151 O O . TRP B 1 375 ? 31.093 124.892 70.184 1.00 55.15 466 TRP B O 1
ATOM 6162 N N . PRO B 1 376 ? 31.639 126.742 69.037 1.00 60.38 467 PRO B N 1
ATOM 6163 C CA . PRO B 1 376 ? 30.429 126.661 68.206 1.00 58.54 467 PRO B CA 1
ATOM 6164 C C . PRO B 1 376 ? 30.301 125.328 67.475 1.00 60.70 467 PRO B C 1
ATOM 6165 O O . PRO B 1 376 ? 31.269 124.797 66.925 1.00 52.99 467 PRO B O 1
ATOM 6169 N N . THR B 1 377 ? 29.077 124.797 67.477 1.00 62.48 468 THR B N 1
ATOM 6170 C CA . THR B 1 377 ? 28.772 123.521 66.855 1.00 63.31 468 THR B CA 1
ATOM 6171 C C . THR B 1 377 ? 28.845 123.632 65.330 1.00 64.81 468 THR B C 1
ATOM 6172 O O . THR B 1 377 ? 28.845 124.735 64.780 1.00 64.73 468 THR B O 1
ATOM 6176 N N . PRO B 1 378 ? 28.918 122.497 64.624 1.00 69.06 469 PRO B N 1
ATOM 6177 C CA . PRO B 1 378 ? 29.111 122.555 63.163 1.00 67.78 469 PRO B CA 1
ATOM 6178 C C . PRO B 1 378 ? 28.007 123.272 62.397 1.00 68.03 469 PRO B C 1
ATOM 6179 O O . PRO B 1 378 ? 28.267 123.744 61.283 1.00 69.11 469 PRO B O 1
ATOM 6183 N N . GLU B 1 379 ? 26.792 123.373 62.937 1.00 64.59 470 GLU B N 1
ATOM 6184 C CA . GLU B 1 379 ? 25.708 124.000 62.189 1.00 71.42 470 GLU B CA 1
ATOM 6185 C C . GLU B 1 379 ? 25.680 125.518 62.329 1.00 72.61 470 GLU B C 1
ATOM 6186 O O . GLU B 1 379 ? 24.824 126.162 61.713 1.00 76.80 470 GLU B O 1
ATOM 6192 N N . LYS B 1 380 ? 26.588 126.105 63.102 1.00 69.25 471 LYS B N 1
ATOM 6193 C CA . LYS B 1 380 ? 26.608 127.547 63.313 1.00 71.79 471 LYS B CA 1
ATOM 6194 C C . LYS B 1 380 ? 27.449 128.216 62.232 1.00 66.61 471 LYS B C 1
ATOM 6195 O O . LYS B 1 380 ? 28.664 128.001 62.153 1.00 69.23 471 LYS B O 1
ATOM 6201 N N . LEU B 1 381 ? 26.804 129.044 61.413 1.00 62.89 472 LEU B N 1
ATOM 6202 C CA . LEU B 1 381 ? 27.490 129.801 60.370 1.00 62.07 472 LEU B CA 1
ATOM 6203 C C . LEU B 1 381 ? 28.163 131.036 60.974 1.00 59.84 472 LEU B C 1
ATOM 6204 O O . LEU B 1 381 ? 27.832 132.182 60.674 1.00 53.18 472 LEU B O 1
ATOM 6209 N N . TRP B 1 382 ? 29.123 130.779 61.857 1.00 62.58 473 TRP B N 1
ATOM 6210 C CA . TRP B 1 382 ? 29.823 131.833 62.572 1.00 55.93 473 TRP B CA 1
ATOM 6211 C C . TRP B 1 382 ? 31.302 131.823 62.218 1.00 56.17 473 TRP B C 1
ATOM 6212 O O . TRP B 1 382 ? 31.876 130.781 61.890 1.00 58.18 473 TRP B O 1
ATOM 6223 N N . ASP B 1 383 ? 31.913 132.998 62.296 1.00 58.66 474 ASP B N 1
ATOM 6224 C CA . ASP B 1 383 ? 33.355 133.120 62.169 1.00 60.49 474 ASP B CA 1
ATOM 6225 C C . ASP B 1 383 ? 33.985 132.886 63.533 1.00 55.13 474 ASP B C 1
ATOM 6226 O O . ASP B 1 383 ? 33.520 133.436 64.538 1.00 56.53 474 ASP B O 1
ATOM 6231 N N . TRP B 1 384 ? 35.033 132.061 63.567 1.00 51.19 475 TRP B N 1
ATOM 6232 C CA . TRP B 1 384 ? 35.635 131.693 64.844 1.00 48.95 475 TRP B CA 1
ATOM 6233 C C . TRP B 1 384 ? 36.229 132.910 65.546 1.00 48.83 475 TRP B C 1
ATOM 6234 O O . TRP B 1 384 ? 36.099 133.058 66.768 1.00 41.00 475 TRP B O 1
ATOM 6245 N N . ASP B 1 385 ? 36.865 133.804 64.785 1.00 52.08 476 ASP B N 1
ATOM 6246 C CA . ASP B 1 385 ? 37.551 134.945 65.385 1.00 52.27 476 ASP B CA 1
ATOM 6247 C C . ASP B 1 385 ? 36.576 136.033 65.825 1.00 49.22 476 ASP B C 1
ATOM 6248 O O . ASP B 1 385 ? 36.792 136.677 66.856 1.00 48.84 476 ASP B O 1
ATOM 6253 N N . MET B 1 386 ? 35.510 136.265 65.057 1.00 52.45 477 MET B N 1
ATOM 6254 C CA . MET B 1 386 ? 34.475 137.181 65.523 1.00 61.99 477 MET B CA 1
ATOM 6255 C C . MET B 1 386 ? 33.797 136.655 66.779 1.00 60.74 477 MET B C 1
ATOM 6256 O O . MET B 1 386 ? 33.375 137.443 67.633 1.00 62.47 477 MET B O 1
ATOM 6261 N N . TRP B 1 387 ? 33.692 135.332 66.908 1.00 54.11 478 TRP B N 1
ATOM 6262 C CA . TRP B 1 387 ? 33.131 134.736 68.114 1.00 51.25 478 TRP B CA 1
ATOM 6263 C C . TRP B 1 387 ? 34.077 134.883 69.303 1.00 50.31 478 TRP B C 1
ATOM 6264 O O . TRP B 1 387 ? 33.641 135.209 70.413 1.00 51.81 478 TRP B O 1
ATOM 6275 N N . MET B 1 388 ? 35.377 134.647 69.092 1.00 48.23 479 MET B N 1
ATOM 6276 C CA . MET B 1 388 ? 36.350 134.852 70.161 1.00 49.05 479 MET B CA 1
ATOM 6277 C C . MET B 1 388 ? 36.408 136.303 70.624 1.00 50.38 479 MET B C 1
ATOM 6278 O O . MET B 1 388 ? 36.827 136.565 71.758 1.00 50.82 479 MET B O 1
ATOM 6283 N N . ARG B 1 389 ? 36.000 137.247 69.781 1.00 52.37 480 ARG B N 1
ATOM 6284 C CA . ARG B 1 389 ? 36.012 138.657 70.143 1.00 51.50 480 ARG B CA 1
ATOM 6285 C C . ARG B 1 389 ? 34.727 139.102 70.834 1.00 55.23 480 ARG B C 1
ATOM 6286 O O . ARG B 1 389 ? 34.632 140.263 71.242 1.00 57.09 480 ARG B O 1
ATOM 6294 N N . MET B 1 390 ? 33.751 138.208 70.992 1.00 59.09 481 MET B N 1
ATOM 6295 C CA . MET B 1 390 ? 32.533 138.537 71.714 1.00 63.50 481 MET B CA 1
ATOM 6296 C C . MET B 1 390 ? 32.800 138.591 73.222 1.00 63.10 481 MET B C 1
ATOM 6297 O O . MET B 1 390 ? 33.729 137.948 73.718 1.00 64.18 481 MET B O 1
ATOM 6302 N N . PRO B 1 391 ? 32.007 139.373 73.970 1.00 59.02 482 PRO B N 1
ATOM 6303 C CA . PRO B 1 391 ? 32.297 139.545 75.409 1.00 57.68 482 PRO B CA 1
ATOM 6304 C C . PRO B 1 391 ? 32.309 138.251 76.207 1.00 58.45 482 PRO B C 1
ATOM 6305 O O . PRO B 1 391 ? 33.152 138.095 77.100 1.00 62.51 482 PRO B O 1
ATOM 6309 N N . GLU B 1 392 ? 31.402 137.315 75.915 1.00 59.02 483 GLU B N 1
ATOM 6310 C CA . GLU B 1 392 ? 31.315 136.084 76.696 1.00 61.41 483 GLU B CA 1
ATOM 6311 C C . GLU B 1 392 ? 32.588 135.251 76.622 1.00 61.18 483 GLU B C 1
ATOM 6312 O O . GLU B 1 392 ? 32.804 134.393 77.485 1.00 61.40 483 GLU B O 1
ATOM 6318 N N . GLN B 1 393 ? 33.433 135.482 75.618 1.00 55.45 484 GLN B N 1
ATOM 6319 C CA . GLN B 1 393 ? 34.701 134.777 75.496 1.00 51.72 484 GLN B CA 1
ATOM 6320 C C . GLN B 1 393 ? 35.888 135.638 75.909 1.00 48.90 484 GLN B C 1
ATOM 6321 O O . GLN B 1 393 ? 36.740 135.180 76.673 1.00 49.15 484 GLN B O 1
ATOM 6327 N N . ARG B 1 394 ? 35.956 136.884 75.434 1.00 45.60 485 ARG B N 1
ATOM 6328 C CA . ARG B 1 394 ? 37.112 137.720 75.746 1.00 49.20 485 ARG B CA 1
ATOM 6329 C C . ARG B 1 394 ? 37.057 138.231 77.182 1.00 51.17 485 ARG B C 1
ATOM 6330 O O . ARG B 1 394 ? 38.084 138.265 77.874 1.00 50.54 485 ARG B O 1
ATOM 6338 N N . ARG B 1 395 ? 35.872 138.642 77.641 1.00 47.71 486 ARG B N 1
ATOM 6339 C CA . ARG B 1 395 ? 35.629 138.965 79.051 1.00 41.57 486 ARG B CA 1
ATOM 6340 C C . ARG B 1 395 ? 36.514 140.113 79.540 1.00 47.83 486 ARG B C 1
ATOM 6341 O O . ARG B 1 395 ? 37.040 140.083 80.655 1.00 49.08 486 ARG B O 1
ATOM 6349 N N . GLY B 1 396 ? 36.675 141.139 78.704 1.00 41.79 487 GLY B N 1
ATOM 6350 C CA . GLY B 1 396 ? 37.396 142.334 79.090 1.00 43.30 487 GLY B CA 1
ATOM 6351 C C . GLY B 1 396 ? 38.906 142.241 79.044 1.00 46.53 487 GLY B C 1
ATOM 6352 O O . GLY B 1 396 ? 39.577 143.210 79.426 1.00 51.14 487 GLY B O 1
ATOM 6353 N N . ARG B 1 397 ? 39.467 141.124 78.592 1.00 42.78 488 ARG B N 1
ATOM 6354 C CA . ARG B 1 397 ? 40.912 140.961 78.536 1.00 46.48 488 ARG B CA 1
ATOM 6355 C C . ARG B 1 397 ? 41.471 141.476 77.214 1.00 44.82 488 ARG B C 1
ATOM 6356 O O . ARG B 1 397 ? 40.748 141.674 76.234 1.00 49.31 488 ARG B O 1
ATOM 6364 N N . GLU B 1 398 ? 42.787 141.653 77.190 1.00 36.65 489 GLU B N 1
ATOM 6365 C CA . GLU B 1 398 ? 43.465 142.335 76.102 1.00 41.72 489 GLU B CA 1
ATOM 6366 C C . GLU B 1 398 ? 44.549 141.461 75.491 1.00 39.94 489 GLU B C 1
ATOM 6367 O O . GLU B 1 398 ? 44.913 140.412 76.025 1.00 42.96 489 GLU B O 1
ATOM 6373 N N . CYS B 1 399 ? 45.085 141.928 74.363 1.00 39.56 490 CYS B N 1
ATOM 6374 C CA . CYS B 1 399 ? 46.214 141.292 73.706 1.00 49.71 490 CYS B CA 1
ATOM 6375 C C . CYS B 1 399 ? 47.353 142.290 73.524 1.00 45.07 490 CYS B C 1
ATOM 6376 O O . CYS B 1 399 ? 47.147 143.507 73.494 1.00 41.69 490 CYS B O 1
ATOM 6379 N N . ILE B 1 400 ? 48.567 141.749 73.406 1.00 38.97 491 ILE B N 1
ATOM 6380 C CA . ILE B 1 400 ? 49.773 142.517 73.114 1.00 35.20 491 ILE B CA 1
ATOM 6381 C C . ILE B 1 400 ? 50.002 142.522 71.607 1.00 38.11 491 ILE B C 1
ATOM 6382 O O . ILE B 1 400 ? 49.893 141.481 70.945 1.00 31.84 491 ILE B O 1
ATOM 6387 N N . ILE B 1 401 ? 50.324 143.692 71.057 1.00 41.22 492 ILE B N 1
ATOM 6388 C CA . ILE B 1 401 ? 50.646 143.806 69.631 1.00 41.58 492 ILE B CA 1
ATOM 6389 C C . ILE B 1 401 ? 51.840 144.726 69.455 1.00 40.14 492 ILE B C 1
ATOM 6390 O O . ILE B 1 401 ? 52.113 145.597 70.292 1.00 41.97 492 ILE B O 1
ATOM 6395 N N . PRO B 1 402 ? 52.581 144.546 68.366 1.00 39.84 493 PRO B N 1
ATOM 6396 C CA . PRO B 1 402 ? 53.649 145.494 68.040 1.00 37.30 493 PRO B CA 1
ATOM 6397 C C . PRO B 1 402 ? 53.097 146.692 67.288 1.00 36.13 493 PRO B C 1
ATOM 6398 O O . PRO B 1 402 ? 52.016 146.652 66.700 1.00 37.94 493 PRO B O 1
ATOM 6402 N N . ASP B 1 403 ? 53.863 147.780 67.326 1.00 35.97 494 ASP B N 1
ATOM 6403 C CA . ASP B 1 403 ? 53.551 148.916 66.470 1.00 38.25 494 ASP B CA 1
ATOM 6404 C C . ASP B 1 403 ? 53.768 148.557 65.005 1.00 39.01 494 ASP B C 1
ATOM 6405 O O . ASP B 1 403 ? 52.915 148.832 64.153 1.00 35.12 494 ASP B O 1
ATOM 6410 N N . VAL B 1 404 ? 54.894 147.920 64.698 1.00 36.86 495 VAL B N 1
ATOM 6411 C CA . VAL B 1 404 ? 55.201 147.461 63.348 1.00 42.41 495 VAL B CA 1
ATOM 6412 C C . VAL B 1 404 ? 54.997 145.952 63.311 1.00 36.45 495 VAL B C 1
ATOM 6413 O O . VAL B 1 404 ? 55.741 145.198 63.946 1.00 38.10 495 VAL B O 1
ATOM 6417 N N . SER B 1 405 ? 54.003 145.515 62.541 1.00 37.20 496 SER B N 1
ATOM 6418 C CA . SER B 1 405 ? 53.577 144.122 62.532 1.00 33.24 496 SER B CA 1
ATOM 6419 C C . SER B 1 405 ? 54.701 143.180 62.101 1.00 40.51 496 SER B C 1
ATOM 6420 O O . SER B 1 405 ? 55.550 143.519 61.268 1.00 40.35 496 SER B O 1
ATOM 6423 N N . ARG B 1 406 ? 54.682 141.976 62.681 1.00 35.48 497 ARG B N 1
ATOM 6424 C CA . ARG B 1 406 ? 55.606 140.893 62.370 1.00 36.93 497 ARG B CA 1
ATOM 6425 C C . ARG B 1 406 ? 55.005 139.858 61.423 1.00 38.89 497 ARG B C 1
ATOM 6426 O O . ARG B 1 406 ? 55.602 138.794 61.215 1.00 33.93 497 ARG B O 1
ATOM 6434 N N . SER B 1 407 ? 53.839 140.143 60.849 1.00 32.12 498 SER B N 1
ATOM 6435 C CA . SER B 1 407 ? 53.245 139.287 59.839 1.00 30.71 498 SER B CA 1
ATOM 6436 C C . SER B 1 407 ? 52.667 140.177 58.750 1.00 36.79 498 SER B C 1
ATOM 6437 O O . SER B 1 407 ? 52.406 141.363 58.967 1.00 40.05 498 SER B O 1
ATOM 6440 N N . TYR B 1 408 ? 52.489 139.595 57.564 1.00 28.80 499 TYR B N 1
ATOM 6441 C CA . TYR B 1 408 ? 51.965 140.312 56.407 1.00 30.67 499 TYR B CA 1
ATOM 6442 C C . TYR B 1 408 ? 50.985 139.413 55.664 1.00 34.92 499 TYR B C 1
ATOM 6443 O O . TYR B 1 408 ? 51.316 138.271 55.328 1.00 34.88 499 TYR B O 1
ATOM 6452 N N . HIS B 1 409 ? 49.790 139.931 55.395 1.00 33.17 500 HIS B N 1
ATOM 6453 C CA . HIS B 1 409 ? 48.739 139.164 54.732 1.00 38.27 500 HIS B CA 1
ATOM 6454 C C . HIS B 1 409 ? 48.807 139.399 53.223 1.00 35.32 500 HIS B C 1
ATOM 6455 O O . HIS B 1 409 ? 48.555 140.511 52.751 1.00 40.88 500 HIS B O 1
ATOM 6462 N N . PHE B 1 410 ? 49.127 138.350 52.462 1.00 32.30 501 PHE B N 1
ATOM 6463 C CA . PHE B 1 410 ? 49.167 138.435 51.005 1.00 41.21 501 PHE B CA 1
ATOM 6464 C C . PHE B 1 410 ? 48.088 137.604 50.319 1.00 47.30 501 PHE B C 1
ATOM 6465 O O . PHE B 1 410 ? 48.037 137.582 49.086 1.00 55.85 501 PHE B O 1
ATOM 6473 N N . GLY B 1 411 ? 47.226 136.928 51.073 1.00 51.47 502 GLY B N 1
ATOM 6474 C CA . GLY B 1 411 ? 46.226 136.065 50.471 1.00 59.51 502 GLY B CA 1
ATOM 6475 C C . GLY B 1 411 ? 45.099 136.799 49.769 1.00 61.03 502 GLY B C 1
ATOM 6476 O O . GLY B 1 411 ? 44.059 137.068 50.372 1.00 63.06 502 GLY B O 1
ATOM 6477 N N . ILE B 1 412 ? 45.287 137.112 48.484 1.00 64.34 503 ILE B N 1
ATOM 6478 C CA . ILE B 1 412 ? 44.272 137.854 47.742 1.00 66.49 503 ILE B CA 1
ATOM 6479 C C . ILE B 1 412 ? 43.024 137.008 47.508 1.00 66.84 503 ILE B C 1
ATOM 6480 O O . ILE B 1 412 ? 41.902 137.530 47.513 1.00 69.25 503 ILE B O 1
ATOM 6485 N N . VAL B 1 413 ? 43.184 135.706 47.305 1.00 64.29 504 VAL B N 1
ATOM 6486 C CA . VAL B 1 413 ? 42.065 134.808 47.044 1.00 71.05 504 VAL B CA 1
ATOM 6487 C C . VAL B 1 413 ? 41.806 133.987 48.300 1.00 73.90 504 VAL B C 1
ATOM 6488 O O . VAL B 1 413 ? 42.693 133.267 48.775 1.00 70.17 504 VAL B O 1
ATOM 6492 N N . GLY B 1 414 ? 40.598 134.102 48.837 1.00 78.14 505 GLY B N 1
ATOM 6493 C CA . GLY B 1 414 ? 40.228 133.362 50.022 1.00 77.71 505 GLY B CA 1
ATOM 6494 C C . GLY B 1 414 ? 38.730 133.378 50.227 1.00 83.35 505 GLY B C 1
ATOM 6495 O O . GLY B 1 414 ? 37.960 133.619 49.295 1.00 87.42 505 GLY B O 1
ATOM 6496 N N . LEU B 1 415 ? 38.323 133.130 51.472 1.00 86.46 506 LEU B N 1
ATOM 6497 C CA . LEU B 1 415 ? 36.904 132.978 51.771 1.00 90.38 506 LEU B CA 1
ATOM 6498 C C . LEU B 1 415 ? 36.190 134.326 51.778 1.00 92.87 506 LEU B C 1
ATOM 6499 O O . LEU B 1 415 ? 35.100 134.463 51.211 1.00 90.51 506 LEU B O 1
ATOM 6504 N N . ASN B 1 416 ? 36.789 135.335 52.418 1.00 95.99 507 ASN B N 1
ATOM 6505 C CA . ASN B 1 416 ? 36.203 136.670 52.509 1.00 101.28 507 ASN B CA 1
ATOM 6506 C C . ASN B 1 416 ? 37.057 137.721 51.809 1.00 100.46 507 ASN B C 1
ATOM 6507 O O . ASN B 1 416 ? 36.924 138.915 52.097 1.00 105.79 507 ASN B O 1
ATOM 6512 N N . MET B 1 417 ? 37.932 137.308 50.898 1.00 93.23 508 MET B N 1
ATOM 6513 C CA . MET B 1 417 ? 38.922 138.198 50.312 1.00 88.16 508 MET B CA 1
ATOM 6514 C C . MET B 1 417 ? 38.762 138.260 48.798 1.00 92.09 508 MET B C 1
ATOM 6515 O O . MET B 1 417 ? 38.451 137.254 48.151 1.00 95.75 508 MET B O 1
ATOM 6520 N N . ASN B 1 418 ? 38.979 139.450 48.243 1.00 87.74 509 ASN B N 1
ATOM 6521 C CA . ASN B 1 418 ? 39.001 139.657 46.801 1.00 83.20 509 ASN B CA 1
ATOM 6522 C C . ASN B 1 418 ? 40.076 140.694 46.490 1.00 77.19 509 ASN B C 1
ATOM 6523 O O . ASN B 1 418 ? 40.818 141.132 47.373 1.00 70.22 509 ASN B O 1
ATOM 6528 N N . GLY B 1 419 ? 40.144 141.103 45.222 1.00 80.11 510 GLY B N 1
ATOM 6529 C CA . GLY B 1 419 ? 41.255 141.933 44.779 1.00 80.04 510 GLY B CA 1
ATOM 6530 C C . GLY B 1 419 ? 41.256 143.320 45.397 1.00 78.05 510 GLY B C 1
ATOM 6531 O O . GLY B 1 419 ? 42.277 143.775 45.921 1.00 68.11 510 GLY B O 1
ATOM 6532 N N . TYR B 1 420 ? 40.120 144.020 45.332 1.00 84.75 511 TYR B N 1
ATOM 6533 C CA . TYR B 1 420 ? 40.097 145.397 45.816 1.00 89.50 511 TYR B CA 1
ATOM 6534 C C . TYR B 1 420 ? 40.021 145.475 47.336 1.00 77.87 511 TYR B C 1
ATOM 6535 O O . TYR B 1 420 ? 40.496 146.452 47.923 1.00 76.78 511 TYR B O 1
ATOM 6544 N N . PHE B 1 421 ? 39.427 144.474 47.988 1.00 72.72 512 PHE B N 1
ATOM 6545 C CA . PHE B 1 421 ? 39.460 144.438 49.446 1.00 73.77 512 PHE B CA 1
ATOM 6546 C C . PHE B 1 421 ? 40.898 144.391 49.953 1.00 67.56 512 PHE B C 1
ATOM 6547 O O . PHE B 1 421 ? 41.235 145.034 50.954 1.00 54.72 512 PHE B O 1
ATOM 6555 N N . HIS B 1 422 ? 41.766 143.657 49.254 1.00 70.03 513 HIS B N 1
ATOM 6556 C CA . HIS B 1 422 ? 43.145 143.502 49.704 1.00 72.39 513 HIS B CA 1
ATOM 6557 C C . HIS B 1 422 ? 43.936 144.792 49.527 1.00 74.20 513 HIS B C 1
ATOM 6558 O O . HIS B 1 422 ? 44.570 145.279 50.471 1.00 74.07 513 HIS B O 1
ATOM 6565 N N . GLU B 1 423 ? 43.911 145.362 48.322 1.00 76.86 514 GLU B N 1
ATOM 6566 C CA . GLU B 1 423 ? 44.717 146.543 48.035 1.00 81.34 514 GLU B CA 1
ATOM 6567 C C . GLU B 1 423 ? 44.227 147.780 48.786 1.00 80.44 514 GLU B C 1
ATOM 6568 O O . GLU B 1 423 ? 44.997 148.733 48.960 1.00 85.59 514 GLU B O 1
ATOM 6574 N N . ALA B 1 424 ? 42.983 147.779 49.266 1.00 72.99 515 ALA B N 1
ATOM 6575 C CA . ALA B 1 424 ? 42.488 148.928 50.017 1.00 66.16 515 ALA B CA 1
ATOM 6576 C C . ALA B 1 424 ? 42.930 148.891 51.478 1.00 66.85 515 ALA B C 1
ATOM 6577 O O . ALA B 1 424 ? 43.243 149.937 52.058 1.00 67.12 515 ALA B O 1
ATOM 6579 N N . TYR B 1 425 ? 42.969 147.704 52.089 1.00 61.53 516 TYR B N 1
ATOM 6580 C CA . TYR B 1 425 ? 43.186 147.594 53.524 1.00 57.28 516 TYR B CA 1
ATOM 6581 C C . TYR B 1 425 ? 44.416 146.792 53.926 1.00 59.69 516 TYR B C 1
ATOM 6582 O O . TYR B 1 425 ? 44.783 146.823 55.106 1.00 55.19 516 TYR B O 1
ATOM 6591 N N . PHE B 1 426 ? 45.074 146.092 53.000 1.00 58.86 517 PHE B N 1
ATOM 6592 C CA . PHE B 1 426 ? 46.164 145.210 53.404 1.00 54.74 517 PHE B CA 1
ATOM 6593 C C . PHE B 1 426 ? 47.468 145.462 52.654 1.00 55.60 517 PHE B C 1
ATOM 6594 O O . PHE B 1 426 ? 48.548 145.176 53.184 1.00 54.76 517 PHE B O 1
ATOM 6602 N N . LYS B 1 427 ? 47.390 146.001 51.434 1.00 59.61 518 LYS B N 1
ATOM 6603 C CA . LYS B 1 427 ? 48.586 146.119 50.603 1.00 59.39 518 LYS B CA 1
ATOM 6604 C C . LYS B 1 427 ? 49.613 147.065 51.219 1.00 59.90 518 LYS B C 1
ATOM 6605 O O . LYS B 1 427 ? 50.815 146.770 51.214 1.00 56.52 518 LYS B O 1
ATOM 6611 N N . LYS B 1 428 ? 49.165 148.202 51.752 1.00 56.55 519 LYS B N 1
ATOM 6612 C CA . LYS B 1 428 ? 50.053 149.178 52.368 1.00 56.22 519 LYS B CA 1
ATOM 6613 C C . LYS B 1 428 ? 50.212 148.970 53.873 1.00 51.03 519 LYS B C 1
ATOM 6614 O O . LYS B 1 428 ? 50.545 149.919 54.590 1.00 51.92 519 LYS B O 1
ATOM 6620 N N . HIS B 1 429 ? 49.986 147.757 54.365 1.00 50.77 520 HIS B N 1
ATOM 6621 C CA . HIS B 1 429 ? 50.175 147.468 55.781 1.00 49.58 520 HIS B CA 1
ATOM 6622 C C . HIS B 1 429 ? 51.659 147.268 56.067 1.00 42.80 520 HIS B C 1
ATOM 6623 O O . HIS B 1 429 ? 52.353 146.571 55.319 1.00 44.52 520 HIS B O 1
ATOM 6630 N N . LYS B 1 430 ? 52.146 147.880 57.145 1.00 35.01 521 LYS B N 1
ATOM 6631 C CA . LYS B 1 430 ? 53.578 147.914 57.413 1.00 37.82 521 LYS B CA 1
ATOM 6632 C C . LYS B 1 430 ? 54.070 146.587 57.987 1.00 40.44 521 LYS B C 1
ATOM 6633 O O . LYS B 1 430 ? 53.357 145.897 58.724 1.00 44.68 521 LYS B O 1
ATOM 6639 N N . PHE B 1 431 ? 55.315 146.247 57.650 1.00 37.20 522 PHE B N 1
ATOM 6640 C CA . PHE B 1 431 ? 55.895 144.935 57.920 1.00 39.74 522 PHE B CA 1
ATOM 6641 C C . PHE B 1 431 ? 57.354 145.120 58.311 1.00 44.40 522 PHE B C 1
ATOM 6642 O O . PHE B 1 431 ? 58.101 145.799 57.601 1.00 45.65 522 PHE B O 1
ATOM 6650 N N . ASN B 1 432 ? 57.759 144.528 59.438 1.00 42.56 523 ASN B N 1
ATOM 6651 C CA . ASN B 1 432 ? 59.104 144.743 59.959 1.00 37.46 523 ASN B CA 1
ATOM 6652 C C . ASN B 1 432 ? 60.139 143.943 59.177 1.00 39.24 523 ASN B C 1
ATOM 6653 O O . ASN B 1 432 ? 59.949 142.753 58.906 1.00 43.06 523 ASN B O 1
ATOM 6658 N N . THR B 1 433 ? 61.249 144.599 58.839 1.00 37.96 524 THR B N 1
ATOM 6659 C CA . THR B 1 433 ? 62.342 143.973 58.108 1.00 50.55 524 THR B CA 1
ATOM 6660 C C . THR B 1 433 ? 63.670 144.036 58.848 1.00 56.84 524 THR B C 1
ATOM 6661 O O . THR B 1 433 ? 64.661 143.488 58.352 1.00 62.09 524 THR B O 1
ATOM 6665 N N . VAL B 1 434 ? 63.722 144.679 60.006 1.00 59.08 525 VAL B N 1
ATOM 6666 C CA . VAL B 1 434 ? 64.978 144.842 60.742 1.00 62.19 525 VAL B CA 1
ATOM 6667 C C . VAL B 1 434 ? 65.204 143.612 61.620 1.00 58.09 525 VAL B C 1
ATOM 6668 O O . VAL B 1 434 ? 64.301 143.232 62.383 1.00 55.22 525 VAL B O 1
ATOM 6672 N N . PRO B 1 435 ? 66.372 142.978 61.548 1.00 57.01 526 PRO B N 1
ATOM 6673 C CA . PRO B 1 435 ? 66.608 141.758 62.330 1.00 55.65 526 PRO B CA 1
ATOM 6674 C C . PRO B 1 435 ? 66.956 142.041 63.786 1.00 54.05 526 PRO B C 1
ATOM 6675 O O . PRO B 1 435 ? 67.603 143.036 64.121 1.00 50.60 526 PRO B O 1
ATOM 6679 N N . GLY B 1 436 ? 66.511 141.135 64.652 1.00 50.75 527 GLY B N 1
ATOM 6680 C CA . GLY B 1 436 ? 66.934 141.129 66.046 1.00 47.43 527 GLY B CA 1
ATOM 6681 C C . GLY B 1 436 ? 66.614 142.383 66.831 1.00 53.57 527 GLY B C 1
ATOM 6682 O O . GLY B 1 436 ? 67.457 142.860 67.603 1.00 56.28 527 GLY B O 1
ATOM 6683 N N . VAL B 1 437 ? 65.409 142.926 66.664 1.00 47.39 528 VAL B N 1
ATOM 6684 C CA . VAL B 1 437 ? 65.031 144.132 67.389 1.00 50.95 528 VAL B CA 1
ATOM 6685 C C . VAL B 1 437 ? 64.820 143.800 68.861 1.00 55.40 528 VAL B C 1
ATOM 6686 O O . VAL B 1 437 ? 64.051 142.893 69.207 1.00 56.47 528 VAL B O 1
ATOM 6690 N N . GLN B 1 438 ? 65.506 144.534 69.737 1.00 50.37 529 GLN B N 1
ATOM 6691 C CA . GLN B 1 438 ? 65.317 144.410 71.176 1.00 43.26 529 GLN B CA 1
ATOM 6692 C C . GLN B 1 438 ? 64.161 145.309 71.602 1.00 42.94 529 GLN B C 1
ATOM 6693 O O . GLN B 1 438 ? 64.241 146.534 71.466 1.00 44.78 529 GLN B O 1
ATOM 6699 N N . LEU B 1 439 ? 63.096 144.700 72.119 1.00 37.94 530 LEU B N 1
ATOM 6700 C CA . LEU B 1 439 ? 61.904 145.441 72.507 1.00 38.51 530 LEU B CA 1
ATOM 6701 C C . LEU B 1 439 ? 62.189 146.361 73.691 1.00 43.39 530 LEU B C 1
ATOM 6702 O O . LEU B 1 439 ? 63.036 146.077 74.543 1.00 42.40 530 LEU B O 1
ATOM 6707 N N . ARG B 1 440 ? 61.472 147.481 73.740 1.00 44.16 531 ARG B N 1
ATOM 6708 C CA . ARG B 1 440 ? 61.728 148.516 74.734 1.00 47.25 531 ARG B CA 1
ATOM 6709 C C . ARG B 1 440 ? 60.769 148.370 75.908 1.00 46.18 531 ARG B C 1
ATOM 6710 O O . ARG B 1 440 ? 59.550 148.482 75.735 1.00 43.06 531 ARG B O 1
ATOM 6718 N N . ASN B 1 441 ? 61.333 148.127 77.093 1.00 51.67 532 ASN B N 1
ATOM 6719 C CA . ASN B 1 441 ? 60.623 148.159 78.372 1.00 50.56 532 ASN B CA 1
ATOM 6720 C C . ASN B 1 441 ? 59.371 147.283 78.340 1.00 50.07 532 ASN B C 1
ATOM 6721 O O . ASN B 1 441 ? 58.244 147.747 78.534 1.00 48.50 532 ASN B O 1
ATOM 6726 N N . VAL B 1 442 ? 59.596 145.987 78.106 1.00 46.29 533 VAL B N 1
ATOM 6727 C CA . VAL B 1 442 ? 58.488 145.054 77.913 1.00 49.33 533 VAL B CA 1
ATOM 6728 C C . VAL B 1 442 ? 57.622 144.968 79.166 1.00 46.14 533 VAL B C 1
ATOM 6729 O O . VAL B 1 442 ? 56.395 144.830 79.081 1.00 45.02 533 VAL B O 1
ATOM 6733 N N . ASP B 1 443 ? 58.236 145.062 80.347 1.00 44.95 534 ASP B N 1
ATOM 6734 C CA . ASP B 1 443 ? 57.487 144.826 81.577 1.00 55.04 534 ASP B CA 1
ATOM 6735 C C . ASP B 1 443 ? 56.452 145.909 81.859 1.00 52.38 534 ASP B C 1
ATOM 6736 O O . ASP B 1 443 ? 55.531 145.670 82.649 1.00 52.09 534 ASP B O 1
ATOM 6741 N N . SER B 1 444 ? 56.556 147.074 81.220 1.00 44.71 535 SER B N 1
ATOM 6742 C CA . SER B 1 444 ? 55.545 148.112 81.388 1.00 45.37 535 SER B CA 1
ATOM 6743 C C . SER B 1 444 ? 54.256 147.816 80.625 1.00 48.94 535 SER B C 1
ATOM 6744 O O . SER B 1 444 ? 53.363 148.674 80.597 1.00 33.00 535 SER B O 1
ATOM 6747 N N . LEU B 1 445 ? 54.140 146.630 80.019 1.00 36.73 536 LEU B N 1
ATOM 6748 C CA . LEU B 1 445 ? 52.926 146.215 79.328 1.00 33.25 536 LEU B CA 1
ATOM 6749 C C . LEU B 1 445 ? 51.969 145.423 80.219 1.00 35.78 536 LEU B C 1
ATOM 6750 O O . LEU B 1 445 ? 50.858 145.102 79.781 1.00 37.49 536 LEU B O 1
ATOM 6755 N N . LYS B 1 446 ? 52.361 145.103 81.450 1.00 37.37 537 LYS B N 1
ATOM 6756 C CA . LYS B 1 446 ? 51.413 144.537 82.398 1.00 41.18 537 LYS B CA 1
ATOM 6757 C C . LYS B 1 446 ? 50.344 145.571 82.760 1.00 42.61 537 LYS B C 1
ATOM 6758 O O . LYS B 1 446 ? 50.546 146.784 82.638 1.00 42.49 537 LYS B O 1
ATOM 6764 N N . LYS B 1 447 ? 49.202 145.066 83.235 1.00 41.42 538 LYS B N 1
ATOM 6765 C CA . LYS B 1 447 ? 47.963 145.844 83.272 1.00 48.66 538 LYS B CA 1
ATOM 6766 C C . LYS B 1 447 ? 48.138 147.204 83.943 1.00 49.21 538 LYS B C 1
ATOM 6767 O O . LYS B 1 447 ? 47.810 148.245 83.363 1.00 55.79 538 LYS B O 1
ATOM 6773 N N . GLU B 1 448 ? 48.642 147.218 85.174 1.00 47.39 539 GLU B N 1
ATOM 6774 C CA . GLU B 1 448 ? 48.698 148.479 85.904 1.00 49.84 539 GLU B CA 1
ATOM 6775 C C . GLU B 1 448 ? 49.917 149.313 85.529 1.00 48.55 539 GLU B C 1
ATOM 6776 O O . GLU B 1 448 ? 49.856 150.547 85.586 1.00 47.14 539 GLU B O 1
ATOM 6782 N N . ALA B 1 449 ? 51.019 148.671 85.133 1.00 47.99 540 ALA B N 1
ATOM 6783 C CA . ALA B 1 449 ? 52.177 149.426 84.666 1.00 36.74 540 ALA B CA 1
ATOM 6784 C C . ALA B 1 449 ? 51.878 150.159 83.363 1.00 46.80 540 ALA B C 1
ATOM 6785 O O . ALA B 1 449 ? 52.457 151.221 83.103 1.00 42.75 540 ALA B O 1
ATOM 6787 N N . TYR B 1 450 ? 50.972 149.617 82.542 1.00 37.72 541 TYR B N 1
ATOM 6788 C CA . TYR B 1 450 ? 50.648 150.261 81.274 1.00 39.59 541 TYR B CA 1
ATOM 6789 C C . TYR B 1 450 ? 49.853 151.541 81.481 1.00 45.40 541 TYR B C 1
ATOM 6790 O O . TYR B 1 450 ? 50.019 152.500 80.718 1.00 49.44 541 TYR B O 1
ATOM 6799 N N . GLU B 1 451 ? 48.988 151.577 82.499 1.00 44.44 542 GLU B N 1
ATOM 6800 C CA . GLU B 1 451 ? 48.264 152.807 82.798 1.00 45.13 542 GLU B CA 1
ATOM 6801 C C . GLU B 1 451 ? 49.217 153.917 83.216 1.00 43.85 542 GLU B C 1
ATOM 6802 O O . GLU B 1 451 ? 48.957 155.093 82.940 1.00 45.51 542 GLU B O 1
ATOM 6808 N N . VAL B 1 452 ? 50.325 153.568 83.870 1.00 41.14 543 VAL B N 1
ATOM 6809 C CA . VAL B 1 452 ? 51.346 154.565 84.177 1.00 45.27 543 VAL B CA 1
ATOM 6810 C C . VAL B 1 452 ? 52.024 155.036 82.894 1.00 47.15 543 VAL B C 1
ATOM 6811 O O . VAL B 1 452 ? 52.254 156.237 82.701 1.00 47.43 543 VAL B O 1
ATOM 6815 N N . GLU B 1 453 ? 52.341 154.102 81.991 1.00 41.66 544 GLU B N 1
ATOM 6816 C CA . GLU B 1 453 ? 52.990 154.478 80.739 1.00 43.85 544 GLU B CA 1
ATOM 6817 C C . GLU B 1 453 ? 52.104 155.396 79.904 1.00 42.44 544 GLU B C 1
ATOM 6818 O O . GLU B 1 453 ? 52.575 156.407 79.368 1.00 45.86 544 GLU B O 1
ATOM 6824 N N . VAL B 1 454 ? 50.817 155.065 79.789 1.00 37.34 545 VAL B N 1
ATOM 6825 C CA . VAL B 1 454 ? 49.893 155.915 79.045 1.00 34.86 545 VAL B CA 1
ATOM 6826 C C . VAL B 1 454 ? 49.796 157.293 79.687 1.00 41.20 545 VAL B C 1
ATOM 6827 O O . VAL B 1 454 ? 49.798 158.317 78.993 1.00 43.27 545 VAL B O 1
ATOM 6831 N N . HIS B 1 455 ? 49.722 157.345 81.021 1.00 41.48 546 HIS B N 1
ATOM 6832 C CA . HIS B 1 455 ? 49.607 158.635 81.693 1.00 41.71 546 HIS B CA 1
ATOM 6833 C C . HIS B 1 455 ? 50.870 159.472 81.548 1.00 44.60 546 HIS B C 1
ATOM 6834 O O . HIS B 1 455 ? 50.794 160.706 81.559 1.00 39.74 546 HIS B O 1
ATOM 6841 N N . ARG B 1 456 ? 52.033 158.832 81.408 1.00 43.03 547 ARG B N 1
ATOM 6842 C CA . ARG B 1 456 ? 53.260 159.605 81.264 1.00 47.02 547 ARG B CA 1
ATOM 6843 C C . ARG B 1 456 ? 53.333 160.235 79.876 1.00 49.83 547 ARG B C 1
ATOM 6844 O O . ARG B 1 456 ? 53.791 161.375 79.724 1.00 48.35 547 ARG B O 1
ATOM 6852 N N . LEU B 1 457 ? 52.830 159.526 78.857 1.00 48.00 548 LEU B N 1
ATOM 6853 C CA . LEU B 1 457 ? 52.788 160.079 77.506 1.00 47.93 548 LEU B CA 1
ATOM 6854 C C . LEU B 1 457 ? 51.831 161.264 77.414 1.00 55.06 548 LEU B C 1
ATOM 6855 O O . LEU B 1 457 ? 52.166 162.292 76.812 1.00 56.88 548 LEU B O 1
ATOM 6860 N N . LEU B 1 458 ? 50.632 161.134 77.989 1.00 54.95 549 LEU B N 1
ATOM 6861 C CA . LEU B 1 458 ? 49.682 162.242 77.986 1.00 57.76 549 LEU B CA 1
ATOM 6862 C C . LEU B 1 458 ? 50.240 163.453 78.724 1.00 59.12 549 LEU B C 1
ATOM 6863 O O . LEU B 1 458 ? 49.992 164.599 78.331 1.00 63.14 549 LEU B O 1
ATOM 6868 N N . SER B 1 459 ? 50.995 163.218 79.799 1.00 54.72 550 SER B N 1
ATOM 6869 C CA . SER B 1 459 ? 51.531 164.325 80.583 1.00 55.63 550 SER B CA 1
ATOM 6870 C C . SER B 1 459 ? 52.462 165.199 79.750 1.00 59.55 550 SER B C 1
ATOM 6871 O O . SER B 1 459 ? 52.484 166.425 79.911 1.00 57.42 550 SER B O 1
ATOM 6874 N N . GLU B 1 460 ? 53.231 164.591 78.850 1.00 60.19 551 GLU B N 1
ATOM 6875 C CA . GLU B 1 460 ? 54.170 165.320 78.010 1.00 63.37 551 GLU B CA 1
ATOM 6876 C C . GLU B 1 460 ? 53.614 165.630 76.625 1.00 63.98 551 GLU B C 1
ATOM 6877 O O . GLU B 1 460 ? 54.314 166.248 75.816 1.00 61.66 551 GLU B O 1
ATOM 6883 N N . ALA B 1 461 ? 52.379 165.227 76.334 1.00 61.78 552 ALA B N 1
ATOM 6884 C CA . ALA B 1 461 ? 51.803 165.445 75.015 1.00 56.98 552 ALA B CA 1
ATOM 6885 C C . ALA B 1 461 ? 51.363 166.894 74.841 1.00 61.65 552 ALA B C 1
ATOM 6886 O O . ALA B 1 461 ? 50.738 167.484 75.729 1.00 58.27 552 ALA B O 1
ATOM 6888 N N . GLU B 1 462 ? 51.694 167.465 73.685 1.00 64.75 553 GLU B N 1
ATOM 6889 C CA . GLU B 1 462 ? 51.261 168.808 73.326 1.00 62.95 553 GLU B CA 1
ATOM 6890 C C . GLU B 1 462 ? 49.866 168.741 72.721 1.00 55.92 553 GLU B C 1
ATOM 6891 O O . GLU B 1 462 ? 49.627 167.975 71.781 1.00 52.51 553 GLU B O 1
ATOM 6897 N N . VAL B 1 463 ? 48.951 169.543 73.262 1.00 57.02 554 VAL B N 1
ATOM 6898 C CA . VAL B 1 463 ? 47.568 169.529 72.798 1.00 59.40 554 VAL B CA 1
ATOM 6899 C C . VAL B 1 463 ? 47.487 170.222 71.446 1.00 63.94 554 VAL B C 1
ATOM 6900 O O . VAL B 1 463 ? 47.872 171.389 71.302 1.00 64.29 554 VAL B O 1
ATOM 6904 N N . LEU B 1 464 ? 46.976 169.507 70.449 1.00 71.21 555 LEU B N 1
ATOM 6905 C CA . LEU B 1 464 ? 46.836 170.083 69.123 1.00 70.15 555 LEU B CA 1
ATOM 6906 C C . LEU B 1 464 ? 45.749 171.148 69.106 1.00 73.21 555 LEU B C 1
ATOM 6907 O O . LEU B 1 464 ? 44.896 171.232 69.995 1.00 71.30 555 LEU B O 1
ATOM 6912 N N . ASP B 1 465 ? 45.785 171.964 68.061 1.00 78.35 556 ASP B N 1
ATOM 6913 C CA . ASP B 1 465 ? 44.814 173.034 67.897 1.00 75.55 556 ASP B CA 1
ATOM 6914 C C . ASP B 1 465 ? 43.568 172.431 67.263 1.00 73.65 556 ASP B C 1
ATOM 6915 O O . ASP B 1 465 ? 43.593 172.011 66.101 1.00 75.89 556 ASP B O 1
ATOM 6920 N N . HIS B 1 466 ? 42.478 172.390 68.023 1.00 73.45 557 HIS B N 1
ATOM 6921 C CA . HIS B 1 466 ? 41.239 171.778 67.562 1.00 78.04 557 HIS B CA 1
ATOM 6922 C C . HIS B 1 466 ? 40.407 172.716 66.694 1.00 82.59 557 HIS B C 1
ATOM 6923 O O . HIS B 1 466 ? 39.228 172.430 66.453 1.00 79.96 557 HIS B O 1
ATOM 6930 N N . SER B 1 467 ? 40.989 173.821 66.215 1.00 88.13 558 SER B N 1
ATOM 6931 C CA . SER B 1 467 ? 40.275 174.698 65.294 1.00 93.88 558 SER B CA 1
ATOM 6932 C C . SER B 1 467 ? 40.358 174.215 63.861 1.00 93.22 558 SER B C 1
ATOM 6933 O O . SER B 1 467 ? 39.546 174.630 63.031 1.00 92.88 558 SER B O 1
ATOM 6936 N N . LYS B 1 468 ? 41.338 173.378 63.557 1.00 91.12 559 LYS B N 1
ATOM 6937 C CA . LYS B 1 468 ? 41.666 172.992 62.199 1.00 90.25 559 LYS B CA 1
ATOM 6938 C C . LYS B 1 468 ? 40.941 171.706 61.820 1.00 85.67 559 LYS B C 1
ATOM 6939 O O . LYS B 1 468 ? 40.267 171.071 62.635 1.00 80.19 559 LYS B O 1
ATOM 6945 N N . ASN B 1 469 ? 41.088 171.326 60.559 1.00 87.39 560 ASN B N 1
ATOM 6946 C CA . ASN B 1 469 ? 40.507 170.083 60.082 1.00 87.63 560 ASN B CA 1
ATOM 6947 C C . ASN B 1 469 ? 41.430 168.923 60.435 1.00 85.79 560 ASN B C 1
ATOM 6948 O O . ASN B 1 469 ? 42.598 168.929 60.028 1.00 83.52 560 ASN B O 1
ATOM 6953 N N . PRO B 1 470 ? 40.961 167.921 61.182 1.00 85.48 561 PRO B N 1
ATOM 6954 C CA . PRO B 1 470 ? 41.845 166.832 61.615 1.00 85.90 561 PRO B CA 1
ATOM 6955 C C . PRO B 1 470 ? 42.209 165.845 60.519 1.00 92.47 561 PRO B C 1
ATOM 6956 O O . PRO B 1 470 ? 42.940 164.887 60.797 1.00 87.30 561 PRO B O 1
ATOM 6960 N N . CYS B 1 471 ? 41.735 166.049 59.291 1.00 101.86 562 CYS B N 1
ATOM 6961 C CA . CYS B 1 471 ? 41.933 165.096 58.208 1.00 106.99 562 CYS B CA 1
ATOM 6962 C C . CYS B 1 471 ? 43.037 165.495 57.238 1.00 104.03 562 CYS B C 1
ATOM 6963 O O . CYS B 1 471 ? 43.224 164.810 56.229 1.00 107.16 562 CYS B O 1
ATOM 6966 N N . GLU B 1 472 ? 43.771 166.573 57.506 1.00 98.84 563 GLU B N 1
ATOM 6967 C CA . GLU B 1 472 ? 44.842 167.004 56.621 1.00 98.99 563 GLU B CA 1
ATOM 6968 C C . GLU B 1 472 ? 46.119 167.217 57.423 1.00 97.74 563 GLU B C 1
ATOM 6969 O O . GLU B 1 472 ? 46.090 167.388 58.644 1.00 99.80 563 GLU B O 1
ATOM 6975 N N . ASP B 1 473 ? 47.250 167.203 56.708 1.00 95.29 564 ASP B N 1
ATOM 6976 C CA . ASP B 1 473 ? 48.564 167.243 57.343 1.00 93.24 564 ASP B CA 1
ATOM 6977 C C . ASP B 1 473 ? 48.812 168.530 58.118 1.00 95.70 564 ASP B C 1
ATOM 6978 O O . ASP B 1 473 ? 49.651 168.536 59.027 1.00 98.13 564 ASP B O 1
ATOM 6983 N N . SER B 1 474 ? 48.113 169.617 57.784 1.00 92.87 565 SER B N 1
ATOM 6984 C CA . SER B 1 474 ? 48.270 170.862 58.527 1.00 86.52 565 SER B CA 1
ATOM 6985 C C . SER B 1 474 ? 47.794 170.751 59.970 1.00 79.49 565 SER B C 1
ATOM 6986 O O . SER B 1 474 ? 48.079 171.651 60.768 1.00 80.11 565 SER B O 1
ATOM 6989 N N . PHE B 1 475 ? 47.079 169.678 60.319 1.00 77.31 566 PHE B N 1
ATOM 6990 C CA . PHE B 1 475 ? 46.637 169.480 61.695 1.00 77.52 566 PHE B CA 1
ATOM 6991 C C . PHE B 1 475 ? 47.818 169.334 62.646 1.00 78.39 566 PHE B C 1
ATOM 6992 O O . PHE B 1 475 ? 47.748 169.778 63.798 1.00 76.19 566 PHE B O 1
ATOM 7000 N N . LEU B 1 476 ? 48.910 168.727 62.183 1.00 80.09 567 LEU B N 1
ATOM 7001 C CA . LEU B 1 476 ? 50.095 168.525 62.997 1.00 73.16 567 LEU B CA 1
ATOM 7002 C C . LEU B 1 476 ? 51.204 169.466 62.559 1.00 70.15 567 LEU B C 1
ATOM 7003 O O . LEU B 1 476 ? 51.457 169.604 61.355 1.00 74.10 567 LEU B O 1
ATOM 7008 N N . PRO B 1 477 ? 51.865 170.137 63.501 1.00 69.25 568 PRO B N 1
ATOM 7009 C CA . PRO B 1 477 ? 53.047 170.938 63.159 1.00 69.99 568 PRO B CA 1
ATOM 7010 C C . PRO B 1 477 ? 54.058 170.121 62.364 1.00 72.84 568 PRO B C 1
ATOM 7011 O O . PRO B 1 477 ? 54.155 168.901 62.512 1.00 72.80 568 PRO B O 1
ATOM 7015 N N . ASP B 1 478 ? 54.813 170.805 61.506 1.00 78.25 569 ASP B N 1
ATOM 7016 C CA . ASP B 1 478 ? 55.864 170.149 60.729 1.00 84.03 569 ASP B CA 1
ATOM 7017 C C . ASP B 1 478 ? 57.042 169.873 61.652 1.00 80.25 569 ASP B C 1
ATOM 7018 O O . ASP B 1 478 ? 57.877 170.747 61.891 1.00 78.98 569 ASP B O 1
ATOM 7023 N N . THR B 1 479 ? 57.114 168.649 62.167 1.00 79.32 570 THR B N 1
ATOM 7024 C CA . THR B 1 479 ? 58.198 168.239 63.049 1.00 80.54 570 THR B CA 1
ATOM 7025 C C . THR B 1 479 ? 58.233 166.719 63.089 1.00 77.45 570 THR B C 1
ATOM 7026 O O . THR B 1 479 ? 57.363 166.043 62.533 1.00 71.51 570 THR B O 1
ATOM 7030 N N . GLU B 1 480 ? 59.261 166.188 63.750 1.00 80.48 571 GLU B N 1
ATOM 7031 C CA . GLU B 1 480 ? 59.420 164.750 63.905 1.00 80.29 571 GLU B CA 1
ATOM 7032 C C . GLU B 1 480 ? 59.857 164.450 65.332 1.00 71.53 571 GLU B C 1
ATOM 7033 O O . GLU B 1 480 ? 60.568 165.240 65.957 1.00 68.65 571 GLU B O 1
ATOM 7039 N N . GLY B 1 481 ? 59.407 163.304 65.847 1.00 65.00 572 GLY B N 1
ATOM 7040 C CA . GLY B 1 481 ? 59.780 162.851 67.172 1.00 61.52 572 GLY B CA 1
ATOM 7041 C C . GLY B 1 481 ? 58.958 163.402 68.319 1.00 57.67 572 GLY B C 1
ATOM 7042 O O . GLY B 1 481 ? 59.238 163.058 69.475 1.00 59.09 572 GLY B O 1
ATOM 7043 N N . HIS B 1 482 ? 57.961 164.238 68.049 1.00 52.41 573 HIS B N 1
ATOM 7044 C CA . HIS B 1 482 ? 57.139 164.816 69.099 1.00 53.01 573 HIS B CA 1
ATOM 7045 C C . HIS B 1 482 ? 55.921 163.936 69.374 1.00 56.99 573 HIS B C 1
ATOM 7046 O O . HIS B 1 482 ? 55.645 162.967 68.663 1.00 58.14 573 HIS B O 1
ATOM 7053 N N . THR B 1 483 ? 55.187 164.286 70.430 1.00 55.49 574 THR B N 1
ATOM 7054 C CA . THR B 1 483 ? 53.990 163.564 70.841 1.00 53.06 574 THR B CA 1
ATOM 7055 C C . THR B 1 483 ? 52.829 164.542 70.935 1.00 55.17 574 THR B C 1
ATOM 7056 O O . THR B 1 483 ? 52.935 165.573 71.609 1.00 57.50 574 THR B O 1
ATOM 7060 N N . TYR B 1 484 ? 51.723 164.219 70.264 1.00 48.85 575 TYR B N 1
ATOM 7061 C CA . TYR B 1 484 ? 50.553 165.082 70.229 1.00 50.16 575 TYR B CA 1
ATOM 7062 C C . TYR B 1 484 ? 49.311 164.294 70.612 1.00 55.20 575 TYR B C 1
ATOM 7063 O O . TYR B 1 484 ? 49.247 163.075 70.429 1.00 59.90 575 TYR B O 1
ATOM 7072 N N . VAL B 1 485 ? 48.320 165.006 71.146 1.00 55.18 576 VAL B N 1
ATOM 7073 C CA . VAL B 1 485 ? 47.058 164.408 71.561 1.00 53.30 576 VAL B CA 1
ATOM 7074 C C . VAL B 1 485 ? 45.912 165.247 71.010 1.00 50.02 576 VAL B C 1
ATOM 7075 O O . VAL B 1 485 ? 46.011 166.477 70.927 1.00 48.04 576 VAL B O 1
ATOM 7079 N N . ALA B 1 486 ? 44.836 164.570 70.609 1.00 46.73 577 ALA B N 1
ATOM 7080 C CA . ALA B 1 486 ? 43.612 165.216 70.161 1.00 52.38 577 ALA B CA 1
ATOM 7081 C C . ALA B 1 486 ? 42.426 164.507 70.799 1.00 55.23 577 ALA B C 1
ATOM 7082 O O . ALA B 1 486 ? 42.503 163.324 71.142 1.00 58.77 577 ALA B O 1
ATOM 7084 N N . PHE B 1 487 ? 41.324 165.237 70.953 1.00 56.60 578 PHE B N 1
ATOM 7085 C CA . PHE B 1 487 ? 40.152 164.748 71.668 1.00 59.54 578 PHE B CA 1
ATOM 7086 C C . PHE B 1 487 ? 38.951 164.704 70.734 1.00 62.24 578 PHE B C 1
ATOM 7087 O O . PHE B 1 487 ? 38.650 165.690 70.054 1.00 66.97 578 PHE B O 1
ATOM 7095 N N . ILE B 1 488 ? 38.267 163.561 70.711 1.00 60.78 579 ILE B N 1
ATOM 7096 C CA . ILE B 1 488 ? 37.091 163.357 69.877 1.00 64.02 579 ILE B CA 1
ATOM 7097 C C . ILE B 1 488 ? 35.899 163.058 70.780 1.00 66.49 579 ILE B C 1
ATOM 7098 O O . ILE B 1 488 ? 36.050 162.635 71.929 1.00 63.01 579 ILE B O 1
ATOM 7103 N N . ARG B 1 489 ? 34.699 163.281 70.244 1.00 69.81 580 ARG B N 1
ATOM 7104 C CA . ARG B 1 489 ? 33.484 163.078 71.024 1.00 65.88 580 ARG B CA 1
ATOM 7105 C C . ARG B 1 489 ? 33.190 161.591 71.176 1.00 66.60 580 ARG B C 1
ATOM 7106 O O . ARG B 1 489 ? 33.122 160.851 70.189 1.00 66.08 580 ARG B O 1
ATOM 7114 N N . MET B 1 490 ? 33.008 161.163 72.423 1.00 69.60 581 MET B N 1
ATOM 7115 C CA . MET B 1 490 ? 32.696 159.771 72.747 1.00 62.40 581 MET B CA 1
ATOM 7116 C C . MET B 1 490 ? 31.857 159.811 74.026 1.00 62.67 581 MET B C 1
ATOM 7117 O O . MET B 1 490 ? 32.389 159.770 75.136 1.00 63.87 581 MET B O 1
ATOM 7122 N N . GLU B 1 491 ? 30.539 159.907 73.848 1.00 63.89 582 GLU B N 1
ATOM 7123 C CA A GLU B 1 491 ? 29.634 160.065 74.980 0.40 66.66 582 GLU B CA 1
ATOM 7124 C CA B GLU B 1 491 ? 29.655 160.068 74.996 0.60 66.46 582 GLU B CA 1
ATOM 7125 C C . GLU B 1 491 ? 29.478 158.775 75.781 1.00 67.36 582 GLU B C 1
ATOM 7126 O O . GLU B 1 491 ? 29.131 158.828 76.966 1.00 70.28 582 GLU B O 1
ATOM 7137 N N . LYS B 1 492 ? 29.719 157.618 75.163 1.00 70.00 583 LYS B N 1
ATOM 7138 C CA . LYS B 1 492 ? 29.559 156.335 75.835 1.00 72.25 583 LYS B CA 1
ATOM 7139 C C . LYS B 1 492 ? 30.707 155.401 75.477 1.00 70.95 583 LYS B C 1
ATOM 7140 O O . LYS B 1 492 ? 31.525 155.685 74.599 1.00 75.00 583 LYS B O 1
ATOM 7146 N N . ASP B 1 493 ? 30.755 154.264 76.174 1.00 74.52 584 ASP B N 1
ATOM 7147 C CA . ASP B 1 493 ? 31.701 153.194 75.872 1.00 80.83 584 ASP B CA 1
ATOM 7148 C C . ASP B 1 493 ? 31.488 152.597 74.489 1.00 82.83 584 ASP B C 1
ATOM 7149 O O . ASP B 1 493 ? 32.327 151.811 74.036 1.00 80.14 584 ASP B O 1
ATOM 7154 N N . ASP B 1 494 ? 30.389 152.947 73.822 1.00 85.24 585 ASP B N 1
ATOM 7155 C CA . ASP B 1 494 ? 30.024 152.392 72.533 1.00 83.09 585 ASP B CA 1
ATOM 7156 C C . ASP B 1 494 ? 29.983 153.434 71.425 1.00 77.07 585 ASP B C 1
ATOM 7157 O O . ASP B 1 494 ? 29.913 153.060 70.250 1.00 76.42 585 ASP B O 1
ATOM 7162 N N . ASP B 1 495 ? 30.043 154.723 71.763 1.00 74.83 586 ASP B N 1
ATOM 7163 C CA . ASP B 1 495 ? 29.932 155.817 70.798 1.00 73.91 586 ASP B CA 1
ATOM 7164 C C . ASP B 1 495 ? 31.248 155.955 70.043 1.00 67.26 586 ASP B C 1
ATOM 7165 O O . ASP B 1 495 ? 32.139 156.716 70.425 1.00 70.30 586 ASP B O 1
ATOM 7170 N N . PHE B 1 496 ? 31.374 155.209 68.947 1.00 59.22 587 PHE B N 1
ATOM 7171 C CA . PHE B 1 496 ? 32.553 155.268 68.096 1.00 57.26 587 PHE B CA 1
ATOM 7172 C C . PHE B 1 496 ? 32.303 156.039 66.808 1.00 63.25 587 PHE B C 1
ATOM 7173 O O . PHE B 1 496 ? 33.045 155.863 65.837 1.00 64.47 587 PHE B O 1
ATOM 7181 N N . THR B 1 497 ? 31.275 156.892 66.785 1.00 67.27 588 THR B N 1
ATOM 7182 C CA . THR B 1 497 ? 30.878 157.560 65.548 1.00 66.66 588 THR B CA 1
ATOM 7183 C C . THR B 1 497 ? 32.006 158.418 64.987 1.00 66.52 588 THR B C 1
ATOM 7184 O O . THR B 1 497 ? 32.375 158.288 63.814 1.00 71.42 588 THR B O 1
ATOM 7188 N N . THR B 1 498 ? 32.570 159.302 65.812 1.00 65.77 589 THR B N 1
ATOM 7189 C CA . THR B 1 498 ? 33.577 160.234 65.312 1.00 64.53 589 THR B CA 1
ATOM 7190 C C . THR B 1 498 ? 34.859 159.513 64.908 1.00 66.38 589 THR B C 1
ATOM 7191 O O . THR B 1 498 ? 35.500 159.887 63.918 1.00 70.65 589 THR B O 1
ATOM 7195 N N . TRP B 1 499 ? 35.251 158.474 65.655 1.00 57.98 590 TRP B N 1
ATOM 7196 C CA . TRP B 1 499 ? 36.504 157.798 65.336 1.00 51.95 590 TRP B CA 1
ATOM 7197 C C . TRP B 1 499 ? 36.405 157.036 64.020 1.00 56.59 590 TRP B C 1
ATOM 7198 O O . TRP B 1 499 ? 37.379 156.976 63.261 1.00 58.95 590 TRP B O 1
ATOM 7209 N N . THR B 1 500 ? 35.246 156.438 63.737 1.00 61.47 591 THR B N 1
ATOM 7210 C CA . THR B 1 500 ? 35.084 155.703 62.486 1.00 62.59 591 THR B CA 1
ATOM 7211 C C . THR B 1 500 ? 35.303 156.612 61.281 1.00 61.70 591 THR B C 1
ATOM 7212 O O . THR B 1 500 ? 35.886 156.192 60.274 1.00 60.35 591 THR B O 1
ATOM 7216 N N . GLN B 1 501 ? 34.855 157.867 61.370 1.00 61.17 592 GLN B N 1
ATOM 7217 C CA . GLN B 1 501 ? 35.075 158.803 60.272 1.00 63.89 592 GLN B CA 1
ATOM 7218 C C . GLN B 1 501 ? 36.502 159.330 60.267 1.00 64.66 592 GLN B C 1
ATOM 7219 O O . GLN B 1 501 ? 37.086 159.533 59.196 1.00 71.43 592 GLN B O 1
ATOM 7225 N N . LEU B 1 502 ? 37.082 159.552 61.448 1.00 56.67 593 LEU B N 1
ATOM 7226 C CA . LEU B 1 502 ? 38.476 159.971 61.506 1.00 54.37 593 LEU B CA 1
ATOM 7227 C C . LEU B 1 502 ? 39.386 158.905 60.910 1.00 55.22 593 LEU B C 1
ATOM 7228 O O . LEU B 1 502 ? 40.346 159.223 60.199 1.00 59.49 593 LEU B O 1
ATOM 7233 N N . ALA B 1 503 ? 39.086 157.630 61.173 1.00 50.55 594 ALA B N 1
ATOM 7234 C CA . ALA B 1 503 ? 39.870 156.547 60.591 1.00 48.15 594 ALA B CA 1
ATOM 7235 C C . ALA B 1 503 ? 39.699 156.478 59.081 1.00 54.90 594 ALA B C 1
ATOM 7236 O O . ALA B 1 503 ? 40.600 156.007 58.378 1.00 55.15 594 ALA B O 1
ATOM 7238 N N . LYS B 1 504 ? 38.560 156.944 58.565 1.00 60.03 595 LYS B N 1
ATOM 7239 C CA . LYS B 1 504 ? 38.316 156.872 57.129 1.00 65.17 595 LYS B CA 1
ATOM 7240 C C . LYS B 1 504 ? 39.190 157.866 56.373 1.00 66.06 595 LYS B C 1
ATOM 7241 O O . LYS B 1 504 ? 39.809 157.519 55.360 1.00 66.11 595 LYS B O 1
ATOM 7247 N N . CYS B 1 505 ? 39.258 159.109 56.853 1.00 62.30 596 CYS B N 1
ATOM 7248 C CA . CYS B 1 505 ? 40.049 160.121 56.166 1.00 66.98 596 CYS B CA 1
ATOM 7249 C C . CYS B 1 505 ? 41.542 159.980 56.438 1.00 63.54 596 CYS B C 1
ATOM 7250 O O . CYS B 1 505 ? 42.350 160.510 55.668 1.00 64.27 596 CYS B O 1
ATOM 7253 N N . LEU B 1 506 ? 41.927 159.281 57.504 1.00 60.41 597 LEU B N 1
ATOM 7254 C CA . LEU B 1 506 ? 43.325 158.928 57.713 1.00 55.46 597 LEU B CA 1
ATOM 7255 C C . LEU B 1 506 ? 43.748 157.710 56.901 1.00 54.11 597 LEU B C 1
ATOM 7256 O O . LEU B 1 506 ? 44.929 157.343 56.934 1.00 57.06 597 LEU B O 1
ATOM 7261 N N . HIS B 1 507 ? 42.813 157.083 56.179 1.00 49.97 598 HIS B N 1
ATOM 7262 C CA . HIS B 1 507 ? 43.100 155.941 55.311 1.00 54.41 598 HIS B CA 1
ATOM 7263 C C . HIS B 1 507 ? 43.723 154.787 56.094 1.00 57.54 598 HIS B C 1
ATOM 7264 O O . HIS B 1 507 ? 44.794 154.277 55.756 1.00 59.85 598 HIS B O 1
ATOM 7271 N N . ILE B 1 508 ? 43.039 154.379 57.162 1.00 52.80 599 ILE B N 1
ATOM 7272 C CA . ILE B 1 508 ? 43.421 153.193 57.919 1.00 49.57 599 ILE B CA 1
ATOM 7273 C C . ILE B 1 508 ? 42.191 152.302 58.050 1.00 52.28 599 ILE B C 1
ATOM 7274 O O . ILE B 1 508 ? 41.232 152.440 57.281 1.00 56.18 599 ILE B O 1
ATOM 7279 N N . TRP B 1 509 ? 42.200 151.377 59.006 1.00 50.79 600 TRP B N 1
ATOM 7280 C CA . TRP B 1 509 ? 41.080 150.452 59.139 1.00 54.38 600 TRP B CA 1
ATOM 7281 C C . TRP B 1 509 ? 39.869 151.167 59.731 1.00 54.40 600 TRP B C 1
ATOM 7282 O O . TRP B 1 509 ? 39.929 151.691 60.849 1.00 56.39 600 TRP B O 1
ATOM 7293 N N . ASP B 1 510 ? 38.762 151.174 58.988 1.00 56.25 601 ASP B N 1
ATOM 7294 C CA . ASP B 1 510 ? 37.540 151.825 59.435 1.00 59.74 601 ASP B CA 1
ATOM 7295 C C . ASP B 1 510 ? 36.304 150.937 59.355 1.00 62.47 601 ASP B C 1
ATOM 7296 O O . ASP B 1 510 ? 35.209 151.410 59.673 1.00 64.75 601 ASP B O 1
ATOM 7301 N N . LEU B 1 511 ? 36.443 149.673 58.946 1.00 70.49 602 LEU B N 1
ATOM 7302 C CA . LEU B 1 511 ? 35.272 148.826 58.729 1.00 80.54 602 LEU B CA 1
ATOM 7303 C C . LEU B 1 511 ? 34.599 148.437 60.039 1.00 88.23 602 LEU B C 1
ATOM 7304 O O . LEU B 1 511 ? 33.373 148.287 60.084 1.00 102.52 602 LEU B O 1
ATOM 7309 N N . ASP B 1 512 ? 35.377 148.254 61.099 1.00 86.76 603 ASP B N 1
ATOM 7310 C CA . ASP B 1 512 ? 34.852 148.034 62.438 1.00 82.21 603 ASP B CA 1
ATOM 7311 C C . ASP B 1 512 ? 35.920 148.488 63.420 1.00 74.66 603 ASP B C 1
ATOM 7312 O O . ASP B 1 512 ? 37.117 148.385 63.139 1.00 82.79 603 ASP B O 1
ATOM 7317 N N . VAL B 1 513 ? 35.473 149.001 64.569 1.00 61.67 604 VAL B N 1
ATOM 7318 C CA . VAL B 1 513 ? 36.370 149.718 65.470 1.00 55.17 604 VAL B CA 1
ATOM 7319 C C . VAL B 1 513 ? 37.499 148.809 65.928 1.00 54.55 604 VAL B C 1
ATOM 7320 O O . VAL B 1 513 ? 37.273 147.666 66.343 1.00 54.80 604 VAL B O 1
ATOM 7324 N N . ARG B 1 514 ? 38.728 149.321 65.853 1.00 52.39 605 ARG B N 1
ATOM 7325 C CA . ARG B 1 514 ? 39.909 148.539 66.186 1.00 50.28 605 ARG B CA 1
ATOM 7326 C C . ARG B 1 514 ? 41.019 149.461 66.672 1.00 51.25 605 ARG B C 1
ATOM 7327 O O . ARG B 1 514 ? 41.086 150.636 66.294 1.00 53.10 605 ARG B O 1
ATOM 7335 N N . GLY B 1 515 ? 41.885 148.914 67.524 1.00 45.78 606 GLY B N 1
ATOM 7336 C CA . GLY B 1 515 ? 43.028 149.637 68.043 1.00 44.03 606 GLY B CA 1
ATOM 7337 C C . GLY B 1 515 ? 42.773 150.480 69.272 1.00 45.61 606 GLY B C 1
ATOM 7338 O O . GLY B 1 515 ? 43.629 151.301 69.622 1.00 52.75 606 GLY B O 1
ATOM 7339 N N . ASN B 1 516 ? 41.643 150.296 69.949 1.00 46.78 607 ASN B N 1
ATOM 7340 C CA . ASN B 1 516 ? 41.258 151.130 71.076 1.00 49.86 607 ASN B CA 1
ATOM 7341 C C . ASN B 1 516 ? 41.598 150.465 72.407 1.00 46.51 607 ASN B C 1
ATOM 7342 O O . ASN B 1 516 ? 41.587 149.239 72.543 1.00 38.99 607 ASN B O 1
ATOM 7347 N N . HIS B 1 517 ? 41.910 151.303 73.393 1.00 47.56 608 HIS B N 1
ATOM 7348 C CA . HIS B 1 517 ? 42.209 150.864 74.754 1.00 44.56 608 HIS B CA 1
ATOM 7349 C C . HIS B 1 517 ? 41.637 151.906 75.705 1.00 44.97 608 HIS B C 1
ATOM 7350 O O . HIS B 1 517 ? 42.179 153.011 75.804 1.00 34.64 608 HIS B O 1
ATOM 7357 N N . ARG B 1 518 ? 40.546 151.559 76.390 1.00 44.72 609 ARG B N 1
ATOM 7358 C CA A ARG B 1 518 ? 39.865 152.479 77.303 0.49 45.33 609 ARG B CA 1
ATOM 7359 C CA B ARG B 1 518 ? 39.876 152.482 77.306 0.51 45.31 609 ARG B CA 1
ATOM 7360 C C . ARG B 1 518 ? 39.600 153.824 76.627 1.00 45.44 609 ARG B C 1
ATOM 7361 O O . ARG B 1 518 ? 39.764 154.893 77.222 1.00 45.41 609 ARG B O 1
ATOM 7376 N N . GLY B 1 519 ? 39.190 153.768 75.361 1.00 42.48 610 GLY B N 1
ATOM 7377 C CA . GLY B 1 519 ? 38.904 154.981 74.621 1.00 38.13 610 GLY B CA 1
ATOM 7378 C C . GLY B 1 519 ? 40.119 155.758 74.172 1.00 42.87 610 GLY B C 1
ATOM 7379 O O . GLY B 1 519 ? 40.014 156.962 73.927 1.00 43.54 610 GLY B O 1
ATOM 7380 N N . LEU B 1 520 ? 41.275 155.106 74.062 1.00 39.26 611 LEU B N 1
ATOM 7381 C CA . LEU B 1 520 ? 42.498 155.726 73.575 1.00 41.96 611 LEU B CA 1
ATOM 7382 C C . LEU B 1 520 ? 42.981 154.994 72.331 1.00 43.52 611 LEU B C 1
ATOM 7383 O O . LEU B 1 520 ? 42.943 153.761 72.271 1.00 46.36 611 LEU B O 1
ATOM 7388 N N . TRP B 1 521 ? 43.425 155.762 71.337 1.00 42.04 612 TRP B N 1
ATOM 7389 C CA . TRP B 1 521 ? 44.059 155.231 70.136 1.00 35.47 612 TRP B CA 1
ATOM 7390 C C . TRP B 1 521 ? 45.449 155.832 70.005 1.00 35.37 612 TRP B C 1
ATOM 7391 O O . TRP B 1 521 ? 45.619 157.049 70.140 1.00 41.23 612 TRP B O 1
ATOM 7402 N N . ARG B 1 522 ? 46.435 154.987 69.728 1.00 37.02 613 ARG B N 1
ATOM 7403 C CA . ARG B 1 522 ? 47.811 155.429 69.553 1.00 41.41 613 ARG B CA 1
ATOM 7404 C C . ARG B 1 522 ? 48.310 155.040 68.170 1.00 43.33 613 ARG B C 1
ATOM 7405 O O . ARG B 1 522 ? 48.210 153.877 67.770 1.00 46.80 613 ARG B O 1
ATOM 7413 N N . LEU B 1 523 ? 48.865 156.011 67.458 1.00 42.77 614 LEU B N 1
ATOM 7414 C CA . LEU B 1 523 ? 49.434 155.782 66.139 1.00 47.60 614 LEU B CA 1
ATOM 7415 C C . LEU B 1 523 ? 50.440 156.895 65.858 1.00 46.44 614 LEU B C 1
ATOM 7416 O O . LEU B 1 523 ? 50.748 157.714 66.731 1.00 50.72 614 LEU B O 1
ATOM 7421 N N . PHE B 1 524 ? 50.968 156.918 64.640 1.00 44.26 615 PHE B N 1
ATOM 7422 C CA . PHE B 1 524 ? 51.926 157.925 64.219 1.00 43.55 615 PHE B CA 1
ATOM 7423 C C . PHE B 1 524 ? 51.384 158.700 63.025 1.00 48.14 615 PHE B C 1
ATOM 7424 O O . PHE B 1 524 ? 50.663 158.157 62.185 1.00 51.72 615 PHE B O 1
ATOM 7432 N N . ARG B 1 525 ? 51.739 159.981 62.964 1.00 52.65 616 ARG B N 1
ATOM 7433 C CA . ARG B 1 525 ? 51.455 160.825 61.809 1.00 50.34 616 ARG B CA 1
ATOM 7434 C C . ARG B 1 525 ? 52.671 161.701 61.569 1.00 51.51 616 ARG B C 1
ATOM 7435 O O . ARG B 1 525 ? 53.050 162.480 62.448 1.00 56.78 616 ARG B O 1
ATOM 7443 N N . LYS B 1 526 ? 53.285 161.561 60.394 1.00 53.08 617 LYS B N 1
ATOM 7444 C CA . LYS B 1 526 ? 54.487 162.318 60.032 1.00 54.46 617 LYS B CA 1
ATOM 7445 C C . LYS B 1 526 ? 55.593 162.125 61.067 1.00 57.80 617 LYS B C 1
ATOM 7446 O O . LYS B 1 526 ? 56.252 163.080 61.487 1.00 57.73 617 LYS B O 1
ATOM 7448 N N . LYS B 1 527 ? 55.779 160.873 61.499 1.00 60.68 618 LYS B N 1
ATOM 7449 C CA . LYS B 1 527 ? 56.843 160.461 62.409 1.00 60.14 618 LYS B CA 1
ATOM 7450 C C . LYS B 1 527 ? 56.622 161.005 63.829 1.00 59.25 618 LYS B C 1
ATOM 7451 O O . LYS B 1 527 ? 57.558 161.036 64.631 1.00 59.93 618 LYS B O 1
ATOM 7457 N N . ASN B 1 528 ? 55.428 161.487 64.171 1.00 60.59 619 ASN B N 1
ATOM 7458 C CA . ASN B 1 528 ? 55.152 161.938 65.530 1.00 57.17 619 ASN B CA 1
ATOM 7459 C C . ASN B 1 528 ? 54.112 161.031 66.167 1.00 51.21 619 ASN B C 1
ATOM 7460 O O . ASN B 1 528 ? 53.143 160.632 65.514 1.00 43.86 619 ASN B O 1
ATOM 7465 N N . HIS B 1 529 ? 54.325 160.689 67.436 1.00 52.33 620 HIS B N 1
ATOM 7466 C CA . HIS B 1 529 ? 53.334 159.900 68.150 1.00 42.37 620 HIS B CA 1
ATOM 7467 C C . HIS B 1 529 ? 52.049 160.710 68.275 1.00 40.91 620 HIS B C 1
ATOM 7468 O O . HIS B 1 529 ? 52.081 161.921 68.516 1.00 41.94 620 HIS B O 1
ATOM 7475 N N . PHE B 1 530 ? 50.914 160.038 68.081 1.00 39.33 621 PHE B N 1
ATOM 7476 C CA . PHE B 1 530 ? 49.618 160.694 67.935 1.00 40.72 621 PHE B CA 1
ATOM 7477 C C . PHE B 1 530 ? 48.601 159.965 68.800 1.00 37.52 621 PHE B C 1
ATOM 7478 O O . PHE B 1 530 ? 48.338 158.779 68.584 1.00 37.13 621 PHE B O 1
ATOM 7486 N N . LEU B 1 531 ? 48.033 160.671 69.775 1.00 38.32 622 LEU B N 1
ATOM 7487 C CA . LEU B 1 531 ? 47.106 160.095 70.739 1.00 37.24 622 LEU B CA 1
ATOM 7488 C C . LEU B 1 531 ? 45.703 160.624 70.474 1.00 44.49 622 LEU B C 1
ATOM 7489 O O . LEU B 1 531 ? 45.489 161.841 70.451 1.00 55.57 622 LEU B O 1
ATOM 7494 N N . VAL B 1 532 ? 44.751 159.717 70.281 1.00 38.75 623 VAL B N 1
ATOM 7495 C CA . VAL B 1 532 ? 43.348 160.075 70.100 1.00 44.37 623 VAL B CA 1
ATOM 7496 C C . VAL B 1 532 ? 42.588 159.602 71.330 1.00 46.61 623 VAL B C 1
ATOM 7497 O O . VAL B 1 532 ? 42.609 158.408 71.653 1.00 50.88 623 VAL B O 1
ATOM 7501 N N . VAL B 1 533 ? 41.910 160.530 72.006 1.00 43.95 624 VAL B N 1
ATOM 7502 C CA . VAL B 1 533 ? 41.226 160.261 73.268 1.00 45.37 624 VAL B CA 1
ATOM 7503 C C . VAL B 1 533 ? 39.768 160.677 73.136 1.00 50.12 624 VAL B C 1
ATOM 7504 O O . VAL B 1 533 ? 39.475 161.821 72.769 1.00 48.59 624 VAL B O 1
ATOM 7508 N N . GLY B 1 534 ? 38.859 159.757 73.453 1.00 41.50 625 GLY B N 1
ATOM 7509 C CA . GLY B 1 534 ? 37.440 160.049 73.415 1.00 49.27 625 GLY B CA 1
ATOM 7510 C C . GLY B 1 534 ? 36.913 160.699 74.680 1.00 52.67 625 GLY B C 1
ATOM 7511 O O . GLY B 1 534 ? 37.045 160.152 75.779 1.00 54.29 625 GLY B O 1
ATOM 7512 N N . VAL B 1 535 ? 36.311 161.872 74.532 1.00 49.10 626 VAL B N 1
ATOM 7513 C CA . VAL B 1 535 ? 35.729 162.601 75.647 1.00 54.47 626 VAL B CA 1
ATOM 7514 C C . VAL B 1 535 ? 34.214 162.475 75.545 1.00 64.64 626 VAL B C 1
ATOM 7515 O O . VAL B 1 535 ? 33.662 162.600 74.451 1.00 71.81 626 VAL B O 1
ATOM 7519 N N . PRO B 1 536 ? 33.520 162.236 76.670 1.00 60.39 627 PRO B N 1
ATOM 7520 C CA . PRO B 1 536 ? 33.931 162.031 78.067 1.00 57.75 627 PRO B CA 1
ATOM 7521 C C . PRO B 1 536 ? 34.059 160.566 78.509 1.00 58.91 627 PRO B C 1
ATOM 7522 O O . PRO B 1 536 ? 34.234 160.322 79.701 1.00 59.10 627 PRO B O 1
ATOM 7526 N N . ALA B 1 537 ? 33.961 159.610 77.583 1.00 58.57 628 ALA B N 1
ATOM 7527 C CA . ALA B 1 537 ? 33.926 158.208 77.994 1.00 61.56 628 ALA B CA 1
ATOM 7528 C C . ALA B 1 537 ? 35.281 157.716 78.491 1.00 62.22 628 ALA B C 1
ATOM 7529 O O . ALA B 1 537 ? 35.336 156.885 79.405 1.00 61.42 628 ALA B O 1
ATOM 7531 N N . SER B 1 538 ? 36.377 158.206 77.910 1.00 58.32 629 SER B N 1
ATOM 7532 C CA . SER B 1 538 ? 37.686 157.678 78.272 1.00 57.38 629 SER B CA 1
ATOM 7533 C C . SER B 1 538 ? 38.154 158.263 79.604 1.00 60.06 629 SER B C 1
ATOM 7534 O O . SER B 1 538 ? 38.016 159.467 79.837 1.00 61.10 629 SER B O 1
ATOM 7537 N N . PRO B 1 539 ? 38.717 157.433 80.488 1.00 58.78 630 PRO B N 1
ATOM 7538 C CA . PRO B 1 539 ? 39.311 157.962 81.727 1.00 52.84 630 PRO B CA 1
ATOM 7539 C C . PRO B 1 539 ? 40.473 158.912 81.489 1.00 57.83 630 PRO B C 1
ATOM 7540 O O . PRO B 1 539 ? 40.889 159.597 82.434 1.00 57.73 630 PRO B O 1
ATOM 7544 N N . TYR B 1 540 ? 41.010 158.977 80.271 1.00 58.80 631 TYR B N 1
ATOM 7545 C CA . TYR B 1 540 ? 42.080 159.910 79.943 1.00 53.36 631 TYR B CA 1
ATOM 7546 C C . TYR B 1 540 ? 41.554 161.283 79.543 1.00 51.36 631 TYR B C 1
ATOM 7547 O O . TYR B 1 540 ? 42.331 162.120 79.075 1.00 55.97 631 TYR B O 1
ATOM 7556 N N . SER B 1 541 ? 40.257 161.537 79.741 1.00 49.17 632 SER B N 1
ATOM 7557 C CA . SER B 1 541 ? 39.688 162.850 79.459 1.00 50.91 632 SER B CA 1
ATOM 7558 C C . SER B 1 541 ? 40.269 163.954 80.339 1.00 58.14 632 SER B C 1
ATOM 7559 O O . SER B 1 541 ? 40.102 165.135 80.011 1.00 65.79 632 SER B O 1
ATOM 7562 N N . VAL B 1 542 ? 40.928 163.608 81.452 1.00 56.74 633 VAL B N 1
ATOM 7563 C CA . VAL B 1 542 ? 41.407 164.631 82.383 1.00 54.46 633 VAL B CA 1
ATOM 7564 C C . VAL B 1 542 ? 42.458 165.518 81.732 1.00 53.65 633 VAL B C 1
ATOM 7565 O O . VAL B 1 542 ? 42.584 166.698 82.079 1.00 54.01 633 VAL B O 1
ATOM 7569 N N . LYS B 1 543 ? 43.226 164.975 80.784 1.00 52.97 634 LYS B N 1
ATOM 7570 C CA . LYS B 1 543 ? 44.271 165.758 80.134 1.00 52.86 634 LYS B CA 1
ATOM 7571 C C . LYS B 1 543 ? 43.697 166.872 79.260 1.00 53.20 634 LYS B C 1
ATOM 7572 O O . LYS B 1 543 ? 44.416 167.823 78.932 1.00 52.95 634 LYS B O 1
ATOM 7578 N N . LYS B 1 544 ? 42.413 166.813 78.925 1.00 52.59 635 LYS B N 1
ATOM 7579 C CA . LYS B 1 544 ? 41.833 167.793 78.010 1.00 53.72 635 LYS B CA 1
ATOM 7580 C C . LYS B 1 544 ? 41.652 169.145 78.702 1.00 55.57 635 LYS B C 1
ATOM 7581 O O . LYS B 1 544 ? 41.016 169.218 79.760 1.00 62.83 635 LYS B O 1
ATOM 7587 N N . PRO B 1 545 ? 42.203 170.223 78.152 1.00 57.32 636 PRO B N 1
ATOM 7588 C CA . PRO B 1 545 ? 42.045 171.554 78.762 1.00 62.56 636 PRO B CA 1
ATOM 7589 C C . PRO B 1 545 ? 40.590 171.987 78.788 1.00 68.54 636 PRO B C 1
ATOM 7590 O O . PRO B 1 545 ? 39.755 171.428 78.065 1.00 69.60 636 PRO B O 1
ATOM 7594 N N . PRO B 1 546 ? 40.248 172.990 79.606 1.00 71.16 637 PRO B N 1
ATOM 7595 C CA . PRO B 1 546 ? 38.835 173.406 79.690 1.00 74.92 637 PRO B CA 1
ATOM 7596 C C . PRO B 1 546 ? 38.309 174.072 78.428 1.00 76.01 637 PRO B C 1
ATOM 7597 O O . PRO B 1 546 ? 37.157 173.830 78.049 1.00 77.12 637 PRO B O 1
ATOM 7601 N N . SER B 1 547 ? 39.108 174.917 77.770 1.00 74.86 638 SER B N 1
ATOM 7602 C CA . SER B 1 547 ? 38.613 175.682 76.630 1.00 78.30 638 SER B CA 1
ATOM 7603 C C . SER B 1 547 ? 38.505 174.857 75.351 1.00 75.28 638 SER B C 1
ATOM 7604 O O . SER B 1 547 ? 37.780 175.260 74.435 1.00 73.92 638 SER B O 1
ATOM 7607 N N . VAL B 1 548 ? 39.201 173.721 75.268 1.00 74.02 639 VAL B N 1
ATOM 7608 C CA . VAL B 1 548 ? 39.205 172.919 74.050 1.00 73.29 639 VAL B CA 1
ATOM 7609 C C . VAL B 1 548 ? 37.887 172.167 73.912 1.00 75.88 639 VAL B C 1
ATOM 7610 O O . VAL B 1 548 ? 37.354 171.617 74.886 1.00 77.13 639 VAL B O 1
ATOM 7614 N N . THR B 1 549 ? 37.350 172.140 72.691 1.00 78.05 640 THR B N 1
ATOM 7615 C CA . THR B 1 549 ? 36.108 171.439 72.398 1.00 83.06 640 THR B CA 1
ATOM 7616 C C . THR B 1 549 ? 36.392 170.169 71.608 1.00 72.86 640 THR B C 1
ATOM 7617 O O . THR B 1 549 ? 37.079 170.228 70.579 1.00 67.48 640 THR B O 1
ATOM 7621 N N . PRO B 1 550 ? 35.908 169.011 72.065 1.00 68.45 641 PRO B N 1
ATOM 7622 C CA . PRO B 1 550 ? 36.219 167.752 71.371 1.00 65.45 641 PRO B CA 1
ATOM 7623 C C . PRO B 1 550 ? 35.696 167.744 69.941 1.00 65.84 641 PRO B C 1
ATOM 7624 O O . PRO B 1 550 ? 34.581 168.192 69.663 1.00 67.44 641 PRO B O 1
ATOM 7628 N N . ILE B 1 551 ? 36.530 167.229 69.031 1.00 61.62 642 ILE B N 1
ATOM 7629 C CA . ILE B 1 551 ? 36.174 167.152 67.620 1.00 62.31 642 ILE B CA 1
ATOM 7630 C C . ILE B 1 551 ? 34.982 166.224 67.440 1.00 66.90 642 ILE B C 1
ATOM 7631 O O . ILE B 1 551 ? 34.836 165.220 68.149 1.00 70.81 642 ILE B O 1
ATOM 7636 N N . PHE B 1 552 ? 34.115 166.559 66.489 1.00 67.34 643 PHE B N 1
ATOM 7637 C CA . PHE B 1 552 ? 32.972 165.721 66.160 1.00 74.43 643 PHE B CA 1
ATOM 7638 C C . PHE B 1 552 ? 32.837 165.607 64.650 1.00 76.63 643 PHE B C 1
ATOM 7639 O O . PHE B 1 552 ? 32.896 166.615 63.939 1.00 80.20 643 PHE B O 1
ATOM 7647 N N . LEU B 1 553 ? 32.660 164.378 64.171 1.00 76.01 644 LEU B N 1
ATOM 7648 C CA . LEU B 1 553 ? 32.431 164.089 62.763 1.00 78.57 644 LEU B CA 1
ATOM 7649 C C . LEU B 1 553 ? 31.227 163.166 62.648 1.00 88.55 644 LEU B C 1
ATOM 7650 O O . LEU B 1 553 ? 30.971 162.348 63.535 1.00 92.61 644 LEU B O 1
ATOM 7655 N N . GLU B 1 554 ? 30.488 163.300 61.553 1.00 95.58 645 GLU B N 1
ATOM 7656 C CA . GLU B 1 554 ? 29.270 162.523 61.390 1.00 99.70 645 GLU B CA 1
ATOM 7657 C C . GLU B 1 554 ? 29.228 161.868 60.018 1.00 102.84 645 GLU B C 1
ATOM 7658 O O . GLU B 1 554 ? 29.854 162.358 59.073 1.00 96.02 645 GLU B O 1
ATOM 7664 N N . PRO B 1 555 ? 28.503 160.758 59.879 1.00 110.71 646 PRO B N 1
ATOM 7665 C CA . PRO B 1 555 ? 28.336 160.152 58.555 1.00 113.56 646 PRO B CA 1
ATOM 7666 C C . PRO B 1 555 ? 27.443 161.014 57.684 1.00 119.17 646 PRO B C 1
ATOM 7667 O O . PRO B 1 555 ? 26.514 161.667 58.184 1.00 119.40 646 PRO B O 1
ATOM 7671 N N . PRO B 1 556 ? 27.717 161.075 56.374 1.00 122.99 647 PRO B N 1
ATOM 7672 C CA . PRO B 1 556 ? 26.871 161.828 55.442 1.00 126.71 647 PRO B CA 1
ATOM 7673 C C . PRO B 1 556 ? 25.605 161.065 55.054 1.00 126.76 647 PRO B C 1
ATOM 7674 O O . PRO B 1 556 ? 25.385 159.957 55.547 1.00 125.46 647 PRO B O 1
ATOM 7681 N N . ALA C 2 2 ? 30.512 151.932 25.576 1.00 95.58 1 ALA F N 1
ATOM 7682 C CA . ALA C 2 2 ? 30.420 151.188 26.828 1.00 76.93 1 ALA F CA 1
ATOM 7683 C C . ALA C 2 2 ? 30.500 149.679 26.607 1.00 74.29 1 ALA F C 1
ATOM 7684 O O . ALA C 2 2 ? 30.100 149.172 25.563 1.00 75.96 1 ALA F O 1
ATOM 7686 N N . ALA C 2 3 ? 31.007 148.966 27.606 1.00 73.67 2 ALA F N 1
ATOM 7687 C CA . ALA C 2 3 ? 31.243 147.535 27.460 1.00 70.02 2 ALA F CA 1
ATOM 7688 C C . ALA C 2 3 ? 29.918 146.768 27.425 1.00 67.97 2 ALA F C 1
ATOM 7689 O O . ALA C 2 3 ? 29.016 147.041 28.226 1.00 65.25 2 ALA F O 1
ATOM 7691 N N . PRO C 2 4 ? 29.764 145.801 26.508 1.00 65.38 3 PRO F N 1
ATOM 7692 C CA . PRO C 2 4 ? 28.479 145.085 26.401 1.00 59.87 3 PRO F CA 1
ATOM 7693 C C . PRO C 2 4 ? 28.189 144.105 27.533 1.00 61.32 3 PRO F C 1
ATOM 7694 O O . PRO C 2 4 ? 28.051 142.908 27.260 1.00 63.25 3 PRO F O 1
ATOM 7698 N N . THR C 2 5 ? 28.047 144.561 28.780 1.00 69.24 4 THR F N 1
ATOM 7699 C CA . THR C 2 5 ? 27.781 143.619 29.864 1.00 74.17 4 THR F CA 1
ATOM 7700 C C . THR C 2 5 ? 27.283 144.377 31.088 1.00 64.92 4 THR F C 1
ATOM 7701 O O . THR C 2 5 ? 27.627 145.551 31.269 1.00 64.75 4 THR F O 1
ATOM 7705 N N . PRO C 2 6 ? 26.455 143.744 31.932 1.00 81.65 5 PRO F N 1
ATOM 7706 C CA . PRO C 2 6 ? 26.133 144.347 33.238 1.00 85.18 5 PRO F CA 1
ATOM 7707 C C . PRO C 2 6 ? 27.226 144.167 34.279 1.00 96.49 5 PRO F C 1
ATOM 7708 O O . PRO C 2 6 ? 27.201 144.860 35.306 1.00 94.24 5 PRO F O 1
ATOM 7712 N N . VAL C 2 7 ? 28.170 143.253 34.049 1.00 110.45 6 VAL F N 1
ATOM 7713 C CA . VAL C 2 7 ? 29.272 143.036 34.978 1.00 114.03 6 VAL F CA 1
ATOM 7714 C C . VAL C 2 7 ? 30.198 144.249 34.970 1.00 111.06 6 VAL F C 1
ATOM 7715 O O . VAL C 2 7 ? 30.335 144.949 33.958 1.00 108.45 6 VAL F O 1
ATOM 7719 N N . ALA C 2 8 ? 30.814 144.520 36.122 1.00 111.77 7 ALA F N 1
ATOM 7720 C CA . ALA C 2 8 ? 31.823 145.567 36.216 1.00 109.64 7 ALA F CA 1
ATOM 7721 C C . ALA C 2 8 ? 32.899 145.370 35.154 1.00 110.45 7 ALA F C 1
ATOM 7722 O O . ALA C 2 8 ? 33.433 144.270 34.988 1.00 117.94 7 ALA F O 1
ATOM 7724 N N . ALA C 2 9 ? 33.206 146.447 34.425 1.00 101.52 8 ALA F N 1
ATOM 7725 C CA . ALA C 2 9 ? 34.166 146.424 33.324 1.00 92.90 8 ALA F CA 1
ATOM 7726 C C . ALA C 2 9 ? 35.265 147.445 33.603 1.00 100.06 8 ALA F C 1
ATOM 7727 O O . ALA C 2 9 ? 35.282 148.535 33.010 1.00 98.07 8 ALA F O 1
ATOM 7729 N N . PRO C 2 10 ? 36.213 147.123 34.497 1.00 112.93 9 PRO F N 1
ATOM 7730 C CA . PRO C 2 10 ? 37.302 148.043 34.835 1.00 120.23 9 PRO F CA 1
ATOM 7731 C C . PRO C 2 10 ? 38.465 147.957 33.851 1.00 121.77 9 PRO F C 1
ATOM 7732 O O . PRO C 2 10 ? 38.906 148.993 33.355 1.00 121.85 9 PRO F O 1
ATOM 7736 N N . ALA D 2 2 ? 29.566 135.858 67.000 1.00 101.23 1 ALA G N 1
ATOM 7737 C CA . ALA D 2 2 ? 28.212 135.927 66.467 1.00 102.98 1 ALA G CA 1
ATOM 7738 C C . ALA D 2 2 ? 28.037 137.154 65.575 1.00 105.02 1 ALA G C 1
ATOM 7739 O O . ALA D 2 2 ? 26.949 137.406 65.061 1.00 103.58 1 ALA G O 1
ATOM 7741 N N . ALA D 2 3 ? 29.120 137.919 65.394 1.00 110.51 2 ALA G N 1
ATOM 7742 C CA . ALA D 2 3 ? 29.082 139.087 64.521 1.00 113.87 2 ALA G CA 1
ATOM 7743 C C . ALA D 2 3 ? 29.639 138.728 63.154 1.00 121.10 2 ALA G C 1
ATOM 7744 O O . ALA D 2 3 ? 30.759 138.205 63.071 1.00 120.42 2 ALA G O 1
ATOM 7746 N N . PRO D 2 4 ? 28.905 138.977 62.069 1.00 125.87 3 PRO G N 1
ATOM 7747 C CA . PRO D 2 4 ? 29.420 138.631 60.736 1.00 130.76 3 PRO G CA 1
ATOM 7748 C C . PRO D 2 4 ? 30.580 139.536 60.342 1.00 136.76 3 PRO G C 1
ATOM 7749 O O . PRO D 2 4 ? 30.513 140.759 60.486 1.00 135.54 3 PRO G O 1
ATOM 7753 N N . THR D 2 5 ? 31.641 138.920 59.837 1.00 145.96 4 THR G N 1
ATOM 7754 C CA . THR D 2 5 ? 32.870 139.648 59.566 1.00 155.54 4 THR G CA 1
ATOM 7755 C C . THR D 2 5 ? 32.716 140.504 58.308 1.00 146.17 4 THR G C 1
ATOM 7756 O O . THR D 2 5 ? 32.028 140.105 57.362 1.00 141.42 4 THR G O 1
ATOM 7760 N N . PRO D 2 6 ? 33.310 141.709 58.282 1.00 142.76 5 PRO G N 1
ATOM 7761 C CA . PRO D 2 6 ? 33.356 142.544 57.077 1.00 140.03 5 PRO G CA 1
ATOM 7762 C C . PRO D 2 6 ? 34.057 141.855 55.908 1.00 137.59 5 PRO G C 1
ATOM 7763 O O . PRO D 2 6 ? 33.848 142.250 54.760 1.00 134.75 5 PRO G O 1
#

Solvent-accessible surface area: 42126 Å² total; per-residue (Å²): 80,161,37,72,121,64,110,64,22,111,58,12,107,153,4,29,97,119,16,153,71,32,58,44,2,36,35,58,165,75,54,27,86,2,87,28,107,46,90,114,30,114,110,20,127,7,95,123,15,0,6,0,0,12,3,20,79,66,21,94,28,1,28,35,0,0,20,3,0,7,25,0,32,11,19,26,66,154,32,1,1,0,5,0,13,2,136,77,115,61,1,52,25,0,2,30,2,9,50,23,90,25,67,69,38,84,50,78,45,105,133,24,0,69,52,3,16,6,7,67,39,1,1,33,29,2,2,100,74,39,94,159,11,110,12,0,0,2,0,44,4,4,0,2,4,0,59,1,1,4,4,1,3,10,43,0,9,58,0,2,93,105,14,132,24,0,1,2,0,0,0,7,8,14,7,0,7,72,95,4,0,64,34,34,14,24,4,8,6,5,48,10,0,6,3,31,2,6,0,2,34,56,50,7,0,70,133,44,1,37,104,73,11,8,72,55,116,75,99,115,48,20,33,94,20,2,41,90,88,103,10,38,138,64,40,13,0,0,4,0,1,4,0,0,0,8,20,1,1,46,108,34,103,110,23,87,39,192,64,5,100,66,43,26,19,111,4,45,40,5,49,81,92,29,18,131,16,133,102,22,77,19,8,63,115,130,39,3,17,104,40,0,88,119,13,12,79,94,16,85,70,12,81,28,103,91,82,13,43,99,92,81,4,11,70,158,34,123,66,80,16,4,3,2,2,4,92,6,91,135,122,110,32,46,56,1,5,47,28,6,0,121,38,15,141,5,24,25,97,61,44,19,17,18,7,97,8,3,3,26,4,22,21,128,104,0,16,2,1,0,0,0,13,86,26,4,69,3,22,127,75,55,40,140,105,11,109,34,15,79,46,122,75,171,243,76,8,52,0,47,0,45,0,5,100,59,73,0,45,0,6,15,91,63,90,74,32,23,117,15,109,36,220,161,86,13,69,0,0,10,0,3,0,0,17,14,22,80,6,129,46,12,9,113,56,71,13,31,0,9,29,51,125,60,4,84,44,0,24,108,8,4,92,60,3,24,112,16,19,2,2,2,6,1,0,7,39,3,1,16,74,40,6,88,116,99,1,46,49,28,4,134,88,22,33,2,138,10,0,17,53,11,12,39,13,2,3,0,0,6,0,1,85,37,77,31,66,61,39,15,48,89,77,17,92,15,62,6,74,12,37,50,3,102,79,17,76,9,97,23,87,0,80,53,44,72,69,69,54,22,83,28,141,38,76,108,57,126,50,26,121,61,14,71,87,0,11,62,88,7,3,1,13,14,66,3,8,42,56,189,103,34,42,89,3,96,56,112,44,104,114,30,112,113,24,120,10,96,123,14,0,5,0,0,12,3,23,79,67,19,60,46,0,30,110,0,0,88,25,0,14,48,0,28,10,19,30,66,153,29,1,0,0,5,0,10,2,146,71,120,45,1,46,14,0,0,38,0,13,51,24,92,26,58,55,33,85,52,86,48,96,108,29,0,65,49,2,14,6,2,66,40,1,2,33,27,0,1,98,84,39,99,163,8,140,13,0,2,2,0,46,2,6,0,19,7,2,56,0,2,8,4,0,4,13,44,0,10,54,0,4,110,100,14,134,24,0,2,2,0,0,2,7,9,12,8,0,7,98,94,4,1,35,37,36,12,27,4,10,5,6,52,15,0,12,4,34,2,7,2,1,36,60,52,6,0,76,129,62,2,30,100,86,15,6,61,54,119,64,103,83,19,22,34,14,16,3,40,48,90,102,7,40,163,62,39,11,0,0,2,0,1,4,0,1,0,40,16,13,1,79,103,35,102,75,35,85,46,169,36,12,86,53,42,20,121,140,6,38,56,6,104,80,96,32,17,131,17,129,92,20,79,17,6,66,118,142,42,4,36,107,36,2,88,116,16,5,91,96,6,81,51,9,80,27,93,102,89,9,39,102,113,73,4,12,66,156,33,120,69,80,20,7,0,3,0,4,91,8,103,150,122,115,34,39,52,2,3,43,31,6,0,116,24,16,139,6,15,33,76,45,49,28,16,20,8,116,5,2,2,28,5,21,22,66,99,0,18,2,1,0,0,0,14,90,30,3,65,1,26,124,54,46,41,138,107,30,93,38,20,75,45,118,79,173,33,23,22,22,42,69,70,32,103,68,36,122,45,70

GO terms:
  GO:0006493 protein O-linked glycosylation (P, IDA)
  GO:0047223 beta-1,3-galactosyl-O-glycosyl-glycoprotein beta-1,3-N-acetylglucosaminyltransferase activity (F, IDA)
  GO:0000139 Golgi membrane (C, IDA)
  GO:0030145 manganese ion binding (F, IDA)
  GO:0008375 acetylglucosaminyltransferase activity (F, IDA)
  GO:0016266 protein O-linked glycosylation via N-acetyl-galactosamine (P, IDA)
  GO:0016020 membrane (C, IMP)
  GO:0008375 acetylglucosaminyltransferase activity (F, IMP)
  GO:0006493 protein O-linked glycosylation (P, IMP)
  GO:0005515 protein binding (F, IPI)
  GO:0000139 Golgi membrane (C, TAS)
  GO:0047223 beta-1,3-galactosyl-O-glycosyl-glycoprotein beta-1,3-N-acetylglucosaminyltransferase activity (F, TAS)